Protein AF-0000000074030855 (afdb_homodimer)

Organism: NCBI:txid312168

Structure (mmCIF, N/CA/C/O backbone):
data_AF-0000000074030855-model_v1
#
loop_
_entity.id
_entity.type
_entity.pdbx_description
1 polymer 'Transcriptional regulator, GntR family'
#
loop_
_atom_site.group_PDB
_atom_site.id
_atom_site.type_symbol
_atom_site.label_atom_id
_atom_site.label_alt_id
_atom_site.label_comp_id
_atom_site.label_asym_id
_atom_site.label_entity_id
_atom_site.label_seq_id
_atom_site.pdbx_PDB_ins_code
_atom_site.Cartn_x
_atom_site.Cartn_y
_atom_site.Cartn_z
_atom_site.occupancy
_atom_site.B_iso_or_equiv
_atom_site.auth_seq_id
_atom_site.auth_comp_id
_atom_site.auth_asym_id
_atom_site.auth_atom_id
_atom_site.pdbx_PDB_model_num
ATOM 1 N N . MET A 1 1 ? -26.766 -30.656 11.422 1 67.5 1 MET A N 1
ATOM 2 C CA . MET A 1 1 ? -27.047 -29.297 11.008 1 67.5 1 MET A CA 1
ATOM 3 C C . MET A 1 1 ? -26.422 -28.297 11.977 1 67.5 1 MET A C 1
ATOM 5 O O . MET A 1 1 ? -26.359 -28.547 13.18 1 67.5 1 MET A O 1
ATOM 9 N N . TRP A 1 2 ? -25.938 -27.203 11.461 1 78.56 2 TRP A N 1
ATOM 10 C CA . TRP A 1 2 ? -25.219 -26.266 12.328 1 78.56 2 TRP A CA 1
ATOM 11 C C . TRP A 1 2 ? -26.156 -25.672 13.367 1 78.56 2 TRP A C 1
ATOM 13 O O . TRP A 1 2 ? -27.234 -25.172 13.031 1 78.56 2 TRP A O 1
ATOM 23 N N . ASN A 1 3 ? -25.797 -25.875 14.68 1 72.25 3 ASN A N 1
ATOM 24 C CA . ASN A 1 3 ? -26.469 -25.328 15.859 1 72.25 3 ASN A CA 1
ATOM 25 C C . ASN A 1 3 ? -25.469 -24.641 16.781 1 72.25 3 ASN A C 1
ATOM 27 O O . ASN A 1 3 ? -24.719 -25.297 17.516 1 72.25 3 ASN A O 1
ATOM 31 N N . PRO A 1 4 ? -25.5 -23.25 16.688 1 71.31 4 PRO A N 1
ATOM 32 C CA . PRO A 1 4 ? -24.547 -22.578 17.562 1 71.31 4 PRO A CA 1
ATOM 33 C C . PRO A 1 4 ? -24.844 -22.812 19.047 1 71.31 4 PRO A C 1
ATOM 35 O O . PRO A 1 4 ? -25.984 -22.641 19.484 1 71.31 4 PRO A O 1
ATOM 38 N N . LYS A 1 5 ? -23.906 -23.359 19.672 1 65.88 5 LYS A N 1
ATOM 39 C CA . LYS A 1 5 ? -24.094 -23.719 21.062 1 65.88 5 LYS A CA 1
ATOM 40 C C . LYS A 1 5 ? -24.125 -22.484 21.953 1 65.88 5 LYS A C 1
ATOM 42 O O . LYS A 1 5 ? -24.781 -22.469 22.984 1 65.88 5 LYS A O 1
ATOM 47 N N . THR A 1 6 ? -23.344 -21.484 21.578 1 63.22 6 THR A N 1
ATOM 48 C CA . THR A 1 6 ? -23.266 -20.266 22.375 1 63.22 6 THR A CA 1
ATOM 49 C C . THR A 1 6 ? -23.516 -19.047 21.516 1 63.22 6 THR A C 1
ATOM 51 O O . THR A 1 6 ? -22.891 -18.875 20.469 1 63.22 6 THR A O 1
ATOM 54 N N . ILE A 1 7 ? -24.578 -18.328 21.766 1 68.12 7 ILE A N 1
ATOM 55 C CA . ILE A 1 7 ? -24.891 -17.062 21.125 1 68.12 7 ILE A CA 1
ATOM 56 C C . ILE A 1 7 ? -24.875 -15.938 22.156 1 68.12 7 ILE A C 1
ATOM 58 O O . ILE A 1 7 ? -25.5 -16.047 23.219 1 68.12 7 ILE A O 1
ATOM 62 N N . ASP A 1 8 ? -24.047 -14.984 22.016 1 61.03 8 ASP A N 1
ATOM 63 C CA . ASP A 1 8 ? -24 -13.828 22.906 1 61.03 8 ASP A CA 1
ATOM 64 C C . ASP A 1 8 ? -25.25 -12.961 22.766 1 61.03 8 ASP A C 1
ATOM 66 O O . ASP A 1 8 ? -25.406 -12.258 21.766 1 61.03 8 ASP A O 1
ATOM 70 N N . THR A 1 9 ? -26.094 -12.984 23.734 1 59.41 9 THR A N 1
ATOM 71 C CA . THR A 1 9 ? -27.391 -12.328 23.672 1 59.41 9 THR A CA 1
ATOM 72 C C . THR A 1 9 ? -27.266 -10.844 24.016 1 59.41 9 THR A C 1
ATOM 74 O O . THR A 1 9 ? -28.25 -10.109 24 1 59.41 9 THR A O 1
ATOM 77 N N . ASP A 1 10 ? -26.125 -10.336 24.281 1 58.91 10 ASP A N 1
ATOM 78 C CA . ASP A 1 10 ? -25.938 -8.93 24.609 1 58.91 10 ASP A CA 1
ATOM 79 C C . ASP A 1 10 ? -25.812 -8.086 23.344 1 58.91 10 ASP A C 1
ATOM 81 O O . ASP A 1 10 ? -25.797 -6.852 23.422 1 58.91 10 ASP A O 1
ATOM 85 N N . LYS A 1 11 ? -25.875 -8.812 22.281 1 65.19 11 LYS A N 1
ATOM 86 C CA . LYS A 1 11 ? -25.812 -8.188 20.969 1 65.19 11 LYS A CA 1
ATOM 87 C C . LYS A 1 11 ? -27.094 -8.445 20.172 1 65.19 11 LYS A C 1
ATOM 89 O O . LYS A 1 11 ? -27.938 -9.25 20.594 1 65.19 11 LYS A O 1
ATOM 94 N N . SER A 1 12 ? -27.172 -7.645 19.156 1 76 12 SER A N 1
ATOM 95 C CA . SER A 1 12 ? -28.281 -7.98 18.266 1 76 12 SER A CA 1
ATOM 96 C C . SER A 1 12 ? -28.203 -9.43 17.797 1 76 12 SER A C 1
ATOM 98 O O . SER A 1 12 ? -27.125 -9.922 17.469 1 76 12 SER A O 1
ATOM 100 N N . LEU A 1 13 ? -29.266 -10.078 17.891 1 74.19 13 LEU A N 1
ATOM 101 C CA . LEU A 1 13 ? -29.312 -11.523 17.703 1 74.19 13 LEU A CA 1
ATOM 102 C C . LEU A 1 13 ? -28.703 -11.906 16.359 1 74.19 13 LEU A C 1
ATOM 104 O O . LEU A 1 13 ? -27.984 -12.906 16.25 1 74.19 13 LEU A O 1
ATOM 108 N N . TYR A 1 14 ? -28.984 -11.109 15.328 1 81.62 14 TYR A N 1
ATOM 109 C CA . TYR A 1 14 ? -28.453 -11.484 14.023 1 81.62 14 TYR A CA 1
ATOM 110 C C . TYR A 1 14 ? -26.938 -11.344 13.984 1 81.62 14 TYR A C 1
ATOM 112 O O . TYR A 1 14 ? -26.234 -12.148 13.367 1 81.62 14 TYR A O 1
ATOM 120 N N . ILE A 1 15 ? -26.406 -10.469 14.703 1 79 15 ILE A N 1
ATOM 121 C CA . ILE A 1 15 ? -24.969 -10.312 14.812 1 79 15 ILE A CA 1
ATOM 122 C C . ILE A 1 15 ? -24.391 -11.453 15.648 1 79 15 ILE A C 1
ATOM 124 O O . ILE A 1 15 ? -23.344 -12.023 15.297 1 79 15 ILE A O 1
ATOM 128 N N . ALA A 1 16 ? -25.094 -11.797 16.703 1 77.88 16 ALA A N 1
ATOM 129 C CA . ALA A 1 16 ? -24.656 -12.883 17.578 1 77.88 16 ALA A CA 1
ATOM 130 C C . ALA A 1 16 ? -24.594 -14.203 16.812 1 77.88 16 ALA A C 1
ATOM 132 O O . ALA A 1 16 ? -23.656 -14.992 17 1 77.88 16 ALA A O 1
ATOM 133 N N . ILE A 1 17 ? -25.516 -14.43 16.016 1 81.12 17 ILE A N 1
ATOM 134 C CA . ILE A 1 17 ? -25.562 -15.648 15.211 1 81.12 17 ILE A CA 1
ATOM 135 C C . ILE A 1 17 ? -24.406 -15.648 14.203 1 81.12 17 ILE A C 1
ATOM 137 O O . ILE A 1 17 ? -23.719 -16.656 14.047 1 81.12 17 ILE A O 1
ATOM 141 N N . ALA A 1 18 ? -24.219 -14.539 13.555 1 81 18 ALA A N 1
ATOM 142 C CA . ALA A 1 18 ? -23.125 -14.438 12.602 1 81 18 ALA A CA 1
ATOM 143 C C . ALA A 1 18 ? -21.766 -14.633 13.289 1 81 18 ALA A C 1
ATOM 145 O O . ALA A 1 18 ? -20.875 -15.297 12.758 1 81 18 ALA A O 1
ATOM 146 N N . GLU A 1 19 ? -21.656 -14.125 14.43 1 77 19 GLU A N 1
ATOM 147 C CA . GLU A 1 19 ? -20.438 -14.297 15.203 1 77 19 GLU A CA 1
ATOM 148 C C . GLU A 1 19 ? -20.25 -15.742 15.633 1 77 19 GLU A C 1
ATOM 150 O O . GLU A 1 19 ? -19.125 -16.266 15.641 1 77 19 GLU A O 1
ATOM 155 N N . ALA A 1 20 ? -21.297 -16.375 16.078 1 78.38 20 ALA A N 1
ATOM 156 C CA . ALA A 1 20 ? -21.25 -17.797 16.406 1 78.38 20 ALA A CA 1
ATOM 157 C C . ALA A 1 20 ? -20.797 -18.625 15.211 1 78.38 20 ALA A C 1
ATOM 159 O O . ALA A 1 20 ? -20 -19.547 15.344 1 78.38 20 ALA A O 1
ATOM 160 N N . LEU A 1 21 ? -21.266 -18.25 14.062 1 80.38 21 LEU A N 1
ATOM 161 C CA . LEU A 1 21 ? -20.859 -18.906 12.82 1 80.38 21 LEU A CA 1
ATOM 162 C C . LEU A 1 21 ? -19.375 -18.703 12.562 1 80.38 21 LEU A C 1
ATOM 164 O O . LEU A 1 21 ? -18.656 -19.656 12.25 1 80.38 21 LEU A O 1
ATOM 168 N N . GLU A 1 22 ? -19 -17.516 12.695 1 77 22 GLU A N 1
ATOM 169 C CA . GLU A 1 22 ? -17.578 -17.203 12.508 1 77 22 GLU A CA 1
ATOM 170 C C . GLU A 1 22 ? -16.703 -17.984 13.477 1 77 22 GLU A C 1
ATOM 172 O O . GLU A 1 22 ? -15.688 -18.547 13.078 1 77 22 GLU A O 1
ATOM 177 N N . ARG A 1 23 ? -17.109 -18 14.719 1 72.94 23 ARG A N 1
ATOM 178 C CA . ARG A 1 23 ? -16.406 -18.766 15.75 1 72.94 23 ARG A CA 1
ATOM 179 C C . ARG A 1 23 ? -16.344 -20.25 15.391 1 72.94 23 ARG A C 1
ATOM 181 O O . ARG A 1 23 ? -15.281 -20.859 15.484 1 72.94 23 ARG A O 1
ATOM 188 N N . ASP A 1 24 ? -17.453 -20.766 14.93 1 74.06 24 ASP A N 1
ATOM 189 C CA . ASP A 1 24 ? -17.5 -22.188 14.633 1 74.06 24 ASP A CA 1
ATOM 190 C C . ASP A 1 24 ? -16.703 -22.516 13.375 1 74.06 24 ASP A C 1
ATOM 192 O O . ASP A 1 24 ? -16.141 -23.609 13.266 1 74.06 24 ASP A O 1
ATOM 196 N N . ILE A 1 25 ? -16.609 -21.531 12.547 1 73.5 25 ILE A N 1
ATOM 197 C CA . ILE A 1 25 ? -15.773 -21.703 11.359 1 73.5 25 ILE A CA 1
ATOM 198 C C . ILE A 1 25 ? -14.297 -21.641 11.75 1 73.5 25 ILE A C 1
ATOM 200 O O . ILE A 1 25 ? -13.508 -22.5 11.367 1 73.5 25 ILE A O 1
ATOM 204 N N . ARG A 1 26 ? -14.016 -20.734 12.578 1 65.25 26 ARG A N 1
ATOM 205 C CA . ARG A 1 26 ? -12.648 -20.531 13.031 1 65.25 26 ARG A CA 1
ATOM 206 C C . ARG A 1 26 ? -12.172 -21.719 13.867 1 65.25 26 ARG A C 1
ATOM 208 O O . ARG A 1 26 ? -11.008 -22.125 13.789 1 65.25 26 ARG A O 1
ATOM 215 N N . ASN A 1 27 ? -13.078 -22.266 14.641 1 60.91 27 ASN A N 1
ATOM 216 C CA . ASN A 1 27 ? -12.758 -23.391 15.531 1 60.91 27 ASN A CA 1
ATOM 217 C C . ASN A 1 27 ? -12.859 -24.719 14.805 1 60.91 27 ASN A C 1
ATOM 219 O O . ASN A 1 27 ? -12.727 -25.781 15.422 1 60.91 27 ASN A O 1
ATOM 223 N N . GLY A 1 28 ? -13.109 -24.594 13.547 1 61.69 28 GLY A N 1
ATOM 224 C CA . GLY A 1 28 ? -13.133 -25.797 12.734 1 61.69 28 GLY A CA 1
ATOM 225 C C . GLY A 1 28 ? -14.398 -26.609 12.922 1 61.69 28 GLY A C 1
ATOM 226 O O . GLY A 1 28 ? -14.492 -27.734 12.422 1 61.69 28 GLY A O 1
ATOM 227 N N . ILE A 1 29 ? -15.359 -26.172 13.672 1 67.06 29 ILE A N 1
ATOM 228 C CA . ILE A 1 29 ? -16.625 -26.875 13.867 1 67.06 29 ILE A CA 1
ATOM 229 C C . ILE A 1 29 ? -17.406 -26.891 12.555 1 67.06 29 ILE A C 1
ATOM 231 O O . ILE A 1 29 ? -17.984 -27.906 12.188 1 67.06 29 ILE A O 1
ATOM 235 N N . LEU A 1 30 ? -17.359 -25.672 11.844 1 73.88 30 LEU A N 1
ATOM 236 C CA . LEU A 1 30 ? -17.922 -25.562 10.5 1 73.88 30 LEU A CA 1
ATOM 237 C C . LEU A 1 30 ? -16.828 -25.469 9.453 1 73.88 30 LEU A C 1
ATOM 239 O O . LEU A 1 30 ? -16 -24.547 9.484 1 73.88 30 LEU A O 1
ATOM 243 N N . LYS A 1 31 ? -16.766 -26.375 8.664 1 66.38 31 LYS A N 1
ATOM 244 C CA . LYS A 1 31 ? -15.734 -26.453 7.645 1 66.38 31 LYS A CA 1
ATOM 245 C C . LYS A 1 31 ? -16.172 -25.766 6.355 1 66.38 31 LYS A C 1
ATOM 247 O O . LYS A 1 31 ? -17.375 -25.703 6.059 1 66.38 31 LYS A O 1
ATOM 252 N N . PRO A 1 32 ? -15.125 -25.172 5.734 1 65.31 32 PRO A N 1
ATOM 253 C CA . PRO A 1 32 ? -15.5 -24.656 4.418 1 65.31 32 PRO A CA 1
ATOM 254 C C . PRO A 1 32 ? -16.266 -25.672 3.574 1 65.31 32 PRO A C 1
ATOM 256 O O . PRO A 1 32 ? -15.93 -26.859 3.594 1 65.31 32 PRO A O 1
ATOM 259 N N . GLY A 1 33 ? -17.344 -25.188 2.91 1 64.19 33 GLY A N 1
ATOM 260 C CA . GLY A 1 33 ? -18.156 -26.062 2.1 1 64.19 33 GLY A CA 1
ATOM 261 C C . GLY A 1 33 ? -19.344 -26.641 2.855 1 64.19 33 GLY A C 1
ATOM 262 O O . GLY A 1 33 ? -20.203 -27.297 2.266 1 64.19 33 GLY A O 1
ATOM 263 N N . TYR A 1 34 ? -19.406 -26.516 4.098 1 74.69 34 TYR A N 1
ATOM 264 C CA . TYR A 1 34 ? -20.547 -26.984 4.883 1 74.69 34 TYR A CA 1
ATOM 265 C C . TYR A 1 34 ? -21.828 -26.312 4.434 1 74.69 34 TYR A C 1
ATOM 267 O O . TYR A 1 34 ? -21.891 -25.078 4.32 1 74.69 34 TYR A O 1
ATOM 275 N N . ARG A 1 35 ? -22.75 -27.172 4.086 1 78.88 35 ARG A N 1
ATOM 276 C CA . ARG A 1 35 ? -24.062 -26.625 3.711 1 78.88 35 ARG A CA 1
ATOM 277 C C . ARG A 1 35 ? -24.812 -26.125 4.938 1 78.88 35 ARG A C 1
ATOM 279 O O . ARG A 1 35 ? -25.188 -26.906 5.812 1 78.88 35 ARG A O 1
ATOM 286 N N . MET A 1 36 ? -25.031 -24.828 4.895 1 84.31 36 MET A N 1
ATOM 287 C CA . MET A 1 36 ? -25.734 -24.188 6.004 1 84.31 36 MET A CA 1
ATOM 288 C C . MET A 1 36 ? -27.234 -24.5 5.953 1 84.31 36 MET A C 1
ATOM 290 O O . MET A 1 36 ? -27.781 -24.703 4.875 1 84.31 36 MET A O 1
ATOM 294 N N . PRO A 1 37 ? -27.906 -24.562 7.113 1 84.44 37 PRO A N 1
ATOM 295 C CA . PRO A 1 37 ? -29.359 -24.688 7.098 1 84.44 37 PRO A CA 1
ATOM 296 C C . PRO A 1 37 ? -30.047 -23.547 6.344 1 84.44 37 PRO A C 1
ATOM 298 O O . PRO A 1 37 ? -29.438 -22.484 6.145 1 84.44 37 PRO A O 1
ATOM 301 N N . THR A 1 38 ? -31.234 -23.844 5.789 1 83.38 38 THR A N 1
ATOM 302 C CA . THR A 1 38 ? -32.031 -22.766 5.215 1 83.38 38 THR A CA 1
ATOM 303 C C . THR A 1 38 ? -32.375 -21.719 6.277 1 83.38 38 THR A C 1
ATOM 305 O O . THR A 1 38 ? -32.219 -21.969 7.477 1 83.38 38 THR A O 1
ATOM 308 N N . HIS A 1 39 ? -32.781 -20.609 5.816 1 85.75 39 HIS A N 1
ATOM 309 C CA . HIS A 1 39 ? -33.156 -19.531 6.734 1 85.75 39 HIS A CA 1
ATOM 310 C C . HIS A 1 39 ? -34.188 -20.016 7.746 1 85.75 39 HIS A C 1
ATOM 312 O O . HIS A 1 39 ? -34.094 -19.734 8.938 1 85.75 39 HIS A O 1
ATOM 318 N N . ARG A 1 40 ? -35.188 -20.734 7.223 1 80.75 40 ARG A N 1
ATOM 319 C CA . ARG A 1 40 ? -36.25 -21.234 8.07 1 80.75 40 ARG A CA 1
ATOM 320 C C . ARG A 1 40 ? -35.719 -22.281 9.055 1 80.75 40 ARG A C 1
ATOM 322 O O . ARG A 1 40 ? -36.094 -22.266 10.234 1 80.75 40 ARG A O 1
ATOM 329 N N . GLU A 1 41 ? -34.844 -23.172 8.555 1 84.5 41 GLU A N 1
ATOM 330 C CA . GLU A 1 41 ? -34.281 -24.203 9.414 1 84.5 41 GLU A CA 1
ATOM 331 C C . GLU A 1 41 ? -33.438 -23.594 10.531 1 84.5 41 GLU A C 1
ATOM 333 O O . GLU A 1 41 ? -33.531 -24.031 11.68 1 84.5 41 GLU A O 1
ATOM 338 N N . LEU A 1 42 ? -32.625 -22.641 10.188 1 86.19 42 LEU A N 1
ATOM 339 C CA . LEU A 1 42 ? -31.781 -22 11.18 1 86.19 42 LEU A CA 1
ATOM 340 C C . LEU A 1 42 ? -32.625 -21.312 12.25 1 86.19 42 LEU A C 1
ATOM 342 O O . LEU A 1 42 ? -32.312 -21.391 13.438 1 86.19 42 LEU A O 1
ATOM 346 N N . ALA A 1 43 ? -33.656 -20.641 11.82 1 84.12 43 ALA A N 1
ATOM 347 C CA . ALA A 1 43 ? -34.594 -19.984 12.742 1 84.12 43 ALA A CA 1
ATOM 348 C C . ALA A 1 43 ? -35.156 -21 13.734 1 84.12 43 ALA A C 1
ATOM 350 O O . ALA A 1 43 ? -35.219 -20.719 14.938 1 84.12 43 ALA A O 1
ATOM 351 N N . ASP A 1 44 ? -35.5 -22.125 13.242 1 81.75 44 ASP A N 1
ATOM 352 C CA . ASP A 1 44 ? -36.062 -23.172 14.078 1 81.75 44 ASP A CA 1
ATOM 353 C C . ASP A 1 44 ? -35.031 -23.719 15.062 1 81.75 44 ASP A C 1
ATOM 355 O O . ASP A 1 44 ? -35.344 -23.953 16.234 1 81.75 44 ASP A O 1
ATOM 359 N N . ILE A 1 45 ? -33.844 -23.875 14.578 1 81.31 45 ILE A N 1
ATOM 360 C CA . ILE A 1 45 ? -32.75 -24.453 15.367 1 81.31 45 ILE A CA 1
ATOM 361 C C . ILE A 1 45 ? -32.406 -23.531 16.516 1 81.31 45 ILE A C 1
ATOM 363 O O . ILE A 1 45 ? -32.219 -23.969 17.656 1 81.31 45 ILE A O 1
ATOM 367 N N . ILE A 1 46 ? -32.312 -22.25 16.172 1 79.56 46 ILE A N 1
ATOM 368 C CA . ILE A 1 46 ? -31.797 -21.297 17.156 1 79.56 46 ILE A CA 1
ATOM 369 C C . ILE A 1 46 ? -32.969 -20.719 17.953 1 79.56 46 ILE A C 1
ATOM 371 O O . ILE A 1 46 ? -32.781 -20.266 19.094 1 79.56 46 ILE A O 1
ATOM 375 N N . GLY A 1 47 ? -34.219 -20.828 17.438 1 79.56 47 GLY A N 1
ATOM 376 C CA . GLY A 1 47 ? -35.406 -20.297 18.094 1 79.56 47 GLY A CA 1
ATOM 377 C C . GLY A 1 47 ? -35.594 -18.812 17.875 1 79.56 47 GLY A C 1
ATOM 378 O O . GLY A 1 47 ? -35.906 -18.062 18.812 1 79.56 47 GLY A O 1
ATOM 379 N N . VAL A 1 48 ? -35.281 -18.375 16.703 1 81.56 48 VAL A N 1
ATOM 380 C CA . VAL A 1 48 ? -35.469 -16.969 16.359 1 81.56 48 VAL A CA 1
ATOM 381 C C . VAL A 1 48 ? -36.406 -16.844 15.156 1 81.56 48 VAL A C 1
ATOM 383 O O . VAL A 1 48 ? -36.75 -17.859 14.539 1 81.56 48 VAL A O 1
ATOM 386 N N . ASN A 1 49 ? -36.875 -15.594 14.875 1 82.38 49 ASN A N 1
ATOM 387 C CA . ASN A 1 49 ? -37.688 -15.344 13.688 1 82.38 49 ASN A CA 1
ATOM 388 C C . ASN A 1 49 ? -36.875 -15.492 12.414 1 82.38 49 ASN A C 1
ATOM 390 O O . ASN A 1 49 ? -35.656 -15.297 12.422 1 82.38 49 ASN A O 1
ATOM 394 N N . VAL A 1 50 ? -37.625 -15.914 11.422 1 84.19 50 VAL A N 1
ATOM 395 C CA . VAL A 1 50 ? -36.969 -16.141 10.125 1 84.19 50 VAL A CA 1
ATOM 396 C C . VAL A 1 50 ? -36.312 -14.859 9.656 1 84.19 50 VAL A C 1
ATOM 398 O O . VAL A 1 50 ? -35.25 -14.906 9.016 1 84.19 50 VAL A O 1
ATOM 401 N N . THR A 1 51 ? -36.812 -13.797 10.008 1 83.75 51 THR A N 1
ATOM 402 C CA . THR A 1 51 ? -36.219 -12.508 9.633 1 83.75 51 THR A CA 1
ATOM 403 C C . THR A 1 51 ? -34.844 -12.328 10.281 1 83.75 51 THR A C 1
ATOM 405 O O . THR A 1 51 ? -33.906 -11.828 9.648 1 83.75 51 THR A O 1
ATOM 408 N N . THR A 1 52 ? -34.812 -12.719 11.477 1 81.31 52 THR A N 1
ATOM 409 C CA . THR A 1 52 ? -33.562 -12.633 12.195 1 81.31 52 THR A CA 1
ATOM 410 C C . THR A 1 52 ? -32.5 -13.578 11.594 1 81.31 52 THR A C 1
ATOM 412 O O . THR A 1 52 ? -31.344 -13.195 11.422 1 81.31 52 THR A O 1
ATOM 415 N N . ALA A 1 53 ? -32.906 -14.773 11.258 1 84 53 ALA A N 1
ATOM 416 C CA . ALA A 1 53 ? -32.031 -15.742 10.617 1 84 53 ALA A CA 1
ATOM 417 C C . ALA A 1 53 ? -31.531 -15.219 9.273 1 84 53 ALA A C 1
ATOM 419 O O . ALA A 1 53 ? -30.359 -15.359 8.938 1 84 53 ALA A O 1
ATOM 420 N N . SER A 1 54 ? -32.406 -14.594 8.609 1 84.69 54 SER A N 1
ATOM 421 C CA . SER A 1 54 ? -32.062 -14.031 7.305 1 84.69 54 SER A CA 1
ATOM 422 C C . SER A 1 54 ? -31.047 -12.906 7.445 1 84.69 54 SER A C 1
ATOM 424 O O . SER A 1 54 ? -30.094 -12.82 6.668 1 84.69 54 SER A O 1
ATOM 426 N N . ARG A 1 55 ? -31.25 -12.148 8.391 1 80.88 55 ARG A N 1
ATOM 427 C CA . ARG A 1 55 ? -30.312 -11.055 8.656 1 80.88 55 ARG A CA 1
ATOM 428 C C . ARG A 1 55 ? -28.953 -11.594 9.086 1 80.88 55 ARG A C 1
ATOM 430 O O . ARG A 1 55 ? -27.922 -11.039 8.711 1 80.88 55 ARG A O 1
ATOM 437 N N . ALA A 1 56 ? -29.031 -12.633 9.805 1 82.19 56 ALA A N 1
ATOM 438 C CA . ALA A 1 56 ? -27.781 -13.258 10.242 1 82.19 56 ALA A CA 1
ATOM 439 C C . ALA A 1 56 ? -27 -13.805 9.047 1 82.19 56 ALA A C 1
ATOM 441 O O . ALA A 1 56 ? -25.781 -13.625 8.961 1 82.19 56 ALA A O 1
ATOM 442 N N . TYR A 1 57 ? -27.703 -14.453 8.156 1 82.06 57 TYR A N 1
ATOM 443 C CA . TYR A 1 57 ? -27.047 -15 6.961 1 82.06 57 TYR A CA 1
ATOM 444 C C . TYR A 1 57 ? -26.531 -13.883 6.062 1 82.06 57 TYR A C 1
ATOM 446 O O . TYR A 1 57 ? -25.438 -13.992 5.5 1 82.06 57 TYR A O 1
ATOM 454 N N . LYS A 1 58 ? -27.281 -12.875 6.012 1 78.75 58 LYS A N 1
ATOM 455 C CA . LYS A 1 58 ? -26.828 -11.719 5.246 1 78.75 58 LYS A CA 1
ATOM 456 C C . LYS A 1 58 ? -25.547 -11.133 5.852 1 78.75 58 LYS A C 1
ATOM 458 O O . LYS A 1 58 ? -24.609 -10.781 5.129 1 78.75 58 LYS A O 1
ATOM 463 N N . GLU A 1 59 ? -25.641 -11.078 7.102 1 75.88 59 GLU A N 1
ATOM 464 C CA . GLU A 1 59 ? -24.469 -10.594 7.82 1 75.88 59 GLU A CA 1
ATOM 465 C C . GLU A 1 59 ? -23.281 -11.539 7.629 1 75.88 59 GLU A C 1
ATOM 467 O O . GLU A 1 59 ? -22.156 -11.094 7.395 1 75.88 59 GLU A O 1
ATOM 472 N N . ALA A 1 60 ? -23.5 -12.812 7.703 1 78 60 ALA A N 1
ATOM 473 C CA . ALA A 1 60 ? -22.469 -13.82 7.504 1 78 60 ALA A CA 1
ATOM 474 C C . ALA A 1 60 ? -21.906 -13.773 6.082 1 78 60 ALA A C 1
ATOM 476 O O . ALA A 1 60 ? -20.703 -13.938 5.871 1 78 60 ALA A O 1
ATOM 477 N N . GLU A 1 61 ? -22.797 -13.508 5.211 1 74.75 61 GLU A N 1
ATOM 478 C CA . GLU A 1 61 ? -22.375 -13.375 3.814 1 74.75 61 GLU A CA 1
ATOM 479 C C . GLU A 1 61 ? -21.531 -12.125 3.604 1 74.75 61 GLU A C 1
ATOM 481 O O . GLU A 1 61 ? -20.516 -12.172 2.9 1 74.75 61 GLU A O 1
ATOM 486 N N . ARG A 1 62 ? -22 -11.148 4.219 1 68.06 62 ARG A N 1
ATOM 487 C CA . ARG A 1 62 ? -21.281 -9.891 4.156 1 68.06 62 ARG A CA 1
ATOM 488 C C . ARG A 1 62 ? -19.844 -10.047 4.68 1 68.06 62 ARG A C 1
ATOM 490 O O . ARG A 1 62 ? -18.906 -9.477 4.121 1 68.06 62 ARG A O 1
ATOM 497 N N . ARG A 1 63 ? -19.75 -10.945 5.668 1 63.84 63 ARG A N 1
ATOM 498 C CA . ARG A 1 63 ? -18.469 -11.195 6.32 1 63.84 63 ARG A CA 1
ATOM 499 C C . ARG A 1 63 ? -17.656 -12.234 5.555 1 63.84 63 ARG A C 1
ATOM 501 O O . ARG A 1 63 ? -16.562 -12.617 5.977 1 63.84 63 ARG A O 1
ATOM 508 N N . GLY A 1 64 ? -18.234 -12.688 4.543 1 63.59 64 GLY A N 1
ATOM 509 C CA . GLY A 1 64 ? -17.562 -13.68 3.711 1 63.59 64 GLY A CA 1
ATOM 510 C C . GLY A 1 64 ? -17.562 -15.062 4.32 1 63.59 64 GLY A C 1
ATOM 511 O O . GLY A 1 64 ? -16.797 -15.93 3.906 1 63.59 64 GLY A O 1
ATOM 512 N N . LEU A 1 65 ? -18.312 -15.336 5.316 1 71.81 65 LEU A N 1
ATOM 513 C CA . LEU A 1 65 ? -18.344 -16.594 6.043 1 71.81 65 LEU A CA 1
ATOM 514 C C . LEU A 1 65 ? -19.109 -17.656 5.27 1 71.81 65 LEU A C 1
ATOM 516 O O . LEU A 1 65 ? -18.766 -18.844 5.324 1 71.81 65 LEU A O 1
ATOM 520 N N . ILE A 1 66 ? -20.188 -17.156 4.625 1 74.88 66 ILE A N 1
ATOM 521 C CA . ILE A 1 66 ? -21.031 -18.062 3.857 1 74.88 66 ILE A CA 1
ATOM 522 C C . ILE A 1 66 ? -21.312 -17.469 2.48 1 74.88 66 ILE A C 1
ATOM 524 O O . ILE A 1 66 ? -21.156 -16.266 2.279 1 74.88 66 ILE A O 1
ATOM 528 N N . SER A 1 67 ? -21.469 -18.203 1.53 1 70.88 67 SER A N 1
ATOM 529 C CA . SER A 1 67 ? -21.859 -17.797 0.189 1 70.88 67 SER A CA 1
ATOM 530 C C . SER A 1 67 ? -23.016 -18.625 -0.333 1 70.88 67 SER A C 1
ATOM 532 O O . SER A 1 67 ? -23.016 -19.859 -0.198 1 70.88 67 SER A O 1
ATOM 534 N N . GLY A 1 68 ? -24.109 -17.938 -0.799 1 66 68 GLY A N 1
ATOM 535 C CA . GLY A 1 68 ? -25.234 -18.625 -1.411 1 66 68 GLY A CA 1
ATOM 536 C C . GLY A 1 68 ? -24.984 -19 -2.859 1 66 68 GLY A C 1
ATOM 537 O O . GLY A 1 68 ? -24.422 -18.219 -3.621 1 66 68 GLY A O 1
ATOM 538 N N . ILE A 1 69 ? -25.219 -20.234 -3.23 1 53.94 69 ILE A N 1
ATOM 539 C CA . ILE A 1 69 ? -25.281 -20.688 -4.617 1 53.94 69 ILE A CA 1
ATOM 540 C C . ILE A 1 69 ? -26.734 -20.891 -5.031 1 53.94 69 ILE A C 1
ATOM 542 O O . ILE A 1 69 ? -27.469 -21.672 -4.41 1 53.94 69 ILE A O 1
ATOM 546 N N . VAL A 1 70 ? -27.094 -20.078 -6.035 1 59.22 70 VAL A N 1
ATOM 547 C CA . VAL A 1 70 ? -28.484 -20.156 -6.488 1 59.22 70 VAL A CA 1
ATOM 548 C C . VAL A 1 70 ? -28.844 -21.609 -6.816 1 59.22 70 VAL A C 1
ATOM 550 O O . VAL A 1 70 ? -28.156 -22.266 -7.594 1 59.22 70 VAL A O 1
ATOM 553 N N . GLY A 1 71 ? -29.906 -22.047 -6.301 1 56.31 71 GLY A N 1
ATOM 554 C CA . GLY A 1 71 ? -30.453 -23.375 -6.566 1 56.31 71 GLY A CA 1
ATOM 555 C C . GLY A 1 71 ? -29.766 -24.469 -5.762 1 56.31 71 GLY A C 1
ATOM 556 O O . GLY A 1 71 ? -30.188 -25.625 -5.805 1 56.31 71 GLY A O 1
ATOM 557 N N . ARG A 1 72 ? -28.641 -24.266 -5.004 1 64.25 72 ARG A N 1
ATOM 558 C CA . ARG A 1 72 ? -27.922 -25.344 -4.32 1 64.25 72 ARG A CA 1
ATOM 559 C C . ARG A 1 72 ? -27.875 -25.109 -2.816 1 64.25 72 ARG A C 1
ATOM 561 O O . ARG A 1 72 ? -27.688 -26.047 -2.039 1 64.25 72 ARG A O 1
ATOM 568 N N . GLY A 1 73 ? -28.047 -23.844 -2.424 1 73.44 73 GLY A N 1
ATOM 569 C CA . GLY A 1 73 ? -28.047 -23.562 -0.998 1 73.44 73 GLY A CA 1
ATOM 570 C C . GLY A 1 73 ? -26.938 -22.609 -0.575 1 73.44 73 GLY A C 1
ATOM 571 O O . GLY A 1 73 ? -26.281 -22 -1.419 1 73.44 73 GLY A O 1
ATOM 572 N N . THR A 1 74 ? -26.812 -22.312 0.735 1 78.38 74 THR A N 1
ATOM 573 C CA . THR A 1 74 ? -25.828 -21.438 1.349 1 78.38 74 THR A CA 1
ATOM 574 C C . THR A 1 74 ? -24.703 -22.25 2 1 78.38 74 THR A C 1
ATOM 576 O O . THR A 1 74 ? -24.969 -23.219 2.707 1 78.38 74 THR A O 1
ATOM 579 N N . TYR A 1 75 ? -23.422 -21.922 1.759 1 75.75 75 TYR A N 1
ATOM 580 C CA . TYR A 1 75 ? -22.281 -22.703 2.23 1 75.75 75 TYR A CA 1
ATOM 581 C C . TYR A 1 75 ? -21.297 -21.828 2.979 1 75.75 75 TYR A C 1
ATOM 583 O O . TYR A 1 75 ? -21.203 -20.625 2.719 1 75.75 75 TYR A O 1
ATOM 591 N N . VAL A 1 76 ? -20.625 -22.469 3.949 1 73.31 76 VAL A N 1
ATOM 592 C CA . VAL A 1 76 ? -19.484 -21.797 4.574 1 73.31 76 VAL A CA 1
ATOM 593 C C . VAL A 1 76 ? -18.391 -21.594 3.543 1 73.31 76 VAL A C 1
ATOM 595 O O . VAL A 1 76 ? -18 -22.531 2.842 1 73.31 76 VAL A O 1
ATOM 598 N N . THR A 1 77 ? -18.016 -20.344 3.398 1 61.22 77 THR A N 1
ATOM 599 C CA . THR A 1 77 ? -17.047 -19.969 2.373 1 61.22 77 THR A CA 1
ATOM 600 C C . THR A 1 77 ? -15.68 -20.547 2.693 1 61.22 77 THR A C 1
ATOM 602 O O . THR A 1 77 ? -15.297 -20.656 3.861 1 61.22 77 THR A O 1
ATOM 605 N N . ALA A 1 78 ? -15.117 -21.188 1.73 1 48.81 78 ALA A N 1
ATOM 606 C CA . ALA A 1 78 ? -13.758 -21.719 1.876 1 48.81 78 ALA A CA 1
ATOM 607 C C . ALA A 1 78 ? -12.766 -20.594 2.203 1 48.81 78 ALA A C 1
ATOM 609 O O . ALA A 1 78 ? -11.688 -20.859 2.744 1 48.81 78 ALA A O 1
ATOM 610 N N . ASP A 1 79 ? -13.016 -19.438 1.95 1 43.75 79 ASP A N 1
ATOM 611 C CA . ASP A 1 79 ? -12.047 -18.359 1.841 1 43.75 79 ASP A CA 1
ATOM 612 C C . ASP A 1 79 ? -11.586 -17.891 3.221 1 43.75 79 ASP A C 1
ATOM 614 O O . ASP A 1 79 ? -10.609 -17.156 3.338 1 43.75 79 ASP A O 1
ATOM 618 N N . LEU A 1 80 ? -12.328 -18.266 4.301 1 42.41 80 LEU A N 1
ATOM 619 C CA . LEU A 1 80 ? -11.953 -17.719 5.598 1 42.41 80 LEU A CA 1
ATOM 620 C C . LEU A 1 80 ? -10.641 -18.312 6.086 1 42.41 80 LEU A C 1
ATOM 622 O O . LEU A 1 80 ? -9.93 -17.703 6.883 1 42.41 80 LEU A O 1
ATOM 626 N N . GLY A 1 81 ? -10.344 -19.516 5.848 1 39.28 81 GLY A N 1
ATOM 627 C CA . GLY A 1 81 ? -9.133 -20.203 6.266 1 39.28 81 GLY A CA 1
ATOM 628 C C . GLY A 1 81 ? -7.887 -19.719 5.559 1 39.28 81 GLY A C 1
ATOM 629 O O . GLY A 1 81 ? -6.773 -20.125 5.887 1 39.28 81 GLY A O 1
ATOM 630 N N . MET A 1 82 ? -8 -19.25 4.461 1 38.47 82 MET A N 1
ATOM 631 C CA . MET A 1 82 ? -6.93 -18.891 3.535 1 38.47 82 MET A CA 1
ATOM 632 C C . MET A 1 82 ? -6.098 -17.734 4.09 1 38.47 82 MET A C 1
ATOM 634 O O . MET A 1 82 ? -4.93 -17.578 3.734 1 38.47 82 MET A O 1
ATOM 638 N N . ASP A 1 83 ? -6.809 -16.828 4.805 1 42.25 83 ASP A N 1
ATOM 639 C CA . ASP A 1 83 ? -6.195 -15.617 5.324 1 42.25 83 ASP A CA 1
ATOM 640 C C . ASP A 1 83 ? -4.965 -15.938 6.168 1 42.25 83 ASP A C 1
ATOM 642 O O . ASP A 1 83 ? -3.957 -15.227 6.102 1 42.25 83 ASP A O 1
ATOM 646 N N . SER A 1 84 ? -5.078 -17.078 6.863 1 40.19 84 SER A N 1
ATOM 647 C CA . SER A 1 84 ? -4.062 -17.422 7.855 1 40.19 84 SER A CA 1
ATOM 648 C C . SER A 1 84 ? -2.814 -18 7.191 1 40.19 84 SER A C 1
ATOM 650 O O . SER A 1 84 ? -1.715 -17.906 7.738 1 40.19 84 SER A O 1
ATOM 652 N N . SER A 1 85 ? -2.961 -18.594 6.125 1 41.53 85 SER A N 1
ATOM 653 C CA . SER A 1 85 ? -1.856 -19.391 5.586 1 41.53 85 SER A CA 1
ATOM 654 C C . SER A 1 85 ? -0.763 -18.484 5.02 1 41.53 85 SER A C 1
ATOM 656 O O . SER A 1 85 ? 0.422 -18.812 5.094 1 41.53 85 SER A O 1
ATOM 658 N N . MET A 1 86 ? -1.15 -17.391 4.332 1 44.28 86 MET A N 1
ATOM 659 C CA . MET A 1 86 ? -0.093 -16.5 3.852 1 44.28 86 MET A CA 1
ATOM 660 C C . MET A 1 86 ? 0.678 -15.898 5.02 1 44.28 86 MET A C 1
ATOM 662 O O . MET A 1 86 ? 1.824 -15.477 4.859 1 44.28 86 MET A O 1
ATOM 666 N N . MET A 1 87 ? -0.043 -15.578 6.184 1 43.09 87 MET A N 1
ATOM 667 C CA . MET A 1 87 ? 0.534 -14.961 7.375 1 43.09 87 MET A CA 1
ATOM 668 C C . MET A 1 87 ? 1.367 -15.961 8.164 1 43.09 87 MET A C 1
ATOM 670 O O . MET A 1 87 ? 2.135 -15.586 9.047 1 43.09 87 MET A O 1
ATOM 674 N N . LYS A 1 88 ? 1.038 -17.219 7.965 1 43.41 88 LYS A N 1
ATOM 675 C CA . LYS A 1 88 ? 1.814 -18.156 8.758 1 43.41 88 LYS A CA 1
ATOM 676 C C . LYS A 1 88 ? 3.285 -18.141 8.352 1 43.41 88 LYS A C 1
ATOM 678 O O . LYS A 1 88 ? 3.994 -19.141 8.531 1 43.41 88 LYS A O 1
ATOM 683 N N . ILE A 1 89 ? 3.611 -17.016 7.812 1 40.53 89 ILE A N 1
ATOM 684 C CA . ILE A 1 89 ? 5.035 -16.906 7.512 1 40.53 89 ILE A CA 1
ATOM 685 C C . ILE A 1 89 ? 5.844 -16.984 8.805 1 40.53 89 ILE A C 1
ATOM 687 O O . ILE A 1 89 ? 6.941 -17.547 8.82 1 40.53 89 ILE A O 1
ATOM 691 N N . GLU A 1 90 ? 5.383 -16.188 9.828 1 39.56 90 GLU A N 1
ATOM 692 C CA . GLU A 1 90 ? 6.23 -16.141 11.016 1 39.56 90 GLU A CA 1
ATOM 693 C C . GLU A 1 90 ? 6.188 -17.469 11.773 1 39.56 90 GLU A C 1
ATOM 695 O O . GLU A 1 90 ? 6.973 -17.688 12.703 1 39.56 90 GLU A O 1
ATOM 700 N N . GLU A 1 91 ? 4.922 -17.875 12.023 1 37.78 91 GLU A N 1
ATOM 701 C CA . GLU A 1 91 ? 5.121 -18.844 13.094 1 37.78 91 GLU A CA 1
ATOM 702 C C . GLU A 1 91 ? 6.312 -19.75 12.805 1 37.78 91 GLU A C 1
ATOM 704 O O . GLU A 1 91 ? 6.727 -19.891 11.656 1 37.78 91 GLU A O 1
ATOM 709 N N . LYS A 1 92 ? 6.715 -20.422 14 1 37.56 92 LYS A N 1
ATOM 710 C CA . LYS A 1 92 ? 7.75 -21.453 13.977 1 37.56 92 LYS A CA 1
ATOM 711 C C . LYS A 1 92 ? 7.801 -22.156 12.617 1 37.56 92 LYS A C 1
ATOM 713 O O . LYS A 1 92 ? 6.793 -22.688 12.156 1 37.56 92 LYS A O 1
ATOM 718 N N . VAL A 1 93 ? 8.523 -21.547 11.547 1 43.59 93 VAL A N 1
ATOM 719 C CA . VAL A 1 93 ? 9.172 -22.469 10.617 1 43.59 93 VAL A CA 1
ATOM 720 C C . VAL A 1 93 ? 9.039 -23.906 11.133 1 43.59 93 VAL A C 1
ATOM 722 O O . VAL A 1 93 ? 9.727 -24.297 12.078 1 43.59 93 VAL A O 1
ATOM 725 N N . SER A 1 94 ? 8.062 -24.188 11.328 1 47.81 94 SER A N 1
ATOM 726 C CA . SER A 1 94 ? 7.887 -25.641 11.352 1 47.81 94 SER A CA 1
ATOM 727 C C . SER A 1 94 ? 8.711 -26.312 10.266 1 47.81 94 SER A C 1
ATOM 729 O O . SER A 1 94 ? 8.961 -25.734 9.211 1 47.81 94 SER A O 1
ATOM 731 N N . LYS A 1 95 ? 9.617 -27 10.594 1 68.25 95 LYS A N 1
ATOM 732 C CA . LYS A 1 95 ? 10.492 -28 10.008 1 68.25 95 LYS A CA 1
ATOM 733 C C . LYS A 1 95 ? 9.852 -28.641 8.781 1 68.25 95 LYS A C 1
ATOM 735 O O . LYS A 1 95 ? 10.203 -29.766 8.406 1 68.25 95 LYS A O 1
ATOM 740 N N . MET A 1 96 ? 8.789 -27.656 8.156 1 91.75 96 MET A N 1
ATOM 741 C CA . MET A 1 96 ? 8.148 -28.328 7.023 1 91.75 96 MET A CA 1
ATOM 742 C C . MET A 1 96 ? 8.867 -28 5.719 1 91.75 96 MET A C 1
ATOM 744 O O . MET A 1 96 ? 9.398 -26.891 5.562 1 91.75 96 MET A O 1
ATOM 748 N N . ILE A 1 97 ? 8.82 -28.891 4.828 1 96.81 97 ILE A N 1
ATOM 749 C CA . ILE A 1 97 ? 9.281 -28.656 3.463 1 96.81 97 ILE A CA 1
ATOM 750 C C . ILE A 1 97 ? 8.234 -27.859 2.695 1 96.81 97 ILE A C 1
ATOM 752 O O . ILE A 1 97 ? 7.086 -28.281 2.561 1 96.81 97 ILE A O 1
ATOM 756 N N . GLU A 1 98 ? 8.602 -26.656 2.238 1 96.06 98 GLU A N 1
ATOM 757 C CA . GLU A 1 98 ? 7.664 -25.719 1.625 1 96.06 98 GLU A CA 1
ATOM 758 C C . GLU A 1 98 ? 7.418 -26.062 0.16 1 96.06 98 GLU A C 1
ATOM 760 O O . GLU A 1 98 ? 8.305 -25.906 -0.678 1 96.06 98 GLU A O 1
ATOM 765 N N . MET A 1 99 ? 6.246 -26.547 -0.152 1 98 99 MET A N 1
ATOM 766 C CA . MET A 1 99 ? 5.848 -26.844 -1.528 1 98 99 MET A CA 1
ATOM 767 C C . MET A 1 99 ? 4.477 -26.25 -1.834 1 98 99 MET A C 1
ATOM 769 O O . MET A 1 99 ? 3.811 -26.672 -2.781 1 98 99 MET A O 1
ATOM 773 N N . GLY A 1 100 ? 4.035 -25.328 -0.924 1 96.44 100 GLY A N 1
ATOM 774 C CA . GLY A 1 100 ? 2.807 -24.578 -1.133 1 96.44 100 GLY A CA 1
ATOM 775 C C . GLY A 1 100 ? 3.041 -23.203 -1.725 1 96.44 100 GLY A C 1
ATOM 776 O O . GLY A 1 100 ? 2.568 -22.906 -2.824 1 96.44 100 GLY A O 1
ATOM 777 N N . LEU A 1 101 ? 3.822 -22.391 -1.099 1 94.75 101 LEU A N 1
ATOM 778 C CA . LEU A 1 101 ? 4.145 -21.047 -1.551 1 94.75 101 LEU A CA 1
ATOM 779 C C . LEU A 1 101 ? 5.102 -21.094 -2.738 1 94.75 101 LEU A C 1
ATOM 781 O O . LEU A 1 101 ? 6.043 -21.891 -2.756 1 94.75 101 LEU A O 1
ATOM 785 N N . VAL A 1 102 ? 4.789 -20.312 -3.699 1 96.69 102 VAL A N 1
ATOM 786 C CA . VAL A 1 102 ? 5.711 -20.125 -4.816 1 96.69 102 VAL A CA 1
ATOM 787 C C . VAL A 1 102 ? 6.656 -18.969 -4.523 1 96.69 102 VAL A C 1
ATOM 789 O O . VAL A 1 102 ? 6.234 -17.812 -4.508 1 96.69 102 VAL A O 1
ATOM 792 N N . LEU A 1 103 ? 7.879 -19.297 -4.281 1 95.5 103 LEU A N 1
ATOM 793 C CA . LEU A 1 103 ? 8.875 -18.297 -3.889 1 95.5 103 LEU A CA 1
ATOM 794 C C . LEU A 1 103 ? 9.922 -18.125 -4.98 1 95.5 103 LEU A C 1
ATOM 796 O O . LEU A 1 103 ? 10.094 -18.984 -5.836 1 95.5 103 LEU A O 1
ATOM 800 N N . PRO A 1 104 ? 10.531 -16.938 -4.965 1 95.56 104 PRO A N 1
ATOM 801 C CA . PRO A 1 104 ? 11.672 -16.828 -5.879 1 95.56 104 PRO A CA 1
ATOM 802 C C . PRO A 1 104 ? 12.781 -17.828 -5.562 1 95.56 104 PRO A C 1
ATOM 804 O O . PRO A 1 104 ? 12.953 -18.219 -4.406 1 95.56 104 PRO A O 1
ATOM 807 N N . LEU A 1 105 ? 13.453 -18.297 -6.555 1 96.25 105 LEU A N 1
ATOM 808 C CA . LEU A 1 105 ? 14.641 -19.094 -6.324 1 96.25 105 LEU A CA 1
ATOM 809 C C . LEU A 1 105 ? 15.797 -18.234 -5.816 1 96.25 105 LEU A C 1
ATOM 811 O O . LEU A 1 105 ? 16.703 -17.891 -6.574 1 96.25 105 LEU A O 1
ATOM 815 N N . TYR A 1 106 ? 15.781 -18.047 -4.566 1 94.5 106 TYR A N 1
ATOM 816 C CA . TYR A 1 106 ? 16.656 -17.078 -3.918 1 94.5 106 TYR A CA 1
ATOM 817 C C . TYR A 1 106 ? 18.125 -17.438 -4.133 1 94.5 106 TYR A C 1
ATOM 819 O O . TYR A 1 106 ? 18.984 -16.562 -4.223 1 94.5 106 TYR A O 1
ATOM 827 N N . SER A 1 107 ? 18.406 -18.703 -4.164 1 93.75 107 SER A N 1
ATOM 828 C CA . SER A 1 107 ? 19.781 -19.188 -4.281 1 93.75 107 SER A CA 1
ATOM 829 C C . SER A 1 107 ? 20.406 -18.719 -5.594 1 93.75 107 SER A C 1
ATOM 831 O O . SER A 1 107 ? 21.641 -18.766 -5.75 1 93.75 107 SER A O 1
ATOM 833 N N . LYS A 1 108 ? 19.562 -18.281 -6.523 1 96 108 LYS A N 1
ATOM 834 C CA . LYS A 1 108 ? 20.062 -17.859 -7.828 1 96 108 LYS A CA 1
ATOM 835 C C . LYS A 1 108 ? 20.188 -16.344 -7.91 1 96 108 LYS A C 1
ATOM 837 O O . LYS A 1 108 ? 20.5 -15.797 -8.969 1 96 108 LYS A O 1
ATOM 842 N N . GLU A 1 109 ? 19.984 -15.68 -6.895 1 95.75 109 GLU A N 1
ATOM 843 C CA . GLU A 1 109 ? 20.125 -14.227 -6.824 1 95.75 109 GLU A CA 1
ATOM 844 C C . GLU A 1 109 ? 21.469 -13.836 -6.199 1 95.75 109 GLU A C 1
ATOM 846 O O . GLU A 1 109 ? 21.688 -14.055 -5.008 1 95.75 109 GLU A O 1
ATOM 851 N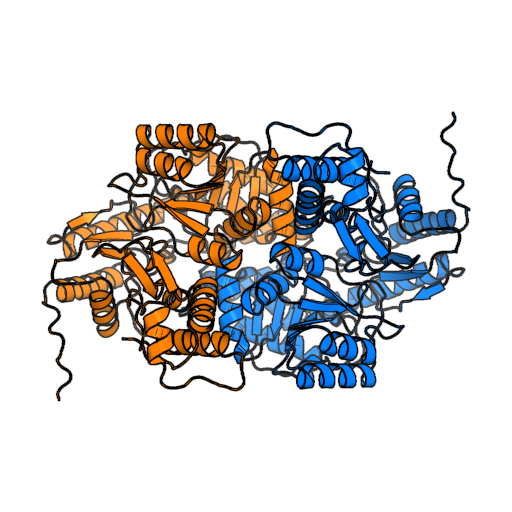 N . PRO A 1 110 ? 22.359 -13.305 -6.977 1 92.69 110 PRO A N 1
ATOM 852 C CA . PRO A 1 110 ? 23.672 -12.93 -6.445 1 92.69 110 PRO A CA 1
ATOM 853 C C . PRO A 1 110 ? 23.594 -11.734 -5.5 1 92.69 110 PRO A C 1
ATOM 855 O O . PRO A 1 110 ? 22.547 -11.109 -5.359 1 92.69 110 PRO A O 1
ATOM 858 N N . ASP A 1 111 ? 24.734 -11.508 -4.918 1 90 111 ASP A N 1
ATOM 859 C CA . ASP A 1 111 ? 24.875 -10.328 -4.066 1 90 111 ASP A CA 1
ATOM 860 C C . ASP A 1 111 ? 24.578 -9.047 -4.848 1 90 111 ASP A C 1
ATOM 862 O O . ASP A 1 111 ? 25.062 -8.867 -5.965 1 90 111 ASP A O 1
ATOM 866 N N . ILE A 1 112 ? 23.75 -8.219 -4.242 1 93.38 112 ILE A N 1
ATOM 867 C CA . ILE A 1 112 ? 23.219 -7.043 -4.93 1 93.38 112 ILE A CA 1
ATOM 868 C C . ILE A 1 112 ? 24.141 -5.848 -4.68 1 93.38 112 ILE A C 1
ATOM 870 O O . ILE A 1 112 ? 23.891 -4.75 -5.188 1 93.38 112 ILE A O 1
ATOM 874 N N . SER A 1 113 ? 25.156 -5.984 -3.926 1 91.12 113 SER A N 1
ATOM 875 C CA . SER A 1 113 ? 26 -4.898 -3.445 1 91.12 113 SER A CA 1
ATOM 876 C C . SER A 1 113 ? 26.531 -4.062 -4.602 1 91.12 113 SER A C 1
ATOM 878 O O . SER A 1 113 ? 26.562 -2.832 -4.523 1 91.12 113 SER A O 1
ATOM 880 N N . ARG A 1 114 ? 26.969 -4.711 -5.641 1 91.94 114 ARG A N 1
ATOM 881 C CA . ARG A 1 114 ? 27.531 -3.99 -6.785 1 91.94 114 ARG A CA 1
ATOM 882 C C . ARG A 1 114 ? 26.484 -3.066 -7.406 1 91.94 114 ARG A C 1
ATOM 884 O O . ARG A 1 114 ? 26.797 -1.934 -7.777 1 91.94 114 ARG A O 1
ATOM 891 N N . VAL A 1 115 ? 25.266 -3.527 -7.547 1 95.5 115 VAL A N 1
ATOM 892 C CA . VAL A 1 115 ? 24.188 -2.732 -8.109 1 95.5 115 VAL A CA 1
ATOM 893 C C . VAL A 1 115 ? 23.922 -1.521 -7.219 1 95.5 115 VAL A C 1
ATOM 895 O O . VAL A 1 115 ? 23.766 -0.4 -7.711 1 95.5 115 VAL A O 1
ATOM 898 N N . ILE A 1 116 ? 23.875 -1.716 -5.91 1 94.75 116 ILE A N 1
ATOM 899 C CA . ILE A 1 116 ? 23.609 -0.647 -4.953 1 94.75 116 ILE A CA 1
ATOM 900 C C . ILE A 1 116 ? 24.734 0.377 -4.996 1 94.75 116 ILE A C 1
ATOM 902 O O . ILE A 1 116 ? 24.5 1.585 -4.949 1 94.75 116 ILE A O 1
ATOM 906 N N . GLU A 1 117 ? 25.938 -0.114 -5.098 1 92.44 117 GLU A N 1
ATOM 907 C CA . GLU A 1 117 ? 27.078 0.781 -5.211 1 92.44 117 GLU A CA 1
ATOM 908 C C . GLU A 1 117 ? 26.984 1.651 -6.461 1 92.44 117 GLU A C 1
ATOM 910 O O . GLU A 1 117 ? 27.328 2.838 -6.426 1 92.44 117 GLU A O 1
ATOM 915 N N . ASN A 1 118 ? 26.562 1.089 -7.543 1 94.5 118 ASN A N 1
ATOM 916 C CA . ASN A 1 118 ? 26.375 1.854 -8.766 1 94.5 118 ASN A CA 1
ATOM 917 C C . ASN A 1 118 ? 25.312 2.938 -8.586 1 94.5 118 ASN A C 1
ATOM 919 O O . ASN A 1 118 ? 25.453 4.051 -9.094 1 94.5 118 ASN A O 1
ATOM 923 N N . VAL A 1 119 ? 24.25 2.617 -7.883 1 94.94 119 VAL A N 1
ATOM 924 C CA . VAL A 1 119 ? 23.188 3.57 -7.605 1 94.94 119 VAL A CA 1
ATOM 925 C C . VAL A 1 119 ? 23.703 4.699 -6.723 1 94.94 119 VAL A C 1
ATOM 927 O O . VAL A 1 119 ? 23.406 5.871 -6.953 1 94.94 119 VAL A O 1
ATOM 930 N N . LEU A 1 120 ? 24.562 4.359 -5.773 1 92.19 120 LEU A N 1
ATOM 931 C CA . LEU A 1 120 ? 25.156 5.348 -4.879 1 92.19 120 LEU A CA 1
ATOM 932 C C . LEU A 1 120 ? 26.047 6.305 -5.648 1 92.19 120 LEU A C 1
ATOM 934 O O . LEU A 1 120 ? 26.109 7.496 -5.336 1 92.19 120 LEU A O 1
ATOM 938 N N . LYS A 1 121 ? 26.672 5.875 -6.652 1 91.19 121 LYS A N 1
ATOM 939 C CA . LYS A 1 121 ? 27.641 6.652 -7.426 1 91.19 121 LYS A CA 1
ATOM 940 C C . LYS A 1 121 ? 26.922 7.582 -8.406 1 91.19 121 LYS A C 1
ATOM 942 O O . LYS A 1 121 ? 27.531 8.508 -8.945 1 91.19 121 LYS A O 1
ATOM 947 N N . SER A 1 122 ? 25.672 7.379 -8.648 1 88.25 122 SER A N 1
ATOM 948 C CA . SER A 1 122 ? 24.938 8.172 -9.625 1 88.25 122 SER A CA 1
ATOM 949 C C . SER A 1 122 ? 24.75 9.609 -9.141 1 88.25 122 SER A C 1
ATOM 951 O O . SER A 1 122 ? 24.375 10.492 -9.922 1 88.25 122 SER A O 1
ATOM 953 N N . ASN A 1 123 ? 24.984 9.961 -7.957 1 82.69 123 ASN A N 1
ATOM 954 C CA . ASN A 1 123 ? 24.828 11.266 -7.336 1 82.69 123 ASN A CA 1
ATOM 955 C C . ASN A 1 123 ? 23.375 11.734 -7.387 1 82.69 123 ASN A C 1
ATOM 957 O O . ASN A 1 123 ? 23.094 12.914 -7.598 1 82.69 123 ASN A O 1
ATOM 961 N N . GLN A 1 124 ? 22.438 10.766 -7.371 1 90 124 GLN A N 1
ATOM 962 C CA . GLN A 1 124 ? 21.016 11.102 -7.418 1 90 124 GLN A CA 1
ATOM 963 C C . GLN A 1 124 ? 20.312 10.672 -6.133 1 90 124 GLN A C 1
ATOM 965 O O . GLN A 1 124 ? 19.078 10.625 -6.082 1 90 124 GLN A O 1
ATOM 970 N N . MET A 1 125 ? 21.047 10.367 -5.137 1 90.06 125 MET A N 1
ATOM 971 C CA . MET A 1 125 ? 20.484 9.836 -3.904 1 90.06 125 MET A CA 1
ATOM 972 C C . MET A 1 125 ? 19.516 10.828 -3.277 1 90.06 125 MET A C 1
ATOM 974 O O . MET A 1 125 ? 18.484 10.438 -2.711 1 90.06 125 MET A O 1
ATOM 978 N N . ASP A 1 126 ? 19.828 12.07 -3.373 1 88.81 126 ASP A N 1
ATOM 979 C CA . ASP A 1 126 ? 18.953 13.102 -2.826 1 88.81 126 ASP A CA 1
ATOM 980 C C . ASP A 1 126 ? 17.547 13.016 -3.428 1 88.81 126 ASP A C 1
ATOM 982 O O . ASP A 1 126 ? 16.562 13.219 -2.732 1 88.81 126 ASP A O 1
ATOM 986 N N . ARG A 1 127 ? 17.531 12.672 -4.668 1 90.44 127 ARG A N 1
ATOM 987 C CA . ARG A 1 127 ? 16.25 12.547 -5.371 1 90.44 127 ARG A CA 1
ATOM 988 C C . ARG A 1 127 ? 15.484 11.32 -4.898 1 90.44 127 ARG A C 1
ATOM 990 O O . ARG A 1 127 ? 14.258 11.352 -4.785 1 90.44 127 ARG A O 1
ATOM 997 N N . PHE A 1 128 ? 16.203 10.297 -4.57 1 93.69 128 PHE A N 1
ATOM 998 C CA . PHE A 1 128 ? 15.586 9.023 -4.227 1 93.69 128 PHE A CA 1
ATOM 999 C C . PHE A 1 128 ? 15.031 9.055 -2.809 1 93.69 128 PHE A C 1
ATOM 1001 O O . PHE A 1 128 ? 14.18 8.242 -2.451 1 93.69 128 PHE A O 1
ATOM 1008 N N . LEU A 1 129 ? 15.484 9.977 -2.01 1 94.06 129 LEU A N 1
ATOM 1009 C CA . LEU A 1 129 ? 15.156 9.977 -0.588 1 94.06 129 LEU A CA 1
ATOM 1010 C C . LEU A 1 129 ? 14.078 11.008 -0.28 1 94.06 129 LEU A C 1
ATOM 1012 O O . LEU A 1 129 ? 13.656 11.148 0.871 1 94.06 129 LEU A O 1
ATOM 1016 N N . ARG A 1 130 ? 13.547 11.695 -1.286 1 92.94 130 ARG A N 1
ATOM 1017 C CA . ARG A 1 130 ? 12.523 12.734 -1.163 1 92.94 130 ARG A CA 1
ATOM 1018 C C . ARG A 1 130 ? 11.164 12.211 -1.619 1 92.94 130 ARG A C 1
ATOM 1020 O O . ARG A 1 130 ? 11.07 11.141 -2.225 1 92.94 130 ARG A O 1
ATOM 1027 N N . TYR A 1 131 ? 10.117 12.953 -1.216 1 90.75 131 TYR A N 1
ATOM 1028 C CA . TYR A 1 131 ? 8.844 12.734 -1.886 1 90.75 131 TYR A CA 1
ATOM 1029 C C . TYR A 1 131 ? 8.945 13.047 -3.373 1 90.75 131 TYR A C 1
ATOM 1031 O O . TYR A 1 131 ? 9.516 14.078 -3.76 1 90.75 131 TYR A O 1
ATOM 1039 N N . THR A 1 132 ? 8.539 12.141 -4.156 1 88.94 132 THR A N 1
ATOM 1040 C CA . THR A 1 132 ? 8.578 12.305 -5.602 1 88.94 132 THR A CA 1
ATOM 1041 C C . THR A 1 132 ? 7.219 12.023 -6.223 1 88.94 132 THR A C 1
ATOM 1043 O O . THR A 1 132 ? 6.227 11.852 -5.508 1 88.94 132 THR A O 1
ATOM 1046 N N . ASP A 1 133 ? 7.172 12.039 -7.496 1 89.62 133 ASP A N 1
ATOM 1047 C CA . ASP A 1 133 ? 5.957 11.766 -8.258 1 89.62 133 ASP A CA 1
ATOM 1048 C C . ASP A 1 133 ? 5.395 10.383 -7.922 1 89.62 133 ASP A C 1
ATOM 1050 O O . ASP A 1 133 ? 6.109 9.383 -7.992 1 89.62 133 ASP A O 1
ATOM 1054 N N . PRO A 1 134 ? 4.105 10.375 -7.539 1 92.25 134 PRO A N 1
ATOM 1055 C CA . PRO A 1 134 ? 3.484 9.086 -7.211 1 92.25 134 PRO A CA 1
ATOM 1056 C C . PRO A 1 134 ? 3.531 8.094 -8.375 1 92.25 134 PRO A C 1
ATOM 1058 O O . PRO A 1 134 ? 3.402 6.887 -8.164 1 92.25 134 PRO A O 1
ATOM 1061 N N . LEU A 1 135 ? 3.721 8.547 -9.57 1 94.12 135 LEU A N 1
ATOM 1062 C CA . LEU A 1 135 ? 3.84 7.668 -10.727 1 94.12 135 LEU A CA 1
ATOM 1063 C C . LEU A 1 135 ? 5.223 7.027 -10.781 1 94.12 135 LEU A C 1
ATOM 1065 O O . LEU A 1 135 ? 5.418 6.02 -11.469 1 94.12 135 LEU A O 1
ATOM 1069 N N . GLY A 1 136 ? 6.148 7.605 -10.156 1 95.44 136 GLY A N 1
ATOM 1070 C CA . GLY A 1 136 ? 7.551 7.238 -10.273 1 95.44 136 GLY A CA 1
ATOM 1071 C C . GLY A 1 136 ? 8.367 8.242 -11.07 1 95.44 136 GLY A C 1
ATOM 1072 O O . GLY A 1 136 ? 7.809 9.055 -11.812 1 95.44 136 GLY A O 1
ATOM 1073 N N . LEU A 1 137 ? 9.672 8.242 -10.914 1 95.81 137 LEU A N 1
ATOM 1074 C CA . LEU A 1 137 ? 10.562 9.133 -11.656 1 95.81 137 LEU A CA 1
ATOM 1075 C C . LEU A 1 137 ? 10.609 8.734 -13.133 1 95.81 137 LEU A C 1
ATOM 1077 O O . LEU A 1 137 ? 10.586 7.551 -13.461 1 95.81 137 LEU A O 1
ATOM 1081 N N . PRO A 1 138 ? 10.766 9.688 -13.969 1 94.88 138 PRO A N 1
ATOM 1082 C CA . PRO A 1 138 ? 10.734 9.414 -15.406 1 94.88 138 PRO A CA 1
ATOM 1083 C C . PRO A 1 138 ? 11.773 8.367 -15.828 1 94.88 138 PRO A C 1
ATOM 1085 O O . PRO A 1 138 ? 11.461 7.465 -16.609 1 94.88 138 PRO A O 1
ATOM 1088 N N . ASP A 1 139 ? 12.984 8.461 -15.289 1 95.81 139 ASP A N 1
ATOM 1089 C CA . ASP A 1 139 ? 14.039 7.523 -15.672 1 95.81 139 ASP A CA 1
ATOM 1090 C C . ASP A 1 139 ? 13.664 6.094 -15.289 1 95.81 139 ASP A C 1
ATOM 1092 O O . ASP A 1 139 ? 13.961 5.152 -16.031 1 95.81 139 ASP A O 1
ATOM 1096 N N . HIS A 1 140 ? 13.086 5.949 -14.148 1 97.94 140 HIS A N 1
ATOM 1097 C CA . HIS A 1 140 ? 12.664 4.629 -13.703 1 97.94 140 HIS A CA 1
ATOM 1098 C C . HIS A 1 140 ? 11.492 4.117 -14.531 1 97.94 140 HIS A C 1
ATOM 1100 O O . HIS A 1 140 ? 11.414 2.926 -14.836 1 97.94 140 HIS A O 1
ATOM 1106 N N . ARG A 1 141 ? 10.539 4.988 -14.875 1 98.12 141 ARG A N 1
ATOM 1107 C CA . ARG A 1 141 ? 9.406 4.633 -15.719 1 98.12 141 ARG A CA 1
ATOM 1108 C C . ARG A 1 141 ? 9.859 4.262 -17.125 1 98.12 141 ARG A C 1
ATOM 1110 O O . ARG A 1 141 ? 9.266 3.381 -17.766 1 98.12 141 ARG A O 1
ATOM 1117 N N . GLU A 1 142 ? 10.93 4.926 -17.625 1 98.25 142 GLU A N 1
ATOM 1118 C CA . GLU A 1 142 ? 11.523 4.547 -18.891 1 98.25 142 GLU A CA 1
ATOM 1119 C C . GLU A 1 142 ? 12.062 3.117 -18.859 1 98.25 142 GLU A C 1
ATOM 1121 O O . GLU A 1 142 ? 11.898 2.359 -19.812 1 98.25 142 GLU A O 1
ATOM 1126 N N . THR A 1 143 ? 12.688 2.771 -17.781 1 98.31 143 THR A N 1
ATOM 1127 C CA . THR A 1 143 ? 13.156 1.402 -17.609 1 98.31 143 THR A CA 1
ATOM 1128 C C . THR A 1 143 ? 11.984 0.423 -17.609 1 98.31 143 THR A C 1
ATOM 1130 O O . THR A 1 143 ? 12.094 -0.675 -18.156 1 98.31 143 THR A O 1
ATOM 1133 N N . GLY A 1 144 ? 10.883 0.837 -16.969 1 98.06 144 GLY A N 1
ATOM 1134 C CA . GLY A 1 144 ? 9.688 0.018 -17.016 1 98.06 144 GLY A CA 1
ATOM 1135 C C . GLY A 1 144 ? 9.172 -0.224 -18.422 1 98.06 144 GLY A C 1
ATOM 1136 O O . GLY A 1 144 ? 8.82 -1.353 -18.766 1 98.06 144 GLY A O 1
ATOM 1137 N N . ALA A 1 145 ? 9.156 0.829 -19.172 1 97.88 145 ALA A N 1
ATOM 1138 C CA . ALA A 1 145 ? 8.734 0.706 -20.562 1 97.88 145 ALA A CA 1
ATOM 1139 C C . ALA A 1 145 ? 9.648 -0.246 -21.328 1 97.88 145 ALA A C 1
ATOM 1141 O O . ALA A 1 145 ? 9.18 -1.04 -22.156 1 97.88 145 ALA A O 1
ATOM 1142 N N . TYR A 1 146 ? 10.883 -0.137 -21.062 1 97.12 146 TYR A N 1
ATOM 1143 C CA . TYR A 1 146 ? 11.852 -1.045 -21.672 1 97.12 146 TYR A CA 1
ATOM 1144 C C . TYR A 1 146 ? 11.602 -2.482 -21.234 1 97.12 146 TYR A C 1
ATOM 1146 O O . TYR A 1 146 ? 11.617 -3.402 -22.047 1 97.12 146 TYR A O 1
ATOM 1154 N N . TRP A 1 147 ? 11.383 -2.691 -19.984 1 95.25 147 TRP A N 1
ATOM 1155 C CA . TRP A 1 147 ? 11.188 -4.016 -19.406 1 95.25 147 TRP A CA 1
ATOM 1156 C C . TRP A 1 147 ? 10.008 -4.73 -20.047 1 95.25 147 TRP A C 1
ATOM 1158 O O . TRP A 1 147 ? 10.102 -5.906 -20.406 1 95.25 147 TRP A O 1
ATOM 1168 N N . VAL A 1 148 ? 8.867 -4.043 -20.297 1 94.44 148 VAL A N 1
ATOM 1169 C CA . VAL A 1 148 ? 7.637 -4.695 -20.75 1 94.44 148 VAL A CA 1
ATOM 1170 C C . VAL A 1 148 ? 7.703 -4.953 -22.25 1 94.44 148 VAL A C 1
ATOM 1172 O O . VAL A 1 148 ? 6.891 -5.707 -22.797 1 94.44 148 VAL A O 1
ATOM 1175 N N . LYS A 1 149 ? 8.672 -4.359 -22.906 1 92.25 149 LYS A N 1
ATOM 1176 C CA . LYS A 1 149 ? 8.875 -4.688 -24.312 1 92.25 149 LYS A CA 1
ATOM 1177 C C . LYS A 1 149 ? 9.156 -6.18 -24.5 1 92.25 149 LYS A C 1
ATOM 1179 O O . LYS A 1 149 ? 8.797 -6.762 -25.531 1 92.25 149 LYS A O 1
ATOM 1184 N N . ARG A 1 150 ? 9.734 -6.746 -23.531 1 86.75 150 ARG A N 1
ATOM 1185 C CA . ARG A 1 150 ? 10.062 -8.164 -23.547 1 86.75 150 ARG A CA 1
ATOM 1186 C C . ARG A 1 150 ? 8.797 -9.016 -23.688 1 86.75 150 ARG A C 1
ATOM 1188 O O . ARG A 1 150 ? 8.859 -10.172 -24.109 1 86.75 150 ARG A O 1
ATOM 1195 N N . PHE A 1 151 ? 7.715 -8.383 -23.391 1 84.81 151 PHE A N 1
ATOM 1196 C CA . PHE A 1 151 ? 6.441 -9.094 -23.438 1 84.81 151 PHE A CA 1
ATOM 1197 C C . PHE A 1 151 ? 5.562 -8.562 -24.562 1 84.81 151 PHE A C 1
ATOM 1199 O O . PHE A 1 151 ? 4.336 -8.648 -24.5 1 84.81 151 PHE A O 1
ATOM 1206 N N . ASP A 1 152 ? 6.172 -7.836 -25.469 1 87.88 152 ASP A N 1
ATOM 1207 C CA . ASP A 1 152 ? 5.57 -7.285 -26.672 1 87.88 152 ASP A CA 1
ATOM 1208 C C . ASP A 1 152 ? 4.582 -6.172 -26.344 1 87.88 152 ASP A C 1
ATOM 1210 O O . ASP A 1 152 ? 3.514 -6.082 -26.953 1 87.88 152 ASP A O 1
ATOM 1214 N N . ILE A 1 153 ? 4.82 -5.578 -25.312 1 92.56 153 ILE A N 1
ATOM 1215 C CA . ILE A 1 153 ? 4.074 -4.375 -24.969 1 92.56 153 ILE A CA 1
ATOM 1216 C C . ILE A 1 153 ? 4.91 -3.137 -25.281 1 92.56 153 ILE A C 1
ATOM 1218 O O . ILE A 1 153 ? 5.953 -2.908 -24.656 1 92.56 153 ILE A O 1
ATOM 1222 N N . LYS A 1 154 ? 4.488 -2.418 -26.281 1 94 154 LYS A N 1
ATOM 1223 C CA . LYS A 1 154 ? 5.188 -1.205 -26.688 1 94 154 LYS A CA 1
ATOM 1224 C C . LYS A 1 154 ? 4.438 0.043 -26.234 1 94 154 LYS A C 1
ATOM 1226 O O . LYS A 1 154 ? 3.4 0.391 -26.812 1 94 154 LYS A O 1
ATOM 1231 N N . VAL A 1 155 ? 4.992 0.664 -25.203 1 95.56 155 VAL A N 1
ATOM 1232 C CA . VAL A 1 155 ? 4.367 1.859 -24.641 1 95.56 155 VAL A CA 1
ATOM 1233 C C . VAL A 1 155 ? 5.438 2.887 -24.297 1 95.56 155 VAL A C 1
ATOM 1235 O O . VAL A 1 155 ? 6.625 2.559 -24.234 1 95.56 155 VAL A O 1
ATOM 1238 N N . SER A 1 156 ? 5.02 4.156 -24.203 1 95.75 156 SER A N 1
ATOM 1239 C CA . SER A 1 156 ? 5.902 5.191 -23.688 1 95.75 156 SER A CA 1
ATOM 1240 C C . SER A 1 156 ? 5.984 5.141 -22.172 1 95.75 156 SER A C 1
ATOM 1242 O O . SER A 1 156 ? 5.121 4.547 -21.516 1 95.75 156 SER A O 1
ATOM 1244 N N . TRP A 1 157 ? 7.031 5.777 -21.625 1 96.5 157 TRP A N 1
ATOM 1245 C CA . TRP A 1 157 ? 7.211 5.828 -20.172 1 96.5 157 TRP A CA 1
ATOM 1246 C C . TRP A 1 157 ? 6.035 6.531 -19.516 1 96.5 157 TRP A C 1
ATOM 1248 O O . TRP A 1 157 ? 5.754 6.297 -18.328 1 96.5 157 TRP A O 1
ATOM 1258 N N . GLU A 1 158 ? 5.301 7.34 -20.188 1 95.31 158 GLU A N 1
ATOM 1259 C CA . GLU A 1 158 ? 4.164 8.078 -19.641 1 95.31 158 GLU A CA 1
ATOM 1260 C C . GLU A 1 158 ? 3.035 7.129 -19.234 1 95.31 158 GLU A C 1
ATOM 1262 O O . GLU A 1 158 ? 2.191 7.477 -18.406 1 95.31 158 GLU A O 1
ATOM 1267 N N . ASN A 1 159 ? 3.076 5.918 -19.781 1 97 159 ASN A N 1
ATOM 1268 C CA . ASN A 1 159 ? 2.047 4.934 -19.484 1 97 159 ASN A CA 1
ATOM 1269 C C . ASN A 1 159 ? 2.449 4.043 -18.312 1 97 159 ASN A C 1
ATOM 1271 O O . ASN A 1 159 ? 1.688 3.164 -17.906 1 97 159 ASN A O 1
ATOM 1275 N N . ILE A 1 160 ? 3.609 4.293 -17.781 1 98.38 160 ILE A N 1
ATOM 1276 C CA . ILE A 1 160 ? 4.117 3.426 -16.719 1 98.38 160 ILE A CA 1
ATOM 1277 C C . ILE A 1 160 ? 3.838 4.055 -15.359 1 98.38 160 ILE A C 1
ATOM 1279 O O . ILE A 1 160 ? 4.152 5.227 -15.133 1 98.38 160 ILE A O 1
ATOM 1283 N N . VAL A 1 161 ? 3.217 3.314 -14.492 1 98.31 161 VAL A N 1
ATOM 1284 C CA . VAL A 1 161 ? 3.08 3.645 -13.078 1 98.31 161 VAL A CA 1
ATOM 1285 C C . VAL A 1 161 ? 3.869 2.646 -12.234 1 98.31 161 VAL A C 1
ATOM 1287 O O . VAL A 1 161 ? 3.779 1.436 -12.445 1 98.31 161 VAL A O 1
ATOM 1290 N N . ILE A 1 162 ? 4.691 3.121 -11.367 1 98.5 162 ILE A N 1
ATOM 1291 C CA . ILE A 1 162 ? 5.465 2.254 -10.484 1 98.5 162 ILE A CA 1
ATOM 1292 C C . ILE A 1 162 ? 4.699 2.018 -9.188 1 98.5 162 ILE A C 1
ATOM 1294 O O . ILE A 1 162 ? 4.258 2.969 -8.539 1 98.5 162 ILE A O 1
ATOM 1298 N N . CYS A 1 163 ? 4.512 0.766 -8.828 1 98.44 163 CYS A N 1
ATOM 1299 C CA . CYS A 1 163 ? 3.832 0.366 -7.602 1 98.44 163 CYS A CA 1
ATOM 1300 C C . CYS A 1 163 ? 4.762 -0.439 -6.703 1 98.44 163 CYS A C 1
ATOM 1302 O O . CYS A 1 163 ? 5.828 -0.88 -7.141 1 98.44 163 CYS A O 1
ATOM 1304 N N . ALA A 1 164 ? 4.355 -0.573 -5.441 1 98.06 164 ALA A N 1
ATOM 1305 C CA . ALA A 1 164 ? 5.117 -1.354 -4.469 1 98.06 164 ALA A CA 1
ATOM 1306 C C . ALA A 1 164 ? 4.801 -2.842 -4.594 1 98.06 164 ALA A C 1
ATOM 1308 O O . ALA A 1 164 ? 4.367 -3.475 -3.627 1 98.06 164 ALA A O 1
ATOM 1309 N N . GLY A 1 165 ? 5.066 -3.398 -5.75 1 97.62 165 GLY A N 1
ATOM 1310 C CA . GLY A 1 165 ? 4.777 -4.793 -6.051 1 97.62 165 GLY A CA 1
ATOM 1311 C C . GLY A 1 165 ? 3.445 -4.988 -6.75 1 97.62 165 GLY A C 1
ATOM 1312 O O . GLY A 1 165 ? 2.637 -4.059 -6.824 1 97.62 165 GLY A O 1
ATOM 1313 N N . ALA A 1 166 ? 3.24 -6.195 -7.238 1 97.62 166 ALA A N 1
ATOM 1314 C CA . ALA A 1 166 ? 2.045 -6.523 -8.008 1 97.62 166 ALA A CA 1
ATOM 1315 C C . ALA A 1 166 ? 0.794 -6.457 -7.141 1 97.62 166 ALA A C 1
ATOM 1317 O O . ALA A 1 166 ? -0.273 -6.051 -7.602 1 97.62 166 ALA A O 1
ATOM 1318 N N . GLN A 1 167 ? 0.903 -6.887 -5.918 1 97.12 167 GLN A N 1
ATOM 1319 C CA . GLN A 1 167 ? -0.24 -6.832 -5.016 1 97.12 167 GLN A CA 1
ATOM 1320 C C . GLN A 1 167 ? -0.702 -5.395 -4.793 1 97.12 167 GLN A C 1
ATOM 1322 O O . GLN A 1 167 ? -1.903 -5.125 -4.75 1 97.12 167 GLN A O 1
ATOM 1327 N N . HIS A 1 168 ? 0.247 -4.52 -4.645 1 98.31 168 HIS A N 1
ATOM 1328 C CA . HIS A 1 168 ? -0.095 -3.105 -4.527 1 98.31 168 HIS A CA 1
ATOM 1329 C C . HIS A 1 168 ? -0.759 -2.59 -5.801 1 98.31 168 HIS A C 1
ATOM 1331 O O . HIS A 1 168 ? -1.704 -1.8 -5.734 1 98.31 168 HIS A O 1
ATOM 1337 N N . ALA A 1 169 ? -0.229 -2.998 -6.914 1 98.56 169 ALA A N 1
ATOM 1338 C CA . ALA A 1 169 ? -0.842 -2.619 -8.188 1 98.56 169 ALA A CA 1
ATOM 1339 C C . ALA A 1 169 ? -2.309 -3.033 -8.234 1 98.56 169 ALA A C 1
ATOM 1341 O O . ALA A 1 169 ? -3.17 -2.252 -8.641 1 98.56 169 ALA A O 1
ATOM 1342 N N . LEU A 1 170 ? -2.578 -4.23 -7.805 1 98.12 170 LEU A N 1
ATOM 1343 C CA . LEU A 1 170 ? -3.953 -4.715 -7.758 1 98.12 170 LEU A CA 1
ATOM 1344 C C . LEU A 1 170 ? -4.805 -3.854 -6.832 1 98.12 170 LEU A C 1
ATOM 1346 O O . LEU A 1 170 ? -5.922 -3.475 -7.184 1 98.12 170 LEU A O 1
ATOM 1350 N N . THR A 1 171 ? -4.246 -3.561 -5.676 1 97.31 171 THR A N 1
ATOM 1351 C CA . THR A 1 171 ? -4.945 -2.711 -4.719 1 97.31 171 THR A CA 1
ATOM 1352 C C . THR A 1 171 ? -5.277 -1.357 -5.34 1 97.31 171 THR A C 1
ATOM 1354 O O . THR A 1 171 ? -6.41 -0.882 -5.234 1 97.31 171 THR A O 1
ATOM 1357 N N . CYS A 1 172 ? -4.312 -0.764 -5.977 1 97.75 172 CYS A N 1
ATOM 1358 C CA . CYS A 1 172 ? -4.5 0.546 -6.59 1 97.75 172 CYS A CA 1
ATOM 1359 C C . CYS A 1 172 ? -5.531 0.483 -7.707 1 97.75 172 CYS A C 1
ATOM 1361 O O . CYS A 1 172 ? -6.426 1.328 -7.781 1 97.75 172 CYS A O 1
ATOM 1363 N N . CYS A 1 173 ? -5.449 -0.507 -8.539 1 97.94 173 CYS A N 1
ATOM 1364 C CA . CYS A 1 173 ? -6.355 -0.624 -9.68 1 97.94 173 CYS A CA 1
ATOM 1365 C C . CYS A 1 173 ? -7.789 -0.85 -9.211 1 97.94 173 CYS A C 1
ATOM 1367 O O . CYS A 1 173 ? -8.711 -0.154 -9.648 1 97.94 173 CYS A O 1
ATOM 1369 N N . LEU A 1 174 ? -7.977 -1.749 -8.305 1 97.19 174 LEU A N 1
ATOM 1370 C CA . LEU A 1 174 ? -9.328 -2.07 -7.855 1 97.19 174 LEU A CA 1
ATOM 1371 C C . LEU A 1 174 ? -9.953 -0.889 -7.117 1 97.19 174 LEU A C 1
ATOM 1373 O O . LEU A 1 174 ? -11.133 -0.594 -7.297 1 97.19 174 LEU A O 1
ATOM 1377 N N . SER A 1 175 ? -9.156 -0.199 -6.348 1 94.69 175 SER A N 1
ATOM 1378 C CA . SER A 1 175 ? -9.695 0.866 -5.508 1 94.69 175 SER A CA 1
ATOM 1379 C C . SER A 1 175 ? -9.953 2.133 -6.316 1 94.69 175 SER A C 1
ATOM 1381 O O . SER A 1 175 ? -10.664 3.031 -5.863 1 94.69 175 SER A O 1
ATOM 1383 N N . SER A 1 176 ? -9.375 2.219 -7.465 1 93.75 176 SER A N 1
ATOM 1384 C CA . SER A 1 176 ? -9.469 3.48 -8.195 1 93.75 176 SER A CA 1
ATOM 1385 C C . SER A 1 176 ? -10.375 3.344 -9.414 1 93.75 176 SER A C 1
ATOM 1387 O O . SER A 1 176 ? -11.008 4.316 -9.836 1 93.75 176 SER A O 1
ATOM 1389 N N . ILE A 1 177 ? -10.414 2.182 -9.953 1 95.62 177 ILE A N 1
ATOM 1390 C CA . ILE A 1 177 ? -11.102 1.989 -11.227 1 95.62 177 ILE A CA 1
ATOM 1391 C C . ILE A 1 177 ? -12.516 1.466 -10.969 1 95.62 177 ILE A C 1
ATOM 1393 O O . ILE A 1 177 ? -13.438 1.763 -11.734 1 95.62 177 ILE A O 1
ATOM 1397 N N . PHE A 1 178 ? -12.672 0.729 -9.922 1 94.56 178 PHE A N 1
ATOM 1398 C CA . PHE A 1 178 ? -13.953 0.093 -9.641 1 94.56 178 PHE A CA 1
ATOM 1399 C C . PHE A 1 178 ? -14.57 0.667 -8.367 1 94.56 178 PHE A C 1
ATOM 1401 O O . PHE A 1 178 ? -13.945 1.466 -7.672 1 94.56 178 PHE A O 1
ATOM 1408 N N . GLU A 1 179 ? -15.766 0.262 -8.18 1 88.06 179 GLU A N 1
ATOM 1409 C CA . GLU A 1 179 ? -16.516 0.721 -7.02 1 88.06 179 GLU A CA 1
ATOM 1410 C C . GLU A 1 179 ? -17.047 -0.456 -6.207 1 88.06 179 GLU A C 1
ATOM 1412 O O . GLU A 1 179 ? -17.109 -1.585 -6.699 1 88.06 179 GLU A O 1
ATOM 1417 N N . VAL A 1 180 ? -17.359 -0.119 -4.961 1 85.5 180 VAL A N 1
ATOM 1418 C CA . VAL A 1 180 ? -17.969 -1.124 -4.094 1 85.5 180 VAL A CA 1
ATOM 1419 C C . VAL A 1 180 ? -19.188 -1.734 -4.789 1 85.5 180 VAL A C 1
ATOM 1421 O O . VAL A 1 180 ? -20.031 -1.013 -5.332 1 85.5 180 VAL A O 1
ATOM 1424 N N . GLY A 1 181 ? -19.203 -3.051 -4.848 1 87.5 181 GLY A N 1
ATOM 1425 C CA . GLY A 1 181 ? -20.328 -3.74 -5.445 1 87.5 181 GLY A CA 1
ATOM 1426 C C . GLY A 1 181 ? -20.078 -4.172 -6.875 1 87.5 181 GLY A C 1
ATOM 1427 O O . GLY A 1 181 ? -20.797 -5.02 -7.41 1 87.5 181 GLY A O 1
ATOM 1428 N N . ASP A 1 182 ? -19.078 -3.619 -7.5 1 93.62 182 ASP A N 1
ATOM 1429 C CA . ASP A 1 182 ? -18.766 -3.988 -8.875 1 93.62 182 ASP A CA 1
ATOM 1430 C C . ASP A 1 182 ? -18.391 -5.465 -8.977 1 93.62 182 ASP A C 1
ATOM 1432 O O . ASP A 1 182 ? -17.859 -6.039 -8.031 1 93.62 182 ASP A O 1
ATOM 1436 N N . ARG A 1 183 ? -18.703 -6.039 -10.109 1 97 183 ARG A N 1
ATOM 1437 C CA . ARG A 1 183 ? -18.375 -7.434 -10.391 1 97 183 ARG A CA 1
ATOM 1438 C C . ARG A 1 183 ? -17.156 -7.539 -11.289 1 97 183 ARG A C 1
ATOM 1440 O O . ARG A 1 183 ? -17.078 -6.883 -12.328 1 97 183 ARG A O 1
ATOM 1447 N N . ILE A 1 184 ? -16.266 -8.305 -10.859 1 98.56 184 ILE A N 1
ATOM 1448 C CA . ILE A 1 184 ? -15.031 -8.57 -11.602 1 98.56 184 ILE A CA 1
ATOM 1449 C C . ILE A 1 184 ? -14.953 -10.055 -11.953 1 98.56 184 ILE A C 1
ATOM 1451 O O . ILE A 1 184 ? -14.984 -10.906 -11.07 1 98.56 184 ILE A O 1
ATOM 1455 N N . ALA A 1 185 ? -14.836 -10.359 -13.258 1 98.75 185 ALA A N 1
ATOM 1456 C CA . ALA A 1 185 ? -14.703 -11.742 -13.695 1 98.75 185 ALA A CA 1
ATOM 1457 C C . ALA A 1 185 ? -13.289 -12.258 -13.469 1 98.75 185 ALA A C 1
ATOM 1459 O O . ALA A 1 185 ? -12.312 -11.523 -13.664 1 98.75 185 ALA A O 1
ATOM 1460 N N . THR A 1 186 ? -13.18 -13.469 -13.039 1 98.56 186 THR A N 1
ATOM 1461 C CA . THR A 1 186 ? -11.922 -14.195 -12.906 1 98.56 186 THR A CA 1
ATOM 1462 C C . THR A 1 186 ? -12.078 -15.641 -13.375 1 98.56 186 THR A C 1
ATOM 1464 O O . THR A 1 186 ? -13.195 -16.125 -13.547 1 98.56 186 THR A O 1
ATOM 1467 N N . ASP A 1 187 ? -10.93 -16.281 -13.625 1 98.19 187 ASP A N 1
ATOM 1468 C CA . ASP A 1 187 ? -10.984 -17.75 -13.695 1 98.19 187 ASP A CA 1
ATOM 1469 C C . ASP A 1 187 ? -11.641 -18.328 -12.453 1 98.19 187 ASP A C 1
ATOM 1471 O O . ASP A 1 187 ? -11.602 -17.719 -11.375 1 98.19 187 ASP A O 1
ATOM 1475 N N . SER A 1 188 ? -12.234 -19.516 -12.602 1 97.31 188 SER A N 1
ATOM 1476 C CA . SER A 1 188 ? -12.883 -20.172 -11.461 1 97.31 188 SER A CA 1
ATOM 1477 C C . SER A 1 188 ? -11.867 -20.547 -10.391 1 97.31 188 SER A C 1
ATOM 1479 O O . SER A 1 188 ? -12.203 -20.625 -9.211 1 97.31 188 SER A O 1
ATOM 1481 N N . LEU A 1 189 ? -10.656 -20.875 -10.766 1 97.62 189 LEU A N 1
ATOM 1482 C CA . LEU A 1 189 ? -9.492 -20.938 -9.891 1 97.62 189 LEU A CA 1
ATOM 1483 C C . LEU A 1 189 ? -8.523 -19.797 -10.188 1 97.62 189 LEU A C 1
ATOM 1485 O O . LEU A 1 189 ? -8.148 -19.578 -11.344 1 97.62 189 LEU A O 1
ATOM 1489 N N . THR A 1 190 ? -8.203 -19.062 -9.125 1 97.88 190 THR A N 1
ATOM 1490 C CA . THR A 1 190 ? -7.375 -17.891 -9.422 1 97.88 190 THR A CA 1
ATOM 1491 C C . THR A 1 190 ? -6.414 -17.609 -8.273 1 97.88 190 THR A C 1
ATOM 1493 O O . THR A 1 190 ? -6.445 -18.281 -7.242 1 97.88 190 THR A O 1
ATOM 1496 N N . TYR A 1 191 ? -5.535 -16.672 -8.508 1 97.38 191 TYR A N 1
ATOM 1497 C CA . TYR A 1 191 ? -4.586 -16.203 -7.504 1 97.38 191 TYR A CA 1
ATOM 1498 C C . TYR A 1 191 ? -5.309 -15.688 -6.266 1 97.38 191 TYR A C 1
ATOM 1500 O O . TYR A 1 191 ? -6.137 -14.773 -6.359 1 97.38 191 TYR A O 1
ATOM 1508 N N . PRO A 1 192 ? -4.969 -16.188 -5.078 1 95.5 192 PRO A N 1
ATOM 1509 C CA . PRO A 1 192 ? -5.703 -15.812 -3.867 1 95.5 192 PRO A CA 1
ATOM 1510 C C . PRO A 1 192 ? -5.602 -14.328 -3.551 1 95.5 192 PRO A C 1
ATOM 1512 O O . PRO A 1 192 ? -6.516 -13.758 -2.947 1 95.5 192 PRO A O 1
ATOM 1515 N N . GLY A 1 193 ? -4.555 -13.656 -3.961 1 95.19 193 GLY A N 1
ATOM 1516 C CA . GLY A 1 193 ? -4.375 -12.242 -3.68 1 95.19 193 GLY A CA 1
ATOM 1517 C C . GLY A 1 193 ? -5.492 -11.375 -4.238 1 95.19 193 GLY A C 1
ATOM 1518 O O . GLY A 1 193 ? -5.906 -10.406 -3.604 1 95.19 193 GLY A O 1
ATOM 1519 N N . ILE A 1 194 ? -6.008 -11.695 -5.445 1 97.19 194 ILE A N 1
ATOM 1520 C CA . ILE A 1 194 ? -7.094 -10.93 -6.035 1 97.19 194 ILE A CA 1
ATOM 1521 C C . ILE A 1 194 ? -8.375 -11.133 -5.227 1 97.19 194 ILE A C 1
ATOM 1523 O O . ILE A 1 194 ? -9.188 -10.219 -5.102 1 97.19 194 ILE A O 1
ATOM 1527 N N . LYS A 1 195 ? -8.555 -12.297 -4.637 1 94.31 195 LYS A N 1
ATOM 1528 C CA . LYS A 1 195 ? -9.734 -12.586 -3.826 1 94.31 195 LYS A CA 1
ATOM 1529 C C . LYS A 1 195 ? -9.766 -11.719 -2.57 1 94.31 195 LYS A C 1
ATOM 1531 O O . LYS A 1 195 ? -10.789 -11.125 -2.248 1 94.31 195 LYS A O 1
ATOM 1536 N N . THR A 1 196 ? -8.625 -11.648 -1.97 1 90.94 196 THR A N 1
ATOM 1537 C CA . THR A 1 196 ? -8.555 -10.93 -0.704 1 90.94 196 THR A CA 1
ATOM 1538 C C . THR A 1 196 ? -8.719 -9.43 -0.926 1 90.94 196 THR A C 1
ATOM 1540 O O . THR A 1 196 ? -9.422 -8.758 -0.166 1 90.94 196 THR A O 1
ATOM 1543 N N . VAL A 1 197 ? -8.109 -8.875 -1.923 1 93.69 197 VAL A N 1
ATOM 1544 C CA . VAL A 1 197 ? -8.203 -7.445 -2.199 1 93.69 197 VAL A CA 1
ATOM 1545 C C . VAL A 1 197 ? -9.633 -7.086 -2.594 1 93.69 197 VAL A C 1
ATOM 1547 O O . VAL A 1 197 ? -10.18 -6.074 -2.141 1 93.69 197 VAL A O 1
ATOM 1550 N N . ALA A 1 198 ? -10.234 -7.902 -3.434 1 93.75 198 ALA A N 1
ATOM 1551 C CA . ALA A 1 198 ? -11.609 -7.652 -3.857 1 93.75 198 ALA A CA 1
ATOM 1552 C C . ALA A 1 198 ? -12.562 -7.637 -2.664 1 93.75 198 ALA A C 1
ATOM 1554 O O . ALA A 1 198 ? -13.406 -6.746 -2.547 1 93.75 198 ALA A O 1
ATOM 1555 N N . LYS A 1 199 ? -12.352 -8.578 -1.807 1 88.94 199 LYS A N 1
ATOM 1556 C CA . LYS A 1 199 ? -13.18 -8.648 -0.605 1 88.94 199 LYS A CA 1
ATOM 1557 C C . LYS A 1 199 ? -13.008 -7.402 0.258 1 88.94 199 LYS A C 1
ATOM 1559 O O . LYS A 1 199 ? -13.992 -6.809 0.704 1 88.94 199 LYS A O 1
ATOM 1564 N N . THR A 1 200 ? -11.82 -7.043 0.448 1 86.5 200 THR A N 1
ATOM 1565 C CA . THR A 1 200 ? -11.492 -5.898 1.284 1 86.5 200 THR A CA 1
ATOM 1566 C C . THR A 1 200 ? -12.117 -4.621 0.729 1 86.5 200 THR A C 1
ATOM 1568 O O . THR A 1 200 ? -12.586 -3.773 1.49 1 86.5 200 THR A O 1
ATOM 1571 N N . LEU A 1 201 ? -12.188 -4.52 -0.558 1 89.38 201 LEU A N 1
ATOM 1572 C CA . LEU A 1 201 ? -12.648 -3.295 -1.202 1 89.38 201 LEU A CA 1
ATOM 1573 C C . LEU A 1 201 ? -14.133 -3.383 -1.537 1 89.38 201 LEU A C 1
ATOM 1575 O O . LEU A 1 201 ? -14.695 -2.451 -2.115 1 89.38 201 LEU A O 1
ATOM 1579 N N . GLY A 1 202 ? -14.758 -4.566 -1.242 1 86.5 202 GLY A N 1
ATOM 1580 C CA . GLY A 1 202 ? -16.203 -4.715 -1.365 1 86.5 202 GLY A CA 1
ATOM 1581 C C . GLY A 1 202 ? -16.641 -5.078 -2.77 1 86.5 202 GLY A C 1
ATOM 1582 O O . GLY A 1 202 ? -17.781 -4.812 -3.154 1 86.5 202 GLY A O 1
ATOM 1583 N N . MET A 1 203 ? -15.766 -5.629 -3.535 1 91.25 203 MET A N 1
ATOM 1584 C CA . MET A 1 203 ? -16.109 -6.066 -4.883 1 91.25 203 MET A CA 1
ATOM 1585 C C . MET A 1 203 ? -16.5 -7.539 -4.895 1 91.25 203 MET A C 1
ATOM 1587 O O . MET A 1 203 ? -16.172 -8.281 -3.963 1 91.25 203 MET A O 1
ATOM 1591 N N . LYS A 1 204 ? -17.203 -7.91 -5.941 1 92.56 204 LYS A N 1
ATOM 1592 C CA . LYS A 1 204 ? -17.625 -9.305 -6.109 1 92.56 204 LYS A CA 1
ATOM 1593 C C . LYS A 1 204 ? -16.875 -9.961 -7.27 1 92.56 204 LYS A C 1
ATOM 1595 O O . LYS A 1 204 ? -16.797 -9.398 -8.359 1 92.56 204 LYS A O 1
ATOM 1600 N N . LEU A 1 205 ? -16.359 -11.117 -7.012 1 96.06 205 LEU A N 1
ATOM 1601 C CA . LEU A 1 205 ? -15.703 -11.867 -8.078 1 96.06 205 LEU A CA 1
ATOM 1602 C C . LEU A 1 205 ? -16.688 -12.82 -8.75 1 96.06 205 LEU A C 1
ATOM 1604 O O . LEU A 1 205 ? -17.484 -13.477 -8.07 1 96.06 205 LEU A O 1
ATOM 1608 N N . GLU A 1 206 ? -16.719 -12.797 -10.055 1 96.88 206 GLU A N 1
ATOM 1609 C CA . GLU A 1 206 ? -17.531 -13.695 -10.859 1 96.88 206 GLU A CA 1
ATOM 1610 C C . GLU A 1 206 ? -16.688 -14.812 -11.469 1 96.88 206 GLU A C 1
ATOM 1612 O O . GLU A 1 206 ? -15.906 -14.57 -12.391 1 96.88 206 GLU A O 1
ATOM 1617 N N . PRO A 1 207 ? -16.906 -16.031 -10.992 1 97.12 207 PRO A N 1
ATOM 1618 C CA . PRO A 1 207 ? -16.109 -17.141 -11.547 1 97.12 207 PRO A CA 1
ATOM 1619 C C . PRO A 1 207 ? -16.547 -17.516 -12.961 1 97.12 207 PRO A C 1
ATOM 1621 O O . PRO A 1 207 ? -17.734 -17.641 -13.234 1 97.12 207 PRO A O 1
ATOM 1624 N N . ILE A 1 208 ? -15.586 -17.625 -13.789 1 98.25 208 ILE A N 1
ATOM 1625 C CA . ILE A 1 208 ? -15.812 -18.047 -15.172 1 98.25 208 ILE A CA 1
ATOM 1626 C C . ILE A 1 208 ? -15.211 -19.438 -15.391 1 98.25 208 ILE A C 1
ATOM 1628 O O . ILE A 1 208 ? -14.117 -19.719 -14.906 1 98.25 208 ILE A O 1
ATOM 1632 N N . GLN A 1 209 ? -15.867 -20.266 -16.125 1 97.06 209 GLN A N 1
ATOM 1633 C CA . GLN A 1 209 ? -15.398 -21.625 -16.406 1 97.06 209 GLN A CA 1
ATOM 1634 C C . GLN A 1 209 ? -14.086 -21.594 -17.172 1 97.06 209 GLN A C 1
ATOM 1636 O O . GLN A 1 209 ? -13.828 -20.688 -17.953 1 97.06 209 GLN A O 1
ATOM 1641 N N . MET A 1 210 ? -13.336 -22.656 -16.891 1 96.94 210 MET A N 1
ATOM 1642 C CA . MET A 1 210 ? -12.016 -22.766 -17.5 1 96.94 210 MET A CA 1
ATOM 1643 C C . MET A 1 210 ? -11.828 -24.125 -18.156 1 96.94 210 MET A C 1
ATOM 1645 O O . MET A 1 210 ? -12.555 -25.062 -17.859 1 96.94 210 MET A O 1
ATOM 1649 N N . ASP A 1 211 ? -10.875 -24.188 -19.094 1 96.69 211 ASP A N 1
ATOM 1650 C CA . ASP A 1 211 ? -10.383 -25.453 -19.641 1 96.69 211 ASP A CA 1
ATOM 1651 C C . ASP A 1 211 ? -8.852 -25.484 -19.672 1 96.69 211 ASP A C 1
ATOM 1653 O O . ASP A 1 211 ? -8.203 -24.812 -18.859 1 96.69 211 ASP A O 1
ATOM 1657 N N . GLU A 1 212 ? -8.234 -26.297 -20.453 1 95.12 212 GLU A N 1
ATOM 1658 C CA . GLU A 1 212 ? -6.789 -26.5 -20.453 1 95.12 212 GLU A CA 1
ATOM 1659 C C . GLU A 1 212 ? -6.059 -25.25 -20.922 1 95.12 212 GLU A C 1
ATOM 1661 O O . GLU A 1 212 ? -4.855 -25.094 -20.688 1 95.12 212 GLU A O 1
ATOM 1666 N N . GLU A 1 213 ? -6.812 -24.344 -21.531 1 95.81 213 GLU A N 1
ATOM 1667 C CA . GLU A 1 213 ? -6.207 -23.094 -22 1 95.81 213 GLU A CA 1
ATOM 1668 C C . GLU A 1 213 ? -6.625 -21.922 -21.125 1 95.81 213 GLU A C 1
ATOM 1670 O O . GLU A 1 213 ? -6.41 -20.766 -21.484 1 95.81 213 GLU A O 1
ATOM 1675 N N . GLY A 1 214 ? -7.23 -22.203 -20.031 1 96.81 214 GLY A N 1
ATOM 1676 C CA . GLY A 1 214 ? -7.684 -21.125 -19.156 1 96.81 214 GLY A CA 1
ATOM 1677 C C . GLY A 1 214 ? -9.148 -20.781 -19.359 1 96.81 214 GLY A C 1
ATOM 1678 O O . GLY A 1 214 ? -9.977 -21.656 -19.594 1 96.81 214 GLY A O 1
ATOM 1679 N N . MET A 1 215 ? -9.5 -19.562 -19.219 1 98.5 215 MET A N 1
ATOM 1680 C CA . MET A 1 215 ? -10.867 -19.062 -19.234 1 98.5 215 MET A CA 1
ATOM 1681 C C . MET A 1 215 ? -11.539 -19.359 -20.578 1 98.5 215 MET A C 1
ATOM 1683 O O . MET A 1 215 ? -10.969 -19.109 -21.625 1 98.5 215 MET A O 1
ATOM 1687 N N . ILE A 1 216 ? -12.758 -19.844 -20.5 1 98.56 216 ILE A N 1
ATOM 1688 C CA . ILE A 1 216 ? -13.539 -20.141 -21.703 1 98.56 216 ILE A CA 1
ATOM 1689 C C . ILE A 1 216 ? -14.25 -18.859 -22.172 1 98.56 216 ILE A C 1
ATOM 1691 O O . ILE A 1 216 ? -15.07 -18.297 -21.438 1 98.56 216 ILE A O 1
ATOM 1695 N N . PRO A 1 217 ? -13.992 -18.438 -23.422 1 98.69 217 PRO A N 1
ATOM 1696 C CA . PRO A 1 217 ? -14.578 -17.172 -23.891 1 98.69 217 PRO A CA 1
ATOM 1697 C C . PRO A 1 217 ? -16.109 -17.188 -23.875 1 98.69 217 PRO A C 1
ATOM 1699 O O . PRO A 1 217 ? -16.734 -16.219 -23.453 1 98.69 217 PRO A O 1
ATOM 1702 N N . GLU A 1 218 ? -16.719 -18.281 -24.25 1 98.5 218 GLU A N 1
ATOM 1703 C CA . GLU A 1 218 ? -18.172 -18.375 -24.281 1 98.5 218 GLU A CA 1
ATOM 1704 C C . GLU A 1 218 ? -18.766 -18.219 -22.891 1 98.5 218 GLU A C 1
ATOM 1706 O O . GLU A 1 218 ? -19.828 -17.609 -22.734 1 98.5 218 GLU A O 1
ATOM 1711 N N . SER A 1 219 ? -18.109 -18.766 -21.984 1 98.38 219 SER A N 1
ATOM 1712 C CA . SER A 1 219 ? -18.547 -18.641 -20.594 1 98.38 219 SER A CA 1
ATOM 1713 C C . SER A 1 219 ? -18.453 -17.203 -20.109 1 98.38 219 SER A C 1
ATOM 1715 O O . SER A 1 219 ? -19.328 -16.719 -19.375 1 98.38 219 SER A O 1
ATOM 1717 N N . LEU A 1 220 ? -17.391 -16.516 -20.453 1 98.75 220 LEU A N 1
ATOM 1718 C CA . LEU A 1 220 ? -17.25 -15.102 -20.109 1 98.75 220 LEU A CA 1
ATOM 1719 C C . LEU A 1 220 ? -18.359 -14.266 -20.734 1 98.75 220 LEU A C 1
ATOM 1721 O O . LEU A 1 220 ? -18.969 -13.43 -20.047 1 98.75 220 LEU A O 1
ATOM 1725 N N . GLU A 1 221 ? -18.594 -14.5 -21.953 1 98.44 221 GLU A N 1
ATOM 1726 C CA . GLU A 1 221 ? -19.625 -13.75 -22.656 1 98.44 221 GLU A CA 1
ATOM 1727 C C . GLU A 1 221 ? -21 -13.961 -22.016 1 98.44 221 GLU A C 1
ATOM 1729 O O . GLU A 1 221 ? -21.766 -13.016 -21.859 1 98.44 221 GLU A O 1
ATOM 1734 N N . ALA A 1 222 ? -21.281 -15.203 -21.703 1 98.12 222 ALA A N 1
ATOM 1735 C CA . ALA A 1 222 ? -22.531 -15.531 -21.031 1 98.12 222 ALA A CA 1
ATOM 1736 C C . ALA A 1 222 ? -22.672 -14.789 -19.703 1 98.12 222 ALA A C 1
ATOM 1738 O O . ALA A 1 222 ? -23.75 -14.305 -19.359 1 98.12 222 ALA A O 1
ATOM 1739 N N . ALA A 1 223 ? -21.609 -14.75 -18.984 1 97.38 223 ALA A N 1
ATOM 1740 C CA . ALA A 1 223 ? -21.625 -14.047 -17.703 1 97.38 223 ALA A CA 1
ATOM 1741 C C . ALA A 1 223 ? -21.891 -12.555 -17.891 1 97.38 223 ALA A C 1
ATOM 1743 O O . ALA A 1 223 ? -22.641 -11.953 -17.125 1 97.38 223 ALA A O 1
ATOM 1744 N N . CYS A 1 224 ? -21.266 -12 -18.906 1 97.56 224 CYS A N 1
ATOM 1745 C CA . CYS A 1 224 ? -21.453 -10.586 -19.203 1 97.56 224 CYS A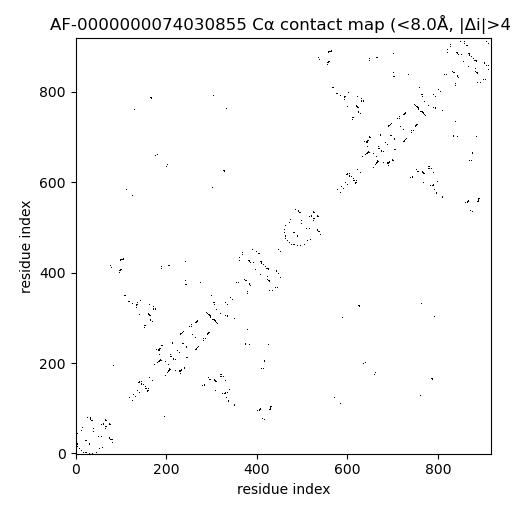 CA 1
ATOM 1746 C C . CYS A 1 224 ? -22.906 -10.289 -19.578 1 97.56 224 CYS A C 1
ATOM 1748 O O . CYS A 1 224 ? -23.422 -9.203 -19.297 1 97.56 224 CYS A O 1
ATOM 1750 N N . HIS A 1 225 ? -23.547 -11.266 -20.172 1 95.75 225 HIS A N 1
ATOM 1751 C CA . HIS A 1 225 ? -24.953 -11.125 -20.531 1 95.75 225 HIS A CA 1
ATOM 1752 C C . HIS A 1 225 ? -25.859 -11.164 -19.297 1 95.75 225 HIS A C 1
ATOM 1754 O O . HIS A 1 225 ? -26.875 -10.469 -19.25 1 95.75 225 HIS A O 1
ATOM 1760 N N . ARG A 1 226 ? -25.484 -11.883 -18.406 1 93.81 226 ARG A N 1
ATOM 1761 C CA . ARG A 1 226 ? -26.312 -12.148 -17.234 1 93.81 226 ARG A CA 1
ATOM 1762 C C . ARG A 1 226 ? -26.125 -11.055 -16.188 1 93.81 226 ARG A C 1
ATOM 1764 O O . ARG A 1 226 ? -27.078 -10.727 -15.461 1 93.81 226 ARG A O 1
ATOM 1771 N N . ASN A 1 227 ? -24.906 -10.641 -16.047 1 93.62 227 ASN A N 1
ATOM 1772 C CA . ASN A 1 227 ? -24.562 -9.703 -14.992 1 93.62 227 ASN A CA 1
ATOM 1773 C C . ASN A 1 227 ? -23.781 -8.516 -15.523 1 93.62 227 ASN A C 1
ATOM 1775 O O . ASN A 1 227 ? -23.109 -8.617 -16.547 1 93.62 227 ASN A O 1
ATOM 1779 N N . PRO A 1 228 ? -23.875 -7.422 -14.844 1 95.56 228 PRO A N 1
ATOM 1780 C CA . PRO A 1 228 ? -23.062 -6.27 -15.234 1 95.56 228 PRO A CA 1
ATOM 1781 C C . PRO A 1 228 ? -21.609 -6.398 -14.789 1 95.56 228 PRO A C 1
ATOM 1783 O O . PRO A 1 228 ? -21.188 -5.754 -13.82 1 95.56 228 PRO A O 1
ATOM 1786 N N . ILE A 1 229 ? -20.875 -7.105 -15.492 1 98.06 229 ILE A N 1
ATOM 1787 C CA . ILE A 1 229 ? -19.453 -7.277 -15.219 1 98.06 229 ILE A CA 1
ATOM 1788 C C . ILE A 1 229 ? -18.688 -6.035 -15.664 1 98.06 229 ILE A C 1
ATOM 1790 O O . ILE A 1 229 ? -18.906 -5.527 -16.766 1 98.06 229 ILE A O 1
ATOM 1794 N N . LYS A 1 230 ? -17.797 -5.527 -14.75 1 98.06 230 LYS A N 1
ATOM 1795 C CA . LYS A 1 230 ? -17.094 -4.289 -15.047 1 98.06 230 LYS A CA 1
ATOM 1796 C C . LYS A 1 230 ? -15.609 -4.555 -15.344 1 98.06 230 LYS A C 1
ATOM 1798 O O . LYS A 1 230 ? -14.961 -3.773 -16.047 1 98.06 230 LYS A O 1
ATOM 1803 N N . GLY A 1 231 ? -15.117 -5.594 -14.766 1 98.69 231 GLY A N 1
ATOM 1804 C CA . GLY A 1 231 ? -13.695 -5.875 -14.875 1 98.69 231 GLY A CA 1
ATOM 1805 C C . GLY A 1 231 ? -13.398 -7.348 -15.109 1 98.69 231 GLY A C 1
ATOM 1806 O O . GLY A 1 231 ? -14.281 -8.195 -14.969 1 98.69 231 GLY A O 1
ATOM 1807 N N . LEU A 1 232 ? -12.172 -7.648 -15.555 1 98.88 232 LEU A N 1
ATOM 1808 C CA . LEU A 1 232 ? -11.641 -8.984 -15.797 1 98.88 232 LEU A CA 1
ATOM 1809 C C . LEU A 1 232 ? -10.211 -9.102 -15.281 1 98.88 232 LEU A C 1
ATOM 1811 O O . LEU A 1 232 ? -9.359 -8.258 -15.578 1 98.88 232 LEU A O 1
ATOM 1815 N N . TYR A 1 233 ? -10 -10.055 -14.469 1 98.88 233 TYR A N 1
ATOM 1816 C CA . TYR A 1 233 ? -8.648 -10.375 -14.023 1 98.88 233 TYR A CA 1
ATOM 1817 C C . TYR A 1 233 ? -8.18 -11.695 -14.617 1 98.88 233 TYR A C 1
ATOM 1819 O O . TYR A 1 233 ? -8.867 -12.719 -14.508 1 98.88 233 TYR A O 1
ATOM 1827 N N . LEU A 1 234 ? -6.859 -11.68 -15.188 1 98.44 234 LEU A N 1
ATOM 1828 C CA . LEU A 1 234 ? -6.336 -12.883 -15.82 1 98.44 234 LEU A CA 1
ATOM 1829 C C . LEU A 1 234 ? -4.832 -13.008 -15.594 1 98.44 234 LEU A C 1
ATOM 1831 O O . LEU A 1 234 ? -4.125 -12 -15.523 1 98.44 234 LEU A O 1
ATOM 1835 N N . MET A 1 235 ? -4.395 -14.203 -15.516 1 97.06 235 MET A N 1
ATOM 1836 C CA . MET A 1 235 ? -3.004 -14.617 -15.68 1 97.06 235 MET A CA 1
ATOM 1837 C C . MET A 1 235 ? -2.848 -15.555 -16.875 1 97.06 235 MET A C 1
ATOM 1839 O O . MET A 1 235 ? -2.73 -16.766 -16.703 1 97.06 235 MET A O 1
ATOM 1843 N N . PRO A 1 236 ? -2.697 -14.984 -18.047 1 94.88 236 PRO A N 1
ATOM 1844 C CA . PRO A 1 236 ? -2.895 -15.773 -19.266 1 94.88 236 PRO A CA 1
ATOM 1845 C C . PRO A 1 236 ? -1.689 -16.656 -19.609 1 94.88 236 PRO A C 1
ATOM 1847 O O . PRO A 1 236 ? -1.82 -17.625 -20.344 1 94.88 236 PRO A O 1
ATOM 1850 N N . ASN A 1 237 ? -0.53 -16.328 -19.156 1 91.12 237 ASN A N 1
ATOM 1851 C CA . ASN A 1 237 ? 0.67 -17.016 -19.609 1 91.12 237 ASN A CA 1
ATOM 1852 C C . ASN A 1 237 ? 1.003 -18.203 -18.719 1 91.12 237 ASN A C 1
ATOM 1854 O O . ASN A 1 237 ? 1.492 -19.234 -19.203 1 91.12 237 ASN A O 1
ATOM 1858 N N . MET A 1 238 ? 0.842 -18.078 -17.531 1 93.5 238 MET A N 1
ATOM 1859 C CA . MET A 1 238 ? 0.97 -19.125 -16.531 1 93.5 238 MET A CA 1
ATOM 1860 C C . MET A 1 238 ? -0.094 -18.984 -15.445 1 93.5 238 MET A C 1
ATOM 1862 O O . MET A 1 238 ? 0.163 -18.391 -14.398 1 93.5 238 MET A O 1
ATOM 1866 N N . GLN A 1 239 ? -1.137 -19.609 -15.789 1 96.69 239 GLN A N 1
ATOM 1867 C CA . GLN A 1 239 ? -2.309 -19.469 -14.93 1 96.69 239 GLN A CA 1
ATOM 1868 C C . GLN A 1 239 ? -2.062 -20.062 -13.547 1 96.69 239 GLN A C 1
ATOM 1870 O O . GLN A 1 239 ? -1.481 -21.141 -13.43 1 96.69 239 GLN A O 1
ATOM 1875 N N . ASN A 1 240 ? -2.311 -19.344 -12.555 1 97.62 240 ASN A N 1
ATOM 1876 C CA . ASN A 1 240 ? -2.256 -19.781 -11.172 1 97.62 240 ASN A CA 1
ATOM 1877 C C . ASN A 1 240 ? -3.635 -20.188 -10.656 1 97.62 240 ASN A C 1
ATOM 1879 O O . ASN A 1 240 ? -4.523 -19.344 -10.523 1 97.62 240 ASN A O 1
ATOM 1883 N N . PRO A 1 241 ? -3.795 -21.5 -10.477 1 97.75 241 PRO A N 1
ATOM 1884 C CA . PRO A 1 241 ? -2.779 -22.484 -10.078 1 97.75 241 PRO A CA 1
ATOM 1885 C C . PRO A 1 241 ? -2.514 -23.531 -11.164 1 97.75 241 PRO A C 1
ATOM 1887 O O . PRO A 1 241 ? -1.654 -24.391 -10.992 1 97.75 241 PRO A O 1
ATOM 1890 N N . THR A 1 242 ? -3.074 -23.516 -12.312 1 97.75 242 THR A N 1
ATOM 1891 C CA . THR A 1 242 ? -3.215 -24.688 -13.172 1 97.75 242 THR A CA 1
ATOM 1892 C C . THR A 1 242 ? -2.059 -24.766 -14.164 1 97.75 242 THR A C 1
ATOM 1894 O O . THR A 1 242 ? -1.905 -25.766 -14.867 1 97.75 242 THR A O 1
ATOM 1897 N N . THR A 1 243 ? -1.291 -23.719 -14.305 1 96.56 243 THR A N 1
ATOM 1898 C CA . THR A 1 243 ? -0.158 -23.609 -15.219 1 96.56 243 THR A CA 1
ATOM 1899 C C . THR A 1 243 ? -0.637 -23.406 -16.656 1 96.56 243 THR A C 1
ATOM 1901 O O . THR A 1 243 ? 0.174 -23.312 -17.578 1 96.56 243 THR A O 1
ATOM 1904 N N . SER A 1 244 ? -1.914 -23.312 -16.875 1 95 244 SER A N 1
ATOM 1905 C CA . SER A 1 244 ? -2.463 -23.156 -18.219 1 95 244 SER A CA 1
ATOM 1906 C C . SER A 1 244 ? -1.933 -21.891 -18.891 1 95 244 SER A C 1
A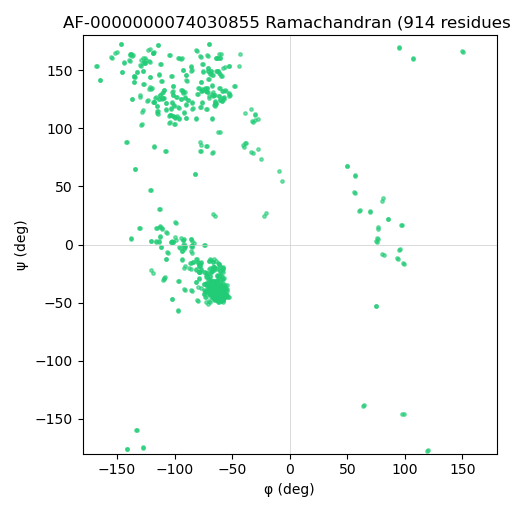TOM 1908 O O . SER A 1 244 ? -1.709 -20.875 -18.219 1 95 244 SER A O 1
ATOM 1910 N N . SER A 1 245 ? -1.73 -21.969 -20.188 1 93.75 245 SER A N 1
ATOM 1911 C CA . SER A 1 245 ? -1.378 -20.844 -21.031 1 93.75 245 SER A CA 1
ATOM 1912 C C . SER A 1 245 ? -2.398 -20.641 -22.156 1 93.75 245 SER A C 1
ATOM 1914 O O . SER A 1 245 ? -2.814 -21.594 -22.797 1 93.75 245 SER A O 1
ATOM 1916 N N . MET A 1 246 ? -2.756 -19.453 -22.312 1 94.5 246 MET A N 1
ATOM 1917 C CA . MET A 1 246 ? -3.736 -19.141 -23.359 1 94.5 246 MET A CA 1
ATOM 1918 C C . MET A 1 246 ? -3.076 -19.094 -24.734 1 94.5 246 MET A C 1
ATOM 1920 O O . MET A 1 246 ? -1.997 -18.516 -24.875 1 94.5 246 MET A O 1
ATOM 1924 N N . SER A 1 247 ? -3.74 -19.734 -25.703 1 94.12 247 SER A N 1
ATOM 1925 C CA . SER A 1 247 ? -3.301 -19.578 -27.094 1 94.12 247 SER A CA 1
ATOM 1926 C C . SER A 1 247 ? -3.615 -18.188 -27.625 1 94.12 247 SER A C 1
ATOM 1928 O O . SER A 1 247 ? -4.418 -17.469 -27.047 1 94.12 247 SER A O 1
ATOM 1930 N N . MET A 1 248 ? -2.963 -17.812 -28.719 1 94.06 248 MET A N 1
ATOM 1931 C CA . MET A 1 248 ? -3.232 -16.516 -29.344 1 94.06 248 MET A CA 1
ATOM 1932 C C . MET A 1 248 ? -4.688 -16.422 -29.781 1 94.06 248 MET A C 1
ATOM 1934 O O . MET A 1 248 ? -5.301 -15.352 -29.688 1 94.06 248 MET A O 1
ATOM 1938 N N . LYS A 1 249 ? -5.207 -17.5 -30.297 1 96.5 249 LYS A N 1
ATOM 1939 C CA . LYS A 1 249 ? -6.613 -17.531 -30.688 1 96.5 249 LYS A CA 1
ATOM 1940 C C . LYS A 1 249 ? -7.52 -17.203 -29.5 1 96.5 249 LYS A C 1
ATOM 1942 O O . LYS A 1 249 ? -8.422 -16.375 -29.609 1 96.5 249 LYS A O 1
ATOM 1947 N N . ARG A 1 250 ? -7.281 -17.859 -28.406 1 97.06 250 ARG A N 1
ATOM 1948 C CA . ARG A 1 250 ? -8.047 -17.625 -27.188 1 97.06 250 ARG A CA 1
ATOM 1949 C C . ARG A 1 250 ? -7.895 -16.203 -26.703 1 97.06 250 ARG A C 1
ATOM 1951 O O . ARG A 1 250 ? -8.875 -15.57 -26.281 1 97.06 250 ARG A O 1
ATOM 1958 N N . LYS A 1 251 ? -6.723 -15.664 -26.719 1 96.81 251 LYS A N 1
ATOM 1959 C CA . LYS A 1 251 ? -6.457 -14.289 -26.297 1 96.81 251 LYS A CA 1
ATOM 1960 C C . LYS A 1 251 ? -7.266 -13.297 -27.141 1 96.81 251 LYS A C 1
ATOM 1962 O O . LYS A 1 251 ? -7.824 -12.336 -26.594 1 96.81 251 LYS A O 1
ATOM 1967 N N . LYS A 1 252 ? -7.305 -13.523 -28.406 1 97.81 252 LYS A N 1
ATOM 1968 C CA . LYS A 1 252 ? -8.047 -12.648 -29.297 1 97.81 252 LYS A CA 1
ATOM 1969 C C . LYS A 1 252 ? -9.547 -12.711 -29.016 1 97.81 252 LYS A C 1
ATOM 1971 O O . LYS A 1 252 ? -10.234 -11.688 -29.047 1 97.81 252 LYS A O 1
ATOM 1976 N N . GLU A 1 253 ? -10.031 -13.891 -28.75 1 98.56 253 GLU A N 1
ATOM 1977 C CA . GLU A 1 253 ? -11.445 -14.047 -28.406 1 98.56 253 GLU A CA 1
ATOM 1978 C C . GLU A 1 253 ? -11.789 -13.289 -27.125 1 98.56 253 GLU A C 1
ATOM 1980 O O . GLU A 1 253 ? -12.797 -12.586 -27.062 1 98.56 253 GLU A O 1
ATOM 1985 N N . ILE A 1 254 ? -10.938 -13.406 -26.172 1 98.62 254 ILE A N 1
ATOM 1986 C CA . ILE A 1 254 ? -11.133 -12.711 -24.906 1 98.62 254 ILE A CA 1
ATOM 1987 C C . ILE A 1 254 ? -11.055 -11.203 -25.125 1 98.62 254 ILE A C 1
ATOM 1989 O O . ILE A 1 254 ? -11.883 -10.453 -24.594 1 98.62 254 ILE A O 1
ATOM 1993 N N . ALA A 1 255 ? -10.078 -10.758 -25.906 1 98.56 255 ALA A N 1
ATOM 1994 C CA . ALA A 1 255 ? -9.914 -9.344 -26.219 1 98.56 255 ALA A CA 1
ATOM 1995 C C . ALA A 1 255 ? -11.188 -8.773 -26.828 1 98.56 255 ALA A C 1
ATOM 1997 O O . ALA A 1 255 ? -11.633 -7.684 -26.469 1 98.56 255 ALA A O 1
ATOM 1998 N N . ASN A 1 256 ? -11.742 -9.531 -27.719 1 98.62 256 ASN A N 1
ATOM 1999 C CA . ASN A 1 256 ? -12.961 -9.102 -28.391 1 98.62 256 ASN A CA 1
ATOM 2000 C C . ASN A 1 256 ? -14.117 -8.93 -27.406 1 98.62 256 ASN A C 1
ATOM 2002 O O . ASN A 1 256 ? -14.891 -7.98 -27.5 1 98.62 256 ASN A O 1
ATOM 2006 N N . ILE A 1 257 ? -14.211 -9.836 -26.5 1 98.75 257 ILE A N 1
ATOM 2007 C CA . ILE A 1 257 ? -15.273 -9.766 -25.516 1 98.75 257 ILE A CA 1
ATOM 2008 C C . ILE A 1 257 ? -15.055 -8.555 -24.609 1 98.75 257 ILE A C 1
ATOM 2010 O O . ILE A 1 257 ? -16 -7.824 -24.297 1 98.75 257 ILE A O 1
ATOM 2014 N N . VAL A 1 258 ? -13.82 -8.289 -24.172 1 98.75 258 VAL A N 1
ATOM 2015 C CA . VAL A 1 258 ? -13.5 -7.156 -23.312 1 98.75 258 VAL A CA 1
ATOM 2016 C C . VAL A 1 258 ? -13.898 -5.852 -24 1 98.75 258 VAL A C 1
ATOM 2018 O O . VAL A 1 258 ? -14.539 -4.992 -23.391 1 98.75 258 VAL A O 1
ATOM 2021 N N . GLU A 1 259 ? -13.578 -5.719 -25.234 1 97.94 259 GLU A N 1
ATOM 2022 C CA . GLU A 1 259 ? -13.914 -4.512 -25.984 1 97.94 259 GLU A CA 1
ATOM 2023 C C . GLU A 1 259 ? -15.422 -4.391 -26.188 1 97.94 259 GLU A C 1
ATOM 2025 O O . GLU A 1 259 ? -15.992 -3.309 -26.031 1 97.94 259 GLU A O 1
ATOM 2030 N N . GLY A 1 260 ? -16.016 -5.492 -26.562 1 97.44 260 GLY A N 1
ATOM 2031 C CA . GLY A 1 260 ? -17.453 -5.488 -26.844 1 97.44 260 GLY A CA 1
ATOM 2032 C C . GLY A 1 260 ? -18.297 -5.074 -25.656 1 97.44 260 GLY A C 1
ATOM 2033 O O . GLY A 1 260 ? -19.297 -4.383 -25.812 1 97.44 260 GLY A O 1
ATOM 2034 N N . TYR A 1 261 ? -17.891 -5.492 -24.5 1 97.69 261 TYR A N 1
ATOM 2035 C CA . TYR A 1 261 ? -18.656 -5.195 -23.297 1 97.69 261 TYR A CA 1
ATOM 2036 C C . TYR A 1 261 ? -18.016 -4.062 -22.5 1 97.69 261 TYR A C 1
ATOM 2038 O O . TYR A 1 261 ? -18.453 -3.73 -21.406 1 97.69 261 TYR A O 1
ATOM 2046 N N . ASN A 1 262 ? -16.922 -3.504 -23.031 1 97.44 262 ASN A N 1
ATOM 2047 C CA . ASN A 1 262 ? -16.172 -2.398 -22.453 1 97.44 262 ASN A CA 1
ATOM 2048 C C . ASN A 1 262 ? -15.711 -2.723 -21.031 1 97.44 262 ASN A C 1
ATOM 2050 O O . ASN A 1 262 ? -15.883 -1.914 -20.109 1 97.44 262 ASN A O 1
ATOM 2054 N N . LEU A 1 263 ? -15.195 -3.934 -20.844 1 98.5 263 LEU A N 1
ATOM 2055 C CA . LEU A 1 263 ? -14.594 -4.328 -19.578 1 98.5 263 LEU A CA 1
ATOM 2056 C C . LEU A 1 263 ? -13.219 -3.697 -19.406 1 98.5 263 LEU A C 1
ATOM 2058 O O . LEU A 1 263 ? -12.609 -3.254 -20.375 1 98.5 263 LEU A O 1
ATOM 2062 N N . THR A 1 264 ? -12.773 -3.543 -18.188 1 98.75 264 THR A N 1
ATOM 2063 C CA . THR A 1 264 ? -11.375 -3.244 -17.906 1 98.75 264 THR A CA 1
ATOM 2064 C C . THR A 1 264 ? -10.609 -4.52 -17.562 1 98.75 264 THR A C 1
ATOM 2066 O O . THR A 1 264 ? -10.938 -5.207 -16.594 1 98.75 264 THR A O 1
ATOM 2069 N N . LEU A 1 265 ? -9.625 -4.852 -18.344 1 98.81 265 LEU A N 1
ATOM 2070 C CA . LEU A 1 265 ? -8.805 -6.035 -18.141 1 98.81 265 LEU A CA 1
ATOM 2071 C C . LEU A 1 265 ? -7.617 -5.719 -17.219 1 98.81 265 LEU A C 1
ATOM 2073 O O . LEU A 1 265 ? -6.871 -4.773 -17.484 1 98.81 265 LEU A O 1
ATOM 2077 N N . LEU A 1 266 ? -7.504 -6.441 -16.188 1 98.81 266 LEU A N 1
ATOM 2078 C CA . LEU A 1 266 ? -6.281 -6.516 -15.383 1 98.81 266 LEU A CA 1
ATOM 2079 C C . LEU A 1 266 ? -5.492 -7.777 -15.727 1 98.81 266 LEU A C 1
ATOM 2081 O O . LEU A 1 266 ? -5.871 -8.875 -15.32 1 98.81 266 LEU A O 1
ATOM 2085 N N . GLU A 1 267 ? -4.441 -7.633 -16.469 1 98.38 267 GLU A N 1
ATOM 2086 C CA . GLU A 1 267 ? -3.586 -8.75 -16.859 1 98.38 267 GLU A CA 1
ATOM 2087 C C . GLU A 1 267 ? -2.344 -8.828 -15.977 1 98.38 267 GLU A C 1
ATOM 2089 O O . GLU A 1 267 ? -1.472 -7.957 -16.047 1 98.38 267 GLU A O 1
ATOM 2094 N N . ASP A 1 268 ? -2.293 -9.828 -15.133 1 97.56 268 ASP A N 1
ATOM 2095 C CA . ASP A 1 268 ? -1.194 -10.086 -14.203 1 97.56 268 ASP A CA 1
ATOM 2096 C C . ASP A 1 268 ? -0.156 -11.016 -14.828 1 97.56 268 ASP A C 1
ATOM 2098 O O . ASP A 1 268 ? -0.407 -12.211 -15 1 97.56 268 ASP A O 1
ATOM 2102 N N . ASP A 1 269 ? 1.023 -10.477 -15.055 1 92.31 269 ASP A N 1
ATOM 2103 C CA . ASP A 1 269 ? 2.01 -11.219 -15.828 1 92.31 269 ASP A CA 1
ATOM 2104 C C . ASP A 1 269 ? 3.285 -11.453 -15.023 1 92.31 269 ASP A C 1
ATOM 2106 O O . ASP A 1 269 ? 4.391 -11.242 -15.523 1 92.31 269 ASP A O 1
ATOM 2110 N N . ILE A 1 270 ? 3.174 -11.883 -13.828 1 93.69 270 ILE A N 1
ATOM 2111 C CA . ILE A 1 270 ? 4.262 -12.039 -12.867 1 93.69 270 ILE A CA 1
ATOM 2112 C C . ILE A 1 270 ? 5.227 -13.117 -13.359 1 93.69 270 ILE A C 1
ATOM 2114 O O . ILE A 1 270 ? 6.414 -13.094 -13.031 1 93.69 270 ILE A O 1
ATOM 2118 N N . TYR A 1 271 ? 4.84 -14.047 -14.242 1 93.25 271 TYR A N 1
ATOM 2119 C CA . TYR A 1 271 ? 5.676 -15.18 -14.641 1 93.25 271 TYR A CA 1
ATOM 2120 C C . TYR A 1 271 ? 6.086 -15.062 -16.109 1 93.25 271 TYR A C 1
ATOM 2122 O O . TYR A 1 271 ? 6.719 -15.969 -16.656 1 93.25 271 TYR A O 1
ATOM 2130 N N . SER A 1 272 ? 5.781 -13.977 -16.719 1 89.56 272 SER A N 1
ATOM 2131 C CA . SER A 1 272 ? 6.035 -13.891 -18.156 1 89.56 272 SER A CA 1
ATOM 2132 C C . SER A 1 272 ? 7.531 -13.922 -18.453 1 89.56 272 SER A C 1
ATOM 2134 O O . SER A 1 272 ? 7.938 -14.258 -19.578 1 89.56 272 SER A O 1
ATOM 2136 N N . PHE A 1 273 ? 8.312 -13.609 -17.469 1 90 273 PHE A N 1
ATOM 2137 C CA . PHE A 1 273 ? 9.758 -13.633 -17.656 1 90 273 PHE A CA 1
ATOM 2138 C C . PHE A 1 273 ? 10.242 -15.047 -17.938 1 90 273 PHE A C 1
ATOM 2140 O O . PHE A 1 273 ? 11.367 -15.242 -18.406 1 90 273 PHE A O 1
ATOM 2147 N N . THR A 1 274 ? 9.422 -16.047 -17.703 1 90.81 274 THR A N 1
ATOM 2148 C CA . THR A 1 274 ? 9.805 -17.453 -17.906 1 90.81 274 THR A CA 1
ATOM 2149 C C . THR A 1 274 ? 9.578 -17.875 -19.359 1 90.81 274 THR A C 1
ATOM 2151 O O . THR A 1 274 ? 10.039 -18.938 -19.781 1 90.81 274 THR A O 1
ATOM 2154 N N . ASN A 1 275 ? 8.789 -17.047 -20.047 1 79.94 275 ASN A N 1
ATOM 2155 C CA . ASN A 1 275 ? 8.422 -17.422 -21.406 1 79.94 275 ASN A CA 1
ATOM 2156 C C . ASN A 1 275 ? 9.609 -17.328 -22.359 1 79.94 275 ASN A C 1
ATOM 2158 O O . ASN A 1 275 ? 10.375 -16.375 -22.312 1 79.94 275 ASN A O 1
ATOM 2162 N N . GLN A 1 276 ? 9.867 -18.391 -23.031 1 65.38 276 GLN A N 1
ATOM 2163 C CA . GLN A 1 276 ? 10.961 -18.406 -24 1 65.38 276 GLN A CA 1
ATOM 2164 C C . GLN A 1 276 ? 10.5 -17.891 -25.359 1 65.38 276 GLN A C 1
ATOM 2166 O O . GLN A 1 276 ? 11.32 -17.531 -26.203 1 65.38 276 GLN A O 1
ATOM 2171 N N . SER A 1 277 ? 9.234 -17.938 -25.547 1 61.62 277 SER A N 1
ATOM 2172 C CA . SER A 1 277 ? 8.734 -17.422 -26.828 1 61.62 277 SER A CA 1
ATOM 2173 C C . SER A 1 277 ? 7.895 -16.172 -26.609 1 61.62 277 SER A C 1
ATOM 2175 O O . SER A 1 277 ? 7.379 -15.938 -25.516 1 61.62 277 SER A O 1
ATOM 2177 N N . SER A 1 278 ? 8.062 -15.414 -27.578 1 62.97 278 SER A N 1
ATOM 2178 C CA . SER A 1 278 ? 7.32 -14.156 -27.531 1 62.97 278 SER A CA 1
ATOM 2179 C C . SER A 1 278 ? 5.816 -14.406 -27.516 1 62.97 278 SER A C 1
ATOM 2181 O O . SER A 1 278 ? 5.27 -14.984 -28.469 1 62.97 278 SER A O 1
ATOM 2183 N N . MET A 1 279 ? 5.289 -14.391 -26.328 1 76.19 279 MET A N 1
ATOM 2184 C CA . MET A 1 279 ? 3.83 -14.469 -26.281 1 76.19 279 MET A CA 1
ATOM 2185 C C . MET A 1 279 ? 3.223 -13.086 -26.062 1 76.19 279 MET A C 1
ATOM 2187 O O . MET A 1 279 ? 3.6 -12.375 -25.125 1 76.19 279 MET A O 1
ATOM 2191 N N . GLN A 1 280 ? 2.461 -12.758 -27 1 87.38 280 GLN A N 1
ATOM 2192 C CA . GLN A 1 280 ? 1.792 -11.461 -27 1 87.38 280 GLN A CA 1
ATOM 2193 C C . GLN A 1 280 ? 0.767 -11.383 -25.859 1 87.38 280 GLN A C 1
ATOM 2195 O O . GLN A 1 280 ? -0.014 -12.312 -25.656 1 87.38 280 GLN A O 1
ATOM 2200 N N . ALA A 1 281 ? 0.874 -10.336 -25.078 1 93.44 281 ALA A N 1
ATOM 2201 C CA . ALA A 1 281 ? -0.099 -10.102 -24.016 1 93.44 281 ALA A CA 1
ATOM 2202 C C . ALA A 1 281 ? -1.453 -9.695 -24.594 1 93.44 281 ALA A C 1
ATOM 2204 O O . ALA A 1 281 ? -1.526 -9.125 -25.688 1 93.44 281 ALA A O 1
ATOM 2205 N N . ILE A 1 282 ? -2.525 -9.992 -23.906 1 96.25 282 ILE A N 1
ATOM 2206 C CA . ILE A 1 282 ? -3.854 -9.531 -24.297 1 96.25 282 ILE A CA 1
ATOM 2207 C C . ILE A 1 282 ? -3.889 -8.008 -24.297 1 96.25 282 ILE A C 1
ATOM 2209 O O . ILE A 1 282 ? -4.496 -7.391 -25.188 1 96.25 282 ILE A O 1
ATOM 2213 N N . ALA A 1 283 ? -3.186 -7.414 -23.391 1 96.81 283 ALA A N 1
ATOM 2214 C CA . ALA A 1 283 ? -3.141 -5.965 -23.219 1 96.81 283 ALA A CA 1
ATOM 2215 C C . ALA A 1 283 ? -2.596 -5.281 -24.469 1 96.81 283 ALA A C 1
ATOM 2217 O O . ALA A 1 283 ? -2.945 -4.133 -24.766 1 96.81 283 ALA A O 1
ATOM 2218 N N . SER A 1 284 ? -1.752 -5.941 -25.219 1 94.44 284 SER A N 1
ATOM 2219 C CA . SER A 1 284 ? -1.224 -5.367 -26.453 1 94.44 284 SER A CA 1
ATOM 2220 C C . SER A 1 284 ? -2.293 -5.312 -27.547 1 94.44 284 SER A C 1
ATOM 2222 O O . SER A 1 284 ? -2.211 -4.492 -28.453 1 94.44 284 SER A O 1
ATOM 2224 N N . LEU A 1 285 ? -3.291 -6.176 -27.453 1 95.69 285 LEU A N 1
ATOM 2225 C CA . LEU A 1 285 ? -4.379 -6.227 -28.422 1 95.69 285 LEU A CA 1
ATOM 2226 C C . LEU A 1 285 ? -5.426 -5.16 -28.125 1 95.69 285 LEU A C 1
ATOM 2228 O O . LEU A 1 285 ? -6.086 -4.656 -29.047 1 95.69 285 LEU A O 1
ATOM 2232 N N . ILE A 1 286 ? -5.602 -4.863 -26.859 1 97.5 286 ILE A N 1
ATOM 2233 C CA . ILE A 1 286 ? -6.625 -3.914 -26.438 1 97.5 286 ILE A CA 1
ATOM 2234 C C . ILE A 1 286 ? -6.039 -2.941 -25.422 1 97.5 286 ILE A C 1
ATOM 2236 O O . ILE A 1 286 ? -6.52 -2.857 -24.281 1 97.5 286 ILE A O 1
ATOM 2240 N N . PRO A 1 287 ? -5.078 -2.098 -25.781 1 96.25 287 PRO A N 1
ATOM 2241 C CA . PRO A 1 287 ? -4.312 -1.265 -24.859 1 96.25 287 PRO A CA 1
ATOM 2242 C C . PRO A 1 287 ? -5.188 -0.267 -24.109 1 96.25 287 PRO A C 1
ATOM 2244 O O . PRO A 1 287 ? -4.902 0.061 -22.953 1 96.25 287 PRO A O 1
ATOM 2247 N N . GLU A 1 288 ? -6.297 0.165 -24.641 1 96.19 288 GLU A N 1
ATOM 2248 C CA . GLU A 1 288 ? -7.109 1.204 -24.016 1 96.19 288 GLU A CA 1
ATOM 2249 C C . GLU A 1 288 ? -8.047 0.615 -22.953 1 96.19 288 GLU A C 1
ATOM 2251 O O . GLU A 1 288 ? -8.586 1.343 -22.125 1 96.19 288 GLU A O 1
ATOM 2256 N N . ASN A 1 289 ? -8.203 -0.76 -23 1 97.81 289 ASN A N 1
ATOM 2257 C CA . ASN A 1 289 ? -9.094 -1.43 -22.062 1 97.81 289 ASN A CA 1
ATOM 2258 C C . ASN A 1 289 ? -8.312 -2.281 -21.062 1 97.81 289 ASN A C 1
ATOM 2260 O O . ASN A 1 289 ? -8.891 -3.111 -20.359 1 97.81 289 ASN A O 1
ATOM 2264 N N . SER A 1 290 ? -6.988 -2.039 -21.047 1 98 290 SER A N 1
ATOM 2265 C CA . SER A 1 290 ? -6.223 -3.006 -20.266 1 98 290 SER A CA 1
ATOM 2266 C C . SER A 1 290 ? -5.211 -2.309 -19.359 1 98 290 SER A C 1
ATOM 2268 O O . SER A 1 290 ? -4.664 -1.264 -19.719 1 98 290 SER A O 1
ATOM 2270 N N . ILE A 1 291 ? -5.035 -2.865 -18.25 1 98.56 291 ILE A N 1
ATOM 2271 C CA . ILE A 1 291 ? -3.908 -2.604 -17.359 1 98.56 291 ILE A CA 1
ATOM 2272 C C . ILE A 1 291 ? -3.029 -3.85 -17.266 1 98.56 291 ILE A C 1
ATOM 2274 O O . ILE A 1 291 ? -3.531 -4.953 -17.031 1 98.56 291 ILE A O 1
ATOM 2278 N N . TYR A 1 292 ? -1.775 -3.67 -17.547 1 98.19 292 TYR A N 1
ATOM 2279 C CA . TYR A 1 292 ? -0.808 -4.762 -17.516 1 98.19 292 TYR A CA 1
ATOM 2280 C C . TYR A 1 292 ? 0.123 -4.633 -16.312 1 98.19 292 TYR A C 1
ATOM 2282 O O . TYR A 1 292 ? 0.822 -3.631 -16.172 1 98.19 292 TYR A O 1
ATOM 2290 N N . ILE A 1 293 ? 0.144 -5.648 -15.477 1 98.25 293 ILE A N 1
ATOM 2291 C CA . ILE A 1 293 ? 0.94 -5.629 -14.258 1 98.25 293 ILE A CA 1
ATOM 2292 C C . ILE A 1 293 ? 2.182 -6.5 -14.438 1 98.25 293 ILE A C 1
ATOM 2294 O O . ILE A 1 293 ? 2.086 -7.727 -14.492 1 98.25 293 ILE A O 1
ATOM 2298 N N . ALA A 1 294 ? 3.291 -5.82 -14.477 1 96.5 294 ALA A N 1
ATOM 2299 C CA . ALA A 1 294 ? 4.578 -6.496 -14.641 1 96.5 294 ALA A CA 1
ATOM 2300 C C . ALA A 1 294 ? 5.379 -6.461 -13.344 1 96.5 294 ALA A C 1
ATOM 2302 O O . ALA A 1 294 ? 6.305 -5.66 -13.203 1 96.5 294 ALA A O 1
ATOM 2303 N N . GLY A 1 295 ? 5.051 -7.348 -12.469 1 95.06 295 GLY A N 1
ATOM 2304 C CA . GLY A 1 295 ? 5.84 -7.5 -11.258 1 95.06 295 GLY A CA 1
ATOM 2305 C C . GLY A 1 295 ? 7.203 -8.117 -11.5 1 95.06 295 GLY A C 1
ATOM 2306 O O . GLY A 1 295 ? 7.352 -8.977 -12.375 1 95.06 295 GLY A O 1
ATOM 2307 N N . VAL A 1 296 ? 8.188 -7.766 -10.695 1 96.12 296 VAL A N 1
ATOM 2308 C CA . VAL A 1 296 ? 9.531 -8.289 -10.914 1 96.12 296 VAL A CA 1
ATOM 2309 C C . VAL A 1 296 ? 9.906 -9.242 -9.781 1 96.12 296 VAL A C 1
ATOM 2311 O O . VAL A 1 296 ? 10.961 -9.891 -9.828 1 96.12 296 VAL A O 1
ATOM 2314 N N . SER A 1 297 ? 9.094 -9.422 -8.828 1 95.5 297 SER A N 1
ATOM 2315 C CA . SER A 1 297 ? 9.422 -10.07 -7.562 1 95.5 297 SER A CA 1
ATOM 2316 C C . SER A 1 297 ? 9.805 -11.531 -7.777 1 95.5 297 SER A C 1
ATOM 2318 O O . SER A 1 297 ? 10.609 -12.094 -7.023 1 95.5 297 SER A O 1
ATOM 2320 N N . LYS A 1 298 ? 9.172 -12.203 -8.727 1 96 298 LYS A N 1
ATOM 2321 C CA . LYS A 1 298 ? 9.508 -13.602 -8.992 1 96 298 LYS A CA 1
ATOM 2322 C C . LYS A 1 298 ? 10.75 -13.703 -9.867 1 96 298 LYS A C 1
ATOM 2324 O O . LYS A 1 298 ? 11.453 -14.719 -9.844 1 96 298 LYS A O 1
ATOM 2329 N N . ALA A 1 299 ? 11.031 -12.664 -10.57 1 96.31 299 ALA A N 1
ATOM 2330 C CA . ALA A 1 299 ? 12.211 -12.633 -11.438 1 96.31 299 ALA A CA 1
ATOM 2331 C C . ALA A 1 299 ? 13.477 -12.352 -10.633 1 96.31 299 ALA A C 1
ATOM 2333 O O . ALA A 1 299 ? 14.5 -13.008 -10.82 1 96.31 299 ALA A O 1
ATOM 2334 N N . PHE A 1 300 ? 13.375 -11.305 -9.781 1 96.75 300 PHE A N 1
ATOM 2335 C CA . PHE A 1 300 ? 14.562 -11.016 -8.992 1 96.75 300 PHE A CA 1
ATOM 2336 C C . PHE A 1 300 ? 14.227 -10.094 -7.82 1 96.75 300 PHE A C 1
ATOM 2338 O O . PHE A 1 300 ? 13.359 -9.227 -7.938 1 96.75 300 PHE A O 1
ATOM 2345 N N . TYR A 1 301 ? 14.852 -10.336 -6.684 1 97.06 301 TYR A N 1
ATOM 2346 C CA . TYR A 1 301 ? 14.93 -9.508 -5.48 1 97.06 301 TYR A CA 1
ATOM 2347 C C . TYR A 1 301 ? 13.539 -9.047 -5.047 1 97.06 301 TYR A C 1
ATOM 2349 O O . TYR A 1 301 ? 13.273 -7.848 -4.988 1 97.06 301 TYR A O 1
ATOM 2357 N N . ALA A 1 302 ? 12.727 -9.992 -4.613 1 96.12 302 ALA A N 1
ATOM 2358 C CA . ALA A 1 302 ? 11.328 -9.797 -4.242 1 96.12 302 ALA A CA 1
ATOM 2359 C C . ALA A 1 302 ? 11.188 -8.766 -3.121 1 96.12 302 ALA A C 1
ATOM 2361 O O . ALA A 1 302 ? 10.195 -8.039 -3.059 1 96.12 302 ALA A O 1
ATOM 2362 N N . GLY A 1 303 ? 12.195 -8.617 -2.303 1 95.44 303 GLY A N 1
ATOM 2363 C CA . GLY A 1 303 ? 12.148 -7.742 -1.145 1 95.44 303 GLY A CA 1
ATOM 2364 C C . GLY A 1 303 ? 12.141 -6.27 -1.51 1 95.44 303 GLY A C 1
ATOM 2365 O O . GLY A 1 303 ? 11.82 -5.418 -0.677 1 95.44 303 GLY A O 1
ATOM 2366 N N . LEU A 1 304 ? 12.461 -5.93 -2.729 1 97.12 304 LEU A N 1
ATOM 2367 C CA . LEU A 1 304 ? 12.516 -4.531 -3.148 1 97.12 304 LEU A CA 1
ATOM 2368 C C . LEU A 1 304 ? 11.117 -3.986 -3.414 1 97.12 304 LEU A C 1
ATOM 2370 O O . LEU A 1 304 ? 10.922 -2.77 -3.451 1 97.12 304 LEU A O 1
ATOM 2374 N N . ARG A 1 305 ? 10.164 -4.824 -3.611 1 97.25 305 ARG A N 1
ATOM 2375 C CA . ARG A 1 305 ? 8.742 -4.484 -3.703 1 97.25 305 ARG A CA 1
ATOM 2376 C C . ARG A 1 305 ? 8.5 -3.455 -4.801 1 97.25 305 ARG A C 1
ATOM 2378 O O . ARG A 1 305 ? 7.91 -2.4 -4.551 1 97.25 305 ARG A O 1
ATOM 2385 N N . ILE A 1 306 ? 8.852 -3.789 -6.023 1 98.19 306 ILE A N 1
ATOM 2386 C CA . ILE A 1 306 ? 8.625 -2.898 -7.156 1 98.19 306 ILE A CA 1
ATOM 2387 C C . ILE A 1 306 ? 7.867 -3.645 -8.258 1 98.19 306 ILE A C 1
ATOM 2389 O O . ILE A 1 306 ? 8.164 -4.809 -8.539 1 98.19 306 ILE A O 1
ATOM 2393 N N . ALA A 1 307 ? 6.91 -3.023 -8.867 1 98.44 307 ALA A N 1
ATOM 2394 C CA . ALA A 1 307 ? 6.234 -3.477 -10.078 1 98.44 307 ALA A CA 1
ATOM 2395 C C . ALA A 1 307 ? 6.066 -2.33 -11.07 1 98.44 307 ALA A C 1
ATOM 2397 O O . ALA A 1 307 ? 5.801 -1.191 -10.672 1 98.44 307 ALA A O 1
ATOM 2398 N N . TYR A 1 308 ? 6.25 -2.598 -12.312 1 98.38 308 TYR A N 1
ATOM 2399 C CA . TYR A 1 308 ? 5.906 -1.681 -13.398 1 98.38 308 TYR A CA 1
ATOM 2400 C C . TYR A 1 308 ? 4.52 -1.981 -13.945 1 98.38 308 TYR A C 1
ATOM 2402 O O . TYR A 1 308 ? 4.242 -3.107 -14.367 1 98.38 308 TYR A O 1
ATOM 2410 N N . VAL A 1 309 ? 3.652 -0.992 -13.969 1 98.62 309 VAL A N 1
ATOM 2411 C CA . VAL A 1 309 ? 2.268 -1.178 -14.391 1 98.62 309 VAL A CA 1
ATOM 2412 C C . VAL A 1 309 ? 1.983 -0.317 -15.625 1 98.62 309 VAL A C 1
ATOM 2414 O O . VAL A 1 309 ? 2.199 0.897 -15.602 1 98.62 309 VAL A O 1
ATOM 2417 N N . VAL A 1 310 ? 1.554 -0.963 -16.688 1 98.56 310 VAL A N 1
ATOM 2418 C CA . VAL A 1 310 ? 1.137 -0.232 -17.875 1 98.56 310 VAL A CA 1
ATOM 2419 C C . VAL A 1 310 ? -0.32 0.202 -17.734 1 98.56 310 VAL A C 1
ATOM 2421 O O . VAL A 1 310 ? -1.218 -0.638 -17.625 1 98.56 310 VAL A O 1
ATOM 2424 N N . VAL A 1 311 ? -0.521 1.463 -17.719 1 98.31 311 VAL A N 1
ATOM 2425 C CA . VAL A 1 311 ? -1.848 2.037 -17.516 1 98.31 311 VAL A CA 1
ATOM 2426 C C . VAL A 1 311 ? -2.197 2.951 -18.688 1 98.31 311 VAL A C 1
ATOM 2428 O O . VAL A 1 311 ? -1.433 3.857 -19.031 1 98.31 311 VAL A O 1
ATOM 2431 N N . PRO A 1 312 ? -3.35 2.695 -19.375 1 96.69 312 PRO A N 1
ATOM 2432 C CA . PRO A 1 312 ? -3.738 3.635 -20.438 1 96.69 312 PRO A CA 1
ATOM 2433 C C . PRO A 1 312 ? -4.02 5.039 -19.891 1 96.69 312 PRO A C 1
ATOM 2435 O O . PRO A 1 312 ? -4.309 5.203 -18.703 1 96.69 312 PRO A O 1
ATOM 2438 N N . LYS A 1 313 ? -3.984 5.996 -20.734 1 93.25 313 LYS A N 1
ATOM 2439 C CA . LYS A 1 313 ? -4.082 7.406 -20.375 1 93.25 313 LYS A CA 1
ATOM 2440 C C . LYS A 1 313 ? -5.348 7.676 -19.562 1 93.25 313 LYS A C 1
ATOM 2442 O O . LYS A 1 313 ? -5.316 8.414 -18.578 1 93.25 313 LYS A O 1
ATOM 2447 N N . ARG A 1 314 ? -6.402 7.066 -19.875 1 92 314 ARG A N 1
ATOM 2448 C CA . ARG A 1 314 ? -7.695 7.371 -19.266 1 92 314 ARG A CA 1
ATOM 2449 C C . ARG A 1 314 ? -7.73 6.949 -17.812 1 92 314 ARG A C 1
ATOM 2451 O O . ARG A 1 314 ? -8.531 7.465 -17.016 1 92 314 ARG A O 1
ATOM 2458 N N . PHE A 1 315 ? -6.801 6.008 -17.453 1 94.81 315 PHE A N 1
ATOM 2459 C CA . PHE A 1 315 ? -6.82 5.512 -16.078 1 94.81 315 PHE A CA 1
ATOM 2460 C C . PHE A 1 315 ? -5.645 6.074 -15.289 1 94.81 315 PHE A C 1
ATOM 2462 O O . PHE A 1 315 ? -5.562 5.879 -14.078 1 94.81 315 PHE A O 1
ATOM 2469 N N . ARG A 1 316 ? -4.754 6.754 -15.875 1 93.56 316 ARG A N 1
ATOM 2470 C CA . ARG A 1 316 ? -3.475 7.133 -15.289 1 93.56 316 ARG A CA 1
ATOM 2471 C C . ARG A 1 316 ? -3.678 7.98 -14.031 1 93.56 316 ARG A C 1
ATOM 2473 O O . ARG A 1 316 ? -3.086 7.703 -12.984 1 93.56 316 ARG A O 1
ATOM 2480 N N . TYR A 1 317 ? -4.504 8.969 -14.109 1 89.56 317 TYR A N 1
ATOM 2481 C CA . TYR A 1 317 ? -4.734 9.867 -12.977 1 89.56 317 TYR A CA 1
ATOM 2482 C C . TYR A 1 317 ? -5.367 9.117 -11.812 1 89.56 317 TYR A C 1
ATOM 2484 O O . TYR A 1 317 ? -4.98 9.312 -10.656 1 89.56 317 TYR A O 1
ATOM 2492 N N . LYS A 1 318 ? -6.309 8.266 -12.102 1 92.12 318 LYS A N 1
ATOM 2493 C CA . LYS A 1 318 ? -6.988 7.484 -11.078 1 92.12 318 LYS A CA 1
ATOM 2494 C C . LYS A 1 318 ? -6.012 6.562 -10.344 1 92.12 318 LYS A C 1
ATOM 2496 O O . LYS A 1 318 ? -6.023 6.488 -9.117 1 92.12 318 LYS A O 1
ATOM 2501 N N . VAL A 1 319 ? -5.195 5.938 -11.133 1 95.5 319 VAL A N 1
ATOM 2502 C CA . VAL A 1 319 ? -4.246 5 -10.539 1 95.5 319 VAL A CA 1
ATOM 2503 C C . VAL A 1 319 ? -3.197 5.762 -9.734 1 95.5 319 VAL A C 1
ATOM 2505 O O . VAL A 1 319 ? -2.801 5.332 -8.648 1 95.5 319 VAL A O 1
ATOM 2508 N N . ALA A 1 320 ? -2.783 6.887 -10.234 1 93.12 320 ALA A N 1
ATOM 2509 C CA . ALA A 1 320 ? -1.838 7.73 -9.508 1 93.12 320 ALA A CA 1
ATOM 2510 C C . ALA A 1 320 ? -2.412 8.164 -8.164 1 93.12 320 ALA A C 1
ATOM 2512 O O . ALA A 1 320 ? -1.725 8.117 -7.141 1 93.12 320 ALA A O 1
ATOM 2513 N N . GLN A 1 321 ? -3.613 8.555 -8.195 1 92.19 321 GLN A N 1
ATOM 2514 C CA . GLN A 1 321 ? -4.277 8.977 -6.965 1 92.19 321 GLN A CA 1
ATOM 2515 C C . GLN A 1 321 ? -4.379 7.82 -5.973 1 92.19 321 GLN A C 1
ATOM 2517 O O . GLN A 1 321 ? -4.223 8.016 -4.766 1 92.19 321 GLN A O 1
ATOM 2522 N N . ALA A 1 322 ? -4.625 6.68 -6.48 1 96.12 322 ALA A N 1
ATOM 2523 C CA . ALA A 1 322 ? -4.703 5.504 -5.617 1 96.12 322 ALA A CA 1
ATOM 2524 C C . ALA A 1 322 ? -3.357 5.223 -4.957 1 96.12 322 ALA A C 1
ATOM 2526 O O . ALA A 1 322 ? -3.303 4.82 -3.791 1 96.12 322 ALA A O 1
ATOM 2527 N N . VAL A 1 323 ? -2.295 5.395 -5.715 1 96.88 323 VAL A N 1
ATOM 2528 C CA . VAL A 1 323 ? -0.965 5.23 -5.137 1 96.88 323 VAL A CA 1
ATOM 2529 C C . VAL A 1 323 ? -0.784 6.207 -3.975 1 96.88 323 VAL A C 1
ATOM 2531 O O . VAL A 1 323 ? -0.406 5.805 -2.871 1 96.88 323 VAL A O 1
ATOM 2534 N N . VAL A 1 324 ? -1.155 7.406 -4.168 1 94.69 324 VAL A N 1
ATOM 2535 C CA . VAL A 1 324 ? -1.037 8.43 -3.131 1 94.69 324 VAL A CA 1
ATOM 2536 C C . VAL A 1 324 ? -1.893 8.047 -1.926 1 94.69 324 VAL A C 1
ATOM 2538 O O . VAL A 1 324 ? -1.424 8.086 -0.787 1 94.69 324 VAL A O 1
ATOM 2541 N N . ASN A 1 325 ? -3.047 7.621 -2.246 1 93.44 325 ASN A N 1
ATOM 2542 C CA . ASN A 1 325 ? -4.02 7.352 -1.189 1 93.44 325 ASN A CA 1
ATOM 2543 C C . ASN A 1 325 ? -3.609 6.156 -0.339 1 93.44 325 ASN A C 1
ATOM 2545 O O . ASN A 1 325 ? -3.99 6.059 0.828 1 93.44 325 ASN A O 1
ATOM 2549 N N . THR A 1 326 ? -2.812 5.312 -0.896 1 95.94 326 THR A N 1
ATOM 2550 C CA . THR A 1 326 ? -2.539 4.062 -0.199 1 95.94 326 THR A CA 1
ATOM 2551 C C . THR A 1 326 ? -1.172 4.105 0.475 1 95.94 326 THR A C 1
ATOM 2553 O O . THR A 1 326 ? -1.04 3.746 1.647 1 95.94 326 THR A O 1
ATOM 2556 N N . ILE A 1 327 ? -0.169 4.586 -0.341 1 95.25 327 ILE A N 1
ATOM 2557 C CA . ILE A 1 327 ? 1.166 4.516 0.243 1 95.25 327 ILE A CA 1
ATOM 2558 C C . ILE A 1 327 ? 1.933 5.801 -0.066 1 95.25 327 ILE A C 1
ATOM 2560 O O . ILE A 1 327 ? 3.123 5.91 0.239 1 95.25 327 ILE A O 1
ATOM 2564 N N . TRP A 1 328 ? 1.286 6.758 -0.672 1 92.81 328 TRP A N 1
ATOM 2565 C CA . TRP A 1 328 ? 1.86 8.016 -1.134 1 92.81 328 TRP A CA 1
ATOM 2566 C C . TRP A 1 328 ? 2.701 7.805 -2.389 1 92.81 328 TRP A C 1
ATOM 2568 O O . TRP A 1 328 ? 2.494 8.477 -3.402 1 92.81 328 TRP A O 1
ATOM 2578 N N . MET A 1 329 ? 3.617 6.906 -2.367 1 95 329 MET A N 1
ATOM 2579 C CA . MET A 1 329 ? 4.461 6.555 -3.508 1 95 329 MET A CA 1
ATOM 2580 C C . MET A 1 329 ? 5.23 5.266 -3.238 1 95 329 MET A C 1
ATOM 2582 O O . MET A 1 329 ? 5.473 4.91 -2.082 1 95 329 MET A O 1
ATOM 2586 N N . ALA A 1 330 ? 5.562 4.59 -4.301 1 96.38 330 ALA A N 1
ATOM 2587 C CA . ALA A 1 330 ? 6.527 3.506 -4.16 1 96.38 330 ALA A CA 1
ATOM 2588 C C . ALA A 1 330 ? 7.91 4.043 -3.799 1 96.38 330 ALA A C 1
ATOM 2590 O O . ALA A 1 330 ? 8.289 5.133 -4.23 1 96.38 330 ALA A O 1
ATOM 2591 N N . PRO A 1 331 ? 8.656 3.285 -2.996 1 96.88 331 PRO A N 1
ATOM 2592 C CA . PRO A 1 331 ? 9.984 3.793 -2.631 1 96.88 331 PRO A CA 1
ATOM 2593 C C . PRO A 1 331 ? 10.891 3.998 -3.84 1 96.88 331 PRO A C 1
ATOM 2595 O O . PRO A 1 331 ? 11.203 3.041 -4.555 1 96.88 331 PRO A O 1
ATOM 2598 N N . THR A 1 332 ? 11.383 5.168 -3.98 1 96.5 332 THR A N 1
ATOM 2599 C CA . THR A 1 332 ? 12.102 5.562 -5.188 1 96.5 332 THR A CA 1
ATOM 2600 C C . THR A 1 332 ? 13.492 4.926 -5.223 1 96.5 332 THR A C 1
ATOM 2602 O O . THR A 1 332 ? 14 4.586 -6.293 1 96.5 332 THR A O 1
ATOM 2605 N N . LEU A 1 333 ? 14.117 4.762 -4.027 1 96.75 333 LEU A N 1
ATOM 2606 C CA . LEU A 1 333 ? 15.406 4.086 -3.971 1 96.75 333 LEU A CA 1
ATOM 2607 C C . LEU A 1 333 ? 15.305 2.67 -4.523 1 96.75 333 LEU A C 1
ATOM 2609 O O . LEU A 1 333 ? 16.172 2.23 -5.281 1 96.75 333 LEU A O 1
ATOM 2613 N N . ASN A 1 334 ? 14.289 1.986 -4.148 1 98.06 334 ASN A N 1
ATOM 2614 C CA . ASN A 1 334 ? 14.07 0.623 -4.621 1 98.06 334 ASN A CA 1
ATOM 2615 C C . ASN A 1 334 ? 13.836 0.584 -6.129 1 98.06 334 ASN A C 1
ATOM 2617 O O . ASN A 1 334 ? 14.336 -0.31 -6.816 1 98.06 334 ASN A O 1
ATOM 2621 N N . ALA A 1 335 ? 13.039 1.561 -6.59 1 98.25 335 ALA A N 1
ATOM 2622 C CA . ALA A 1 335 ? 12.82 1.658 -8.031 1 98.25 335 ALA A CA 1
ATOM 2623 C C . ALA A 1 335 ? 14.141 1.886 -8.766 1 98.25 335 ALA A C 1
ATOM 2625 O O . ALA A 1 335 ? 14.359 1.334 -9.852 1 98.25 335 ALA A O 1
ATOM 2626 N N . ALA A 1 336 ? 15.016 2.697 -8.188 1 97.81 336 ALA A N 1
ATOM 2627 C CA . ALA A 1 336 ? 16.328 2.951 -8.773 1 97.81 336 ALA A CA 1
ATOM 2628 C C . ALA A 1 336 ? 17.156 1.669 -8.844 1 97.81 336 ALA A C 1
ATOM 2630 O O . ALA A 1 336 ? 17.797 1.39 -9.859 1 97.81 336 ALA A O 1
ATOM 2631 N N . ILE A 1 337 ? 17.141 0.897 -7.789 1 97.75 337 ILE A N 1
ATOM 2632 C CA . ILE A 1 337 ? 17.906 -0.338 -7.715 1 97.75 337 ILE A CA 1
ATOM 2633 C C . ILE A 1 337 ? 17.391 -1.339 -8.742 1 97.75 337 ILE A C 1
ATOM 2635 O O . ILE A 1 337 ? 18.156 -1.928 -9.5 1 97.75 337 ILE A O 1
ATOM 2639 N N . VAL A 1 338 ? 16.078 -1.495 -8.805 1 98.5 338 VAL A N 1
ATOM 2640 C CA . VAL A 1 338 ? 15.461 -2.408 -9.758 1 98.5 338 VAL A CA 1
ATOM 2641 C C . VAL A 1 338 ? 15.781 -1.969 -11.188 1 98.5 338 VAL A C 1
ATOM 2643 O O . VAL A 1 338 ? 16.125 -2.795 -12.031 1 98.5 338 VAL A O 1
ATOM 2646 N N . SER A 1 339 ? 15.664 -0.669 -11.406 1 98.25 339 SER A N 1
ATOM 2647 C CA . SER A 1 339 ? 15.984 -0.137 -12.727 1 98.25 339 SER A CA 1
ATOM 2648 C C . SER A 1 339 ? 17.438 -0.434 -13.102 1 98.25 339 SER A C 1
ATOM 2650 O O . SER A 1 339 ? 17.719 -0.802 -14.242 1 98.25 339 SER A O 1
ATOM 2652 N N . GLU A 1 340 ? 18.312 -0.274 -12.156 1 97.94 340 GLU A N 1
ATOM 2653 C CA . GLU A 1 340 ? 19.734 -0.549 -12.406 1 97.94 340 GLU A CA 1
ATOM 2654 C C . GLU A 1 340 ? 19.953 -2.025 -12.719 1 97.94 340 GLU A C 1
ATOM 2656 O O . GLU A 1 340 ? 20.734 -2.361 -13.609 1 97.94 340 GLU A O 1
ATOM 2661 N N . CYS A 1 341 ? 19.297 -2.941 -12.016 1 98.31 341 CYS A N 1
ATOM 2662 C CA . CYS A 1 341 ? 19.406 -4.371 -12.281 1 98.31 341 CYS A CA 1
ATOM 2663 C C . CYS A 1 341 ? 19.016 -4.691 -13.719 1 98.31 341 CYS A C 1
ATOM 2665 O O . CYS A 1 341 ? 19.625 -5.555 -14.352 1 98.31 341 CYS A O 1
ATOM 2667 N N . ILE A 1 342 ? 18.016 -4.023 -14.211 1 97.62 342 ILE A N 1
ATOM 2668 C CA . ILE A 1 342 ? 17.516 -4.258 -15.562 1 97.62 342 ILE A CA 1
ATOM 2669 C C . ILE A 1 342 ? 18.516 -3.691 -16.578 1 97.62 342 ILE A C 1
ATOM 2671 O O . ILE A 1 342 ? 18.875 -4.367 -17.531 1 97.62 342 ILE A O 1
ATOM 2675 N N . ARG A 1 343 ? 18.984 -2.529 -16.328 1 96.31 343 ARG A N 1
ATOM 2676 C CA . ARG A 1 343 ? 19.844 -1.815 -17.281 1 96.31 343 ARG A CA 1
ATOM 2677 C C . ARG A 1 343 ? 21.219 -2.471 -17.375 1 96.31 343 ARG A C 1
ATOM 2679 O O . ARG A 1 343 ? 21.781 -2.566 -18.469 1 96.31 343 ARG A O 1
ATOM 2686 N N . ASP A 1 344 ? 21.734 -2.963 -16.281 1 96.25 344 ASP A N 1
ATOM 2687 C CA . ASP A 1 344 ? 23.109 -3.455 -16.281 1 96.25 344 ASP A CA 1
ATOM 2688 C C . ASP A 1 344 ? 23.156 -4.949 -16.609 1 96.25 344 ASP A C 1
ATOM 2690 O O . ASP A 1 344 ? 24.234 -5.559 -16.594 1 96.25 344 ASP A O 1
ATOM 2694 N N . GLY A 1 345 ? 22.016 -5.594 -16.766 1 96.44 345 GLY A N 1
ATOM 2695 C CA . GLY A 1 345 ? 21.969 -6.98 -17.219 1 96.44 345 GLY A CA 1
ATOM 2696 C C . GLY A 1 345 ? 21.875 -7.973 -16.078 1 96.44 345 GLY A C 1
ATOM 2697 O O . GLY A 1 345 ? 21.703 -9.172 -16.297 1 96.44 345 GLY A O 1
ATOM 2698 N N . THR A 1 346 ? 21.922 -7.488 -14.828 1 97.56 346 THR A N 1
ATOM 2699 C CA . THR A 1 346 ? 21.812 -8.352 -13.664 1 97.56 346 THR A CA 1
ATOM 2700 C C . THR A 1 346 ? 20.5 -9.125 -13.688 1 97.56 346 THR A C 1
ATOM 2702 O O . THR A 1 346 ? 20.469 -10.328 -13.414 1 97.56 346 THR A O 1
ATOM 2705 N N . ALA A 1 347 ? 19.438 -8.477 -14.039 1 97.19 347 ALA A N 1
ATOM 2706 C CA . ALA A 1 347 ? 18.125 -9.117 -14.102 1 97.19 347 ALA A CA 1
ATOM 2707 C C . ALA A 1 347 ? 18.125 -10.289 -15.078 1 97.19 347 ALA A C 1
ATOM 2709 O O . ALA A 1 347 ? 17.672 -11.383 -14.734 1 97.19 347 ALA A O 1
ATOM 2710 N N . ASP A 1 348 ? 18.672 -10.117 -16.234 1 96.25 348 ASP A N 1
ATOM 2711 C CA . ASP A 1 348 ? 18.703 -11.156 -17.266 1 96.25 348 ASP A CA 1
ATOM 2712 C C . ASP A 1 348 ? 19.547 -12.352 -16.812 1 96.25 348 ASP A C 1
ATOM 2714 O O . ASP A 1 348 ? 19.188 -13.5 -17.078 1 96.25 348 ASP A O 1
ATOM 2718 N N . LYS A 1 349 ? 20.625 -12.039 -16.188 1 97.31 349 LYS A N 1
ATOM 2719 C CA . LYS A 1 349 ? 21.484 -13.109 -15.672 1 97.31 349 LYS A CA 1
ATOM 2720 C C . LYS A 1 349 ? 20.75 -13.953 -14.641 1 97.31 349 LYS A C 1
ATOM 2722 O O . LYS A 1 349 ? 20.797 -15.188 -14.688 1 97.31 349 LYS A O 1
ATOM 2727 N N . ILE A 1 350 ? 20.062 -13.305 -13.742 1 97.75 350 ILE A N 1
ATOM 2728 C CA . ILE A 1 350 ? 19.328 -14 -12.695 1 97.75 350 ILE A CA 1
ATOM 2729 C C . ILE A 1 350 ? 18.234 -14.859 -13.328 1 97.75 350 ILE A C 1
ATOM 2731 O O . ILE A 1 350 ? 18.062 -16.031 -12.953 1 97.75 350 ILE A O 1
ATOM 2735 N N . ILE A 1 351 ? 17.516 -14.328 -14.297 1 96.75 351 ILE A N 1
ATOM 2736 C CA . ILE A 1 351 ? 16.438 -15.039 -14.969 1 96.75 351 ILE A CA 1
ATOM 2737 C C . ILE A 1 351 ? 16.984 -16.312 -15.625 1 96.75 351 ILE A C 1
ATOM 2739 O O . ILE A 1 351 ? 16.391 -17.375 -15.5 1 96.75 351 ILE A O 1
ATOM 2743 N N . SER A 1 352 ? 18.125 -16.172 -16.266 1 96.88 352 SER A N 1
ATOM 2744 C CA . SER A 1 352 ? 18.734 -17.328 -16.922 1 96.88 352 SER A CA 1
ATOM 2745 C C . SER A 1 352 ? 19.078 -18.422 -15.906 1 96.88 352 SER A C 1
ATOM 2747 O O . SER A 1 352 ? 18.828 -19.594 -16.156 1 96.88 352 SER A O 1
ATOM 2749 N N . TRP A 1 353 ? 19.625 -18 -14.789 1 97.75 353 TRP A N 1
ATOM 2750 C CA . TRP A 1 353 ? 19.969 -18.953 -13.742 1 97.75 353 TRP A CA 1
ATOM 2751 C C . TRP A 1 353 ? 18.719 -19.625 -13.172 1 97.75 353 TRP A C 1
ATOM 2753 O O . TRP A 1 353 ? 18.719 -20.828 -12.898 1 97.75 353 TRP A O 1
ATOM 2763 N N . LYS A 1 354 ? 17.672 -18.891 -13.031 1 97.62 354 LYS A N 1
ATOM 2764 C CA . LYS A 1 354 ? 16.438 -19.422 -12.469 1 97.62 354 LYS A CA 1
ATOM 2765 C C . LYS A 1 354 ? 15.766 -20.406 -13.438 1 97.62 354 LYS A C 1
ATOM 2767 O O . LYS A 1 354 ? 15.219 -21.422 -13.016 1 97.62 354 LYS A O 1
ATOM 2772 N N . LEU A 1 355 ? 15.805 -20.062 -14.703 1 96.75 355 LEU A N 1
ATOM 2773 C CA . LEU A 1 355 ? 15.203 -20.938 -15.703 1 96.75 355 LEU A CA 1
ATOM 2774 C C . LEU A 1 355 ? 15.938 -22.281 -15.773 1 96.75 355 LEU A C 1
ATOM 2776 O O . LEU A 1 355 ? 15.312 -23.328 -15.922 1 96.75 355 LEU A O 1
ATOM 2780 N N . GLU A 1 356 ? 17.25 -22.203 -15.641 1 97.5 356 GLU A N 1
ATOM 2781 C CA . GLU A 1 356 ? 18.031 -23.438 -15.594 1 97.5 356 GLU A CA 1
ATOM 2782 C C . GLU A 1 356 ? 17.672 -24.281 -14.375 1 97.5 356 GLU A C 1
ATOM 2784 O O . GLU A 1 356 ? 17.469 -25.484 -14.477 1 97.5 356 GLU A O 1
ATOM 2789 N N . GLU A 1 357 ? 17.609 -23.609 -13.289 1 98 357 GLU A N 1
ATOM 2790 C CA . GLU A 1 357 ? 17.312 -24.297 -12.039 1 98 357 GLU A CA 1
ATOM 2791 C C . GLU A 1 357 ? 15.898 -24.891 -12.055 1 98 357 GLU A C 1
ATOM 2793 O O . GLU A 1 357 ? 15.68 -26.016 -11.617 1 98 357 GLU A O 1
ATOM 2798 N N . ILE A 1 358 ? 14.992 -24.141 -12.555 1 97.56 358 ILE A N 1
ATOM 2799 C CA . ILE A 1 358 ? 13.602 -24.594 -12.539 1 97.56 358 ILE A CA 1
ATOM 2800 C C . ILE A 1 358 ? 13.438 -25.781 -13.469 1 97.56 358 ILE A C 1
ATOM 2802 O O . ILE A 1 358 ? 12.648 -26.688 -13.195 1 97.56 358 ILE A O 1
ATOM 2806 N N . SER A 1 359 ? 14.125 -25.781 -14.531 1 97.88 359 SER A N 1
ATOM 2807 C CA . SER A 1 359 ? 14.102 -26.922 -15.453 1 97.88 359 SER A CA 1
ATOM 2808 C C . SER A 1 359 ? 14.555 -28.203 -14.758 1 97.88 359 SER A C 1
ATOM 2810 O O . SER A 1 359 ? 13.938 -29.25 -14.922 1 97.88 359 SER A O 1
ATOM 2812 N N . LYS A 1 360 ? 15.594 -28.094 -13.984 1 98.44 360 LYS A N 1
ATOM 2813 C CA . LYS A 1 360 ? 16.078 -29.234 -13.227 1 98.44 360 LYS A CA 1
ATOM 2814 C C . LYS A 1 360 ? 15.047 -29.703 -12.211 1 98.44 360 LYS A C 1
ATOM 2816 O O . LYS A 1 360 ? 14.82 -30.906 -12.062 1 98.44 360 LYS A O 1
ATOM 2821 N N . ARG A 1 361 ? 14.5 -28.797 -11.562 1 98.5 361 ARG A N 1
ATOM 2822 C CA . ARG A 1 361 ? 13.516 -29.109 -10.531 1 98.5 361 ARG A CA 1
ATOM 2823 C C . ARG A 1 361 ? 12.281 -29.766 -11.148 1 98.5 361 ARG A C 1
ATOM 2825 O O . ARG A 1 361 ? 11.695 -30.672 -10.555 1 98.5 361 ARG A O 1
ATOM 2832 N N . PHE A 1 362 ? 11.906 -29.297 -12.305 1 98.25 362 PHE A N 1
ATOM 2833 C CA . PHE A 1 362 ? 10.789 -29.906 -13.023 1 98.25 362 PHE A CA 1
ATOM 2834 C C . PHE A 1 362 ? 11.094 -31.359 -13.367 1 98.25 362 PHE A C 1
ATOM 2836 O O . PHE A 1 362 ? 10.219 -32.219 -13.25 1 98.25 362 PHE A O 1
ATOM 2843 N N . GLU A 1 363 ? 12.281 -31.625 -13.781 1 98.44 363 GLU A N 1
ATOM 2844 C CA . GLU A 1 363 ? 12.664 -33 -14.125 1 98.44 363 GLU A CA 1
ATOM 2845 C C . GLU A 1 363 ? 12.57 -33.906 -12.906 1 98.44 363 GLU A C 1
ATOM 2847 O O . GLU A 1 363 ? 12.156 -35.062 -13.031 1 98.44 363 GLU A O 1
ATOM 2852 N N . VAL A 1 364 ? 12.938 -33.375 -11.805 1 98.44 364 VAL A N 1
ATOM 2853 C CA . VAL A 1 364 ? 12.82 -34.156 -10.578 1 98.44 364 VAL A CA 1
ATOM 2854 C C . VAL A 1 364 ? 11.352 -34.469 -10.305 1 98.44 364 VAL A C 1
ATOM 2856 O O . VAL A 1 364 ? 11 -35.594 -9.953 1 98.44 364 VAL A O 1
ATOM 2859 N N . ALA A 1 365 ? 10.539 -33.5 -10.453 1 98.62 365 ALA A N 1
ATOM 2860 C CA . ALA A 1 365 ? 9.109 -33.719 -10.234 1 98.62 365 ALA A CA 1
ATOM 2861 C C . ALA A 1 365 ? 8.539 -34.719 -11.227 1 98.62 365 ALA A C 1
ATOM 2863 O O . ALA A 1 365 ? 7.734 -35.562 -10.852 1 98.62 365 ALA A O 1
ATOM 2864 N N . LYS A 1 366 ? 8.914 -34.625 -12.438 1 98.06 366 LYS A N 1
ATOM 2865 C CA . LYS A 1 366 ? 8.461 -35.531 -13.492 1 98.06 366 LYS A CA 1
ATOM 2866 C C . LYS A 1 366 ? 8.828 -36.969 -13.172 1 98.06 366 LYS A C 1
ATOM 2868 O O . LYS A 1 366 ? 8.023 -37.875 -13.375 1 98.06 366 LYS A O 1
ATOM 2873 N N . GLU A 1 367 ? 10 -37.094 -12.664 1 97.75 367 GLU A N 1
ATOM 2874 C CA . GLU A 1 367 ? 10.477 -38.438 -12.305 1 97.75 367 GLU A CA 1
ATOM 2875 C C . GLU A 1 367 ? 9.727 -38.969 -11.102 1 97.75 367 GLU A C 1
ATOM 2877 O O . GLU A 1 367 ? 9.227 -40.094 -11.133 1 97.75 367 GLU A O 1
ATOM 2882 N N . LYS A 1 368 ? 9.617 -38.188 -10.094 1 97 368 LYS A N 1
ATOM 2883 C CA . LYS A 1 368 ? 9.055 -38.656 -8.82 1 97 368 LYS A CA 1
ATOM 2884 C C . LYS A 1 368 ? 7.551 -38.844 -8.93 1 97 368 LYS A C 1
ATOM 2886 O O . LYS A 1 368 ? 6.98 -39.688 -8.234 1 97 368 LYS A O 1
ATOM 2891 N N . LEU A 1 369 ? 6.934 -38.094 -9.805 1 97.38 369 LEU A N 1
ATOM 2892 C CA . LEU A 1 369 ? 5.48 -38.156 -9.922 1 97.38 369 LEU A CA 1
ATOM 2893 C C . LEU A 1 369 ? 5.066 -38.75 -11.266 1 97.38 369 LEU A C 1
ATOM 2895 O O . LEU A 1 369 ? 4.004 -38.438 -11.797 1 97.38 369 LEU A O 1
ATOM 2899 N N . SER A 1 370 ? 5.824 -39.594 -11.789 1 95.88 370 SER A N 1
ATOM 2900 C CA . SER A 1 370 ? 5.648 -40.188 -13.117 1 95.88 370 SER A CA 1
ATOM 2901 C C . SER A 1 370 ? 4.355 -41 -13.203 1 95.88 370 SER A C 1
ATOM 2903 O O . SER A 1 370 ? 3.795 -41.156 -14.289 1 95.88 370 SER A O 1
ATOM 2905 N N . ASN A 1 371 ? 3.82 -41.406 -12.086 1 94.88 371 ASN A N 1
ATOM 2906 C CA . ASN A 1 371 ? 2.633 -42.25 -12.078 1 94.88 371 ASN A CA 1
ATOM 2907 C C . ASN A 1 371 ? 1.354 -41.438 -11.977 1 94.88 371 ASN A C 1
ATOM 2909 O O . ASN A 1 371 ? 0.253 -41.969 -11.945 1 94.88 371 ASN A O 1
ATOM 2913 N N . TYR A 1 372 ? 1.538 -40.156 -12 1 95.88 372 TYR A N 1
ATOM 2914 C CA . TYR A 1 372 ? 0.379 -39.312 -11.789 1 95.88 372 TYR A CA 1
ATOM 2915 C C . TYR A 1 372 ? 0.238 -38.312 -12.93 1 95.88 372 TYR A C 1
ATOM 2917 O O . TYR A 1 372 ? 1.212 -38 -13.625 1 95.88 372 TYR A O 1
ATOM 2925 N N . CYS A 1 373 ? -0.95 -37.906 -13.062 1 95.94 373 CYS A N 1
ATOM 2926 C CA . CYS A 1 373 ? -1.238 -36.906 -14.102 1 95.94 373 CYS A CA 1
ATOM 2927 C C . CYS A 1 373 ? -1.1 -35.5 -13.562 1 95.94 373 CYS A C 1
ATOM 2929 O O . CYS A 1 373 ? -1.797 -35.125 -12.617 1 95.94 373 CYS A O 1
ATOM 2931 N N . PHE A 1 374 ? -0.219 -34.719 -14.148 1 97.12 374 PHE A N 1
ATOM 2932 C CA . PHE A 1 374 ? -0.102 -33.344 -13.758 1 97.12 374 PHE A CA 1
ATOM 2933 C C . PHE A 1 374 ? 0.22 -32.469 -14.969 1 97.12 374 PHE A C 1
ATOM 2935 O O . PHE A 1 374 ? 0.671 -32.969 -16 1 97.12 374 PHE A O 1
ATOM 2942 N N . SER A 1 375 ? -0.1 -31.203 -14.867 1 97.06 375 SER A N 1
ATOM 2943 C CA . SER A 1 375 ? 0.209 -30.203 -15.883 1 97.06 375 SER A CA 1
ATOM 2944 C C . SER A 1 375 ? 1.398 -29.344 -15.461 1 97.06 375 SER A C 1
ATOM 2946 O O . SER A 1 375 ? 1.592 -29.078 -14.273 1 97.06 375 SER A O 1
ATOM 2948 N N . GLY A 1 376 ? 2.229 -28.938 -16.406 1 95.38 376 GLY A N 1
ATOM 2949 C CA . GLY A 1 376 ? 3.402 -28.094 -16.234 1 95.38 376 GLY A CA 1
ATOM 2950 C C . GLY A 1 376 ? 4.496 -28.375 -17.25 1 95.38 376 GLY A C 1
ATOM 2951 O O . GLY A 1 376 ? 4.418 -29.359 -18 1 95.38 376 GLY A O 1
ATOM 2952 N N . ASN A 1 377 ? 5.406 -27.484 -17.312 1 94.19 377 ASN A N 1
ATOM 2953 C CA . ASN A 1 377 ? 6.566 -27.672 -18.172 1 94.19 377 ASN A CA 1
ATOM 2954 C C . ASN A 1 377 ? 7.844 -27.156 -17.5 1 94.19 377 ASN A C 1
ATOM 2956 O O . ASN A 1 377 ? 7.836 -26.797 -16.328 1 94.19 377 ASN A O 1
ATOM 2960 N N . ASN A 1 378 ? 8.906 -27.203 -18.203 1 95.12 378 ASN A N 1
ATOM 2961 C CA . ASN A 1 378 ? 10.227 -27 -17.625 1 95.12 378 ASN A CA 1
ATOM 2962 C C . ASN A 1 378 ? 10.461 -25.531 -17.297 1 95.12 378 ASN A C 1
ATOM 2964 O O . ASN A 1 378 ? 11.484 -25.172 -16.719 1 95.12 378 ASN A O 1
ATOM 2968 N N . ASN A 1 379 ? 9.516 -24.641 -17.562 1 94 379 ASN A N 1
ATOM 2969 C CA . ASN A 1 379 ? 9.656 -23.219 -17.234 1 94 379 ASN A CA 1
ATOM 2970 C C . ASN A 1 379 ? 8.672 -22.797 -16.156 1 94 379 ASN A C 1
ATOM 2972 O O . ASN A 1 379 ? 8.586 -21.609 -15.828 1 94 379 ASN A O 1
ATOM 2976 N N . ASN A 1 380 ? 7.914 -23.703 -15.664 1 96.19 380 ASN A N 1
ATOM 2977 C CA . ASN A 1 380 ? 6.906 -23.375 -14.664 1 96.19 380 ASN A CA 1
ATOM 2978 C C . ASN A 1 380 ? 7.465 -23.469 -13.25 1 96.19 380 ASN A C 1
ATOM 2980 O O . ASN A 1 380 ? 8.234 -24.391 -12.945 1 96.19 380 ASN A O 1
ATOM 2984 N N . PHE A 1 381 ? 7.086 -22.562 -12.398 1 97.62 381 PHE A N 1
ATOM 2985 C CA . PHE A 1 381 ? 7.539 -22.531 -11.008 1 97.62 381 PHE A CA 1
ATOM 2986 C C . PHE A 1 381 ? 6.68 -23.438 -10.133 1 97.62 381 PHE A C 1
ATOM 2988 O O . PHE A 1 381 ? 6.984 -23.641 -8.961 1 97.62 381 PHE A O 1
ATOM 2995 N N . TYR A 1 382 ? 5.648 -23.969 -10.641 1 98.19 382 TYR A N 1
ATOM 2996 C CA . TYR A 1 382 ? 4.781 -24.938 -9.969 1 98.19 382 TYR A CA 1
ATOM 2997 C C . TYR A 1 382 ? 4.145 -25.891 -10.969 1 98.19 382 TYR A C 1
ATOM 2999 O O . TYR A 1 382 ? 4.219 -25.672 -12.18 1 98.19 382 TYR A O 1
ATOM 3007 N N . ILE A 1 383 ? 3.596 -26.953 -10.484 1 98.5 383 ILE A N 1
ATOM 3008 C CA . ILE A 1 383 ? 2.844 -27.906 -11.289 1 98.5 383 ILE A CA 1
ATOM 3009 C C . ILE A 1 383 ? 1.463 -28.125 -10.672 1 98.5 383 ILE A C 1
ATOM 3011 O O . ILE A 1 383 ? 1.229 -27.781 -9.516 1 98.5 383 ILE A O 1
ATOM 3015 N N . TRP A 1 384 ? 0.613 -28.547 -11.484 1 98.56 384 TRP A N 1
ATOM 3016 C CA . TRP A 1 384 ? -0.776 -28.797 -11.117 1 98.56 384 TRP A CA 1
ATOM 3017 C C . TRP A 1 384 ? -1.112 -30.281 -11.227 1 98.56 384 TRP A C 1
ATOM 3019 O O . TRP A 1 384 ? -1.167 -30.828 -12.336 1 98.56 384 TRP A O 1
ATOM 3029 N N . LEU A 1 385 ? -1.376 -30.938 -10.086 1 98.38 385 LEU A N 1
ATOM 3030 C CA . LEU A 1 385 ? -1.534 -32.375 -10.047 1 98.38 385 LEU A CA 1
ATOM 3031 C C . LEU A 1 385 ? -2.982 -32.781 -9.758 1 98.38 385 LEU A C 1
ATOM 3033 O O . LEU A 1 385 ? -3.57 -32.312 -8.781 1 98.38 385 LEU A O 1
ATOM 3037 N N . LYS A 1 386 ? -3.555 -33.594 -10.609 1 97.12 386 LYS A N 1
ATOM 3038 C CA . LYS A 1 386 ? -4.863 -34.188 -10.352 1 97.12 386 LYS A CA 1
ATOM 3039 C C . LYS A 1 386 ? -4.762 -35.312 -9.344 1 97.12 386 LYS A C 1
ATOM 3041 O O . LYS A 1 386 ? -3.91 -36.188 -9.469 1 97.12 386 LYS A O 1
ATOM 3046 N N . LEU A 1 387 ? -5.621 -35.25 -8.445 1 96.12 387 LEU A N 1
ATOM 3047 C CA . LEU A 1 387 ? -5.562 -36.25 -7.375 1 96.12 387 LEU A CA 1
ATOM 3048 C C . LEU A 1 387 ? -6.289 -37.531 -7.785 1 96.12 387 LEU A C 1
ATOM 3050 O O . LEU A 1 387 ? -7.273 -37.5 -8.523 1 96.12 387 LEU A O 1
ATOM 3054 N N . PRO A 1 388 ? -5.777 -38.625 -7.227 1 92.19 388 PRO A N 1
ATOM 3055 C CA . PRO A 1 388 ? -6.578 -39.844 -7.355 1 92.19 388 PRO A CA 1
ATOM 3056 C C . PRO A 1 388 ? -7.961 -39.719 -6.715 1 92.19 388 PRO A C 1
ATOM 3058 O O . PRO A 1 388 ? -8.141 -38.906 -5.789 1 92.19 388 PRO A O 1
ATOM 3061 N N . ASN A 1 389 ? -8.875 -40.531 -7.074 1 88.5 389 ASN A N 1
ATOM 3062 C CA . ASN A 1 389 ? -10.281 -40.406 -6.711 1 88.5 389 ASN A CA 1
ATOM 3063 C C . ASN A 1 389 ? -10.492 -40.594 -5.211 1 88.5 389 ASN A C 1
ATOM 3065 O O . ASN A 1 389 ? -11.5 -40.156 -4.66 1 88.5 389 ASN A O 1
ATOM 3069 N N . TYR A 1 390 ? -9.555 -41.188 -4.613 1 86.06 390 TYR A N 1
ATOM 3070 C CA . TYR A 1 390 ? -9.75 -41.469 -3.197 1 86.06 390 TYR A CA 1
ATOM 3071 C C . TYR A 1 390 ? -9.211 -40.344 -2.32 1 86.06 390 TYR A C 1
ATOM 3073 O O . TYR A 1 390 ? -9.258 -40.438 -1.092 1 86.06 390 TYR A O 1
ATOM 3081 N N . TRP A 1 391 ? -8.75 -39.281 -2.928 1 89.94 391 TRP A N 1
ATOM 3082 C CA . TRP A 1 391 ? -8.266 -38.125 -2.176 1 89.94 391 TRP A CA 1
ATOM 3083 C C . TRP A 1 391 ? -9.078 -36.875 -2.51 1 89.94 391 TRP A C 1
ATOM 3085 O O . TRP A 1 391 ? -9.352 -36.594 -3.68 1 89.94 391 TRP A O 1
ATOM 3095 N N . SER A 1 392 ? -9.422 -36.188 -1.449 1 88.69 392 SER A N 1
ATOM 3096 C CA . SER A 1 392 ? -9.867 -34.812 -1.632 1 88.69 392 SER A CA 1
ATOM 3097 C C . SER A 1 392 ? -8.727 -33.844 -1.394 1 88.69 392 SER A C 1
ATOM 3099 O O . SER A 1 392 ? -7.707 -34.188 -0.797 1 88.69 392 SER A O 1
ATOM 3101 N N . GLY A 1 393 ? -8.906 -32.656 -1.906 1 90.81 393 GLY A N 1
ATOM 3102 C CA . GLY A 1 393 ? -7.906 -31.641 -1.695 1 90.81 393 GLY A CA 1
ATOM 3103 C C . GLY A 1 393 ? -7.613 -31.375 -0.229 1 90.81 393 GLY A C 1
ATOM 3104 O O . GLY A 1 393 ? -6.453 -31.344 0.18 1 90.81 393 GLY A O 1
ATOM 3105 N N . LYS A 1 394 ? -8.562 -31.281 0.531 1 86.5 394 LYS A N 1
ATOM 3106 C CA . LYS A 1 394 ? -8.43 -30.984 1.956 1 86.5 394 LYS A CA 1
ATOM 3107 C C . LYS A 1 394 ? -7.73 -32.125 2.684 1 86.5 394 LYS A C 1
ATOM 3109 O O . LYS A 1 394 ? -6.871 -31.906 3.537 1 86.5 394 LYS A O 1
ATOM 3114 N N . GLU A 1 395 ? -8.133 -33.344 2.385 1 87 395 GLU A N 1
ATOM 3115 C CA . GLU A 1 395 ? -7.57 -34.5 3.035 1 87 395 GLU A CA 1
ATOM 3116 C C . GLU A 1 395 ? -6.078 -34.625 2.752 1 87 395 GLU A C 1
ATOM 3118 O O . GLU A 1 395 ? -5.289 -34.906 3.658 1 87 395 GLU A O 1
ATOM 3123 N N . ILE A 1 396 ? -5.766 -34.438 1.562 1 92.69 396 ILE A N 1
ATOM 3124 C CA . ILE A 1 396 ? -4.367 -34.625 1.2 1 92.69 396 ILE A CA 1
ATOM 3125 C C . ILE A 1 396 ? -3.508 -33.531 1.813 1 92.69 396 ILE A C 1
ATOM 3127 O O . ILE A 1 396 ? -2.361 -33.75 2.197 1 92.69 396 ILE A O 1
ATOM 3131 N N . GLU A 1 397 ? -3.973 -32.344 1.873 1 92.44 397 GLU A N 1
ATOM 3132 C CA . GLU A 1 397 ? -3.252 -31.234 2.523 1 92.44 397 GLU A CA 1
ATOM 3133 C C . GLU A 1 397 ? -2.98 -31.562 3.992 1 92.44 397 GLU A C 1
ATOM 3135 O O . GLU A 1 397 ? -1.891 -31.281 4.5 1 92.44 397 GLU A O 1
ATOM 3140 N N . LEU A 1 398 ? -3.975 -32.031 4.633 1 88.56 398 LEU A N 1
ATOM 3141 C CA . LEU A 1 398 ? -3.826 -32.406 6.031 1 88.56 398 LEU A CA 1
ATOM 3142 C C . LEU A 1 398 ? -2.795 -33.531 6.191 1 88.56 398 LEU A C 1
ATOM 3144 O O . LEU A 1 398 ? -1.937 -33.438 7.078 1 88.56 398 LEU A O 1
ATOM 3148 N N . ALA A 1 399 ? -2.934 -34.562 5.387 1 91.12 399 ALA A N 1
ATOM 3149 C CA . ALA A 1 399 ? -1.978 -35.656 5.418 1 91.12 399 ALA A CA 1
ATOM 3150 C C . ALA A 1 399 ? -0.556 -35.156 5.172 1 91.12 399 ALA A C 1
ATOM 3152 O O . ALA A 1 399 ? 0.391 -35.625 5.812 1 91.12 399 ALA A O 1
ATOM 3153 N N . ALA A 1 400 ? -0.421 -34.281 4.219 1 94.69 400 ALA A N 1
ATOM 3154 C CA . ALA A 1 400 ? 0.88 -33.719 3.887 1 94.69 400 ALA A CA 1
ATOM 3155 C C . ALA A 1 400 ? 1.458 -32.938 5.074 1 94.69 400 ALA A C 1
ATOM 3157 O O . ALA A 1 400 ? 2.633 -33.125 5.414 1 94.69 400 ALA A O 1
ATOM 3158 N N . ARG A 1 401 ? 0.667 -32.156 5.688 1 92 401 ARG A N 1
ATOM 3159 C CA . ARG A 1 401 ? 1.096 -31.391 6.844 1 92 401 ARG A CA 1
ATOM 3160 C C . ARG A 1 401 ? 1.572 -32.312 7.969 1 92 401 ARG A C 1
ATOM 3162 O O . ARG A 1 401 ? 2.568 -32 8.633 1 92 401 ARG A O 1
ATOM 3169 N N . GLU A 1 402 ? 0.88 -33.281 8.195 1 89.62 402 GLU A N 1
ATOM 3170 C CA . GLU A 1 402 ? 1.229 -34.25 9.234 1 89.62 402 GLU A CA 1
ATOM 3171 C C . GLU A 1 402 ? 2.58 -34.906 8.961 1 89.62 402 GLU A C 1
ATOM 3173 O O . GLU A 1 402 ? 3.254 -35.375 9.883 1 89.62 402 GLU A O 1
ATOM 3178 N N . ARG A 1 403 ? 2.908 -34.938 7.711 1 92.56 403 ARG A N 1
ATOM 3179 C CA . ARG A 1 403 ? 4.164 -35.594 7.332 1 92.56 403 ARG A CA 1
ATOM 3180 C C . ARG A 1 403 ? 5.25 -34.562 7.066 1 92.56 403 ARG A C 1
ATOM 3182 O O . ARG A 1 403 ? 6.312 -34.875 6.531 1 92.56 403 ARG A O 1
ATOM 3189 N N . GLY A 1 404 ? 4.887 -33.312 7.266 1 93.25 404 GLY A N 1
ATOM 3190 C CA . GLY A 1 404 ? 5.922 -32.281 7.293 1 93.25 404 GLY A CA 1
ATOM 3191 C C . GLY A 1 404 ? 6.09 -31.562 5.961 1 93.25 404 GLY A C 1
ATOM 3192 O O . GLY A 1 404 ? 7.145 -30.984 5.688 1 93.25 404 GLY A O 1
ATOM 3193 N N . ILE A 1 405 ? 5.148 -31.656 5.059 1 95.75 405 ILE A N 1
ATOM 3194 C CA . ILE A 1 405 ? 5.25 -30.891 3.818 1 95.75 405 ILE A CA 1
ATOM 3195 C C . ILE A 1 405 ? 4.035 -29.984 3.674 1 95.75 405 ILE A C 1
ATOM 3197 O O . ILE A 1 405 ? 2.936 -30.328 4.109 1 95.75 405 ILE A O 1
ATOM 3201 N N . ASN A 1 406 ? 4.246 -28.812 3.123 1 96.25 406 ASN A N 1
ATOM 3202 C CA . ASN A 1 406 ? 3.193 -27.844 2.838 1 96.25 406 ASN A CA 1
ATOM 3203 C C . ASN A 1 406 ? 2.811 -27.844 1.361 1 96.25 406 ASN A C 1
ATOM 3205 O O . ASN A 1 406 ? 3.674 -27.719 0.492 1 96.25 406 ASN A O 1
ATOM 3209 N N . ILE A 1 407 ? 1.554 -28.094 1.081 1 96.44 407 ILE A N 1
ATOM 3210 C CA . ILE A 1 407 ? 1.034 -28 -0.28 1 96.44 407 ILE A CA 1
ATOM 3211 C C . ILE A 1 407 ? -0.316 -27.297 -0.276 1 96.44 407 ILE A C 1
ATOM 3213 O O . ILE A 1 407 ? -0.943 -27.141 0.776 1 96.44 407 ILE A O 1
ATOM 3217 N N . PHE A 1 408 ? -0.721 -26.828 -1.451 1 96.94 408 PHE A N 1
ATOM 3218 C CA . PHE A 1 408 ? -2.002 -26.141 -1.532 1 96.94 408 PHE A CA 1
ATOM 3219 C C . PHE A 1 408 ? -2.973 -26.906 -2.428 1 96.94 408 PHE A C 1
ATOM 3221 O O . PHE A 1 408 ? -2.65 -27.219 -3.576 1 96.94 408 PHE A O 1
ATOM 3228 N N . SER A 1 409 ? -4.121 -27.172 -1.866 1 96.38 409 SER A N 1
ATOM 3229 C CA . SER A 1 409 ? -5.18 -27.781 -2.664 1 96.38 409 SER A CA 1
ATOM 3230 C C . SER A 1 409 ? -5.922 -26.734 -3.486 1 96.38 409 SER A C 1
ATOM 3232 O O . SER A 1 409 ? -5.77 -25.531 -3.258 1 96.38 409 SER A O 1
ATOM 3234 N N . ALA A 1 410 ? -6.695 -27.203 -4.414 1 96.38 410 ALA A N 1
ATOM 3235 C CA . ALA A 1 410 ? -7.473 -26.344 -5.305 1 96.38 410 ALA A CA 1
ATOM 3236 C C . ALA A 1 410 ? -8.414 -25.438 -4.52 1 96.38 410 ALA A C 1
ATOM 3238 O O . ALA A 1 410 ? -8.789 -24.359 -4.984 1 96.38 410 ALA A O 1
ATOM 3239 N N . ASP A 1 411 ? -8.766 -25.797 -3.359 1 92.06 411 ASP A N 1
ATOM 3240 C CA . ASP A 1 411 ? -9.719 -25.062 -2.531 1 92.06 411 ASP A CA 1
ATOM 3241 C C . ASP A 1 411 ? -9.211 -23.641 -2.242 1 92.06 411 ASP A C 1
ATOM 3243 O O . ASP A 1 411 ? -10.008 -22.703 -2.148 1 92.06 411 ASP A O 1
ATOM 3247 N N . LYS A 1 412 ? -7.992 -23.547 -2.162 1 93.38 412 LYS A N 1
ATOM 3248 C CA . LYS A 1 412 ? -7.371 -22.25 -1.844 1 93.38 412 LYS A CA 1
ATOM 3249 C C . LYS A 1 412 ? -7.566 -21.25 -2.979 1 93.38 412 LYS A C 1
ATOM 3251 O O . LYS A 1 412 ? -7.547 -20.047 -2.754 1 93.38 412 LYS A O 1
ATOM 3256 N N . PHE A 1 413 ? -7.789 -21.719 -4.156 1 97.06 413 PHE A N 1
ATOM 3257 C CA . PHE A 1 413 ? -7.793 -20.891 -5.355 1 97.06 413 PHE A CA 1
ATOM 3258 C C . PHE A 1 413 ? -9.211 -20.703 -5.879 1 97.06 413 PHE A C 1
ATOM 3260 O O . PHE A 1 413 ? -9.453 -19.875 -6.762 1 97.06 413 PHE A O 1
ATOM 3267 N N . ALA A 1 414 ? -10.125 -21.453 -5.379 1 95.5 414 ALA A N 1
ATOM 3268 C CA . ALA A 1 414 ? -11.492 -21.453 -5.891 1 95.5 414 ALA A CA 1
ATOM 3269 C C . ALA A 1 414 ? -12.195 -20.125 -5.613 1 95.5 414 ALA A C 1
ATOM 3271 O O . ALA A 1 414 ? -12.023 -19.547 -4.543 1 95.5 414 ALA A O 1
ATOM 3272 N N . VAL A 1 415 ? -12.875 -19.672 -6.578 1 95.12 415 VAL A N 1
ATOM 3273 C CA . VAL A 1 415 ? -13.586 -18.406 -6.469 1 95.12 415 VAL A CA 1
ATOM 3274 C C . VAL A 1 415 ? -15.07 -18.656 -6.219 1 95.12 415 VAL A C 1
ATOM 3276 O O . VAL A 1 415 ? -15.672 -19.531 -6.863 1 95.12 415 VAL A O 1
ATOM 3279 N N . GLY A 1 416 ? -15.547 -17.859 -5.285 1 82.44 416 GLY A N 1
ATOM 3280 C CA . GLY A 1 416 ? -16.969 -17.938 -5.008 1 82.44 416 GLY A CA 1
ATOM 3281 C C . GLY A 1 416 ? -17.391 -19.297 -4.453 1 82.44 416 GLY A C 1
ATOM 3282 O O . GLY A 1 416 ? -16.719 -19.844 -3.568 1 82.44 416 GLY A O 1
ATOM 3283 N N . GLY A 1 417 ? -18.484 -19.844 -4.879 1 75.56 417 GLY A N 1
ATOM 3284 C CA . GLY A 1 417 ? -19.047 -21.109 -4.43 1 75.56 417 GLY A CA 1
ATOM 3285 C C . GLY A 1 417 ? -18.734 -22.266 -5.367 1 75.56 417 GLY A C 1
ATOM 3286 O O . GLY A 1 417 ? -19.375 -23.328 -5.289 1 75.56 417 GLY A O 1
ATOM 3287 N N . GLU A 1 418 ? -17.703 -22 -6.191 1 78.31 418 GLU A N 1
ATOM 3288 C CA . GLU A 1 418 ? -17.359 -23.062 -7.129 1 78.31 418 GLU A CA 1
ATOM 3289 C C . GLU A 1 418 ? -16.719 -24.25 -6.41 1 78.31 418 GLU A C 1
ATOM 3291 O O . GLU A 1 418 ? -15.969 -24.062 -5.445 1 78.31 418 GLU A O 1
ATOM 3296 N N . VAL A 1 419 ? -17.047 -25.391 -6.859 1 82.88 419 VAL A N 1
ATOM 3297 C CA . VAL A 1 419 ? -16.438 -26.594 -6.312 1 82.88 419 VAL A CA 1
ATOM 3298 C C . VAL A 1 419 ? -15.023 -26.75 -6.855 1 82.88 419 VAL A C 1
ATOM 3300 O O . VAL A 1 419 ? -14.82 -26.797 -8.07 1 82.88 419 VAL A O 1
ATOM 3303 N N . ALA A 1 420 ? -14.188 -26.812 -6.004 1 90.5 420 ALA A N 1
ATOM 3304 C CA . ALA A 1 420 ? -12.797 -27.016 -6.398 1 90.5 420 ALA A CA 1
ATOM 3305 C C . ALA A 1 420 ? -12.562 -28.438 -6.891 1 90.5 420 ALA A C 1
ATOM 3307 O O . ALA A 1 420 ? -13.102 -29.391 -6.324 1 90.5 420 ALA A O 1
ATOM 3308 N N . PRO A 1 421 ? -11.883 -28.562 -7.965 1 93.25 421 PRO A N 1
ATOM 3309 C CA . PRO A 1 421 ? -11.508 -29.922 -8.383 1 93.25 421 PRO A CA 1
ATOM 3310 C C . PRO A 1 421 ? -10.57 -30.609 -7.391 1 93.25 421 PRO A C 1
ATOM 3312 O O . PRO A 1 421 ? -9.953 -29.938 -6.555 1 93.25 421 PRO A O 1
ATOM 3315 N N . SER A 1 422 ? -10.516 -31.891 -7.484 1 94.31 422 SER A N 1
ATOM 3316 C CA . SER A 1 422 ? -9.562 -32.656 -6.676 1 94.31 422 SER A CA 1
ATOM 3317 C C . SER A 1 422 ? -8.148 -32.562 -7.254 1 94.31 422 SER A C 1
ATOM 3319 O O . SER A 1 422 ? -7.723 -33.438 -8.008 1 94.31 422 SER A O 1
ATOM 3321 N N . ALA A 1 423 ? -7.477 -31.547 -6.875 1 97.44 423 ALA A N 1
ATOM 3322 C CA . ALA A 1 423 ? -6.145 -31.266 -7.402 1 97.44 423 ALA A CA 1
ATOM 3323 C C . ALA A 1 423 ? -5.328 -30.438 -6.41 1 97.44 423 ALA A C 1
ATOM 3325 O O . ALA A 1 423 ? -5.875 -29.875 -5.461 1 97.44 423 ALA A O 1
ATOM 3326 N N . ILE A 1 424 ? -4.043 -30.469 -6.598 1 97.94 424 ILE A N 1
ATOM 3327 C CA . ILE A 1 424 ? -3.15 -29.672 -5.75 1 97.94 424 ILE A CA 1
ATOM 3328 C C . ILE A 1 424 ? -2.117 -28.969 -6.621 1 97.94 424 ILE A C 1
ATOM 3330 O O . ILE A 1 424 ? -1.72 -29.469 -7.668 1 97.94 424 ILE A O 1
ATOM 3334 N N . ARG A 1 425 ? -1.756 -27.766 -6.211 1 98.44 425 ARG A N 1
ATOM 3335 C CA . ARG A 1 425 ? -0.594 -27.078 -6.77 1 98.44 425 ARG A CA 1
ATOM 3336 C C . ARG A 1 425 ? 0.661 -27.391 -5.957 1 98.44 425 ARG A C 1
ATOM 3338 O O . ARG A 1 425 ? 0.658 -27.266 -4.73 1 98.44 425 ARG A O 1
ATOM 3345 N N . ILE A 1 426 ? 1.677 -27.75 -6.617 1 98.44 426 ILE A N 1
ATOM 3346 C CA . ILE A 1 426 ? 2.957 -28.047 -5.98 1 98.44 426 ILE A CA 1
ATOM 3347 C C . ILE A 1 426 ? 4.004 -27.031 -6.441 1 98.44 426 ILE A C 1
ATOM 3349 O O . ILE A 1 426 ? 4.383 -27.016 -7.613 1 98.44 426 ILE A O 1
ATOM 3353 N N . SER A 1 427 ? 4.469 -26.25 -5.516 1 98.5 427 SER A N 1
ATOM 3354 C CA . SER A 1 427 ? 5.535 -25.297 -5.824 1 98.5 427 SER A CA 1
ATOM 3355 C C . SER A 1 427 ? 6.863 -26.016 -6.047 1 98.5 427 SER A C 1
ATOM 3357 O O . SER A 1 427 ? 7.258 -26.875 -5.246 1 98.5 427 SER A O 1
ATOM 3359 N N . LEU A 1 428 ? 7.543 -25.719 -7.086 1 98.31 428 LEU A N 1
ATOM 3360 C CA . LEU A 1 428 ? 8.867 -26.266 -7.379 1 98.31 428 LEU A CA 1
ATOM 3361 C C . LEU A 1 428 ? 9.961 -25.344 -6.867 1 98.31 428 LEU A C 1
ATOM 3363 O O . LEU A 1 428 ? 11.141 -25.703 -6.848 1 98.31 428 LEU A O 1
ATOM 3367 N N . SER A 1 429 ? 9.5 -24.188 -6.379 1 97.56 429 SER A N 1
ATOM 3368 C CA . SER A 1 429 ? 10.492 -23.172 -6.02 1 97.56 429 SER A CA 1
ATOM 3369 C C . SER A 1 429 ? 10.398 -22.797 -4.543 1 97.56 429 SER A C 1
ATOM 3371 O O . SER A 1 429 ? 11.109 -21.922 -4.07 1 97.56 429 SER A O 1
ATOM 3373 N N . GLY A 1 430 ? 9.539 -23.422 -3.791 1 95.56 430 GLY A N 1
ATOM 3374 C CA . GLY A 1 430 ? 9.367 -23.109 -2.385 1 95.56 430 GLY A CA 1
ATOM 3375 C C . GLY A 1 430 ? 10.547 -23.516 -1.525 1 95.56 430 GLY A C 1
ATOM 3376 O O . GLY A 1 430 ? 10.828 -22.891 -0.502 1 95.56 430 GLY A O 1
ATOM 3377 N N . THR A 1 431 ? 11.227 -24.578 -1.929 1 95.81 431 THR A N 1
ATOM 3378 C CA . THR A 1 431 ? 12.359 -25.094 -1.161 1 95.81 431 THR A CA 1
ATOM 3379 C C . THR A 1 431 ? 13.641 -24.359 -1.535 1 95.81 431 THR A C 1
ATOM 3381 O O . THR A 1 431 ? 13.789 -23.906 -2.672 1 95.81 431 THR A O 1
ATOM 3384 N N . GLU A 1 432 ? 14.469 -24.328 -0.659 1 93.19 432 GLU A N 1
ATOM 3385 C CA . GLU A 1 432 ? 15.75 -23.672 -0.907 1 93.19 432 GLU A CA 1
ATOM 3386 C C . GLU A 1 432 ? 16.625 -24.5 -1.85 1 93.19 432 GLU A C 1
ATOM 3388 O O . GLU A 1 432 ? 17.281 -23.953 -2.734 1 93.19 432 GLU A O 1
ATOM 3393 N N . THR A 1 433 ? 16.609 -25.828 -1.664 1 96 433 THR A N 1
ATOM 3394 C CA . THR A 1 433 ? 17.484 -26.688 -2.463 1 96 433 THR A CA 1
ATOM 3395 C C . THR A 1 433 ? 16.656 -27.719 -3.238 1 96 433 THR A C 1
ATOM 3397 O O . THR A 1 433 ? 15.516 -28 -2.879 1 96 433 THR A O 1
ATOM 3400 N N . ILE A 1 434 ? 17.234 -28.219 -4.285 1 97.38 434 ILE A N 1
ATOM 3401 C CA . ILE A 1 434 ? 16.609 -29.25 -5.105 1 97.38 434 ILE A CA 1
ATOM 3402 C C . ILE A 1 434 ? 16.484 -30.547 -4.301 1 97.38 434 ILE A C 1
ATOM 3404 O O . ILE A 1 434 ? 15.539 -31.312 -4.48 1 97.38 434 ILE A O 1
ATOM 3408 N N . GLU A 1 435 ? 17.469 -30.766 -3.369 1 97.5 435 GLU A N 1
ATOM 3409 C CA . GLU A 1 435 ? 17.438 -31.938 -2.504 1 97.5 435 GLU A CA 1
ATOM 3410 C C . GLU A 1 435 ? 16.203 -31.922 -1.593 1 97.5 435 GLU A C 1
ATOM 3412 O O . GLU A 1 435 ? 15.555 -32.938 -1.4 1 97.5 435 GLU A O 1
ATOM 3417 N N . GLU A 1 436 ? 15.969 -30.766 -1.093 1 97.44 436 GLU A N 1
ATOM 3418 C CA . GLU A 1 436 ? 14.789 -30.609 -0.247 1 97.44 436 GLU A CA 1
ATOM 3419 C C . GLU A 1 436 ? 13.508 -30.844 -1.042 1 97.44 436 GLU A C 1
ATOM 3421 O O . GLU A 1 436 ? 12.562 -31.453 -0.542 1 97.44 436 GLU A O 1
ATOM 3426 N N . LEU A 1 437 ? 13.469 -30.359 -2.262 1 98.31 437 LEU A N 1
ATOM 3427 C CA . LEU A 1 437 ? 12.328 -30.609 -3.139 1 98.31 437 LEU A CA 1
ATOM 3428 C C . LEU A 1 437 ? 12.148 -32.094 -3.398 1 98.31 437 LEU A C 1
ATOM 3430 O O . LEU A 1 437 ? 11.031 -32.625 -3.311 1 98.31 437 LEU A O 1
ATOM 3434 N N . SER A 1 438 ? 13.219 -32.719 -3.713 1 98.44 438 SER A N 1
ATOM 3435 C CA . SER A 1 438 ? 13.195 -34.156 -3.975 1 98.44 438 SER A CA 1
ATOM 3436 C C . SER A 1 438 ? 12.633 -34.938 -2.785 1 98.44 438 SER A C 1
ATOM 3438 O O . SER A 1 438 ? 11.789 -35.812 -2.953 1 98.44 438 SER A O 1
ATOM 3440 N N . LYS A 1 439 ? 13.117 -34.562 -1.631 1 97.69 439 LYS A N 1
ATOM 3441 C CA . LYS A 1 439 ? 12.625 -35.188 -0.406 1 97.69 439 LYS A CA 1
ATOM 3442 C C . LYS A 1 439 ? 11.125 -34.969 -0.232 1 97.69 439 LYS A C 1
ATOM 3444 O O . LYS A 1 439 ? 10.391 -35.875 0.123 1 97.69 439 LYS A O 1
ATOM 3449 N N . GLY A 1 440 ? 10.703 -33.719 -0.419 1 98.19 440 GLY A N 1
ATOM 3450 C CA . GLY A 1 440 ? 9.289 -33.406 -0.316 1 98.19 440 GLY A CA 1
ATOM 3451 C C . GLY A 1 440 ? 8.438 -34.156 -1.301 1 98.19 440 GLY A C 1
ATOM 3452 O O . GLY A 1 440 ? 7.352 -34.656 -0.951 1 98.19 440 GLY A O 1
ATOM 3453 N N . LEU A 1 441 ? 8.891 -34.344 -2.504 1 98.38 441 LEU A N 1
ATOM 3454 C CA . LEU A 1 441 ? 8.172 -35.062 -3.543 1 98.38 441 LEU A CA 1
ATOM 3455 C C . LEU A 1 441 ? 8.094 -36.531 -3.219 1 98.38 441 LEU A C 1
ATOM 3457 O O . LEU A 1 441 ? 7.102 -37.188 -3.523 1 98.38 441 LEU A O 1
ATOM 3461 N N . ASP A 1 442 ? 9.156 -37.094 -2.594 1 97.31 442 ASP A N 1
ATOM 3462 C CA . ASP A 1 442 ? 9.133 -38.469 -2.143 1 97.31 442 ASP A CA 1
ATOM 3463 C C . ASP A 1 442 ? 8.023 -38.688 -1.113 1 97.31 442 ASP A C 1
ATOM 3465 O O . ASP A 1 442 ? 7.285 -39.688 -1.19 1 97.31 442 ASP A O 1
ATOM 3469 N N . ILE A 1 443 ? 8.016 -37.781 -0.233 1 96.62 443 ILE A N 1
ATOM 3470 C CA . ILE A 1 443 ? 7 -37.875 0.807 1 96.62 443 ILE A CA 1
ATOM 3471 C C . ILE A 1 443 ? 5.609 -37.781 0.177 1 96.62 443 ILE A C 1
ATOM 3473 O O . ILE A 1 443 ? 4.723 -38.594 0.505 1 96.62 443 ILE A O 1
ATOM 3477 N N . LEU A 1 444 ? 5.406 -36.875 -0.739 1 97.25 444 LEU A N 1
ATOM 3478 C CA . LEU A 1 444 ? 4.121 -36.688 -1.4 1 97.25 444 LEU A CA 1
ATOM 3479 C C . LEU A 1 444 ? 3.717 -37.938 -2.17 1 97.25 444 LEU A C 1
ATOM 3481 O O . LEU A 1 444 ? 2.555 -38.375 -2.131 1 97.25 444 LEU A O 1
ATOM 3485 N N . GLU A 1 445 ? 4.664 -38.5 -2.879 1 96.12 445 GLU A N 1
ATOM 3486 C CA . GLU A 1 445 ? 4.391 -39.719 -3.641 1 96.12 445 GLU A CA 1
ATOM 3487 C C . GLU A 1 445 ? 3.914 -40.844 -2.73 1 96.12 445 GLU A C 1
ATOM 3489 O O . GLU A 1 445 ? 2.992 -41.594 -3.082 1 96.12 445 GLU A O 1
ATOM 3494 N N . ARG A 1 446 ? 4.516 -40.969 -1.581 1 94.12 446 ARG A N 1
ATOM 3495 C CA . ARG A 1 446 ? 4.109 -41.969 -0.614 1 94.12 446 ARG A CA 1
ATOM 3496 C C . ARG A 1 446 ? 2.693 -41.719 -0.115 1 94.12 446 ARG A C 1
ATOM 3498 O O . ARG A 1 446 ? 1.921 -42.656 0.083 1 94.12 446 ARG A O 1
ATOM 3505 N N . ILE A 1 447 ? 2.404 -40.5 0.078 1 94.5 447 ILE A N 1
ATOM 3506 C CA . ILE A 1 447 ? 1.062 -40.156 0.522 1 94.5 447 ILE A CA 1
ATOM 3507 C C . ILE A 1 447 ? 0.048 -40.5 -0.562 1 94.5 447 ILE A C 1
ATOM 3509 O O . ILE A 1 447 ? -0.978 -41.125 -0.282 1 94.5 447 ILE A O 1
ATOM 3513 N N . LEU A 1 448 ? 0.361 -40.156 -1.761 1 94.88 448 LEU A N 1
ATOM 3514 C CA . LEU A 1 44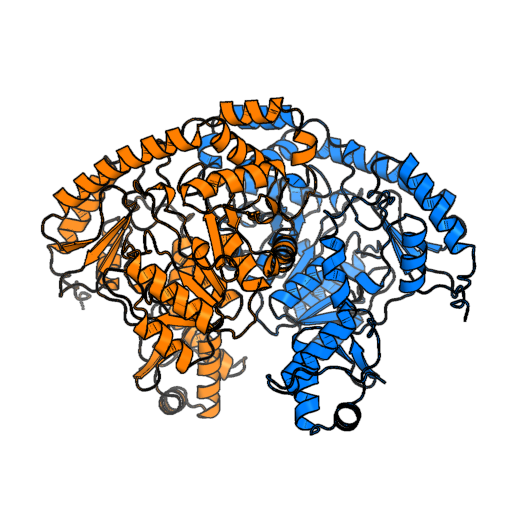8 ? -0.543 -40.344 -2.891 1 94.88 448 LEU A CA 1
ATOM 3515 C C . LEU A 1 448 ? -0.796 -41.812 -3.143 1 94.88 448 LEU A C 1
ATOM 3517 O O . LEU A 1 448 ? -1.878 -42.219 -3.594 1 94.88 448 LEU A O 1
ATOM 3521 N N . SER A 1 449 ? 0.219 -42.656 -2.857 1 88.62 449 SER A N 1
ATOM 3522 C CA . SER A 1 449 ? 0.132 -44.094 -3.143 1 88.62 449 SER A CA 1
ATOM 3523 C C . SER A 1 449 ? -0.709 -44.812 -2.098 1 88.62 449 SER A C 1
ATOM 3525 O O . SER A 1 449 ? -1.149 -45.938 -2.32 1 88.62 449 SER A O 1
ATOM 3527 N N . ASN A 1 450 ? -0.776 -44.188 -0.918 1 77.06 450 ASN A N 1
ATOM 3528 C CA . ASN A 1 450 ? -1.54 -44.812 0.148 1 77.06 450 ASN A CA 1
ATOM 3529 C C . ASN A 1 450 ? -2.973 -44.312 0.203 1 77.06 450 ASN A C 1
ATOM 3531 O O . ASN A 1 450 ? -3.234 -43.156 -0.173 1 77.06 450 ASN A O 1
ATOM 3535 N N . GLU A 1 451 ? -4.004 -45.25 0.319 1 61.91 451 GLU A N 1
ATOM 3536 C CA . GLU A 1 451 ? -5.367 -44.781 0.563 1 61.91 451 GLU A CA 1
ATOM 3537 C C . GLU A 1 451 ? -5.484 -44.125 1.929 1 61.91 451 GLU A C 1
ATOM 3539 O O . GLU A 1 451 ? -4.762 -44.469 2.863 1 61.91 451 GLU A O 1
ATOM 3544 N N . TYR A 1 452 ? -5.859 -42.875 1.955 1 55.16 452 TYR A N 1
ATOM 3545 C CA . TYR A 1 452 ? -6.09 -42.219 3.225 1 55.16 452 TYR A CA 1
ATOM 3546 C C . TYR A 1 452 ? -6.785 -43.125 4.219 1 55.16 452 TYR A C 1
ATOM 3548 O O . TYR A 1 452 ? -7.879 -43.625 3.951 1 55.16 452 TYR A O 1
ATOM 3556 N N . ILE A 1 453 ? -6.172 -43.969 4.953 1 48.5 453 ILE A N 1
ATOM 3557 C CA . ILE A 1 453 ? -6.863 -44.719 6.008 1 48.5 453 ILE A CA 1
ATOM 3558 C C . ILE A 1 453 ? -7.301 -43.719 7.105 1 48.5 453 ILE A C 1
ATOM 3560 O O . ILE A 1 453 ? -6.465 -43.062 7.723 1 48.5 453 ILE A O 1
ATOM 3564 N N . THR A 1 454 ? -8.328 -43.062 6.891 1 44.03 454 THR A N 1
ATOM 3565 C CA . THR A 1 454 ? -8.914 -42.281 7.988 1 44.03 454 THR A CA 1
ATOM 3566 C C . THR A 1 454 ? -8.688 -43 9.32 1 44.03 454 THR A C 1
ATOM 3568 O O . THR A 1 454 ? -9.086 -44.156 9.484 1 44.03 454 THR A O 1
ATOM 3571 N N . LEU A 1 455 ? -7.543 -42.906 9.906 1 37.97 455 LEU A N 1
ATOM 3572 C CA . LEU A 1 455 ? -7.508 -43.469 11.258 1 37.97 455 LEU A CA 1
ATOM 3573 C C . LEU A 1 455 ? -8.805 -43.156 12.008 1 37.97 455 LEU A C 1
ATOM 3575 O O . LEU A 1 455 ? -9.188 -42 12.125 1 37.97 455 LEU A O 1
ATOM 3579 N N . ASP A 1 456 ? -9.828 -43.938 11.914 1 33.88 456 ASP A N 1
ATOM 3580 C CA . ASP A 1 456 ? -10.945 -43.906 12.852 1 33.88 456 ASP A CA 1
ATOM 3581 C C . ASP A 1 456 ? -10.492 -43.469 14.234 1 33.88 456 ASP A C 1
ATOM 3583 O O . ASP A 1 456 ? -9.438 -43.875 14.719 1 33.88 456 ASP A O 1
ATOM 3587 N N . PRO A 1 457 ? -10.844 -42.188 14.672 1 35.53 457 PRO A N 1
ATOM 3588 C CA . PRO A 1 457 ? -10.562 -42.062 16.094 1 35.53 457 PRO A CA 1
ATOM 3589 C C . PRO A 1 457 ? -10.742 -43.375 16.844 1 35.53 457 PRO A C 1
ATOM 3591 O O . PRO A 1 457 ? -11.641 -44.156 16.531 1 35.53 457 PRO A O 1
ATOM 3594 N N . ILE A 1 458 ? -9.695 -44 17.203 1 31.48 458 ILE A N 1
ATOM 3595 C CA . ILE A 1 458 ? -10 -44.969 18.25 1 31.48 458 ILE A CA 1
ATOM 3596 C C . ILE A 1 458 ? -11.172 -44.469 19.094 1 31.48 458 ILE A C 1
ATOM 3598 O O . ILE A 1 458 ? -11.133 -43.344 19.625 1 31.48 458 ILE A O 1
ATOM 3602 N N . LEU A 1 459 ? -12.375 -45.125 19.031 1 23.52 459 LEU A N 1
ATOM 3603 C CA . LEU A 1 459 ? -13.406 -44.938 20.047 1 23.52 459 LEU A CA 1
ATOM 3604 C C . LEU A 1 459 ? -12.797 -44.906 21.438 1 23.52 459 LEU A C 1
ATOM 3606 O O . LEU A 1 459 ? -11.922 -45.719 21.766 1 23.52 459 LEU A O 1
ATOM 3610 N N . MET B 1 1 ? -29.797 28.25 -9.617 1 67.12 1 MET B N 1
ATOM 3611 C CA . MET B 1 1 ? -29.938 26.859 -9.195 1 67.12 1 MET B CA 1
ATOM 3612 C C . MET B 1 1 ? -29.312 25.922 -10.211 1 67.12 1 MET B C 1
ATOM 3614 O O . MET B 1 1 ? -29.312 26.188 -11.406 1 67.12 1 MET B O 1
ATOM 3618 N N . TRP B 1 2 ? -28.703 24.875 -9.734 1 77.94 2 TRP B N 1
ATOM 3619 C CA . TRP B 1 2 ? -27.969 24 -10.648 1 77.94 2 TRP B CA 1
ATOM 3620 C C . TRP B 1 2 ? -28.906 23.344 -11.641 1 77.94 2 TRP B C 1
ATOM 3622 O O . TRP B 1 2 ? -29.922 22.766 -11.25 1 77.94 2 TRP B O 1
ATOM 3632 N N . ASN B 1 3 ? -28.641 23.578 -12.969 1 72.31 3 ASN B N 1
ATOM 3633 C CA . ASN B 1 3 ? -29.328 22.969 -14.117 1 72.31 3 ASN B CA 1
ATOM 3634 C C . ASN B 1 3 ? -28.328 22.359 -15.102 1 72.31 3 ASN B C 1
ATOM 3636 O O . ASN B 1 3 ? -27.688 23.078 -15.867 1 72.31 3 ASN B O 1
ATOM 3640 N N . PRO B 1 4 ? -28.266 20.984 -15.016 1 70.31 4 PRO B N 1
ATOM 3641 C CA . PRO B 1 4 ? -27.312 20.406 -15.961 1 70.31 4 PRO B CA 1
ATOM 3642 C C . PRO B 1 4 ? -27.719 20.625 -17.422 1 70.31 4 PRO B C 1
ATOM 3644 O O . PRO B 1 4 ? -28.859 20.359 -17.781 1 70.31 4 PRO B O 1
ATOM 3647 N N . LYS B 1 5 ? -26.875 21.25 -18.094 1 64.81 5 LYS B N 1
ATOM 3648 C CA . LYS B 1 5 ? -27.203 21.594 -19.469 1 64.81 5 LYS B CA 1
ATOM 3649 C C . LYS B 1 5 ? -27.156 20.359 -20.359 1 64.81 5 LYS B C 1
ATOM 3651 O O . LYS B 1 5 ? -27.875 20.281 -21.359 1 64.81 5 LYS B O 1
ATOM 3656 N N . THR B 1 6 ? -26.281 19.438 -20.062 1 60.88 6 THR B N 1
ATOM 3657 C CA . THR B 1 6 ? -26.141 18.234 -20.891 1 60.88 6 THR B CA 1
ATOM 3658 C C . THR B 1 6 ? -26.219 16.984 -20.031 1 60.88 6 THR B C 1
ATOM 3660 O O . THR B 1 6 ? -25.5 16.844 -19.031 1 60.88 6 THR B O 1
ATOM 3663 N N . ILE B 1 7 ? -27.25 16.203 -20.219 1 67.06 7 ILE B N 1
ATOM 3664 C CA . ILE B 1 7 ? -27.406 14.906 -19.562 1 67.06 7 ILE B CA 1
ATOM 3665 C C . ILE B 1 7 ? -27.375 13.797 -20.609 1 67.06 7 ILE B C 1
ATOM 3667 O O . ILE B 1 7 ? -28.062 13.859 -21.625 1 67.06 7 ILE B O 1
ATOM 3671 N N . ASP B 1 8 ? -26.453 12.914 -20.531 1 59.97 8 ASP B N 1
ATOM 3672 C CA . ASP B 1 8 ? -26.359 11.773 -21.438 1 59.97 8 ASP B CA 1
ATOM 3673 C C . ASP B 1 8 ? -27.516 10.805 -21.219 1 59.97 8 ASP B C 1
ATOM 3675 O O . ASP B 1 8 ? -27.547 10.078 -20.219 1 59.97 8 ASP B O 1
ATOM 3679 N N . THR B 1 9 ? -28.422 10.758 -22.141 1 58.84 9 THR B N 1
ATOM 3680 C CA . THR B 1 9 ? -29.656 9.984 -21.984 1 58.84 9 THR B CA 1
ATOM 3681 C C . THR B 1 9 ? -29.438 8.523 -22.375 1 58.84 9 THR B C 1
ATOM 3683 O O . THR B 1 9 ? -30.359 7.711 -22.297 1 58.84 9 THR B O 1
ATOM 3686 N N . ASP B 1 10 ? -28.266 8.109 -22.719 1 58.12 10 ASP B N 1
ATOM 3687 C CA . ASP B 1 10 ? -28 6.723 -23.062 1 58.12 10 ASP B CA 1
ATOM 3688 C C . ASP B 1 10 ? -27.719 5.879 -21.828 1 58.12 10 ASP B C 1
ATOM 3690 O O . ASP B 1 10 ? -27.609 4.656 -21.906 1 58.12 10 ASP B O 1
ATOM 3694 N N . LYS B 1 11 ? -27.781 6.598 -20.734 1 64.5 11 LYS B N 1
ATOM 3695 C CA . LYS B 1 11 ? -27.594 5.973 -19.438 1 64.5 11 LYS B CA 1
ATOM 3696 C C . LYS B 1 11 ? -28.859 6.125 -18.578 1 64.5 11 LYS B C 1
ATOM 3698 O O . LYS B 1 11 ? -29.766 6.863 -18.938 1 64.5 11 LYS B O 1
ATOM 3703 N N . SER B 1 12 ? -28.812 5.32 -17.547 1 75.81 12 SER B N 1
ATOM 3704 C CA . SER B 1 12 ? -29.891 5.562 -16.594 1 75.81 12 SER B CA 1
ATOM 3705 C C . SER B 1 12 ? -29.891 7.016 -16.125 1 75.81 12 SER B C 1
ATOM 3707 O O . SER B 1 12 ? -28.844 7.586 -15.844 1 75.81 12 SER B O 1
ATOM 3709 N N . LEU B 1 13 ? -31 7.586 -16.141 1 73.94 13 LEU B N 1
ATOM 3710 C CA . LEU B 1 13 ? -31.141 9.023 -15.93 1 73.94 13 LEU B CA 1
ATOM 3711 C C . LEU B 1 13 ? -30.484 9.438 -14.617 1 73.94 13 LEU B C 1
ATOM 3713 O O . LEU B 1 13 ? -29.844 10.492 -14.539 1 73.94 13 LEU B O 1
ATOM 3717 N N . TYR B 1 14 ? -30.625 8.602 -13.602 1 81.25 14 TYR B N 1
ATOM 3718 C CA . TYR B 1 14 ? -30.062 9.016 -12.32 1 81.25 14 TYR B CA 1
ATOM 3719 C C . TYR B 1 14 ? -28.531 9 -12.375 1 81.25 14 TYR B C 1
ATOM 3721 O O . TYR B 1 14 ? -27.875 9.859 -11.781 1 81.25 14 TYR B O 1
ATOM 3729 N N . ILE B 1 15 ? -27.984 8.18 -13.133 1 78.75 15 ILE B N 1
ATOM 3730 C CA . ILE B 1 15 ? -26.547 8.148 -13.328 1 78.75 15 ILE B CA 1
ATOM 3731 C C . ILE B 1 15 ? -26.109 9.336 -14.18 1 78.75 15 ILE B C 1
ATOM 3733 O O . ILE B 1 15 ? -25.109 9.992 -13.883 1 78.75 15 ILE B O 1
ATOM 3737 N N . ALA B 1 16 ? -26.922 9.625 -15.18 1 77.44 16 ALA B N 1
ATOM 3738 C CA . ALA B 1 16 ? -26.625 10.75 -16.062 1 77.44 16 ALA B CA 1
ATOM 3739 C C . ALA B 1 16 ? -26.625 12.07 -15.305 1 77.44 16 ALA B C 1
ATOM 3741 O O . ALA B 1 16 ? -25.766 12.93 -15.539 1 77.44 16 ALA B O 1
ATOM 3742 N N . ILE B 1 17 ? -27.5 12.211 -14.453 1 80.81 17 ILE B N 1
ATOM 3743 C CA . ILE B 1 17 ? -27.594 13.414 -13.633 1 80.81 17 ILE B CA 1
ATOM 3744 C C . ILE B 1 17 ? -26.391 13.508 -12.703 1 80.81 17 ILE B C 1
ATOM 3746 O O . ILE B 1 17 ? -25.781 14.57 -12.578 1 80.81 17 ILE B O 1
ATOM 3750 N N . ALA B 1 18 ? -26.062 12.406 -12.086 1 80.94 18 ALA B N 1
ATOM 3751 C CA . ALA B 1 18 ? -24.906 12.398 -11.203 1 80.94 18 ALA B CA 1
ATOM 3752 C C . ALA B 1 18 ? -23.625 12.703 -11.977 1 80.94 18 ALA B C 1
ATOM 3754 O O . ALA B 1 18 ? -22.766 13.445 -11.492 1 80.94 18 ALA B O 1
ATOM 3755 N N . GLU B 1 19 ? -23.547 12.211 -13.117 1 76.94 19 GLU B N 1
ATOM 3756 C CA . GLU B 1 19 ? -22.391 12.492 -13.961 1 76.94 19 GLU B CA 1
ATOM 3757 C C . GLU B 1 19 ? -22.344 13.953 -14.391 1 76.94 19 GLU B C 1
ATOM 3759 O O . GLU B 1 19 ? -21.281 14.562 -14.453 1 76.94 19 GLU B O 1
ATOM 3764 N N . ALA B 1 20 ? -23.469 14.492 -14.742 1 78.12 20 ALA B N 1
ATOM 3765 C CA . ALA B 1 20 ? -23.547 15.914 -15.07 1 78.12 20 ALA B CA 1
ATOM 3766 C C . ALA B 1 20 ? -23.109 16.781 -13.883 1 78.12 20 ALA B C 1
ATOM 3768 O O . ALA B 1 20 ? -22.406 17.766 -14.062 1 78.12 20 ALA B O 1
ATOM 3769 N N . LEU B 1 21 ? -23.453 16.344 -12.727 1 80.25 21 LEU B N 1
ATOM 3770 C CA . LEU B 1 21 ? -23.047 17.031 -11.508 1 80.25 21 LEU B CA 1
ATOM 3771 C C . LEU B 1 21 ? -21.531 16.953 -11.328 1 80.25 21 LEU B C 1
ATOM 3773 O O . LEU B 1 21 ? -20.875 17.969 -11.047 1 80.25 21 LEU B O 1
ATOM 3777 N N . GLU B 1 22 ? -21.062 15.805 -11.508 1 77.12 22 GLU B N 1
ATOM 3778 C CA . GLU B 1 22 ? -19.625 15.602 -11.406 1 77.12 22 GLU B CA 1
ATOM 3779 C C . GLU B 1 22 ? -18.875 16.469 -12.414 1 77.12 22 GLU B C 1
ATOM 3781 O O . GLU B 1 22 ? -17.875 17.109 -12.078 1 77.12 22 GLU B O 1
ATOM 3786 N N . ARG B 1 23 ? -19.344 16.453 -13.625 1 72.75 23 ARG B N 1
ATOM 3787 C CA . ARG B 1 23 ? -18.781 17.281 -14.688 1 72.75 23 ARG B CA 1
ATOM 3788 C C . ARG B 1 23 ? -18.812 18.766 -14.312 1 72.75 23 ARG B C 1
ATOM 3790 O O . ARG B 1 23 ? -17.812 19.469 -14.461 1 72.75 23 ARG B O 1
ATOM 3797 N N . ASP B 1 24 ? -19.922 19.188 -13.789 1 73.62 24 ASP B N 1
ATOM 3798 C CA . ASP B 1 24 ? -20.078 20.594 -13.469 1 73.62 24 ASP B CA 1
ATOM 3799 C C . ASP B 1 24 ? -19.234 20.984 -12.258 1 73.62 24 ASP B C 1
ATOM 3801 O O . ASP B 1 24 ? -18.734 22.109 -12.172 1 73.62 24 ASP B O 1
ATOM 3805 N N . ILE B 1 25 ? -19 20 -11.445 1 73.31 25 ILE B N 1
ATOM 3806 C CA . ILE B 1 25 ? -18.109 20.234 -10.305 1 73.31 25 ILE B CA 1
ATOM 3807 C C . ILE B 1 25 ? -16.672 20.297 -10.789 1 73.31 25 ILE B C 1
ATOM 3809 O O . ILE B 1 25 ? -15.93 21.219 -10.438 1 73.31 25 ILE B O 1
ATOM 3813 N N . ARG B 1 26 ? -16.359 19.422 -11.641 1 65.38 26 ARG B N 1
ATOM 3814 C CA . ARG B 1 26 ? -15 19.344 -12.18 1 65.38 26 ARG B CA 1
ATOM 3815 C C . ARG B 1 26 ? -14.672 20.562 -13.023 1 65.38 26 ARG B C 1
ATOM 3817 O O . ARG B 1 26 ? -13.539 21.047 -13.008 1 65.38 26 ARG B O 1
ATOM 3824 N N . ASN B 1 27 ? -15.664 21.047 -13.734 1 60.78 27 ASN B N 1
ATOM 3825 C CA . ASN B 1 27 ? -15.484 22.188 -14.625 1 60.78 27 ASN B CA 1
ATOM 3826 C C . ASN B 1 27 ? -15.648 23.516 -13.883 1 60.78 27 ASN B C 1
ATOM 3828 O O . ASN B 1 27 ? -15.641 24.578 -14.492 1 60.78 27 ASN B O 1
ATOM 3832 N N . GLY B 1 28 ? -15.82 23.344 -12.609 1 61.78 28 GLY B N 1
ATOM 3833 C CA . GLY B 1 28 ? -15.891 24.531 -11.781 1 61.78 28 GLY B CA 1
ATOM 3834 C C . GLY B 1 28 ? -17.219 25.25 -11.891 1 61.78 28 GLY B C 1
ATOM 3835 O O . GLY B 1 28 ? -17.375 26.359 -11.367 1 61.78 28 GLY B O 1
ATOM 3836 N N . ILE B 1 29 ? -18.188 24.734 -12.586 1 66.62 29 ILE B N 1
ATOM 3837 C CA . ILE B 1 29 ? -19.516 25.328 -12.695 1 66.62 29 ILE B CA 1
ATOM 3838 C C . ILE B 1 29 ? -20.219 25.281 -11.344 1 66.62 29 ILE B C 1
ATOM 3840 O O . ILE B 1 29 ? -20.859 26.25 -10.922 1 66.62 29 ILE B O 1
ATOM 3844 N N . LEU B 1 30 ? -20.031 24.062 -10.633 1 74 30 LEU B N 1
ATOM 3845 C CA . LEU B 1 30 ? -20.5 23.906 -9.258 1 74 30 LEU B CA 1
ATOM 3846 C C . LEU B 1 30 ? -19.328 23.906 -8.273 1 74 30 LEU B C 1
ATOM 3848 O O . LEU B 1 30 ? -18.453 23.047 -8.359 1 74 30 LEU B O 1
ATOM 3852 N N . LYS B 1 31 ? -19.312 24.797 -7.5 1 66.06 31 LYS B N 1
ATOM 3853 C CA . LYS B 1 31 ? -18.219 24.953 -6.539 1 66.06 31 LYS B CA 1
ATOM 3854 C C . LYS B 1 31 ? -18.531 24.219 -5.238 1 66.06 31 LYS B C 1
ATOM 3856 O O . LYS B 1 31 ? -19.703 24.047 -4.875 1 66.06 31 LYS B O 1
ATOM 3861 N N . PRO B 1 32 ? -17.406 23.719 -4.691 1 65.19 32 PRO B N 1
ATOM 3862 C CA . PRO B 1 32 ? -17.656 23.172 -3.359 1 65.19 32 PRO B CA 1
ATOM 3863 C C . PRO B 1 32 ? -18.453 24.109 -2.465 1 65.19 32 PRO B C 1
ATOM 3865 O O . PRO B 1 32 ? -18.234 25.328 -2.494 1 65.19 32 PRO B O 1
ATOM 3868 N N . GLY B 1 33 ? -19.438 23.531 -1.754 1 64.12 33 GLY B N 1
ATOM 3869 C CA . GLY B 1 33 ? -20.281 24.328 -0.884 1 64.12 33 GLY B CA 1
ATOM 3870 C C . GLY B 1 33 ? -21.562 24.797 -1.562 1 64.12 33 GLY B C 1
ATOM 3871 O O . GLY B 1 33 ? -22.438 25.375 -0.916 1 64.12 33 GLY B O 1
ATOM 3872 N N . TYR B 1 34 ? -21.688 24.688 -2.795 1 74.81 34 TYR B N 1
ATOM 3873 C CA . TYR B 1 34 ? -22.906 25.062 -3.508 1 74.81 34 TYR B CA 1
ATOM 3874 C C . TYR B 1 34 ? -24.109 24.281 -2.992 1 74.81 34 TYR B C 1
ATOM 3876 O O . TYR B 1 34 ? -24.062 23.047 -2.887 1 74.81 34 TYR B O 1
ATOM 3884 N N . ARG B 1 35 ? -25.078 25.062 -2.576 1 78.94 35 ARG B N 1
ATOM 3885 C CA . ARG B 1 35 ? -26.312 24.422 -2.131 1 78.94 35 ARG B CA 1
ATOM 3886 C C . ARG B 1 35 ? -27.094 23.859 -3.314 1 78.94 35 ARG B C 1
ATOM 3888 O O . ARG B 1 35 ? -27.578 24.625 -4.16 1 78.94 35 ARG B O 1
ATOM 3895 N N . MET B 1 36 ? -27.219 22.547 -3.277 1 84.31 36 MET B N 1
ATOM 3896 C CA . MET B 1 36 ? -27.938 21.859 -4.348 1 84.31 36 MET B CA 1
ATOM 3897 C C . MET B 1 36 ? -29.438 22.047 -4.203 1 84.31 36 MET B C 1
ATOM 3899 O O . MET B 1 36 ? -29.938 22.203 -3.092 1 84.31 36 MET B O 1
ATOM 3903 N N . PRO B 1 37 ? -30.188 22.078 -5.312 1 84.31 37 PRO B N 1
ATOM 3904 C CA . PRO B 1 37 ? -31.656 22.062 -5.207 1 84.31 37 PRO B CA 1
ATOM 3905 C C . PRO B 1 37 ? -32.188 20.875 -4.434 1 84.31 37 PRO B C 1
ATOM 3907 O O . PRO B 1 37 ? -31.484 19.859 -4.281 1 84.31 37 PRO B O 1
ATOM 3910 N N . THR B 1 38 ? -33.375 21.062 -3.807 1 83.19 38 THR B N 1
ATOM 3911 C CA . THR B 1 38 ? -34.031 19.922 -3.199 1 83.19 38 THR B CA 1
ATOM 3912 C C . THR B 1 38 ? -34.375 18.859 -4.25 1 83.19 38 THR B C 1
ATOM 3914 O O . THR B 1 38 ? -34.281 19.125 -5.453 1 83.19 38 THR B O 1
ATOM 3917 N N . HIS B 1 39 ? -34.656 17.703 -3.768 1 85.69 39 HIS B N 1
ATOM 3918 C CA . HIS B 1 39 ? -35 16.609 -4.672 1 85.69 39 HIS B CA 1
ATOM 3919 C C . HIS B 1 39 ? -36.125 17.016 -5.617 1 85.69 39 HIS B C 1
ATOM 3921 O O . HIS B 1 39 ? -36.062 16.75 -6.82 1 85.69 39 HIS B O 1
ATOM 3927 N N . ARG B 1 40 ? -37.125 17.641 -5.035 1 80.81 40 ARG B N 1
ATOM 3928 C CA . ARG B 1 40 ? -38.281 18.062 -5.82 1 80.81 40 ARG B CA 1
ATOM 3929 C C . ARG B 1 40 ? -37.906 19.141 -6.82 1 80.81 40 ARG B C 1
ATOM 3931 O O . ARG B 1 40 ? -38.312 19.109 -7.977 1 80.81 40 ARG B O 1
ATOM 3938 N N . GLU B 1 41 ? -37.062 20.109 -6.355 1 84.44 41 GLU B N 1
ATOM 3939 C CA . GLU B 1 41 ? -36.656 21.188 -7.23 1 84.44 41 GLU B CA 1
ATOM 3940 C C . GLU B 1 41 ? -35.812 20.656 -8.406 1 84.44 41 GLU B C 1
ATOM 3942 O O . GLU B 1 41 ? -36 21.094 -9.539 1 84.44 41 GLU B O 1
ATOM 3947 N N . LEU B 1 42 ? -34.906 19.781 -8.117 1 85.94 42 LEU B N 1
ATOM 3948 C CA . LEU B 1 42 ? -34.062 19.203 -9.164 1 85.94 42 LEU B CA 1
ATOM 3949 C C . LEU B 1 42 ? -34.938 18.453 -10.188 1 85.94 42 LEU B C 1
ATOM 3951 O O . LEU B 1 42 ? -34.688 18.562 -11.398 1 85.94 42 LEU B O 1
ATOM 3955 N N . ALA B 1 43 ? -35.875 17.703 -9.703 1 83.81 43 ALA B N 1
ATOM 3956 C CA . ALA B 1 43 ? -36.781 16.984 -10.578 1 83.81 43 ALA B CA 1
ATOM 3957 C C . ALA B 1 43 ? -37.5 17.953 -11.531 1 83.81 43 ALA B C 1
ATOM 3959 O O . ALA B 1 43 ? -37.625 17.672 -12.727 1 83.81 43 ALA B O 1
ATOM 3960 N N . ASP B 1 44 ? -37.906 19.031 -11.008 1 81 44 ASP B N 1
ATOM 3961 C CA . ASP B 1 44 ? -38.625 20.047 -11.797 1 81 44 ASP B CA 1
ATOM 3962 C C . ASP B 1 44 ? -37.688 20.672 -12.836 1 81 44 ASP B C 1
ATOM 3964 O O . ASP B 1 44 ? -38.094 20.891 -13.984 1 81 44 ASP B O 1
ATOM 3968 N N . ILE B 1 45 ? -36.469 20.922 -12.422 1 81.19 45 ILE B N 1
ATOM 3969 C CA . ILE B 1 45 ? -35.5 21.609 -13.273 1 81.19 45 ILE B CA 1
ATOM 3970 C C . ILE B 1 45 ? -35.125 20.703 -14.453 1 81.19 45 ILE B C 1
ATOM 3972 O O . ILE B 1 45 ? -35.062 21.172 -15.594 1 81.19 45 ILE B O 1
ATOM 3976 N N . ILE B 1 46 ? -34.938 19.438 -14.125 1 79.25 46 ILE B N 1
ATOM 3977 C CA . ILE B 1 46 ? -34.406 18.516 -15.141 1 79.25 46 ILE B CA 1
ATOM 3978 C C . ILE B 1 46 ? -35.562 17.859 -15.883 1 79.25 46 ILE B C 1
ATOM 3980 O O . ILE B 1 46 ? -35.406 17.422 -17.031 1 79.25 46 ILE B O 1
ATOM 3984 N N . GLY B 1 47 ? -36.781 17.859 -15.273 1 79.25 47 GLY B N 1
ATOM 3985 C CA . GLY B 1 47 ? -37.969 17.234 -15.867 1 79.25 47 GLY B CA 1
ATOM 3986 C C . GLY B 1 47 ? -38 15.742 -15.641 1 79.25 47 GLY B C 1
ATOM 3987 O O . GLY B 1 47 ? -38.312 14.977 -16.562 1 79.25 47 GLY B O 1
ATOM 3988 N N . VAL B 1 48 ? -37.625 15.312 -14.508 1 81.31 48 VAL B N 1
ATOM 3989 C CA . VAL B 1 48 ? -37.656 13.898 -14.164 1 81.31 48 VAL B CA 1
ATOM 3990 C C . VAL B 1 48 ? -38.5 13.703 -12.906 1 81.31 48 VAL B C 1
ATOM 3992 O O . VAL B 1 48 ? -38.906 14.672 -12.258 1 81.31 48 VAL B O 1
ATOM 3995 N N . ASN B 1 49 ? -38.844 12.422 -12.609 1 81.81 49 ASN B N 1
ATOM 3996 C CA . ASN B 1 49 ? -39.562 12.102 -11.375 1 81.81 49 ASN B CA 1
ATOM 3997 C C . ASN B 1 49 ? -38.688 12.312 -10.148 1 81.81 49 ASN B C 1
ATOM 3999 O O . ASN B 1 49 ? -37.469 12.211 -10.234 1 81.81 49 ASN B O 1
ATOM 4003 N N . VAL B 1 50 ? -39.406 12.656 -9.117 1 83.94 50 VAL B N 1
ATOM 4004 C CA . VAL B 1 50 ? -38.719 12.93 -7.863 1 83.94 50 VAL B CA 1
ATOM 4005 C C . VAL B 1 50 ? -37.906 11.711 -7.441 1 83.94 50 VAL B C 1
ATOM 4007 O O . VAL B 1 50 ? -36.812 11.836 -6.871 1 83.94 50 VAL B O 1
ATOM 4010 N N . THR B 1 51 ? -38.312 10.617 -7.789 1 83.75 51 THR B N 1
ATOM 4011 C CA . THR B 1 51 ? -37.625 9.391 -7.453 1 83.75 51 THR B CA 1
ATOM 4012 C C . THR B 1 51 ? -36.281 9.32 -8.188 1 83.75 51 THR B C 1
ATOM 4014 O O . THR B 1 51 ? -35.281 8.898 -7.609 1 83.75 51 THR B O 1
ATOM 4017 N N . THR B 1 52 ? -36.344 9.719 -9.375 1 81.06 52 THR B N 1
ATOM 4018 C CA . THR B 1 52 ? -35.125 9.734 -10.18 1 81.06 52 THR B CA 1
ATOM 4019 C C . THR B 1 52 ? -34.125 10.758 -9.625 1 81.06 52 THR B C 1
ATOM 4021 O O . THR B 1 52 ? -32.938 10.477 -9.523 1 81.06 52 THR B O 1
ATOM 4024 N N . ALA B 1 53 ? -34.625 11.914 -9.25 1 83.75 53 ALA B N 1
ATOM 4025 C CA . ALA B 1 53 ? -33.781 12.945 -8.656 1 83.75 53 ALA B CA 1
ATOM 4026 C C . ALA B 1 53 ? -33.156 12.453 -7.344 1 83.75 53 ALA B C 1
ATOM 4028 O O . ALA B 1 53 ? -31.969 12.688 -7.082 1 83.75 53 ALA B O 1
ATOM 4029 N N . SER B 1 54 ? -33.938 11.766 -6.645 1 84.75 54 SER B N 1
ATOM 4030 C CA . SER B 1 54 ? -33.469 11.227 -5.375 1 84.75 54 SER B CA 1
ATOM 4031 C C . SER B 1 54 ? -32.375 10.188 -5.586 1 84.75 54 SER B C 1
ATOM 4033 O O . SER B 1 54 ? -31.375 10.172 -4.867 1 84.75 54 SER B O 1
ATOM 4035 N N . ARG B 1 55 ? -32.562 9.43 -6.523 1 81 55 ARG B N 1
ATOM 4036 C CA . ARG B 1 55 ? -31.562 8.422 -6.859 1 81 55 ARG B CA 1
ATOM 4037 C C . ARG B 1 55 ? -30.281 9.07 -7.355 1 81 55 ARG B C 1
ATOM 4039 O O . ARG B 1 55 ? -29.188 8.594 -7.051 1 81 55 ARG B O 1
ATOM 4046 N N . ALA B 1 56 ? -30.469 10.094 -8.062 1 82.12 56 ALA B N 1
ATOM 4047 C CA . ALA B 1 56 ? -29.312 10.828 -8.555 1 82.12 56 ALA B CA 1
ATOM 4048 C C . ALA B 1 56 ? -28.5 11.43 -7.406 1 82.12 56 ALA B C 1
ATOM 4050 O O . ALA B 1 56 ? -27.281 11.352 -7.395 1 82.12 56 ALA B O 1
ATOM 4051 N N . TYR B 1 57 ? -29.203 12.008 -6.469 1 82.38 57 TYR B N 1
ATOM 4052 C CA . TYR B 1 57 ? -28.531 12.594 -5.312 1 82.38 57 TYR B CA 1
ATOM 4053 C C . TYR B 1 57 ? -27.859 11.523 -4.461 1 82.38 57 TYR B C 1
ATOM 4055 O O . TYR B 1 57 ? -26.75 11.711 -3.965 1 82.38 57 TYR B O 1
ATOM 4063 N N . LYS B 1 58 ? -28.531 10.453 -4.379 1 78.81 58 LYS B N 1
ATOM 4064 C CA . LYS B 1 58 ? -27.922 9.336 -3.654 1 78.81 58 LYS B CA 1
ATOM 4065 C C . LYS B 1 58 ? -26.656 8.852 -4.344 1 78.81 58 LYS B C 1
ATOM 4067 O O . LYS B 1 58 ? -25.656 8.578 -3.684 1 78.81 58 LYS B O 1
ATOM 4072 N N . GLU B 1 59 ? -26.812 8.805 -5.582 1 76 59 GLU B N 1
ATOM 4073 C CA . GLU B 1 59 ? -25.641 8.43 -6.371 1 76 59 GLU B CA 1
ATOM 4074 C C . GLU B 1 59 ? -24.531 9.469 -6.242 1 76 59 GLU B C 1
ATOM 4076 O O . GLU B 1 59 ? -23.359 9.117 -6.082 1 76 59 GLU B O 1
ATOM 4081 N N . ALA B 1 60 ? -24.844 10.719 -6.293 1 78 60 ALA B N 1
ATOM 4082 C CA . ALA B 1 60 ? -23.891 11.812 -6.145 1 78 60 ALA B CA 1
ATOM 4083 C C . ALA B 1 60 ? -23.25 11.797 -4.758 1 78 60 ALA B C 1
ATOM 4085 O O . ALA B 1 60 ? -22.062 12.055 -4.617 1 78 60 ALA B O 1
ATOM 4086 N N . GLU B 1 61 ? -24.062 11.445 -3.838 1 74.81 61 GLU B N 1
ATOM 4087 C CA . GLU B 1 61 ? -23.562 11.344 -2.471 1 74.81 61 GLU B CA 1
ATOM 4088 C C . GLU B 1 61 ? -22.594 10.164 -2.326 1 74.81 61 GLU B C 1
ATOM 4090 O O . GLU B 1 61 ? -21.562 10.289 -1.683 1 74.81 61 GLU B O 1
ATOM 4095 N N . ARG B 1 62 ? -23.016 9.164 -2.922 1 68.06 62 ARG B N 1
ATOM 4096 C CA . ARG B 1 62 ? -22.188 7.957 -2.916 1 68.06 62 ARG B CA 1
ATOM 4097 C C . ARG B 1 62 ? -20.812 8.234 -3.525 1 68.06 62 ARG B C 1
ATOM 4099 O O . ARG B 1 62 ? -19.797 7.742 -3.029 1 68.06 62 ARG B O 1
ATOM 4106 N N . ARG B 1 63 ? -20.859 9.133 -4.504 1 63.94 63 ARG B N 1
ATOM 4107 C CA . ARG B 1 63 ? -19.641 9.5 -5.223 1 63.94 63 ARG B CA 1
ATOM 4108 C C . ARG B 1 63 ? -18.875 10.594 -4.492 1 63.94 63 ARG B C 1
ATOM 4110 O O . ARG B 1 63 ? -17.844 11.062 -4.973 1 63.94 63 ARG B O 1
ATOM 4117 N N . GLY B 1 64 ? -19.406 11 -3.469 1 63.69 64 GLY B N 1
ATOM 4118 C CA . GLY B 1 64 ? -18.781 12.039 -2.662 1 63.69 64 GLY B CA 1
ATOM 4119 C C . GLY B 1 64 ? -18.922 13.422 -3.254 1 63.69 64 GLY B C 1
ATOM 4120 O O . GLY B 1 64 ? -18.203 14.352 -2.875 1 63.69 64 GLY B O 1
ATOM 4121 N N . LEU B 1 65 ? -19.766 13.641 -4.188 1 71.94 65 LEU B N 1
ATOM 4122 C CA . LEU B 1 65 ? -19.922 14.906 -4.898 1 71.94 65 LEU B CA 1
ATOM 4123 C C . LEU B 1 65 ? -20.734 15.898 -4.066 1 71.94 65 LEU B C 1
ATOM 4125 O O . LEU B 1 65 ? -20.484 17.109 -4.121 1 71.94 65 LEU B O 1
ATOM 4129 N N . ILE B 1 66 ? -21.719 15.297 -3.369 1 74.94 66 ILE B N 1
ATOM 4130 C CA . ILE B 1 66 ? -22.578 16.125 -2.541 1 74.94 66 ILE B CA 1
ATOM 4131 C C . ILE B 1 66 ? -22.734 15.508 -1.158 1 74.94 66 ILE B C 1
ATOM 4133 O O . ILE B 1 66 ? -22.469 14.312 -0.978 1 74.94 66 ILE B O 1
ATOM 4137 N N . SER B 1 67 ? -22.891 16.219 -0.197 1 71.38 67 SER B N 1
ATOM 4138 C CA . SER B 1 67 ? -23.172 15.766 1.16 1 71.38 67 SER B CA 1
ATOM 4139 C C . SER B 1 67 ? -24.375 16.5 1.758 1 71.38 67 SER B C 1
ATOM 4141 O O . SER B 1 67 ? -24.469 17.719 1.634 1 71.38 67 SER B O 1
ATOM 4143 N N . GLY B 1 68 ? -25.375 15.727 2.297 1 66.69 68 GLY B N 1
ATOM 4144 C CA . GLY B 1 68 ? -26.516 16.312 2.979 1 66.69 68 GLY B CA 1
ATOM 4145 C C . GLY B 1 68 ? -26.219 16.703 4.41 1 66.69 68 GLY B C 1
ATOM 4146 O O . GLY B 1 68 ? -25.547 15.969 5.137 1 66.69 68 GLY B O 1
ATOM 4147 N N . ILE B 1 69 ? -26.531 17.922 4.801 1 54.38 69 ILE B N 1
ATOM 4148 C CA . ILE B 1 69 ? -26.547 18.359 6.191 1 54.38 69 ILE B CA 1
ATOM 4149 C C . ILE B 1 69 ? -27.984 18.438 6.688 1 54.38 69 ILE B C 1
ATOM 4151 O O . ILE B 1 69 ? -28.812 19.156 6.117 1 54.38 69 ILE B O 1
ATOM 4155 N N . VAL B 1 70 ? -28.234 17.578 7.688 1 59.53 70 VAL B N 1
ATOM 4156 C CA . VAL B 1 70 ? -29.594 17.531 8.211 1 59.53 70 VAL B CA 1
ATOM 4157 C C . VAL B 1 70 ? -30.047 18.938 8.586 1 59.53 70 VAL B C 1
ATOM 4159 O O . VAL B 1 70 ? -29.375 19.641 9.336 1 59.53 70 VAL B O 1
ATOM 4162 N N . GLY B 1 71 ? -31.156 19.312 8.141 1 56.03 71 GLY B N 1
ATOM 4163 C CA . GLY B 1 71 ? -31.797 20.578 8.461 1 56.03 71 GLY B CA 1
ATOM 4164 C C . GLY B 1 71 ? -31.266 21.734 7.633 1 56.03 71 GLY B C 1
ATOM 4165 O O . GLY B 1 71 ? -31.766 22.859 7.719 1 56.03 71 GLY B O 1
ATOM 4166 N N . ARG B 1 72 ? -30.156 21.641 6.801 1 64.69 72 ARG B N 1
ATOM 4167 C CA . ARG B 1 72 ? -29.562 22.766 6.09 1 64.69 72 ARG B CA 1
ATOM 4168 C C . ARG B 1 72 ? -29.609 22.547 4.582 1 64.69 72 ARG B C 1
ATOM 4170 O O . ARG B 1 72 ? -29.547 23.5 3.807 1 64.69 72 ARG B O 1
ATOM 4177 N N . GLY B 1 73 ? -29.672 21.297 4.195 1 74 73 GLY B N 1
ATOM 4178 C CA . GLY B 1 73 ? -29.734 21.016 2.771 1 74 73 GLY B CA 1
ATOM 4179 C C . GLY B 1 73 ? -28.578 20.156 2.273 1 74 73 GLY B C 1
ATOM 4180 O O . GLY B 1 73 ? -27.844 19.578 3.072 1 74 73 GLY B O 1
ATOM 4181 N N . THR B 1 74 ? -28.516 19.891 0.949 1 78.5 74 THR B N 1
ATOM 4182 C CA . THR B 1 74 ? -27.5 19.094 0.266 1 78.5 74 THR B CA 1
ATOM 4183 C C . THR B 1 74 ? -26.484 20 -0.441 1 78.5 74 THR B C 1
ATOM 4185 O O . THR B 1 74 ? -26.875 20.953 -1.123 1 78.5 74 THR B O 1
ATOM 4188 N N . TYR B 1 75 ? -25.156 19.781 -0.271 1 76.12 75 TYR B N 1
ATOM 4189 C CA . TYR B 1 75 ? -24.125 20.656 -0.801 1 76.12 75 TYR B CA 1
ATOM 4190 C C . TYR B 1 75 ? -23.109 19.859 -1.612 1 76.12 75 TYR B C 1
ATOM 4192 O O . TYR B 1 75 ? -22.891 18.672 -1.37 1 76.12 75 TYR B O 1
ATOM 4200 N N . VAL B 1 76 ? -22.547 20.547 -2.617 1 73.44 76 VAL B N 1
ATOM 4201 C CA . VAL B 1 76 ? -21.391 19.984 -3.318 1 73.44 76 VAL B CA 1
ATOM 4202 C C . VAL B 1 76 ? -20.219 19.875 -2.359 1 73.44 76 VAL B C 1
ATOM 4204 O O . VAL B 1 76 ? -19.859 20.828 -1.673 1 73.44 76 VAL B O 1
ATOM 4207 N N . THR B 1 77 ? -19.75 18.641 -2.262 1 61.12 77 THR B N 1
ATOM 4208 C CA . THR B 1 77 ? -18.688 18.344 -1.305 1 61.12 77 THR B CA 1
ATOM 4209 C C . THR B 1 77 ? -17.391 19.047 -1.705 1 61.12 77 THR B C 1
ATOM 4211 O O . THR B 1 77 ? -17.094 19.172 -2.895 1 61.12 77 THR B O 1
ATOM 4214 N N . ALA B 1 78 ? -16.812 19.688 -0.793 1 49.38 78 ALA B N 1
ATOM 4215 C CA . ALA B 1 78 ? -15.523 20.328 -1.021 1 49.38 78 ALA B CA 1
ATOM 4216 C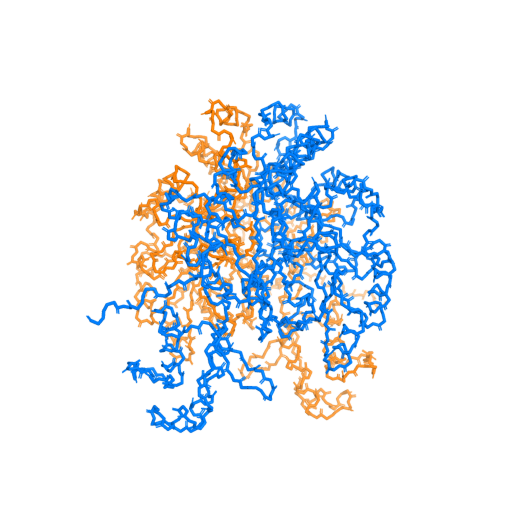 C . ALA B 1 78 ? -14.469 19.297 -1.419 1 49.38 78 ALA B C 1
ATOM 4218 O O . ALA B 1 78 ? -13.453 19.641 -2.035 1 49.38 78 ALA B O 1
ATOM 4219 N N . ASP B 1 79 ? -14.609 18.141 -1.176 1 43.78 79 ASP B N 1
ATOM 4220 C CA . ASP B 1 79 ? -13.555 17.125 -1.131 1 43.78 79 ASP B CA 1
ATOM 4221 C C . ASP B 1 79 ? -13.141 16.703 -2.537 1 43.78 79 ASP B C 1
ATOM 4223 O O . ASP B 1 79 ? -12.109 16.062 -2.717 1 43.78 79 ASP B O 1
ATOM 4227 N N . LEU B 1 80 ? -13.953 17.031 -3.592 1 42.34 80 LEU B N 1
ATOM 4228 C CA . LEU B 1 80 ? -13.617 16.516 -4.914 1 42.34 80 LEU B CA 1
ATOM 4229 C C . LEU B 1 80 ? -12.391 17.234 -5.48 1 42.34 80 LEU B C 1
ATOM 4231 O O . LEU B 1 80 ? -11.68 16.672 -6.328 1 42.34 80 LEU B O 1
ATOM 4235 N N . GLY B 1 81 ? -12.18 18.453 -5.234 1 39.12 81 GLY B N 1
ATOM 4236 C CA . GLY B 1 81 ? -11.07 19.25 -5.73 1 39.12 81 GLY B CA 1
ATOM 4237 C C . GLY B 1 81 ? -9.734 18.859 -5.129 1 39.12 81 GLY B C 1
ATOM 4238 O O . GLY B 1 81 ? -8.688 19.375 -5.531 1 39.12 81 GLY B O 1
ATOM 4239 N N . MET B 1 82 ? -9.727 18.359 -4.039 1 38.44 82 MET B N 1
ATOM 4240 C CA . MET B 1 82 ? -8.562 18.094 -3.199 1 38.44 82 MET B CA 1
ATOM 4241 C C . MET B 1 82 ? -7.676 17.016 -3.826 1 38.44 82 MET B C 1
ATOM 4243 O O . MET B 1 82 ? -6.477 16.953 -3.557 1 38.44 82 MET B O 1
ATOM 4247 N N . ASP B 1 83 ? -8.336 16.062 -4.52 1 42.09 83 ASP B N 1
ATOM 4248 C CA . ASP B 1 83 ? -7.66 14.898 -5.09 1 42.09 83 ASP B CA 1
ATOM 4249 C C . ASP B 1 83 ? -6.527 15.328 -6.023 1 42.09 83 ASP B C 1
ATOM 4251 O O . ASP B 1 83 ? -5.461 14.711 -6.039 1 42.09 83 ASP B O 1
ATOM 4255 N N . SER B 1 84 ? -6.797 16.469 -6.703 1 40.03 84 SER B N 1
ATOM 4256 C CA . SER B 1 84 ? -5.887 16.891 -7.762 1 40.03 84 SER B CA 1
ATOM 4257 C C . SER B 1 84 ? -4.645 17.562 -7.191 1 40.03 84 SER B C 1
ATOM 4259 O O . SER B 1 84 ? -3.578 17.531 -7.812 1 40.03 84 SER B O 1
ATOM 4261 N N . SER B 1 85 ? -4.762 18.156 -6.117 1 41.47 85 SER B N 1
ATOM 4262 C CA . SER B 1 85 ? -3.682 19.031 -5.668 1 41.47 85 SER B CA 1
ATOM 4263 C C . SER B 1 85 ? -2.49 18.219 -5.164 1 41.47 85 SER B C 1
ATOM 4265 O O . SER B 1 85 ? -1.341 18.641 -5.316 1 41.47 85 SER B O 1
ATOM 4267 N N . MET B 1 86 ? -2.746 17.109 -4.461 1 43.84 86 MET B N 1
ATOM 4268 C CA . MET B 1 86 ? -1.599 16.297 -4.047 1 43.84 86 MET B CA 1
ATOM 4269 C C . MET B 1 86 ? -0.869 15.734 -5.262 1 43.84 86 MET B C 1
ATOM 4271 O O . MET B 1 86 ? 0.305 15.367 -5.172 1 43.84 86 MET B O 1
ATOM 4275 N N . MET B 1 87 ? -1.643 15.344 -6.363 1 43 87 MET B N 1
ATOM 4276 C CA . MET B 1 87 ? -1.106 14.75 -7.586 1 43 87 MET B CA 1
ATOM 4277 C C . MET B 1 87 ? -0.398 15.797 -8.438 1 43 87 MET B C 1
ATOM 4279 O O . MET B 1 87 ? 0.339 15.453 -9.359 1 43 87 MET B O 1
ATOM 4283 N N . LYS B 1 88 ? -0.795 17.047 -8.227 1 43.34 88 LYS B N 1
ATOM 4284 C CA . LYS B 1 88 ? -0.15 18.031 -9.078 1 43.34 88 LYS B CA 1
ATOM 4285 C C . LYS B 1 88 ? 1.337 18.156 -8.758 1 43.34 88 LYS B C 1
ATOM 4287 O O . LYS B 1 88 ? 1.94 19.203 -8.969 1 43.34 88 LYS B O 1
ATOM 4292 N N . ILE B 1 89 ? 1.798 17.062 -8.25 1 40.06 89 ILE B N 1
ATOM 4293 C CA . ILE B 1 89 ? 3.24 17.062 -8.031 1 40.06 89 ILE B CA 1
ATOM 4294 C C . ILE B 1 89 ? 3.963 17.219 -9.367 1 40.06 89 ILE B C 1
ATOM 4296 O O . ILE B 1 89 ? 4.988 17.906 -9.453 1 40.06 89 ILE B O 1
ATOM 4300 N N . GLU B 1 90 ? 3.535 16.375 -10.359 1 39.34 90 GLU B N 1
ATOM 4301 C CA . GLU B 1 90 ? 4.332 16.406 -11.586 1 39.34 90 GLU B CA 1
ATOM 4302 C C . GLU B 1 90 ? 4.086 17.703 -12.359 1 39.34 90 GLU B C 1
ATOM 4304 O O . GLU B 1 90 ? 4.789 17.984 -13.336 1 39.34 90 GLU B O 1
ATOM 4309 N N . GLU B 1 91 ? 2.762 17.969 -12.523 1 37.44 91 GLU B N 1
ATOM 4310 C CA . GLU B 1 91 ? 2.805 18.969 -13.586 1 37.44 91 GLU B CA 1
ATOM 4311 C C . GLU B 1 91 ? 3.896 20 -13.328 1 37.44 91 GLU B C 1
ATOM 4313 O O . GLU B 1 91 ? 4.316 20.188 -12.188 1 37.44 91 GLU B O 1
ATOM 4318 N N . LYS B 1 92 ? 4.324 20.547 -14.539 1 37.69 92 LYS B N 1
ATOM 4319 C CA . LYS B 1 92 ? 5.234 21.688 -14.531 1 37.69 92 LYS B CA 1
ATOM 4320 C C . LYS B 1 92 ? 5.109 22.484 -13.234 1 37.69 92 LYS B C 1
ATOM 4322 O O . LYS B 1 92 ? 4.066 23.078 -12.961 1 37.69 92 LYS B O 1
ATOM 4327 N N . VAL B 1 93 ? 5.652 21.922 -12.055 1 43.72 93 VAL B N 1
ATOM 4328 C CA . VAL B 1 93 ? 6.121 22.906 -11.078 1 43.72 93 VAL B CA 1
ATOM 4329 C C . VAL B 1 93 ? 6.113 24.297 -11.711 1 43.72 93 VAL B C 1
ATOM 4331 O O . VAL B 1 93 ? 6.949 24.609 -12.562 1 43.72 93 VAL B O 1
ATOM 4334 N N . SER B 1 94 ? 5.211 24.641 -11.984 1 47.88 94 SER B N 1
ATOM 4335 C CA . SER B 1 94 ? 5.066 26.094 -12.047 1 47.88 94 SER B CA 1
ATOM 4336 C C . SER B 1 94 ? 5.918 26.781 -10.984 1 47.88 94 SER B C 1
ATOM 4338 O O . SER B 1 94 ? 6.215 26.188 -9.945 1 47.88 94 SER B O 1
ATOM 4340 N N . LYS B 1 95 ? 6.797 27.5 -11.32 1 69 95 LYS B N 1
ATOM 4341 C CA . LYS B 1 95 ? 7.652 28.531 -10.75 1 69 95 LYS B CA 1
ATOM 4342 C C . LYS B 1 95 ? 7.035 29.125 -9.492 1 69 95 LYS B C 1
ATOM 4344 O O . LYS B 1 95 ? 7.305 30.281 -9.141 1 69 95 LYS B O 1
ATOM 4349 N N . MET B 1 96 ? 6.094 28.062 -8.797 1 91.94 96 MET B N 1
ATOM 4350 C CA . MET B 1 96 ? 5.48 28.672 -7.625 1 91.94 96 MET B CA 1
ATOM 4351 C C . MET B 1 96 ? 6.301 28.406 -6.367 1 91.94 96 MET B C 1
ATOM 4353 O O . MET B 1 96 ? 6.934 27.344 -6.254 1 91.94 96 MET B O 1
ATOM 4357 N N . ILE B 1 97 ? 6.242 29.297 -5.473 1 96.94 97 ILE B N 1
ATOM 4358 C CA . ILE B 1 97 ? 6.801 29.094 -4.141 1 96.94 97 ILE B CA 1
ATOM 4359 C C . ILE B 1 97 ? 5.871 28.219 -3.312 1 96.94 97 ILE B C 1
ATOM 4361 O O . ILE B 1 97 ? 4.703 28.562 -3.1 1 96.94 97 ILE B O 1
ATOM 4365 N N . GLU B 1 98 ? 6.352 27.047 -2.885 1 96.25 98 GLU B N 1
ATOM 4366 C CA . GLU B 1 98 ? 5.527 26.031 -2.217 1 96.25 98 GLU B CA 1
ATOM 4367 C C . GLU B 1 98 ? 5.344 26.359 -0.738 1 96.25 98 GLU B C 1
ATOM 4369 O O . GLU B 1 98 ? 6.297 26.281 0.043 1 96.25 98 GLU B O 1
ATOM 4374 N N . MET B 1 99 ? 4.16 26.766 -0.352 1 98.06 99 MET B N 1
ATOM 4375 C CA . MET B 1 99 ? 3.83 27.031 1.046 1 98.06 99 MET B CA 1
ATOM 4376 C C . MET B 1 99 ? 2.529 26.328 1.436 1 98.06 99 MET B C 1
ATOM 4378 O O . MET B 1 99 ? 1.894 26.703 2.424 1 98.06 99 MET B O 1
ATOM 4382 N N . GLY B 1 100 ? 2.111 25.375 0.554 1 96.62 100 GLY B N 1
ATOM 4383 C CA . GLY B 1 100 ? 0.958 24.531 0.836 1 96.62 100 GLY B CA 1
ATOM 4384 C C . GLY B 1 100 ? 1.331 23.188 1.404 1 96.62 100 GLY B C 1
ATOM 4385 O O . GLY B 1 100 ? 0.942 22.844 2.523 1 96.62 100 GLY B O 1
ATOM 4386 N N . LEU B 1 101 ? 2.127 22.438 0.72 1 94.88 101 LEU B N 1
ATOM 4387 C CA . LEU B 1 101 ? 2.58 21.125 1.146 1 94.88 101 LEU B CA 1
ATOM 4388 C C . LEU B 1 101 ? 3.605 21.234 2.27 1 94.88 101 LEU B C 1
ATOM 4390 O O . LEU B 1 101 ? 4.488 22.094 2.227 1 94.88 101 LEU B O 1
ATOM 4394 N N . VAL B 1 102 ? 3.412 20.438 3.252 1 96.75 102 VAL B N 1
ATOM 4395 C CA . VAL B 1 102 ? 4.414 20.328 4.309 1 96.75 102 VAL B CA 1
ATOM 4396 C C . VAL B 1 102 ? 5.426 19.234 3.957 1 96.75 102 VAL B C 1
ATOM 4398 O O . VAL B 1 102 ? 5.102 18.047 3.984 1 96.75 102 VAL B O 1
ATOM 4401 N N . LEU B 1 103 ? 6.594 19.672 3.637 1 95.5 103 LEU B N 1
ATOM 4402 C CA . LEU B 1 103 ? 7.641 18.766 3.182 1 95.5 103 LEU B CA 1
ATOM 4403 C C . LEU B 1 103 ? 8.766 18.672 4.207 1 95.5 103 LEU B C 1
ATOM 4405 O O . LEU B 1 103 ? 8.922 19.562 5.047 1 95.5 103 LEU B O 1
ATOM 4409 N N . PRO B 1 104 ? 9.469 17.547 4.156 1 95.62 104 PRO B N 1
ATOM 4410 C CA . PRO B 1 104 ? 10.664 17.531 4.996 1 95.62 104 PRO B CA 1
ATOM 4411 C C . PRO B 1 104 ? 11.672 18.609 4.609 1 95.62 104 PRO B C 1
ATOM 4413 O O . PRO B 1 104 ? 11.727 19.016 3.449 1 95.62 104 PRO B O 1
ATOM 4416 N N . LEU B 1 105 ? 12.367 19.109 5.574 1 96.31 105 LEU B N 1
ATOM 4417 C CA . LEU B 1 105 ? 13.484 20 5.27 1 96.31 105 LEU B CA 1
ATOM 4418 C C . LEU B 1 105 ? 14.656 19.234 4.691 1 96.31 105 LEU B C 1
ATOM 4420 O O . LEU B 1 105 ? 15.641 18.969 5.391 1 96.31 105 LEU B O 1
ATOM 4424 N N . TYR B 1 106 ? 14.609 19.031 3.439 1 94.44 106 TYR B N 1
ATOM 4425 C CA . TYR B 1 106 ? 15.516 18.141 2.738 1 94.44 106 TYR B CA 1
ATOM 4426 C C . TYR B 1 106 ? 16.953 18.609 2.861 1 94.44 106 TYR B C 1
ATOM 4428 O O . TYR B 1 106 ? 17.891 17.797 2.896 1 94.44 106 TYR B O 1
ATOM 4436 N N . SER B 1 107 ? 17.125 19.906 2.877 1 93.75 107 SER B N 1
ATOM 4437 C CA . SER B 1 107 ? 18.469 20.484 2.912 1 93.75 107 SER B CA 1
ATOM 4438 C C . SER B 1 107 ? 19.219 20.078 4.18 1 93.75 107 SER B C 1
ATOM 4440 O O . SER B 1 107 ? 20.438 20.219 4.258 1 93.75 107 SER B O 1
ATOM 4442 N N . LYS B 1 108 ? 18.469 19.578 5.164 1 95.94 108 LYS B N 1
ATOM 4443 C CA . LYS B 1 108 ? 19.062 19.203 6.438 1 95.94 108 LYS B CA 1
ATOM 4444 C C . LYS B 1 108 ? 19.328 17.703 6.508 1 95.94 108 LYS B C 1
ATOM 4446 O O . LYS B 1 108 ? 19.766 17.188 7.535 1 95.94 108 LYS B O 1
ATOM 4451 N N . GLU B 1 109 ? 19.094 17.016 5.504 1 95.75 109 GLU B N 1
ATOM 4452 C CA . GLU B 1 109 ? 19.359 15.578 5.422 1 95.75 109 GLU B CA 1
ATOM 4453 C C . GLU B 1 109 ? 20.672 15.289 4.719 1 95.75 109 GLU B C 1
ATOM 4455 O O . GLU B 1 109 ? 20.812 15.539 3.52 1 95.75 109 GLU B O 1
ATOM 4460 N N . PRO B 1 110 ? 21.641 14.812 5.434 1 92.94 110 PRO B N 1
ATOM 4461 C CA . PRO B 1 110 ? 22.953 14.539 4.828 1 92.94 110 PRO B CA 1
ATOM 4462 C C . PRO B 1 110 ? 22.922 13.344 3.879 1 92.94 110 PRO B C 1
ATOM 4464 O O . PRO B 1 110 ? 21.906 12.641 3.801 1 92.94 110 PRO B O 1
ATOM 4467 N N . ASP B 1 111 ? 24.031 13.211 3.23 1 90.19 111 ASP B N 1
ATOM 4468 C CA . ASP B 1 111 ? 24.203 12.039 2.369 1 90.19 111 ASP B CA 1
ATOM 4469 C C . ASP B 1 111 ? 24.062 10.75 3.164 1 90.19 111 ASP B C 1
ATOM 4471 O O . ASP B 1 111 ? 24.625 10.609 4.246 1 90.19 111 ASP B O 1
ATOM 4475 N N . ILE B 1 112 ? 23.266 9.852 2.602 1 93.44 112 ILE B N 1
ATOM 4476 C CA . ILE B 1 112 ? 22.891 8.641 3.316 1 93.44 112 ILE B CA 1
ATOM 4477 C C . ILE B 1 112 ? 23.875 7.516 3.008 1 93.44 112 ILE B C 1
ATOM 4479 O O . ILE B 1 112 ? 23.75 6.406 3.527 1 93.44 112 ILE B O 1
ATOM 4483 N N . SER B 1 113 ? 24.828 7.738 2.197 1 91.19 113 SER B N 1
ATOM 4484 C CA . SER B 1 113 ? 25.719 6.723 1.663 1 91.19 113 SER B CA 1
ATOM 4485 C C . SER B 1 113 ? 26.391 5.926 2.783 1 91.19 113 SER B C 1
ATOM 4487 O O . SER B 1 113 ? 26.5 4.703 2.701 1 91.19 113 SER B O 1
ATOM 4489 N N . ARG B 1 114 ? 26.828 6.605 3.797 1 92.06 114 ARG B N 1
ATOM 4490 C CA . ARG B 1 114 ? 27.5 5.93 4.902 1 92.06 114 ARG B CA 1
ATOM 4491 C C . ARG B 1 114 ? 26.578 4.93 5.578 1 92.06 114 ARG B C 1
ATOM 4493 O O . ARG B 1 114 ? 27 3.824 5.926 1 92.06 114 ARG B O 1
ATOM 4500 N N . VAL B 1 115 ? 25.344 5.293 5.801 1 95.56 115 VAL B N 1
ATOM 4501 C CA . VAL B 1 115 ? 24.359 4.418 6.426 1 95.56 115 VAL B CA 1
ATOM 4502 C C . VAL B 1 115 ? 24.125 3.189 5.551 1 95.56 115 VAL B C 1
ATOM 4504 O O . VAL B 1 115 ? 24.094 2.061 6.047 1 95.56 115 VAL B O 1
ATOM 4507 N N . ILE B 1 116 ? 24 3.381 4.242 1 94.75 116 ILE B N 1
ATOM 4508 C CA . ILE B 1 116 ? 23.75 2.293 3.301 1 94.75 116 ILE B CA 1
ATOM 4509 C C . ILE B 1 116 ? 24.953 1.358 3.271 1 94.75 116 ILE B C 1
ATOM 4511 O O . ILE B 1 116 ? 24.797 0.135 3.236 1 94.75 116 ILE B O 1
ATOM 4515 N N . GLU B 1 117 ? 26.125 1.945 3.303 1 92.5 117 GLU B N 1
ATOM 4516 C CA . GLU B 1 117 ? 27.328 1.14 3.34 1 92.5 117 GLU B CA 1
ATOM 4517 C C . GLU B 1 117 ? 27.375 0.268 4.59 1 92.5 117 GLU B C 1
ATOM 4519 O O . GLU B 1 117 ? 27.797 -0.89 4.531 1 92.5 117 GLU B O 1
ATOM 4524 N N . ASN B 1 118 ? 26.984 0.799 5.707 1 94.56 118 ASN B N 1
ATOM 4525 C CA . ASN B 1 118 ? 26.922 0.022 6.941 1 94.56 118 ASN B CA 1
ATOM 4526 C C . ASN B 1 118 ? 25.938 -1.139 6.82 1 94.56 118 ASN B C 1
ATOM 4528 O O . ASN B 1 118 ? 26.203 -2.236 7.312 1 94.56 118 ASN B O 1
ATOM 4532 N N . VAL B 1 119 ? 24.828 -0.906 6.184 1 94.94 119 VAL B N 1
ATOM 4533 C CA . VAL B 1 119 ? 23.812 -1.938 5.973 1 94.94 119 VAL B CA 1
ATOM 4534 C C . VAL B 1 119 ? 24.375 -3.023 5.051 1 94.94 119 VAL B C 1
ATOM 4536 O O . VAL B 1 119 ? 24.172 -4.215 5.293 1 94.94 119 VAL B O 1
ATOM 4539 N N . LEU B 1 120 ? 25.125 -2.619 4.059 1 92.25 120 LEU B N 1
ATOM 4540 C CA . LEU B 1 120 ? 25.734 -3.559 3.125 1 92.25 120 LEU B CA 1
ATOM 4541 C C . LEU B 1 120 ? 26.75 -4.441 3.834 1 92.25 120 LEU B C 1
ATOM 4543 O O . LEU B 1 120 ? 26.891 -5.625 3.512 1 92.25 120 LEU B O 1
ATOM 4547 N N . LYS B 1 121 ? 27.406 -3.971 4.785 1 91.19 121 LYS B N 1
ATOM 4548 C CA . LYS B 1 121 ? 28.469 -4.672 5.496 1 91.19 121 LYS B CA 1
ATOM 4549 C C . LYS B 1 121 ? 27.906 -5.652 6.516 1 91.19 121 LYS B C 1
ATOM 4551 O O . LYS B 1 121 ? 28.609 -6.531 7.008 1 91.19 121 LYS B O 1
ATOM 4556 N N . SER B 1 122 ? 26.656 -5.551 6.844 1 88.19 122 SER B N 1
ATOM 4557 C CA . SER B 1 122 ? 26.031 -6.398 7.867 1 88.19 122 SER B CA 1
ATOM 4558 C C . SER B 1 122 ? 25.938 -7.844 7.395 1 88.19 122 SER B C 1
ATOM 4560 O O . SER B 1 122 ? 25.672 -8.75 8.195 1 88.19 122 SER B O 1
ATOM 4562 N N . ASN B 1 123 ? 26.125 -8.188 6.195 1 82.75 123 ASN B N 1
ATOM 4563 C CA . ASN B 1 123 ? 26.016 -9.508 5.59 1 82.75 123 ASN B CA 1
ATOM 4564 C C . ASN B 1 123 ? 24.609 -10.078 5.727 1 82.75 123 ASN B C 1
ATOM 4566 O O . ASN B 1 123 ? 24.438 -11.273 5.953 1 82.75 123 ASN B O 1
ATOM 4570 N N . GLN B 1 124 ? 23.609 -9.18 5.777 1 90.25 124 GLN B N 1
ATOM 4571 C CA . GLN B 1 124 ? 22.234 -9.617 5.91 1 90.25 124 GLN B CA 1
ATOM 4572 C C . GLN B 1 124 ? 21.422 -9.25 4.672 1 90.25 124 GLN B C 1
ATOM 4574 O O . GLN B 1 124 ? 20.188 -9.297 4.695 1 90.25 124 GLN B O 1
ATOM 4579 N N . MET B 1 125 ? 22.062 -8.891 3.637 1 90.25 125 MET B N 1
ATOM 4580 C CA . MET B 1 125 ? 21.375 -8.398 2.443 1 90.25 125 MET B CA 1
ATOM 4581 C C . MET B 1 125 ? 20.453 -9.469 1.872 1 90.25 125 MET B C 1
ATOM 4583 O O . MET B 1 125 ? 19.359 -9.148 1.371 1 90.25 125 MET B O 1
ATOM 4587 N N . ASP B 1 126 ? 20.875 -10.68 1.947 1 88.94 126 ASP B N 1
ATOM 4588 C CA . ASP B 1 126 ? 20.047 -11.781 1.449 1 88.94 126 ASP B CA 1
ATOM 4589 C C . ASP B 1 126 ? 18.672 -11.789 2.137 1 88.94 126 ASP B C 1
ATOM 4591 O O . ASP B 1 126 ? 17.656 -12.07 1.5 1 88.94 126 ASP B O 1
ATOM 4595 N N . ARG B 1 127 ? 18.703 -11.461 3.369 1 90.5 127 ARG B N 1
ATOM 4596 C CA . ARG B 1 127 ? 17.469 -11.438 4.148 1 90.5 127 ARG B CA 1
ATOM 4597 C C . ARG B 1 127 ? 16.578 -10.266 3.73 1 90.5 127 ARG B C 1
ATOM 4599 O O . ARG B 1 127 ? 15.352 -10.398 3.691 1 90.5 127 ARG B O 1
ATOM 4606 N N . PHE B 1 128 ? 17.203 -9.188 3.359 1 93.81 128 PHE B N 1
ATOM 4607 C CA . PHE B 1 128 ? 16.469 -7.965 3.059 1 93.81 128 PHE B CA 1
ATOM 4608 C C . PHE B 1 128 ? 15.836 -8.039 1.678 1 93.81 128 PHE B C 1
ATOM 4610 O O . PHE B 1 128 ? 14.906 -7.289 1.374 1 93.81 128 PHE B O 1
ATOM 4617 N N . LEU B 1 129 ? 16.297 -8.93 0.858 1 94.25 129 LEU B N 1
ATOM 4618 C CA . LEU B 1 129 ? 15.891 -8.953 -0.542 1 94.25 129 LEU B CA 1
ATOM 4619 C C . LEU B 1 129 ? 14.875 -10.062 -0.79 1 94.25 129 LEU B C 1
ATOM 4621 O O . LEU B 1 129 ? 14.391 -10.227 -1.911 1 94.25 129 LEU B O 1
ATOM 4625 N N . ARG B 1 130 ? 14.469 -10.797 0.237 1 93.12 130 ARG B N 1
ATOM 4626 C CA . ARG B 1 130 ? 13.523 -11.906 0.17 1 93.12 130 ARG B CA 1
ATOM 4627 C C . ARG B 1 130 ? 12.156 -11.492 0.708 1 93.12 130 ARG B C 1
ATOM 4629 O O . ARG B 1 130 ? 12.016 -10.43 1.317 1 93.12 130 ARG B O 1
ATOM 4636 N N . TYR B 1 131 ? 11.148 -12.312 0.366 1 91.12 131 TYR B N 1
ATOM 4637 C CA . TYR B 1 131 ? 9.898 -12.195 1.114 1 91.12 131 TYR B CA 1
ATOM 4638 C C . TYR B 1 131 ? 10.117 -12.5 2.592 1 91.12 131 TYR B C 1
ATOM 4640 O O . TYR B 1 131 ? 10.781 -13.477 2.939 1 91.12 131 TYR B O 1
ATOM 4648 N N . THR B 1 132 ? 9.688 -11.617 3.404 1 89.31 132 THR B N 1
ATOM 4649 C CA . THR B 1 132 ? 9.844 -11.781 4.848 1 89.31 132 THR B CA 1
ATOM 4650 C C . THR B 1 132 ? 8.5 -11.602 5.555 1 89.31 132 THR B C 1
ATOM 4652 O O . THR B 1 132 ? 7.457 -11.516 4.906 1 89.31 132 THR B O 1
ATOM 4655 N N . ASP B 1 133 ? 8.531 -11.617 6.832 1 89.75 133 ASP B N 1
ATOM 4656 C CA . ASP B 1 133 ? 7.355 -11.438 7.672 1 89.75 133 ASP B CA 1
ATOM 4657 C C . ASP B 1 133 ? 6.66 -10.109 7.375 1 89.75 133 ASP B C 1
ATOM 4659 O O . ASP B 1 133 ? 7.297 -9.047 7.406 1 89.75 133 ASP B O 1
ATOM 4663 N N . PRO B 1 134 ? 5.355 -10.195 7.062 1 92.31 134 PRO B N 1
ATOM 4664 C CA . PRO B 1 134 ? 4.613 -8.969 6.773 1 92.31 134 PRO B CA 1
ATOM 4665 C C . PRO B 1 134 ? 4.652 -7.973 7.934 1 92.31 134 PRO B C 1
ATOM 4667 O O . PRO B 1 134 ? 4.418 -6.777 7.73 1 92.31 134 PRO B O 1
ATOM 4670 N N . LEU B 1 135 ? 4.941 -8.398 9.125 1 94.06 135 LEU B N 1
ATOM 4671 C CA . LEU B 1 135 ? 5.062 -7.504 10.273 1 94.06 135 LEU B CA 1
ATOM 4672 C C . LEU B 1 135 ? 6.391 -6.758 10.242 1 94.06 135 LEU B C 1
ATOM 4674 O O . LEU B 1 135 ? 6.551 -5.734 10.914 1 94.06 135 LEU B O 1
ATOM 4678 N N . GLY B 1 136 ? 7.32 -7.273 9.562 1 95.56 136 GLY B N 1
ATOM 4679 C CA . GLY B 1 136 ? 8.695 -6.793 9.594 1 95.56 136 GLY B CA 1
ATOM 4680 C C . GLY B 1 136 ? 9.633 -7.723 10.336 1 95.56 136 GLY B C 1
ATOM 4681 O O . GLY B 1 136 ? 9.188 -8.57 11.117 1 95.56 136 GLY B O 1
ATOM 4682 N N . LEU B 1 137 ? 10.922 -7.633 10.094 1 95.88 137 LEU B N 1
ATOM 4683 C CA . LEU B 1 137 ? 11.922 -8.445 10.781 1 95.88 137 LEU B CA 1
ATOM 4684 C C . LEU B 1 137 ? 12.031 -8.039 12.25 1 95.88 137 LEU B C 1
ATOM 4686 O O . LEU B 1 137 ? 11.938 -6.859 12.586 1 95.88 137 LEU B O 1
ATOM 4690 N N . PRO B 1 138 ? 12.312 -8.977 13.078 1 94.81 138 PRO B N 1
ATOM 4691 C CA . PRO B 1 138 ? 12.352 -8.703 14.516 1 94.81 138 PRO B CA 1
ATOM 4692 C C . PRO B 1 138 ? 13.328 -7.578 14.875 1 94.81 138 PRO B C 1
ATOM 4694 O O . PRO B 1 138 ? 13 -6.699 15.672 1 94.81 138 PRO B O 1
ATOM 4697 N N . ASP B 1 139 ? 14.508 -7.578 14.266 1 95.81 139 ASP B N 1
ATOM 4698 C CA . ASP B 1 139 ? 15.508 -6.562 14.578 1 95.81 139 ASP B CA 1
ATOM 4699 C C . ASP B 1 139 ? 15.008 -5.168 14.219 1 95.81 139 ASP B C 1
ATOM 4701 O O . ASP B 1 139 ? 15.273 -4.203 14.938 1 95.81 139 ASP B O 1
ATOM 4705 N N . HIS B 1 140 ? 14.352 -5.074 13.117 1 97.94 140 HIS B N 1
ATOM 4706 C CA . HIS B 1 140 ? 13.797 -3.787 12.703 1 97.94 140 HIS B CA 1
ATOM 4707 C C . HIS B 1 140 ? 12.641 -3.365 13.602 1 97.94 140 HIS B C 1
ATOM 4709 O O . HIS B 1 140 ? 12.492 -2.184 13.914 1 97.94 140 HIS B O 1
ATOM 4715 N N . ARG B 1 141 ? 11.797 -4.297 14 1 98.12 141 ARG B N 1
ATOM 4716 C CA . ARG B 1 141 ? 10.68 -4.027 14.906 1 98.12 141 ARG B CA 1
ATOM 4717 C C . ARG B 1 141 ? 11.188 -3.617 16.281 1 98.12 141 ARG B C 1
ATOM 4719 O O . ARG B 1 141 ? 10.578 -2.785 16.953 1 98.12 141 ARG B O 1
ATOM 4726 N N . GLU B 1 142 ? 12.336 -4.199 16.719 1 98.25 142 GLU B N 1
ATOM 4727 C CA . GLU B 1 142 ? 12.977 -3.771 17.953 1 98.25 142 GLU B CA 1
ATOM 4728 C C . GLU B 1 142 ? 13.391 -2.307 17.891 1 98.25 142 GLU B C 1
ATOM 4730 O O . GLU B 1 142 ? 13.234 -1.562 18.859 1 98.25 142 GLU B O 1
ATOM 4735 N N . THR B 1 143 ? 13.93 -1.917 16.766 1 98.31 143 THR B N 1
ATOM 4736 C CA . THR B 1 143 ? 14.281 -0.516 16.578 1 98.31 143 THR B CA 1
ATOM 4737 C C . THR B 1 143 ? 13.039 0.37 16.641 1 98.31 143 THR B C 1
ATOM 4739 O O . THR B 1 143 ? 13.086 1.473 17.188 1 98.31 143 THR B O 1
ATOM 4742 N N . GLY B 1 144 ? 11.93 -0.135 16.078 1 98.06 144 GLY B N 1
ATOM 4743 C CA . GLY B 1 144 ? 10.672 0.587 16.188 1 98.06 144 GLY B CA 1
ATOM 4744 C C . GLY B 1 144 ? 10.227 0.792 17.625 1 98.06 144 GLY B C 1
ATOM 4745 O O . GLY B 1 144 ? 9.812 1.89 18 1 98.06 144 GLY B O 1
ATOM 4746 N N . ALA B 1 145 ? 10.336 -0.254 18.391 1 97.88 145 ALA B N 1
ATOM 4747 C CA . ALA B 1 145 ? 9.992 -0.162 19.812 1 97.88 145 ALA B CA 1
ATOM 4748 C C . ALA B 1 145 ? 10.875 0.859 20.516 1 97.88 145 ALA B C 1
ATOM 4750 O O . ALA B 1 145 ? 10.398 1.613 21.375 1 97.88 145 ALA B O 1
ATOM 4751 N N . TYR B 1 146 ? 12.102 0.842 20.156 1 97.12 146 TYR B N 1
ATOM 4752 C CA . TYR B 1 146 ? 13.023 1.823 20.719 1 97.12 146 TYR B CA 1
ATOM 4753 C C . TYR B 1 146 ? 12.641 3.236 20.297 1 97.12 146 TYR B C 1
ATOM 4755 O O . TYR B 1 146 ? 12.633 4.156 21.125 1 97.12 146 TYR B O 1
ATOM 4763 N N . TRP B 1 147 ? 12.328 3.432 19.062 1 95.25 147 TRP B N 1
ATOM 4764 C CA . TRP B 1 147 ? 12 4.734 18.5 1 95.25 147 TRP B CA 1
ATOM 4765 C C . TRP B 1 147 ? 10.805 5.355 19.219 1 95.25 147 TRP B C 1
ATOM 4767 O O . TRP B 1 147 ? 10.836 6.539 19.578 1 95.25 147 TRP B O 1
ATOM 4777 N N . VAL B 1 148 ? 9.75 4.582 19.547 1 94.5 148 VAL B N 1
ATOM 4778 C CA . VAL B 1 148 ? 8.5 5.133 20.062 1 94.5 148 VAL B CA 1
ATOM 4779 C C . VAL B 1 148 ? 8.641 5.402 21.562 1 94.5 148 VAL B C 1
ATOM 4781 O O . VAL B 1 148 ? 7.805 6.086 22.156 1 94.5 148 VAL B O 1
ATOM 4784 N N . LYS B 1 149 ? 9.688 4.891 22.172 1 92.19 149 LYS B N 1
ATOM 4785 C CA . LYS B 1 149 ? 9.961 5.238 23.562 1 92.19 149 LYS B CA 1
ATOM 4786 C C . LYS B 1 149 ? 10.133 6.746 23.719 1 92.19 149 LYS B C 1
ATOM 4788 O O . LYS B 1 149 ? 9.797 7.301 24.766 1 92.19 149 LYS B O 1
ATOM 4793 N N . ARG B 1 150 ? 10.602 7.352 22.703 1 86.69 150 ARG B N 1
ATOM 4794 C CA . ARG B 1 150 ? 10.812 8.797 22.719 1 86.69 150 ARG B CA 1
ATOM 4795 C C . ARG B 1 150 ? 9.5 9.539 22.922 1 86.69 150 ARG B C 1
ATOM 4797 O O . ARG B 1 150 ? 9.5 10.703 23.344 1 86.69 150 ARG B O 1
ATOM 4804 N N . PHE B 1 151 ? 8.453 8.828 22.703 1 84.81 151 PHE B N 1
ATOM 4805 C CA . PHE B 1 151 ? 7.133 9.43 22.812 1 84.81 151 PHE B CA 1
ATOM 4806 C C . PHE B 1 151 ? 6.371 8.836 24 1 84.81 151 PHE B C 1
ATOM 4808 O O . PHE B 1 151 ? 5.141 8.836 24.016 1 84.81 151 PHE B O 1
ATOM 4815 N N . ASP B 1 152 ? 7.09 8.172 24.859 1 87.81 152 ASP B N 1
ATOM 4816 C CA . ASP B 1 152 ? 6.609 7.578 26.109 1 87.81 152 ASP B CA 1
ATOM 4817 C C . ASP B 1 152 ? 5.688 6.391 25.828 1 87.81 152 ASP B C 1
ATOM 4819 O O . ASP B 1 152 ? 4.672 6.223 26.516 1 87.81 152 ASP B O 1
ATOM 4823 N N . ILE B 1 153 ? 5.918 5.805 24.781 1 92.56 153 ILE B N 1
ATOM 4824 C CA . ILE B 1 153 ? 5.25 4.547 24.484 1 92.56 153 ILE B CA 1
ATOM 4825 C C . ILE B 1 153 ? 6.199 3.381 24.75 1 92.56 153 ILE B C 1
ATOM 4827 O O . ILE B 1 153 ? 7.223 3.238 24.062 1 92.56 153 ILE B O 1
ATOM 4831 N N . LYS B 1 154 ? 5.887 2.631 25.766 1 94 154 LYS B N 1
ATOM 4832 C CA . LYS B 1 154 ? 6.703 1.477 26.125 1 94 154 LYS B CA 1
ATOM 4833 C C . LYS B 1 154 ? 6.027 0.172 25.719 1 94 154 LYS B C 1
ATOM 4835 O O . LYS B 1 154 ? 5.055 -0.254 26.359 1 94 154 LYS B O 1
ATOM 4840 N N . VAL B 1 155 ? 6.562 -0.406 24.641 1 95.5 155 VAL B N 1
ATOM 4841 C CA . VAL B 1 155 ? 6 -1.648 24.125 1 95.5 155 VAL B CA 1
ATOM 4842 C C . VAL B 1 155 ? 7.129 -2.59 23.703 1 95.5 155 VAL B C 1
ATOM 4844 O O . VAL B 1 155 ? 8.281 -2.17 23.578 1 95.5 155 VAL B O 1
ATOM 4847 N N . SER B 1 156 ? 6.797 -3.883 23.656 1 95.69 156 SER B N 1
ATOM 4848 C CA . SER B 1 156 ? 7.727 -4.848 23.078 1 95.69 156 SER B CA 1
ATOM 4849 C C . SER B 1 156 ? 7.711 -4.797 21.547 1 95.69 156 SER B C 1
ATOM 4851 O O . SER B 1 156 ? 6.77 -4.273 20.953 1 95.69 156 SER B O 1
ATOM 4853 N N . TRP B 1 157 ? 8.773 -5.344 20.953 1 96.44 157 TRP B N 1
ATOM 4854 C CA . TRP B 1 157 ? 8.867 -5.387 19.484 1 96.44 157 TRP B CA 1
ATOM 4855 C C . TRP B 1 157 ? 7.715 -6.176 18.891 1 96.44 157 TRP B C 1
ATOM 4857 O O . TRP B 1 157 ? 7.348 -5.973 17.734 1 96.44 157 TRP B O 1
ATOM 4867 N N . GLU B 1 158 ? 7.082 -7.051 19.609 1 95.25 158 GLU B N 1
ATOM 4868 C CA . GLU B 1 158 ? 5.973 -7.871 19.125 1 95.25 158 GLU B CA 1
ATOM 4869 C C . GLU B 1 158 ? 4.754 -7.016 18.797 1 95.25 158 GLU B C 1
ATOM 4871 O O . GLU B 1 158 ? 3.891 -7.43 18.031 1 95.25 158 GLU B O 1
ATOM 4876 N N . ASN B 1 159 ? 4.73 -5.801 19.359 1 96.94 159 ASN B N 1
ATOM 4877 C CA . ASN B 1 159 ? 3.611 -4.898 19.125 1 96.94 159 ASN B CA 1
ATOM 4878 C C . ASN B 1 159 ? 3.869 -3.984 17.922 1 96.94 159 ASN B C 1
ATOM 4880 O O . ASN B 1 159 ? 3.02 -3.168 17.562 1 96.94 159 ASN B O 1
ATOM 4884 N N . ILE B 1 160 ? 5.008 -4.152 17.312 1 98.38 160 ILE B N 1
ATOM 4885 C CA . ILE B 1 160 ? 5.379 -3.25 16.234 1 98.38 160 ILE B CA 1
ATOM 4886 C C . ILE B 1 160 ? 5.07 -3.902 14.891 1 98.38 160 ILE B C 1
ATOM 4888 O O . ILE B 1 160 ? 5.453 -5.047 14.641 1 98.38 160 ILE B O 1
ATOM 4892 N N . VAL B 1 161 ? 4.34 -3.209 14.062 1 98.31 161 VAL B N 1
ATOM 4893 C CA . VAL B 1 161 ? 4.145 -3.553 12.656 1 98.31 161 VAL B CA 1
ATOM 4894 C C . VAL B 1 161 ? 4.805 -2.5 11.773 1 98.31 161 VAL B C 1
ATOM 4896 O O . VAL B 1 161 ? 4.641 -1.298 12 1 98.31 161 VAL B O 1
ATOM 4899 N N . ILE B 1 162 ? 5.613 -2.904 10.852 1 98.5 162 ILE B N 1
ATOM 4900 C CA . ILE B 1 162 ? 6.262 -1.983 9.922 1 98.5 162 ILE B CA 1
ATOM 4901 C C . ILE B 1 162 ? 5.395 -1.811 8.68 1 98.5 162 ILE B C 1
ATOM 4903 O O . ILE B 1 162 ? 4.996 -2.795 8.047 1 98.5 162 ILE B O 1
ATOM 4907 N N . CYS B 1 163 ? 5.086 -0.581 8.344 1 98.44 163 CYS B N 1
ATOM 4908 C CA . CYS B 1 163 ? 4.305 -0.236 7.16 1 98.44 163 CYS B CA 1
ATOM 4909 C C . CYS B 1 163 ? 5.113 0.636 6.207 1 98.44 163 CYS B C 1
ATOM 4911 O O . CYS B 1 163 ? 6.164 1.161 6.578 1 98.44 163 CYS B O 1
ATOM 4913 N N . ALA B 1 164 ? 4.625 0.737 4.969 1 98.06 164 ALA B N 1
ATOM 4914 C CA . ALA B 1 164 ? 5.258 1.574 3.955 1 98.06 164 ALA B CA 1
ATOM 4915 C C . ALA B 1 164 ? 4.836 3.033 4.105 1 98.06 164 ALA B C 1
ATOM 4917 O O . ALA B 1 164 ? 4.281 3.623 3.176 1 98.06 164 ALA B O 1
ATOM 4918 N N . GLY B 1 165 ? 5.137 3.605 5.242 1 97.62 165 GLY B N 1
ATOM 4919 C CA . GLY B 1 165 ? 4.762 4.973 5.566 1 97.62 165 GLY B CA 1
ATOM 4920 C C . GLY B 1 165 ? 3.463 5.062 6.348 1 97.62 165 GLY B C 1
ATOM 4921 O O . GLY B 1 165 ? 2.734 4.078 6.469 1 97.62 165 GLY B O 1
ATOM 4922 N N . ALA B 1 166 ? 3.191 6.258 6.844 1 97.62 166 ALA B N 1
ATOM 4923 C CA . ALA B 1 166 ? 2.023 6.488 7.691 1 97.62 166 ALA B CA 1
ATOM 4924 C C . ALA B 1 166 ? 0.73 6.332 6.898 1 97.62 166 ALA B C 1
ATOM 4926 O O . ALA B 1 166 ? -0.273 5.844 7.426 1 97.62 166 ALA B O 1
ATOM 4927 N N . GLN B 1 167 ? 0.728 6.762 5.672 1 97.12 167 GLN B N 1
ATOM 4928 C CA . GLN B 1 167 ? -0.462 6.621 4.84 1 97.12 167 GLN B CA 1
ATOM 4929 C C . GLN B 1 167 ? -0.825 5.152 4.645 1 97.12 167 GLN B C 1
ATOM 4931 O O . GLN B 1 167 ? -2.002 4.789 4.672 1 97.12 167 GLN B O 1
ATOM 4936 N N . HIS B 1 168 ? 0.174 4.348 4.438 1 98.31 168 HIS B N 1
ATOM 4937 C CA . HIS B 1 168 ? -0.066 2.91 4.34 1 98.31 168 HIS B CA 1
ATOM 4938 C C . HIS B 1 168 ? -0.607 2.35 5.648 1 98.31 168 HIS B C 1
ATOM 4940 O O . HIS B 1 168 ? -1.489 1.487 5.641 1 98.31 168 HIS B O 1
ATOM 4946 N N . ALA B 1 169 ? -0.041 2.805 6.734 1 98.56 169 ALA B N 1
ATOM 4947 C CA . ALA B 1 169 ? -0.544 2.381 8.039 1 98.56 169 ALA B CA 1
ATOM 4948 C C . ALA B 1 169 ? -2.035 2.68 8.18 1 98.56 169 ALA B C 1
ATOM 4950 O O . ALA B 1 169 ? -2.805 1.834 8.641 1 98.56 169 ALA B O 1
ATOM 4951 N N . LEU B 1 170 ? -2.416 3.854 7.77 1 98.12 170 LEU B N 1
ATOM 4952 C CA . LEU B 1 170 ? -3.826 4.23 7.809 1 98.12 170 LEU B CA 1
ATOM 4953 C C . LEU B 1 170 ? -4.66 3.303 6.934 1 98.12 170 LEU B C 1
ATOM 4955 O O . LEU B 1 170 ? -5.723 2.836 7.352 1 98.12 170 LEU B O 1
ATOM 4959 N N . THR B 1 171 ? -4.156 3.045 5.742 1 97.38 171 THR B N 1
ATOM 4960 C CA . THR B 1 171 ? -4.844 2.143 4.828 1 97.38 171 THR B CA 1
ATOM 4961 C C . THR B 1 171 ? -5.031 0.768 5.465 1 97.38 171 THR B C 1
ATOM 4963 O O . THR B 1 171 ? -6.129 0.206 5.426 1 97.38 171 THR B O 1
ATOM 4966 N N . CYS B 1 172 ? -3.988 0.252 6.035 1 97.75 172 CYS B N 1
ATOM 4967 C CA . CYS B 1 172 ? -4.031 -1.067 6.656 1 97.75 172 CYS B CA 1
ATOM 4968 C C . CYS B 1 172 ? -4.996 -1.084 7.836 1 97.75 172 CYS B C 1
ATOM 4970 O O . CYS B 1 172 ? -5.812 -1.996 7.961 1 97.75 172 CYS B O 1
ATOM 4972 N N . CYS B 1 173 ? -4.934 -0.088 8.672 1 97.94 173 CYS B N 1
ATOM 4973 C CA . CYS B 1 173 ? -5.773 -0.042 9.859 1 97.94 173 CYS B CA 1
ATOM 4974 C C . CYS B 1 173 ? -7.246 0.072 9.484 1 97.94 173 CYS B C 1
ATOM 4976 O O . CYS B 1 173 ? -8.078 -0.692 9.977 1 97.94 173 CYS B O 1
ATOM 4978 N N . LEU B 1 174 ? -7.559 0.953 8.594 1 97.19 174 LEU B N 1
ATOM 4979 C CA . LEU B 1 174 ? -8.953 1.168 8.227 1 97.19 174 LEU B CA 1
ATOM 4980 C C . LEU B 1 174 ? -9.531 -0.058 7.527 1 97.19 174 LEU B C 1
ATOM 4982 O O . LEU B 1 174 ? -10.672 -0.443 7.777 1 97.19 174 LEU B O 1
ATOM 4986 N N . SER B 1 175 ? -8.734 -0.688 6.703 1 94.75 175 SER B N 1
ATOM 4987 C CA . SER B 1 175 ? -9.242 -1.793 5.895 1 94.75 175 SER B CA 1
ATOM 4988 C C . SER B 1 175 ? -9.352 -3.074 6.715 1 94.75 175 SER B C 1
ATOM 4990 O O . SER B 1 175 ? -10.008 -4.031 6.301 1 94.75 175 SER B O 1
ATOM 4992 N N . SER B 1 176 ? -8.711 -3.109 7.828 1 93.75 176 SER B N 1
ATOM 4993 C CA . SER B 1 176 ? -8.656 -4.375 8.562 1 93.75 176 SER B CA 1
ATOM 4994 C C . SER B 1 176 ? -9.492 -4.309 9.836 1 93.75 176 SER B C 1
ATOM 4996 O O . SER B 1 176 ? -10.023 -5.324 10.289 1 93.75 176 SER B O 1
ATOM 4998 N N . ILE B 1 177 ? -9.578 -3.152 10.383 1 95.56 177 ILE B N 1
ATOM 4999 C CA . ILE B 1 177 ? -10.195 -3.014 11.695 1 95.56 177 ILE B CA 1
ATOM 5000 C C . ILE B 1 177 ? -11.664 -2.604 11.531 1 95.56 177 ILE B C 1
ATOM 5002 O O . ILE B 1 177 ? -12.508 -2.973 12.344 1 95.56 177 ILE B O 1
ATOM 5006 N N . PHE B 1 178 ? -11.945 -1.88 10.5 1 94.38 178 PHE B N 1
ATOM 5007 C CA . PHE B 1 178 ? -13.281 -1.348 10.297 1 94.38 178 PHE B CA 1
ATOM 5008 C C . PHE B 1 178 ? -13.93 -1.972 9.062 1 94.38 178 PHE B C 1
ATOM 5010 O O . PHE B 1 178 ? -13.289 -2.719 8.328 1 94.38 178 PHE B O 1
ATOM 5017 N N . GLU B 1 179 ? -15.164 -1.662 8.945 1 87.88 179 GLU B N 1
ATOM 5018 C CA . GLU B 1 179 ? -15.961 -2.18 7.836 1 87.88 179 GLU B CA 1
ATOM 5019 C C . GLU B 1 179 ? -16.625 -1.049 7.055 1 87.88 179 GLU B C 1
ATOM 5021 O O . GLU B 1 179 ? -16.734 0.074 7.551 1 87.88 179 GLU B O 1
ATOM 5026 N N . VAL B 1 180 ? -16.969 -1.417 5.828 1 85.38 180 VAL B N 1
ATOM 5027 C CA . VAL B 1 180 ? -17.703 -0.464 5 1 85.38 180 VAL B CA 1
ATOM 5028 C C . VAL B 1 180 ? -18.922 0.053 5.77 1 85.38 180 VAL B C 1
ATOM 5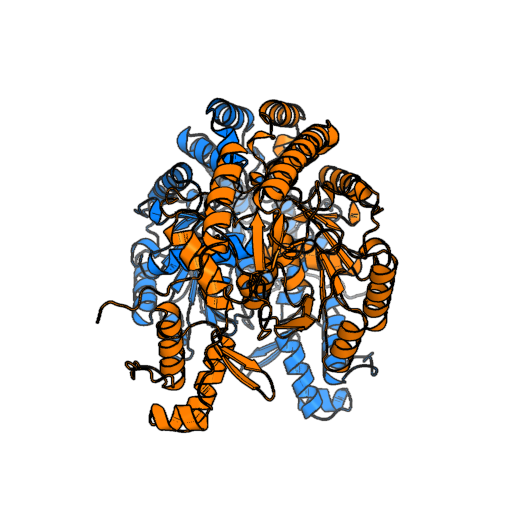030 O O . VAL B 1 180 ? -19.672 -0.729 6.359 1 85.38 180 VAL B O 1
ATOM 5033 N N . GLY B 1 181 ? -19.047 1.359 5.824 1 87.31 181 GLY B N 1
ATOM 5034 C CA . GLY B 1 181 ? -20.188 1.961 6.488 1 87.31 181 GLY B CA 1
ATOM 5035 C C . GLY B 1 181 ? -19.891 2.416 7.906 1 87.31 181 GLY B C 1
ATOM 5036 O O . GLY B 1 181 ? -20.641 3.207 8.484 1 87.31 181 GLY B O 1
ATOM 5037 N N . ASP B 1 182 ? -18.812 1.954 8.469 1 93.56 182 ASP B N 1
ATOM 5038 C CA . ASP B 1 182 ? -18.438 2.348 9.828 1 93.56 182 ASP B CA 1
ATOM 5039 C C . ASP B 1 182 ? -18.172 3.848 9.906 1 93.56 182 ASP B C 1
ATOM 5041 O O . ASP B 1 182 ? -17.75 4.465 8.93 1 93.56 182 ASP B O 1
ATOM 5045 N N . ARG B 1 183 ? -18.453 4.402 11.062 1 97 183 ARG B N 1
ATOM 5046 C CA . ARG B 1 183 ? -18.219 5.82 11.328 1 97 183 ARG B CA 1
ATOM 5047 C C . ARG B 1 183 ? -16.953 6.02 12.148 1 97 183 ARG B C 1
ATOM 5049 O O . ARG B 1 183 ? -16.766 5.371 13.18 1 97 183 ARG B O 1
ATOM 5056 N N . ILE B 1 184 ? -16.156 6.848 11.664 1 98.56 184 ILE B N 1
ATOM 5057 C CA . ILE B 1 184 ? -14.906 7.207 12.328 1 98.56 184 ILE B CA 1
ATOM 5058 C C . ILE B 1 184 ? -14.914 8.695 12.68 1 98.56 184 ILE B C 1
ATOM 5060 O O . ILE B 1 184 ? -15.07 9.547 11.797 1 98.56 184 ILE B O 1
ATOM 5064 N N . ALA B 1 185 ? -14.75 9.008 13.977 1 98.75 185 ALA B N 1
ATOM 5065 C CA . ALA B 1 185 ? -14.703 10.406 14.414 1 98.75 185 ALA B CA 1
ATOM 5066 C C . ALA B 1 185 ? -13.344 11.023 14.102 1 98.75 185 ALA B C 1
ATOM 5068 O O . ALA B 1 185 ? -12.305 10.367 14.227 1 98.75 185 ALA B O 1
ATOM 5069 N N . THR B 1 186 ? -13.352 12.234 13.672 1 98.62 186 THR B N 1
ATOM 5070 C CA . THR B 1 186 ? -12.164 13.055 13.461 1 98.62 186 THR B CA 1
ATOM 5071 C C . THR B 1 186 ? -12.406 14.484 13.945 1 98.62 186 THR B C 1
ATOM 5073 O O . THR B 1 186 ? -13.547 14.875 14.188 1 98.62 186 THR B O 1
ATOM 5076 N N . ASP B 1 187 ? -11.312 15.234 14.117 1 98.19 187 ASP B N 1
ATOM 5077 C CA . ASP B 1 187 ? -11.469 16.688 14.195 1 98.19 187 ASP B CA 1
ATOM 5078 C C . ASP B 1 187 ? -12.25 17.219 13 1 98.19 187 ASP B C 1
ATOM 5080 O O . ASP B 1 187 ? -12.242 16.609 11.93 1 98.19 187 ASP B O 1
ATOM 5084 N N . SER B 1 188 ? -12.914 18.359 13.188 1 97.31 188 SER B N 1
ATOM 5085 C CA . SER B 1 188 ? -13.68 18.953 12.102 1 97.31 188 SER B CA 1
ATOM 5086 C C . SER B 1 188 ? -12.766 19.406 10.961 1 97.31 188 SER B C 1
ATOM 5088 O O . SER B 1 188 ? -13.188 19.453 9.805 1 97.31 188 SER B O 1
ATOM 5090 N N . LEU B 1 189 ? -11.562 19.812 11.266 1 97.62 189 LEU B N 1
ATOM 5091 C CA . LEU B 1 189 ? -10.453 19.969 10.32 1 97.62 189 LEU B CA 1
ATOM 5092 C C . LEU B 1 189 ? -9.391 18.906 10.555 1 97.62 189 LEU B C 1
ATOM 5094 O O . LEU B 1 189 ? -8.922 18.719 11.68 1 97.62 189 LEU B O 1
ATOM 5098 N N . THR B 1 190 ? -9.086 18.203 9.469 1 97.88 190 THR B N 1
ATOM 5099 C CA . THR B 1 190 ? -8.156 17.094 9.711 1 97.88 190 THR B CA 1
ATOM 5100 C C . THR B 1 190 ? -7.246 16.875 8.508 1 97.88 190 THR B C 1
ATOM 5102 O O . THR B 1 190 ? -7.395 17.547 7.48 1 97.88 190 THR B O 1
ATOM 5105 N N . TYR B 1 191 ? -6.289 16.016 8.688 1 97.44 191 TYR B N 1
ATOM 5106 C CA . TYR B 1 191 ? -5.367 15.617 7.629 1 97.44 191 TYR B CA 1
ATOM 5107 C C . TYR B 1 191 ? -6.121 15.047 6.434 1 97.44 191 TYR B C 1
ATOM 5109 O O . TYR B 1 191 ? -6.871 14.07 6.57 1 97.44 191 TYR B O 1
ATOM 5117 N N . PRO B 1 192 ? -5.887 15.57 5.219 1 95.62 192 PRO B N 1
ATOM 5118 C CA . PRO B 1 192 ? -6.66 15.141 4.051 1 95.62 192 PRO B CA 1
ATOM 5119 C C . PRO B 1 192 ? -6.465 13.664 3.727 1 95.62 192 PRO B C 1
ATOM 5121 O O . PRO B 1 192 ? -7.367 13.023 3.178 1 95.62 192 PRO B O 1
ATOM 5124 N N . GLY B 1 193 ? -5.336 13.078 4.078 1 95.38 193 GLY B N 1
ATOM 5125 C CA . GLY B 1 193 ? -5.07 11.68 3.779 1 95.38 193 GLY B CA 1
ATOM 5126 C C . GLY B 1 193 ? -6.078 10.734 4.406 1 95.38 193 GLY B C 1
ATOM 5127 O O . GLY B 1 193 ? -6.457 9.734 3.797 1 95.38 193 GLY B O 1
ATOM 5128 N N . ILE B 1 194 ? -6.543 11.016 5.641 1 97.19 194 ILE B N 1
ATOM 5129 C CA . ILE B 1 194 ? -7.531 10.164 6.297 1 97.19 194 ILE B CA 1
ATOM 5130 C C . ILE B 1 194 ? -8.867 10.273 5.57 1 97.19 194 ILE B C 1
ATOM 5132 O O . ILE B 1 194 ? -9.617 9.297 5.492 1 97.19 194 ILE B O 1
ATOM 5136 N N . LYS B 1 195 ? -9.18 11.422 4.996 1 94.44 195 LYS B N 1
ATOM 5137 C CA . LYS B 1 195 ? -10.422 11.617 4.262 1 94.44 195 LYS B CA 1
ATOM 5138 C C . LYS B 1 195 ? -10.461 10.742 3.008 1 94.44 195 LYS B C 1
ATOM 5140 O O . LYS B 1 195 ? -11.461 10.07 2.748 1 94.44 195 LYS B O 1
ATOM 5145 N N . THR B 1 196 ? -9.367 10.75 2.338 1 91.19 196 THR B N 1
ATOM 5146 C CA . THR B 1 196 ? -9.312 10.031 1.068 1 91.19 196 THR B CA 1
ATOM 5147 C C . THR B 1 196 ? -9.344 8.523 1.298 1 91.19 196 THR B C 1
ATOM 5149 O O . THR B 1 196 ? -10.031 7.797 0.579 1 91.19 196 THR B O 1
ATOM 5152 N N . VAL B 1 197 ? -8.641 8.023 2.256 1 93.88 197 VAL B N 1
ATOM 5153 C CA . VAL B 1 197 ? -8.609 6.59 2.535 1 93.88 197 VAL B CA 1
ATOM 5154 C C . VAL B 1 197 ? -9.984 6.125 3.014 1 93.88 197 VAL B C 1
ATOM 5156 O O . VAL B 1 197 ? -10.469 5.078 2.59 1 93.88 197 VAL B O 1
ATOM 5159 N N . ALA B 1 198 ? -10.586 6.906 3.895 1 94 198 ALA B N 1
ATOM 5160 C CA . ALA B 1 198 ? -11.914 6.555 4.398 1 94 198 ALA B CA 1
ATOM 5161 C C . ALA B 1 198 ? -12.922 6.461 3.262 1 94 198 ALA B C 1
ATOM 5163 O O . ALA B 1 198 ? -13.703 5.508 3.193 1 94 198 ALA B O 1
ATOM 5164 N N . LYS B 1 199 ? -12.844 7.402 2.391 1 89.19 199 LYS B N 1
ATOM 5165 C CA . LYS B 1 199 ? -13.742 7.41 1.241 1 89.19 199 LYS B CA 1
ATOM 5166 C C . LYS B 1 199 ? -13.531 6.18 0.367 1 89.19 199 LYS B C 1
ATOM 5168 O O . LYS B 1 199 ? -14.492 5.512 -0.022 1 89.19 199 LYS B O 1
ATOM 5173 N N . THR B 1 200 ? -12.328 5.914 0.106 1 86.81 200 THR B N 1
ATOM 5174 C CA . THR B 1 200 ? -11.961 4.793 -0.75 1 86.81 200 THR B CA 1
ATOM 5175 C C . THR B 1 200 ? -12.461 3.477 -0.161 1 86.81 200 THR B C 1
ATOM 5177 O O . THR B 1 200 ? -12.906 2.594 -0.893 1 86.81 200 THR B O 1
ATOM 5180 N N . LEU B 1 201 ? -12.445 3.369 1.129 1 89.69 201 LEU B N 1
ATOM 5181 C CA . LEU B 1 201 ? -12.773 2.115 1.798 1 89.69 201 LEU B CA 1
ATOM 5182 C C . LEU B 1 201 ? -14.234 2.09 2.219 1 89.69 201 LEU B C 1
ATOM 5184 O O . LEU B 1 201 ? -14.695 1.121 2.83 1 89.69 201 LEU B O 1
ATOM 5188 N N . GLY B 1 202 ? -14.977 3.227 1.967 1 86.75 202 GLY B N 1
ATOM 5189 C CA . GLY B 1 202 ? -16.422 3.27 2.178 1 86.75 202 GLY B CA 1
ATOM 5190 C C . GLY B 1 202 ? -16.797 3.6 3.607 1 86.75 202 GLY B C 1
ATOM 5191 O O . GLY B 1 202 ? -17.891 3.252 4.059 1 86.75 202 GLY B O 1
ATOM 5192 N N . MET B 1 203 ? -15.914 4.211 4.316 1 91.44 203 MET B N 1
ATOM 5193 C CA . MET B 1 203 ? -16.203 4.621 5.688 1 91.44 203 MET B CA 1
ATOM 5194 C C . MET B 1 203 ? -16.719 6.062 5.727 1 91.44 203 MET B C 1
ATOM 5196 O O . MET B 1 203 ? -16.5 6.82 4.781 1 91.44 203 MET B O 1
ATOM 5200 N N . LYS B 1 204 ? -17.375 6.383 6.824 1 92.75 204 LYS B N 1
ATOM 5201 C CA . LYS B 1 204 ? -17.891 7.734 7.023 1 92.75 204 LYS B CA 1
ATOM 5202 C C . LYS B 1 204 ? -17.125 8.453 8.133 1 92.75 204 LYS B C 1
ATOM 5204 O O . LYS B 1 204 ? -16.938 7.898 9.219 1 92.75 204 LYS B O 1
ATOM 5209 N N . LEU B 1 205 ? -16.703 9.641 7.844 1 96.12 205 LEU B N 1
ATOM 5210 C CA . LEU B 1 205 ? -16.047 10.438 8.875 1 96.12 205 LEU B CA 1
ATOM 5211 C C . LEU B 1 205 ? -17.062 11.32 9.602 1 96.12 205 LEU B C 1
ATOM 5213 O O . LEU B 1 205 ? -17.938 11.914 8.977 1 96.12 205 LEU B O 1
ATOM 5217 N N . GLU B 1 206 ? -17 11.297 10.906 1 96.88 206 GLU B N 1
ATOM 5218 C CA . GLU B 1 206 ? -17.844 12.133 11.758 1 96.88 206 GLU B CA 1
ATOM 5219 C C . GLU B 1 206 ? -17.047 13.312 12.32 1 96.88 206 GLU B C 1
ATOM 5221 O O . GLU B 1 206 ? -16.188 13.141 13.188 1 96.88 206 GLU B O 1
ATOM 5226 N N . PRO B 1 207 ? -17.391 14.516 11.867 1 97.19 207 PRO B N 1
ATOM 5227 C CA . PRO B 1 207 ? -16.656 15.672 12.375 1 97.19 207 PRO B CA 1
ATOM 5228 C C . PRO B 1 207 ? -17.016 16.016 13.82 1 97.19 207 PRO B C 1
ATOM 5230 O O . PRO B 1 207 ? -18.203 16.047 14.164 1 97.19 207 PRO B O 1
ATOM 5233 N N . ILE B 1 208 ? -16.031 16.203 14.578 1 98.25 208 ILE B N 1
ATOM 5234 C CA . ILE B 1 208 ? -16.203 16.609 15.969 1 98.25 208 ILE B CA 1
ATOM 5235 C C . ILE B 1 208 ? -15.695 18.047 16.156 1 98.25 208 ILE B C 1
ATOM 5237 O O . ILE B 1 208 ? -14.656 18.406 15.609 1 98.25 208 ILE B O 1
ATOM 5241 N N . GLN B 1 209 ? -16.375 18.812 16.938 1 97.06 209 GLN B N 1
ATOM 5242 C CA . GLN B 1 209 ? -15.992 20.203 17.172 1 97.06 209 GLN B CA 1
ATOM 5243 C C . GLN B 1 209 ? -14.633 20.297 17.875 1 97.06 209 GLN B C 1
ATOM 5245 O O . GLN B 1 209 ? -14.258 19.391 18.625 1 97.06 209 GLN B O 1
ATOM 5250 N N . MET B 1 210 ? -13.992 21.391 17.531 1 96.94 210 MET B N 1
ATOM 5251 C CA . MET B 1 210 ? -12.641 21.609 18.062 1 96.94 210 MET B CA 1
ATOM 5252 C C . MET B 1 210 ? -12.531 22.969 18.719 1 96.94 210 MET B C 1
ATOM 5254 O O . MET B 1 210 ? -13.359 23.859 18.469 1 96.94 210 MET B O 1
ATOM 5258 N N . ASP B 1 211 ? -11.523 23.125 19.578 1 96.75 211 ASP B N 1
ATOM 5259 C CA . ASP B 1 211 ? -11.102 24.422 20.109 1 96.75 211 ASP B CA 1
ATOM 5260 C C . ASP B 1 211 ? -9.586 24.578 20.047 1 96.75 211 ASP B C 1
ATOM 5262 O O . ASP B 1 211 ? -8.93 23.953 19.203 1 96.75 211 ASP B O 1
ATOM 5266 N N . GLU B 1 212 ? -8.984 25.438 20.797 1 95.19 212 GLU B N 1
ATOM 5267 C CA . GLU B 1 212 ? -7.562 25.75 20.703 1 95.19 212 GLU B CA 1
ATOM 5268 C C . GLU B 1 212 ? -6.707 24.562 21.109 1 95.19 212 GLU B C 1
ATOM 5270 O O . GLU B 1 212 ? -5.516 24.516 20.812 1 95.19 212 GLU B O 1
ATOM 5275 N N . GLU B 1 213 ? -7.344 23.594 21.766 1 95.88 213 GLU B N 1
ATOM 5276 C CA . GLU B 1 213 ? -6.613 22.406 22.188 1 95.88 213 GLU B CA 1
ATOM 5277 C C . GLU B 1 213 ? -6.984 21.203 21.328 1 95.88 213 GLU B C 1
ATOM 5279 O O . GLU B 1 213 ? -6.652 20.062 21.672 1 95.88 213 GLU B O 1
ATOM 5284 N N . GLY B 1 214 ? -7.691 21.438 20.297 1 96.88 214 GLY B N 1
ATOM 5285 C CA . GLY B 1 214 ? -8.109 20.312 19.453 1 96.88 214 GLY B CA 1
ATOM 5286 C C . GLY B 1 214 ? -9.531 19.859 19.734 1 96.88 214 GLY B C 1
ATOM 5287 O O . GLY B 1 214 ? -10.406 20.672 20.031 1 96.88 214 GLY B O 1
ATOM 5288 N N . MET B 1 215 ? -9.789 18.625 19.625 1 98.5 215 MET B N 1
ATOM 5289 C CA . MET B 1 215 ? -11.117 18.016 19.719 1 98.5 215 MET B CA 1
ATOM 5290 C C . MET B 1 215 ? -11.727 18.266 21.094 1 98.5 215 MET B C 1
ATOM 5292 O O . MET B 1 215 ? -11.062 18.062 22.125 1 98.5 215 MET B O 1
ATOM 5296 N N . ILE B 1 216 ? -12.977 18.656 21.109 1 98.56 216 ILE B N 1
ATOM 5297 C CA . ILE B 1 216 ? -13.703 18.875 22.359 1 98.56 216 ILE B CA 1
ATOM 5298 C C . ILE B 1 216 ? -14.281 17.562 22.859 1 98.56 216 ILE B C 1
ATOM 5300 O O . ILE B 1 216 ? -15.102 16.938 22.172 1 98.56 216 ILE B O 1
ATOM 5304 N N . PRO B 1 217 ? -13.914 17.141 24.094 1 98.69 217 PRO B N 1
ATOM 5305 C CA . PRO B 1 217 ? -14.375 15.844 24.594 1 98.69 217 PRO B CA 1
ATOM 5306 C C . PRO B 1 217 ? -15.898 15.742 24.672 1 98.69 217 PRO B C 1
ATOM 5308 O O . PRO B 1 217 ? -16.469 14.719 24.297 1 98.69 217 PRO B O 1
ATOM 5311 N N . GLU B 1 218 ? -16.562 16.781 25.094 1 98.5 218 GLU B N 1
ATOM 5312 C CA . GLU B 1 218 ? -18.016 16.781 25.219 1 98.5 218 GLU B CA 1
ATOM 5313 C C . GLU B 1 218 ? -18.688 16.562 23.859 1 98.5 218 GLU B C 1
ATOM 5315 O O . GLU B 1 218 ? -19.703 15.875 23.766 1 98.5 218 GLU B O 1
ATOM 5320 N N . SER B 1 219 ? -18.109 17.141 22.906 1 98.38 219 SER B N 1
ATOM 5321 C CA . SER B 1 219 ? -18.641 16.984 21.547 1 98.38 219 SER B CA 1
ATOM 5322 C C . SER B 1 219 ? -18.453 15.562 21.047 1 98.38 219 SER B C 1
ATOM 5324 O O . SER B 1 219 ? -19.328 15.016 20.375 1 98.38 219 SER B O 1
ATOM 5326 N N . LEU B 1 220 ? -17.328 14.953 21.344 1 98.75 220 LEU B N 1
ATOM 5327 C CA . LEU B 1 220 ? -17.094 13.555 20.984 1 98.75 220 LEU B CA 1
ATOM 5328 C C . LEU B 1 220 ? -18.094 12.641 21.672 1 98.75 220 LEU B C 1
ATOM 5330 O O . LEU B 1 220 ? -18.688 11.758 21.031 1 98.75 220 LEU B O 1
ATOM 5334 N N . GLU B 1 221 ? -18.281 12.859 22.906 1 98.44 221 GLU B N 1
ATOM 5335 C CA . GLU B 1 221 ? -19.203 12.031 23.672 1 98.44 221 GLU B CA 1
ATOM 5336 C C . GLU B 1 221 ? -20.625 12.141 23.109 1 98.44 221 GLU B C 1
ATOM 5338 O O . GLU B 1 221 ? -21.328 11.133 23 1 98.44 221 GLU B O 1
ATOM 5343 N N . ALA B 1 222 ? -21.016 13.352 22.828 1 98.06 222 ALA B N 1
ATOM 5344 C CA . ALA B 1 222 ? -22.344 13.578 22.234 1 98.06 222 ALA B CA 1
ATOM 5345 C C . ALA B 1 222 ? -22.5 12.828 20.922 1 98.06 222 ALA B C 1
ATOM 5347 O O . ALA B 1 222 ? -23.547 12.258 20.641 1 98.06 222 ALA B O 1
ATOM 5348 N N . ALA B 1 223 ? -21.484 12.875 20.125 1 97.31 223 ALA B N 1
ATOM 5349 C CA . ALA B 1 223 ? -21.516 12.172 18.844 1 97.31 223 ALA B CA 1
ATOM 5350 C C . ALA B 1 223 ? -21.656 10.664 19.047 1 97.31 223 ALA B C 1
ATOM 5352 O O . ALA B 1 223 ? -22.391 10 18.312 1 97.31 223 ALA B O 1
ATOM 5353 N N . CYS B 1 224 ? -20.938 10.156 20.016 1 97.56 224 CYS B N 1
ATOM 5354 C CA . CYS B 1 224 ? -20.984 8.734 20.328 1 97.56 224 CYS B CA 1
ATOM 5355 C C . CYS B 1 224 ? -22.391 8.328 20.797 1 97.56 224 CYS B C 1
ATOM 5357 O O . CYS B 1 224 ? -22.828 7.203 20.547 1 97.56 224 CYS B O 1
ATOM 5359 N N . HIS B 1 225 ? -23.062 9.242 21.422 1 95.62 225 HIS B N 1
ATOM 5360 C CA . HIS B 1 225 ? -24.422 8.992 21.875 1 95.62 225 HIS B CA 1
ATOM 5361 C C . HIS B 1 225 ? -25.391 8.961 20.703 1 95.62 225 HIS B C 1
ATOM 5363 O O . HIS B 1 225 ? -26.359 8.188 20.703 1 95.62 225 HIS B O 1
ATOM 5369 N N . ARG B 1 226 ? -25.141 9.703 19.781 1 93.75 226 ARG B N 1
ATOM 5370 C CA . ARG B 1 226 ? -26.062 9.898 18.656 1 93.75 226 ARG B CA 1
ATOM 5371 C C . ARG B 1 226 ? -25.859 8.828 17.594 1 93.75 226 ARG B C 1
ATOM 5373 O O . ARG B 1 226 ? -26.828 8.414 16.938 1 93.75 226 ARG B O 1
ATOM 5380 N N . ASN B 1 227 ? -24.625 8.508 17.391 1 93.62 227 ASN B N 1
ATOM 5381 C CA . ASN B 1 227 ? -24.281 7.602 16.297 1 93.62 227 ASN B CA 1
ATOM 5382 C C . ASN B 1 227 ? -23.375 6.473 16.781 1 93.62 227 ASN B C 1
ATOM 5384 O O . ASN B 1 227 ? -22.641 6.629 17.766 1 93.62 227 ASN B O 1
ATOM 5388 N N . PRO B 1 228 ? -23.422 5.383 16.094 1 95.44 228 PRO B N 1
ATOM 5389 C CA . PRO B 1 228 ? -22.5 4.301 16.438 1 95.44 228 PRO B CA 1
ATOM 5390 C C . PRO B 1 228 ? -21.078 4.539 15.906 1 95.44 228 PRO B C 1
ATOM 5392 O O . PRO B 1 228 ? -20.688 3.928 14.914 1 95.44 228 PRO B O 1
ATOM 5395 N N . ILE B 1 229 ? -20.375 5.297 16.578 1 98.06 229 ILE B N 1
ATOM 5396 C CA . ILE B 1 229 ? -18.984 5.578 16.219 1 98.06 229 ILE B CA 1
ATOM 5397 C C . ILE B 1 229 ? -18.094 4.398 16.609 1 98.06 229 ILE B C 1
ATOM 5399 O O . ILE B 1 229 ? -18.203 3.877 17.719 1 98.06 229 ILE B O 1
ATOM 5403 N N . LYS B 1 230 ? -17.219 3.969 15.641 1 98.06 230 LYS B N 1
ATOM 5404 C CA . LYS B 1 230 ? -16.406 2.789 15.891 1 98.06 230 LYS B CA 1
ATOM 5405 C C . LYS B 1 230 ? -14.938 3.172 16.094 1 98.06 230 LYS B C 1
ATOM 5407 O O . LYS B 1 230 ? -14.188 2.449 16.766 1 98.06 230 LYS B O 1
ATOM 5412 N N . GLY B 1 231 ? -14.562 4.23 15.492 1 98.69 231 GLY B N 1
ATOM 5413 C CA . GLY B 1 231 ? -13.164 4.621 15.523 1 98.69 231 GLY B CA 1
ATOM 5414 C C . GLY B 1 231 ? -12.969 6.113 15.734 1 98.69 231 GLY B C 1
ATOM 5415 O O . GLY B 1 231 ? -13.922 6.887 15.648 1 98.69 231 GLY B O 1
ATOM 5416 N N . LEU B 1 232 ? -11.75 6.52 16.109 1 98.88 232 LEU B N 1
ATOM 5417 C CA . LEU B 1 232 ? -11.312 7.895 16.328 1 98.88 232 LEU B CA 1
ATOM 5418 C C . LEU B 1 232 ? -9.93 8.117 15.719 1 98.88 232 LEU B C 1
ATOM 5420 O O . LEU B 1 232 ? -9.008 7.34 15.961 1 98.88 232 LEU B O 1
ATOM 5424 N N . TYR B 1 233 ? -9.836 9.078 14.898 1 98.88 233 TYR B N 1
ATOM 5425 C CA . TYR B 1 233 ? -8.547 9.508 14.367 1 98.88 233 TYR B CA 1
ATOM 5426 C C . TYR B 1 233 ? -8.141 10.859 14.938 1 98.88 233 TYR B C 1
ATOM 5428 O O . TYR B 1 233 ? -8.914 11.82 14.875 1 98.88 233 TYR B O 1
ATOM 5436 N N . LEU B 1 234 ? -6.801 10.953 15.414 1 98.5 234 LEU B N 1
ATOM 5437 C CA . LEU B 1 234 ? -6.336 12.195 16.031 1 98.5 234 LEU B CA 1
ATOM 5438 C C . LEU B 1 234 ? -4.863 12.438 15.703 1 98.5 234 LEU B C 1
ATOM 5440 O O . LEU B 1 234 ? -4.086 11.484 15.578 1 98.5 234 LEU B O 1
ATOM 5444 N N . MET B 1 235 ? -4.52 13.656 15.609 1 97.12 235 MET B N 1
ATOM 5445 C CA . MET B 1 235 ? -3.16 14.188 15.68 1 97.12 235 MET B CA 1
ATOM 5446 C C . MET B 1 235 ? -3.008 15.125 16.875 1 97.12 235 MET B C 1
ATOM 5448 O O . MET B 1 235 ? -2.996 16.344 16.703 1 97.12 235 MET B O 1
ATOM 5452 N N . PRO B 1 236 ? -2.748 14.586 18.031 1 94.88 236 PRO B N 1
ATOM 5453 C CA . PRO B 1 236 ? -2.93 15.367 19.266 1 94.88 236 PRO B CA 1
ATOM 5454 C C . PRO B 1 236 ? -1.778 16.328 19.516 1 94.88 236 PRO B C 1
ATOM 5456 O O . PRO B 1 236 ? -1.938 17.297 20.266 1 94.88 236 PRO B O 1
ATOM 5459 N N . ASN B 1 237 ? -0.622 16.094 19 1 91.19 237 ASN B N 1
ATOM 5460 C CA . ASN B 1 237 ? 0.546 16.891 19.391 1 91.19 237 ASN B CA 1
ATOM 5461 C C . ASN B 1 237 ? 0.733 18.094 18.469 1 91.19 237 ASN B C 1
ATOM 5463 O O . ASN B 1 237 ? 1.18 19.156 18.906 1 91.19 237 ASN B O 1
ATOM 5467 N N . MET B 1 238 ? 0.507 17.953 17.297 1 93.56 238 MET B N 1
ATOM 5468 C CA . MET B 1 238 ? 0.495 19 16.281 1 93.56 238 MET B CA 1
ATOM 5469 C C . MET B 1 238 ? -0.617 18.766 15.273 1 93.56 238 MET B C 1
ATOM 5471 O O . MET B 1 238 ? -0.374 18.219 14.195 1 93.56 238 MET B O 1
ATOM 5475 N N . GLN B 1 239 ? -1.688 19.312 15.672 1 96.69 239 GLN B N 1
ATOM 5476 C CA . GLN B 1 239 ? -2.895 19.062 14.891 1 96.69 239 GLN B CA 1
ATOM 5477 C C . GLN B 1 239 ? -2.781 19.688 13.5 1 96.69 239 GLN B C 1
ATOM 5479 O O . GLN B 1 239 ? -2.301 20.812 13.352 1 96.69 239 GLN B O 1
ATOM 5484 N N . ASN B 1 240 ? -3.029 18.938 12.523 1 97.69 240 ASN B N 1
ATOM 5485 C CA . ASN B 1 240 ? -3.098 19.391 11.133 1 97.69 240 ASN B CA 1
ATOM 5486 C C . ASN B 1 240 ? -4.535 19.688 10.711 1 97.69 240 ASN B C 1
ATOM 5488 O O . ASN B 1 240 ? -5.359 18.766 10.633 1 97.69 240 ASN B O 1
ATOM 5492 N N . PRO B 1 241 ? -4.805 20.969 10.547 1 97.81 241 PRO B N 1
ATOM 5493 C CA . PRO B 1 241 ? -3.898 22.031 10.094 1 97.81 241 PRO B CA 1
ATOM 5494 C C . PRO B 1 241 ? -3.648 23.094 11.164 1 97.81 241 PRO B C 1
ATOM 5496 O O . PRO B 1 241 ? -2.869 24.016 10.945 1 97.81 241 PRO B O 1
ATOM 5499 N N . THR B 1 242 ? -4.133 23.047 12.344 1 97.75 242 THR B N 1
ATOM 5500 C CA . THR B 1 242 ? -4.316 24.203 13.219 1 97.75 242 THR B CA 1
ATOM 5501 C C . THR B 1 242 ? -3.111 24.375 14.141 1 97.75 242 THR B C 1
ATOM 5503 O O . THR B 1 242 ? -2.998 25.391 14.836 1 97.75 242 THR B O 1
ATOM 5506 N N . THR B 1 243 ? -2.252 23.406 14.227 1 96.62 243 THR B N 1
ATOM 5507 C CA . THR B 1 243 ? -1.061 23.375 15.07 1 96.62 243 THR B CA 1
ATOM 5508 C C . THR B 1 243 ? -1.434 23.141 16.531 1 96.62 243 THR B C 1
ATOM 5510 O O . THR B 1 243 ? -0.563 23.125 17.406 1 96.62 243 THR B O 1
ATOM 5513 N N . SER B 1 244 ? -2.684 22.953 16.828 1 95.12 244 SER B N 1
ATOM 5514 C CA . SER B 1 244 ? -3.133 22.75 18.203 1 95.12 244 SER B CA 1
ATOM 5515 C C . SER B 1 244 ? -2.467 21.531 18.828 1 95.12 244 SER B C 1
ATOM 5517 O O . SER B 1 244 ? -2.211 20.531 18.141 1 95.12 244 SER B O 1
ATOM 5519 N N . SER B 1 245 ? -2.191 21.641 20.125 1 93.81 245 SER B N 1
ATOM 5520 C CA . SER B 1 245 ? -1.699 20.531 20.938 1 93.81 245 SER B CA 1
ATOM 5521 C C . SER B 1 245 ? -2.631 20.25 22.109 1 93.81 245 SER B C 1
ATOM 5523 O O . SER B 1 245 ? -3.082 21.188 22.781 1 93.81 245 SER B O 1
ATOM 5525 N N . MET B 1 246 ? -2.879 19.047 22.297 1 94.56 246 MET B N 1
ATOM 5526 C CA . MET B 1 246 ? -3.766 18.656 23.391 1 94.56 246 MET B CA 1
ATOM 5527 C C . MET B 1 246 ? -3.02 18.656 24.719 1 94.56 246 MET B C 1
ATOM 5529 O O . MET B 1 246 ? -1.894 18.172 24.812 1 94.56 246 MET B O 1
ATOM 5533 N N . SER B 1 247 ? -3.674 19.25 25.75 1 94.19 247 SER B N 1
ATOM 5534 C CA . SER B 1 247 ? -3.141 19.141 27.094 1 94.19 247 SER B CA 1
ATOM 5535 C C . SER B 1 247 ? -3.311 17.734 27.641 1 94.19 247 SER B C 1
ATOM 5537 O O . SER B 1 247 ? -4.09 16.938 27.109 1 94.19 247 SER B O 1
ATOM 5539 N N . MET B 1 248 ? -2.57 17.406 28.703 1 94.06 248 MET B N 1
ATOM 5540 C CA . MET B 1 248 ? -2.699 16.094 29.344 1 94.06 248 MET B CA 1
ATOM 5541 C C . MET B 1 248 ? -4.113 15.891 29.875 1 94.06 248 MET B C 1
ATOM 5543 O O . MET B 1 248 ? -4.645 14.781 29.812 1 94.06 248 MET B O 1
ATOM 5547 N N . LYS B 1 249 ? -4.68 16.938 30.422 1 96.5 249 LYS B N 1
ATOM 5548 C CA . LYS B 1 249 ? -6.059 16.844 30.891 1 96.5 249 LYS B CA 1
ATOM 5549 C C . LYS B 1 249 ? -7.008 16.453 29.766 1 96.5 249 LYS B C 1
ATOM 5551 O O . LYS B 1 249 ? -7.832 15.555 29.922 1 96.5 249 LYS B O 1
ATOM 5556 N N . ARG B 1 250 ? -6.891 17.109 28.656 1 97.06 250 ARG B N 1
ATOM 5557 C CA . ARG B 1 250 ? -7.711 16.828 27.469 1 97.06 250 ARG B CA 1
ATOM 5558 C C . ARG B 1 250 ? -7.48 15.414 26.969 1 97.06 250 ARG B C 1
ATOM 5560 O O . ARG B 1 250 ? -8.43 14.711 26.609 1 97.06 250 ARG B O 1
ATOM 5567 N N . LYS B 1 251 ? -6.27 14.969 26.922 1 96.81 251 LYS B N 1
ATOM 5568 C CA . LYS B 1 251 ? -5.926 13.617 26.484 1 96.81 251 LYS B CA 1
ATOM 5569 C C . LYS B 1 251 ? -6.602 12.57 27.375 1 96.81 251 LYS B C 1
ATOM 5571 O O . LYS B 1 251 ? -7.113 11.562 26.875 1 96.81 251 LYS B O 1
ATOM 5576 N N . LYS B 1 252 ? -6.578 12.789 28.625 1 97.81 252 LYS B N 1
ATOM 5577 C CA . LYS B 1 252 ? -7.195 11.867 29.578 1 97.81 252 LYS B CA 1
ATOM 5578 C C . LYS B 1 252 ? -8.703 11.805 29.375 1 97.81 252 LYS B C 1
ATOM 5580 O O . LYS B 1 252 ? -9.305 10.734 29.469 1 97.81 252 LYS B O 1
ATOM 5585 N N . GLU B 1 253 ? -9.297 12.945 29.156 1 98.56 253 GLU B N 1
ATOM 5586 C CA . GLU B 1 253 ? -10.734 12.992 28.906 1 98.56 253 GLU B CA 1
ATOM 5587 C C . GLU B 1 253 ? -11.094 12.203 27.641 1 98.56 253 GLU B C 1
ATOM 5589 O O . GLU B 1 253 ? -12.055 11.438 27.641 1 98.56 253 GLU B O 1
ATOM 5594 N N . ILE B 1 254 ? -10.312 12.383 26.625 1 98.69 254 ILE B N 1
ATOM 5595 C CA . ILE B 1 254 ? -10.539 11.672 25.375 1 98.69 254 ILE B CA 1
ATOM 5596 C C . ILE B 1 254 ? -10.336 10.18 25.578 1 98.69 254 ILE B C 1
ATOM 5598 O O . ILE B 1 254 ? -11.125 9.359 25.109 1 98.69 254 ILE B O 1
ATOM 5602 N N . ALA B 1 255 ? -9.273 9.812 26.297 1 98.56 255 ALA B N 1
ATOM 5603 C CA . ALA B 1 255 ? -8.984 8.414 26.594 1 98.56 255 ALA B CA 1
ATOM 5604 C C . ALA B 1 255 ? -10.172 7.75 27.297 1 98.56 255 ALA B C 1
ATOM 5606 O O . ALA B 1 255 ? -10.547 6.625 26.953 1 98.56 255 ALA B O 1
ATOM 5607 N N . ASN B 1 256 ? -10.719 8.469 28.219 1 98.62 256 ASN B N 1
ATOM 5608 C CA . ASN B 1 256 ? -11.859 7.949 28.953 1 98.62 256 ASN B CA 1
ATOM 5609 C C . ASN B 1 256 ? -13.055 7.684 28.047 1 98.62 256 ASN B C 1
ATOM 5611 O O . ASN B 1 256 ? -13.75 6.676 28.203 1 98.62 256 ASN B O 1
ATOM 5615 N N . ILE B 1 257 ? -13.281 8.57 27.156 1 98.75 257 ILE B N 1
ATOM 5616 C CA . ILE B 1 257 ? -14.391 8.414 26.234 1 98.75 257 ILE B CA 1
ATOM 5617 C C . ILE B 1 257 ? -14.133 7.223 25.312 1 98.75 257 ILE B C 1
ATOM 5619 O O . ILE B 1 257 ? -15.039 6.422 25.062 1 98.75 257 ILE B O 1
ATOM 5623 N N . VAL B 1 258 ? -12.914 7.039 24.812 1 98.75 258 VAL B N 1
ATOM 5624 C CA . VAL B 1 258 ? -12.555 5.934 23.922 1 98.75 258 VAL B CA 1
ATOM 5625 C C . VAL B 1 258 ? -12.812 4.605 24.625 1 98.75 258 VAL B C 1
ATOM 5627 O O . VAL B 1 258 ? -13.422 3.695 24.062 1 98.75 258 VAL B O 1
ATOM 5630 N N . GLU B 1 259 ? -12.406 4.504 25.844 1 97.88 259 GLU B N 1
ATOM 5631 C CA . GLU B 1 259 ? -12.609 3.275 26.609 1 97.88 259 GLU B CA 1
ATOM 5632 C C . GLU B 1 259 ? -14.086 3.045 26.906 1 97.88 259 GLU B C 1
ATOM 5634 O O . GLU B 1 259 ? -14.578 1.922 26.797 1 97.88 259 GLU B O 1
ATOM 5639 N N . GLY B 1 260 ? -14.742 4.094 27.328 1 97.38 260 GLY B N 1
ATOM 5640 C CA . GLY B 1 260 ? -16.141 3.986 27.703 1 97.38 260 GLY B CA 1
ATOM 5641 C C . GLY B 1 260 ? -17.031 3.506 26.562 1 97.38 260 GLY B C 1
ATOM 5642 O O . GLY B 1 260 ? -17.969 2.732 26.781 1 97.38 260 GLY B O 1
ATOM 5643 N N . TYR B 1 261 ? -16.719 3.947 25.375 1 97.62 261 TYR B N 1
ATOM 5644 C CA . TYR B 1 261 ? -17.531 3.588 24.219 1 97.62 261 TYR B CA 1
ATOM 5645 C C . TYR B 1 261 ? -16.844 2.504 23.391 1 97.62 261 TYR B C 1
ATOM 5647 O O . TYR B 1 261 ? -17.344 2.133 22.328 1 97.62 261 TYR B O 1
ATOM 5655 N N . ASN B 1 262 ? -15.695 2.041 23.844 1 97.38 262 ASN B N 1
ATOM 5656 C CA . ASN B 1 262 ? -14.898 0.995 23.219 1 97.38 262 ASN B CA 1
ATOM 5657 C C . ASN B 1 262 ? -14.555 1.351 21.766 1 97.38 262 ASN B C 1
ATOM 5659 O O . ASN B 1 262 ? -14.719 0.529 20.875 1 97.38 262 ASN B O 1
ATOM 5663 N N . LEU B 1 263 ? -14.141 2.592 21.562 1 98.5 263 LEU B N 1
ATOM 5664 C CA . LEU B 1 263 ? -13.656 3.031 20.25 1 98.5 263 LEU B CA 1
ATOM 5665 C C . LEU B 1 263 ? -12.242 2.51 20 1 98.5 263 LEU B C 1
ATOM 5667 O O . LEU B 1 263 ? -11.547 2.113 20.938 1 98.5 263 LEU B O 1
ATOM 5671 N N . THR B 1 264 ? -11.867 2.387 18.75 1 98.69 264 THR B N 1
ATOM 5672 C CA . THR B 1 264 ? -10.477 2.195 18.375 1 98.69 264 THR B CA 1
ATOM 5673 C C . THR B 1 264 ? -9.828 3.525 18 1 98.69 264 THR B C 1
ATOM 5675 O O . THR B 1 264 ? -10.273 4.184 17.062 1 98.69 264 THR B O 1
ATOM 5678 N N . LEU B 1 265 ? -8.82 3.93 18.734 1 98.81 265 LEU B N 1
ATOM 5679 C CA . LEU B 1 265 ? -8.109 5.176 18.469 1 98.81 265 LEU B CA 1
ATOM 5680 C C . LEU B 1 265 ? -6.965 4.957 17.484 1 98.81 265 LEU B C 1
ATOM 5682 O O . LEU B 1 265 ? -6.133 4.07 17.688 1 98.81 265 LEU B O 1
ATOM 5686 N N . LEU B 1 266 ? -6.969 5.676 16.438 1 98.81 266 LEU B N 1
ATOM 5687 C CA . LEU B 1 266 ? -5.809 5.848 15.57 1 98.81 266 LEU B CA 1
ATOM 5688 C C . LEU B 1 266 ? -5.102 7.168 15.859 1 98.81 266 LEU B C 1
ATOM 5690 O O . LEU B 1 266 ? -5.59 8.234 15.477 1 98.81 266 LEU B O 1
ATOM 5694 N N . GLU B 1 267 ? -4 7.113 16.531 1 98.38 267 GLU B N 1
ATOM 5695 C CA . GLU B 1 267 ? -3.213 8.297 16.875 1 98.38 267 GLU B CA 1
ATOM 5696 C C . GLU B 1 267 ? -2.035 8.461 15.922 1 98.38 267 GLU B C 1
ATOM 5698 O O . GLU B 1 267 ? -1.097 7.668 15.938 1 98.38 267 GLU B O 1
ATOM 5703 N N . ASP B 1 268 ? -2.107 9.461 15.086 1 97.62 268 ASP B N 1
ATOM 5704 C CA . ASP B 1 268 ? -1.088 9.797 14.094 1 97.62 268 ASP B CA 1
ATOM 5705 C C . ASP B 1 268 ? -0.086 10.805 14.656 1 97.62 268 ASP B C 1
ATOM 5707 O O . ASP B 1 268 ? -0.415 11.977 14.844 1 97.62 268 ASP B O 1
ATOM 5711 N N . ASP B 1 269 ? 1.137 10.367 14.797 1 92.44 269 ASP B N 1
ATOM 5712 C CA . ASP B 1 269 ? 2.115 11.18 15.516 1 92.44 269 ASP B CA 1
ATOM 5713 C C . ASP B 1 269 ? 3.311 11.508 14.633 1 92.44 269 ASP B C 1
ATOM 5715 O O . ASP B 1 269 ? 4.461 11.391 15.055 1 92.44 269 ASP B O 1
ATOM 5719 N N . ILE B 1 270 ? 3.086 11.93 13.445 1 93.75 270 ILE B N 1
ATOM 5720 C CA . ILE B 1 270 ? 4.098 12.164 12.422 1 93.75 270 ILE B CA 1
ATOM 5721 C C . ILE B 1 270 ? 5 13.32 12.852 1 93.75 270 ILE B C 1
ATOM 5723 O O . ILE B 1 270 ? 6.164 13.391 12.453 1 93.75 270 ILE B O 1
ATOM 5727 N N . TYR B 1 271 ? 4.602 14.227 13.758 1 93.31 271 TYR B N 1
ATOM 5728 C CA . TYR B 1 271 ? 5.363 15.422 14.109 1 93.31 271 TYR B CA 1
ATOM 5729 C C . TYR B 1 271 ? 5.871 15.336 15.547 1 93.31 271 TYR B C 1
ATOM 5731 O O . TYR B 1 271 ? 6.465 16.297 16.047 1 93.31 271 TYR B O 1
ATOM 5739 N N . SER B 1 272 ? 5.699 14.242 16.172 1 89.69 272 SER B N 1
ATOM 5740 C CA . SER B 1 272 ? 6.043 14.18 17.594 1 89.69 272 SER B CA 1
ATOM 5741 C C . SER B 1 272 ? 7.547 14.32 17.812 1 89.69 272 SER B C 1
ATOM 5743 O O . SER B 1 272 ? 7.992 14.688 18.891 1 89.69 272 SER B O 1
ATOM 5745 N N . PHE B 1 273 ? 8.281 14.078 16.766 1 90.06 273 PHE B N 1
ATOM 5746 C CA . PHE B 1 273 ? 9.727 14.203 16.859 1 90.06 273 PHE B CA 1
ATOM 5747 C C . PHE B 1 273 ? 10.125 15.656 17.109 1 90.06 273 PHE B C 1
ATOM 5749 O O . PHE B 1 273 ? 11.25 15.938 17.516 1 90.06 273 PHE B O 1
ATOM 5756 N N . THR B 1 274 ? 9.219 16.594 16.953 1 90.94 274 THR B N 1
ATOM 5757 C CA . THR B 1 274 ? 9.5 18.016 17.125 1 90.94 274 THR B CA 1
ATOM 5758 C C . THR B 1 274 ? 9.336 18.422 18.578 1 90.94 274 THR B C 1
ATOM 5760 O O . THR B 1 274 ? 9.75 19.516 18.969 1 90.94 274 THR B O 1
ATOM 5763 N N . ASN B 1 275 ? 8.664 17.547 19.312 1 80.31 275 ASN B N 1
ATOM 5764 C CA . ASN B 1 275 ? 8.352 17.906 20.703 1 80.31 275 ASN B CA 1
ATOM 5765 C C . ASN B 1 275 ? 9.609 17.922 21.562 1 80.31 275 ASN B C 1
ATOM 5767 O O . ASN B 1 275 ? 10.453 17.031 21.469 1 80.31 275 ASN B O 1
ATOM 5771 N N . GLN B 1 276 ? 9.797 19 22.234 1 65.56 276 GLN B N 1
ATOM 5772 C CA . GLN B 1 276 ? 10.945 19.109 23.125 1 65.56 276 GLN B CA 1
ATOM 5773 C C . GLN B 1 276 ? 10.625 18.562 24.516 1 65.56 276 GLN B C 1
ATOM 5775 O O . GLN B 1 276 ? 11.531 18.25 25.281 1 65.56 276 GLN B O 1
ATOM 5780 N N . SER B 1 277 ? 9.375 18.5 24.797 1 61.84 277 SER B N 1
ATOM 5781 C CA . SER B 1 277 ? 9.016 17.938 26.078 1 61.84 277 SER B CA 1
ATOM 5782 C C . SER B 1 277 ? 8.258 16.625 25.922 1 61.84 277 SER B C 1
ATOM 5784 O O . SER B 1 277 ? 7.688 16.359 24.859 1 61.84 277 SER B O 1
ATOM 5786 N N . SER B 1 278 ? 8.547 15.883 26.859 1 63.28 278 SER B N 1
ATOM 5787 C CA . SER B 1 278 ? 7.895 14.578 26.859 1 63.28 278 SER B CA 1
ATOM 5788 C C . SER B 1 278 ? 6.379 14.719 26.938 1 63.28 278 SER B C 1
ATOM 5790 O O . SER B 1 278 ? 5.844 15.266 27.906 1 63.28 278 SER B O 1
ATOM 5792 N N . MET B 1 279 ? 5.781 14.648 25.781 1 76.06 279 MET B N 1
ATOM 5793 C CA . MET B 1 279 ? 4.324 14.609 25.812 1 76.06 279 MET B CA 1
ATOM 5794 C C . MET B 1 279 ? 3.811 13.188 25.625 1 76.06 279 MET B C 1
ATOM 5796 O O . MET B 1 279 ? 4.176 12.508 24.656 1 76.06 279 MET B O 1
ATOM 5800 N N . GLN B 1 280 ? 3.137 12.797 26.625 1 87.25 280 GLN B N 1
ATOM 5801 C CA . GLN B 1 280 ? 2.57 11.453 26.656 1 87.25 280 GLN B CA 1
ATOM 5802 C C . GLN B 1 280 ? 1.487 11.297 25.594 1 87.25 280 GLN B C 1
ATOM 5804 O O . GLN B 1 280 ? 0.632 12.164 25.422 1 87.25 280 GLN B O 1
ATOM 5809 N N . ALA B 1 281 ? 1.615 10.25 24.812 1 93.38 281 ALA B N 1
ATOM 5810 C CA . ALA B 1 281 ? 0.6 9.938 23.812 1 93.38 281 ALA B CA 1
ATOM 5811 C C . ALA B 1 281 ? -0.681 9.43 24.469 1 93.38 281 ALA B C 1
ATOM 5813 O O . ALA B 1 281 ? -0.64 8.859 25.562 1 93.38 281 ALA B O 1
ATOM 5814 N N . ILE B 1 282 ? -1.812 9.641 23.844 1 96.25 282 ILE B N 1
ATOM 5815 C CA . ILE B 1 282 ? -3.07 9.078 24.328 1 96.25 282 ILE B CA 1
ATOM 5816 C C . ILE B 1 282 ? -2.988 7.555 24.312 1 96.25 282 ILE B C 1
ATOM 5818 O O . ILE B 1 282 ? -3.488 6.895 25.234 1 96.25 282 ILE B O 1
ATOM 5822 N N . ALA B 1 283 ? -2.305 7.016 23.375 1 96.75 283 ALA B N 1
ATOM 5823 C CA . ALA B 1 283 ? -2.158 5.574 23.203 1 96.75 283 ALA B CA 1
ATOM 5824 C C . ALA B 1 283 ? -1.486 4.938 24.406 1 96.75 283 ALA B C 1
ATOM 5826 O O . ALA B 1 283 ? -1.726 3.768 24.719 1 96.75 283 ALA B O 1
ATOM 5827 N N . SER B 1 284 ? -0.648 5.672 25.109 1 94.44 284 SER B N 1
ATOM 5828 C CA . SER B 1 284 ? -0.002 5.141 26.297 1 94.44 284 SER B CA 1
ATOM 5829 C C . SER B 1 284 ? -0.995 5.004 27.453 1 94.44 284 SER B C 1
ATOM 5831 O O . SER B 1 284 ? -0.796 4.188 28.359 1 94.44 284 SER B O 1
ATOM 5833 N N . LEU B 1 285 ? -2.066 5.781 27.438 1 95.69 285 LEU B N 1
ATOM 5834 C CA . LEU B 1 285 ? -3.094 5.75 28.469 1 95.69 285 LEU B CA 1
ATOM 5835 C C . LEU B 1 285 ? -4.07 4.602 28.234 1 95.69 285 LEU B C 1
ATOM 5837 O O . LEU B 1 285 ? -4.625 4.051 29.188 1 95.69 285 LEU B O 1
ATOM 5841 N N . ILE B 1 286 ? -4.301 4.281 26.984 1 97.44 286 ILE B N 1
ATOM 5842 C CA . ILE B 1 286 ? -5.27 3.254 26.625 1 97.44 286 ILE B CA 1
ATOM 5843 C C . ILE B 1 286 ? -4.672 2.33 25.562 1 97.44 286 ILE B C 1
ATOM 5845 O O . ILE B 1 286 ? -5.211 2.207 24.453 1 97.44 286 ILE B O 1
ATOM 5849 N N . PRO B 1 287 ? -3.625 1.567 25.875 1 96.19 287 PRO B N 1
ATOM 5850 C CA . PRO B 1 287 ? -2.857 0.794 24.891 1 96.19 287 PRO B CA 1
ATOM 5851 C C . PRO B 1 287 ? -3.695 -0.271 24.203 1 96.19 287 PRO B C 1
ATOM 5853 O O . PRO B 1 287 ? -3.455 -0.58 23.031 1 96.19 287 PRO B O 1
ATOM 5856 N N . GLU B 1 288 ? -4.734 -0.787 24.797 1 96.06 288 GLU B N 1
ATOM 5857 C CA . GLU B 1 288 ? -5.5 -1.887 24.219 1 96.06 288 GLU B CA 1
ATOM 5858 C C . GLU B 1 288 ? -6.535 -1.375 23.219 1 96.06 288 GLU B C 1
ATOM 5860 O O . GLU B 1 288 ? -7.066 -2.145 22.406 1 96.06 288 GLU B O 1
ATOM 5865 N N . ASN B 1 289 ? -6.797 -0.022 23.281 1 97.75 289 ASN B N 1
ATOM 5866 C CA . ASN B 1 289 ? -7.789 0.575 22.391 1 97.75 289 ASN B CA 1
ATOM 5867 C C . ASN B 1 289 ? -7.141 1.479 21.359 1 97.75 289 ASN B C 1
ATOM 5869 O O . ASN B 1 289 ? -7.824 2.256 20.688 1 97.75 289 ASN B O 1
ATOM 5873 N N . SER B 1 290 ? -5.816 1.344 21.25 1 98 290 SER B N 1
ATOM 5874 C CA . SER B 1 290 ? -5.176 2.365 20.422 1 98 290 SER B CA 1
ATOM 5875 C C . SER B 1 290 ? -4.172 1.749 19.469 1 98 290 SER B C 1
ATOM 5877 O O . SER B 1 290 ? -3.518 0.756 19.797 1 98 290 SER B O 1
ATOM 5879 N N . ILE B 1 291 ? -4.109 2.309 18.344 1 98.56 291 ILE B N 1
ATOM 5880 C CA . ILE B 1 291 ? -3.023 2.135 17.391 1 98.56 291 ILE B CA 1
ATOM 5881 C C . ILE B 1 291 ? -2.254 3.443 17.234 1 98.56 291 ILE B C 1
ATOM 5883 O O . ILE B 1 291 ? -2.854 4.504 17.047 1 98.56 291 ILE B O 1
ATOM 5887 N N . TYR B 1 292 ? -0.978 3.365 17.438 1 98.19 292 TYR B N 1
ATOM 5888 C CA . TYR B 1 292 ? -0.102 4.531 17.359 1 98.19 292 TYR B CA 1
ATOM 5889 C C . TYR B 1 292 ? 0.761 4.477 16.094 1 98.19 292 TYR B C 1
ATOM 5891 O O . TYR B 1 292 ? 1.522 3.525 15.906 1 98.19 292 TYR B O 1
ATOM 5899 N N . ILE B 1 293 ? 0.66 5.477 15.266 1 98.25 293 ILE B N 1
ATOM 5900 C CA . ILE B 1 293 ? 1.379 5.52 13.992 1 98.25 293 ILE B CA 1
ATOM 5901 C C . ILE B 1 293 ? 2.557 6.484 14.102 1 98.25 293 ILE B C 1
ATOM 5903 O O . ILE B 1 293 ? 2.367 7.703 14.164 1 98.25 293 ILE B O 1
ATOM 5907 N N . ALA B 1 294 ? 3.719 5.91 14.078 1 96.5 294 ALA B N 1
ATOM 5908 C CA . ALA B 1 294 ? 4.957 6.68 14.156 1 96.5 294 ALA B CA 1
ATOM 5909 C C . ALA B 1 294 ? 5.676 6.707 12.812 1 96.5 294 ALA B C 1
ATOM 5911 O O . ALA B 1 294 ? 6.645 5.973 12.609 1 96.5 294 ALA B O 1
ATOM 5912 N N . GLY B 1 295 ? 5.23 7.559 11.961 1 95.06 295 GLY B N 1
ATOM 5913 C CA . GLY B 1 295 ? 5.922 7.77 10.703 1 95.06 295 GLY B CA 1
ATOM 5914 C C . GLY B 1 295 ? 7.246 8.492 10.867 1 95.06 295 GLY B C 1
ATOM 5915 O O . GLY B 1 295 ? 7.387 9.359 11.727 1 95.06 295 GLY B O 1
ATOM 5916 N N . VAL B 1 296 ? 8.211 8.211 10 1 96.12 296 VAL B N 1
ATOM 5917 C CA . VAL B 1 296 ? 9.516 8.836 10.141 1 96.12 296 VAL B CA 1
ATOM 5918 C C . VAL B 1 296 ? 9.75 9.812 8.984 1 96.12 296 VAL B C 1
ATOM 5920 O O . VAL B 1 296 ? 10.75 10.539 8.977 1 96.12 296 VAL B O 1
ATOM 5923 N N . SER B 1 297 ? 8.867 9.93 8.086 1 95.5 297 SER B N 1
ATOM 5924 C CA . SER B 1 297 ? 9.07 10.602 6.805 1 95.5 297 SER B CA 1
ATOM 5925 C C . SER B 1 297 ? 9.344 12.086 6.996 1 95.5 297 SER B C 1
ATOM 5927 O O . SER B 1 297 ? 10.055 12.703 6.199 1 95.5 297 SER B O 1
ATOM 5929 N N . LYS B 1 298 ? 8.711 12.711 7.992 1 96.12 298 LYS B N 1
ATOM 5930 C CA . LYS B 1 298 ? 8.953 14.125 8.234 1 96.12 298 LYS B CA 1
ATOM 5931 C C . LYS B 1 298 ? 10.234 14.336 9.039 1 96.12 298 LYS B C 1
ATOM 5933 O O . LYS B 1 298 ? 10.844 15.406 8.977 1 96.12 298 LYS B O 1
ATOM 5938 N N . ALA B 1 299 ? 10.648 13.32 9.711 1 96.38 299 ALA B N 1
ATOM 5939 C CA . ALA B 1 299 ? 11.867 13.391 10.508 1 96.38 299 ALA B CA 1
ATOM 5940 C C . ALA B 1 299 ? 13.102 13.203 9.625 1 96.38 299 ALA B C 1
ATOM 5942 O O . ALA B 1 299 ? 14.086 13.938 9.758 1 96.38 299 ALA B O 1
ATOM 5943 N N . PHE B 1 300 ? 13.031 12.148 8.781 1 96.75 300 PHE B N 1
ATOM 5944 C CA . PHE B 1 300 ? 14.195 11.945 7.926 1 96.75 300 PHE B CA 1
ATOM 5945 C C . PHE B 1 300 ? 13.859 10.992 6.777 1 96.75 300 PHE B C 1
ATOM 5947 O O . PHE B 1 300 ? 13.07 10.062 6.945 1 96.75 300 PHE B O 1
ATOM 5954 N N . TYR B 1 301 ? 14.398 11.273 5.605 1 97.06 301 TYR B N 1
ATOM 5955 C CA . TYR B 1 301 ? 14.469 10.453 4.402 1 97.06 301 TYR B CA 1
ATOM 5956 C C . TYR B 1 301 ? 13.094 9.883 4.051 1 97.06 301 TYR B C 1
ATOM 5958 O O . TYR B 1 301 ? 12.914 8.664 4.012 1 97.06 301 TYR B O 1
ATOM 5966 N N . ALA B 1 302 ? 12.188 10.758 3.656 1 96.12 302 ALA B N 1
ATOM 5967 C CA . ALA B 1 302 ? 10.781 10.461 3.371 1 96.12 302 ALA B CA 1
ATOM 5968 C C . ALA B 1 302 ? 10.664 9.422 2.258 1 96.12 302 ALA B C 1
ATOM 5970 O O . ALA B 1 302 ? 9.727 8.617 2.25 1 96.12 302 ALA B O 1
ATOM 5971 N N . GLY B 1 303 ? 11.625 9.352 1.383 1 95.44 303 GLY B N 1
ATOM 5972 C CA . GLY B 1 303 ? 11.57 8.477 0.226 1 95.44 303 GLY B CA 1
ATOM 5973 C C . GLY B 1 303 ? 11.695 7.008 0.588 1 95.44 303 GLY B C 1
ATOM 5974 O O . GLY B 1 303 ? 11.391 6.133 -0.226 1 95.44 303 GLY B O 1
ATOM 5975 N N . LEU B 1 304 ? 12.117 6.695 1.783 1 97.12 304 LEU B N 1
ATOM 5976 C CA . LEU B 1 304 ? 12.305 5.309 2.195 1 97.12 304 LEU B CA 1
ATOM 5977 C C . LEU B 1 304 ? 10.969 4.656 2.551 1 97.12 304 LEU B C 1
ATOM 5979 O O . LEU B 1 304 ? 10.867 3.43 2.596 1 97.12 304 LEU B O 1
ATOM 5983 N N . ARG B 1 305 ? 9.961 5.418 2.807 1 97.25 305 ARG B N 1
ATOM 5984 C CA . ARG B 1 305 ? 8.586 4.973 2.984 1 97.25 305 ARG B CA 1
ATOM 5985 C C . ARG B 1 305 ? 8.484 3.93 4.094 1 97.25 305 ARG B C 1
ATOM 5987 O O . ARG B 1 305 ? 7.973 2.83 3.875 1 97.25 305 ARG B O 1
ATOM 5994 N N . ILE B 1 306 ? 8.891 4.297 5.289 1 98.19 306 ILE B N 1
ATOM 5995 C CA . ILE B 1 306 ? 8.805 3.395 6.43 1 98.19 306 ILE B CA 1
ATOM 5996 C C . ILE B 1 306 ? 8.062 4.082 7.574 1 98.19 306 ILE B C 1
ATOM 5998 O O . ILE B 1 306 ? 8.281 5.266 7.844 1 98.19 306 ILE B O 1
ATOM 6002 N N . ALA B 1 307 ? 7.191 3.389 8.242 1 98.44 307 ALA B N 1
ATOM 6003 C CA . ALA B 1 307 ? 6.559 3.787 9.492 1 98.44 307 ALA B CA 1
ATOM 6004 C C . ALA B 1 307 ? 6.535 2.633 10.492 1 98.44 307 ALA B C 1
ATOM 6006 O O . ALA B 1 307 ? 6.332 1.479 10.109 1 98.44 307 ALA B O 1
ATOM 6007 N N . TYR B 1 308 ? 6.781 2.918 11.727 1 98.38 308 TYR B N 1
ATOM 6008 C CA . TYR B 1 308 ? 6.574 1.979 12.82 1 98.38 308 TYR B CA 1
ATOM 6009 C C . TYR B 1 308 ? 5.203 2.172 13.453 1 98.38 308 TYR B C 1
ATOM 6011 O O . TYR B 1 308 ? 4.863 3.275 13.898 1 98.38 308 TYR B O 1
ATOM 6019 N N . VAL B 1 309 ? 4.414 1.116 13.523 1 98.62 309 VAL B N 1
ATOM 6020 C CA . VAL B 1 309 ? 3.049 1.193 14.031 1 98.62 309 VAL B CA 1
ATOM 6021 C C . VAL B 1 309 ? 2.908 0.317 15.273 1 98.62 309 VAL B C 1
ATOM 6023 O O . VAL B 1 309 ? 3.221 -0.875 15.242 1 98.62 309 VAL B O 1
ATOM 6026 N N . VAL B 1 310 ? 2.498 0.935 16.375 1 98.56 310 VAL B N 1
ATOM 6027 C CA . VAL B 1 310 ? 2.213 0.178 17.578 1 98.56 310 VAL B CA 1
ATOM 6028 C C . VAL B 1 310 ? 0.789 -0.37 17.531 1 98.56 310 VAL B C 1
ATOM 6030 O O . VAL B 1 310 ? -0.176 0.397 17.484 1 98.56 310 VAL B O 1
ATOM 6033 N N . VAL B 1 311 ? 0.685 -1.643 17.531 1 98.31 311 VAL B N 1
ATOM 6034 C CA . VAL B 1 311 ? -0.602 -2.32 17.406 1 98.31 311 VAL B CA 1
ATOM 6035 C C . VAL B 1 311 ? -0.807 -3.26 18.594 1 98.31 311 VAL B C 1
ATOM 6037 O O . VAL B 1 311 ? 0.046 -4.105 18.875 1 98.31 311 VAL B O 1
ATOM 6040 N N . PRO B 1 312 ? -1.923 -3.088 19.359 1 96.56 312 PRO B N 1
ATOM 6041 C CA . PRO B 1 312 ? -2.17 -4.055 20.422 1 96.56 312 PRO B CA 1
ATOM 6042 C C . PRO B 1 312 ? -2.377 -5.477 19.906 1 96.56 312 PRO B C 1
ATOM 6044 O O . PRO B 1 312 ? -2.727 -5.66 18.734 1 96.56 312 PRO B O 1
ATOM 6047 N N . LYS B 1 313 ? -2.223 -6.43 20.734 1 93 313 LYS B N 1
ATOM 6048 C CA . LYS B 1 313 ? -2.23 -7.844 20.359 1 93 313 LYS B CA 1
ATOM 6049 C C . LYS B 1 313 ? -3.521 -8.219 19.641 1 93 313 LYS B C 1
ATOM 6051 O O . LYS B 1 313 ? -3.494 -8.953 18.656 1 93 313 LYS B O 1
ATOM 6056 N N . ARG B 1 314 ? -4.598 -7.688 20.016 1 91.75 314 ARG B N 1
ATOM 6057 C CA . ARG B 1 314 ? -5.895 -8.094 19.5 1 91.75 314 ARG B CA 1
ATOM 6058 C C . ARG B 1 314 ? -6.055 -7.672 18.031 1 91.75 314 ARG B C 1
ATOM 6060 O O . ARG B 1 314 ? -6.863 -8.25 17.297 1 91.75 314 ARG B O 1
ATOM 6067 N N . PHE B 1 315 ? -5.238 -6.656 17.625 1 94.69 315 PHE B N 1
ATOM 6068 C CA . PHE B 1 315 ? -5.375 -6.168 16.266 1 94.69 315 PHE B CA 1
ATOM 6069 C C . PHE B 1 315 ? -4.215 -6.641 15.398 1 94.69 315 PHE B C 1
ATOM 6071 O O . PHE B 1 315 ? -4.223 -6.449 14.18 1 94.69 315 PHE B O 1
ATOM 6078 N N . ARG B 1 316 ? -3.236 -7.246 15.93 1 93.25 316 ARG B N 1
ATOM 6079 C CA . ARG B 1 316 ? -1.969 -7.527 15.258 1 93.25 316 ARG B CA 1
ATOM 6080 C C . ARG B 1 316 ? -2.182 -8.391 14.023 1 93.25 316 ARG B C 1
ATOM 6082 O O . ARG B 1 316 ? -1.677 -8.078 12.945 1 93.25 316 ARG B O 1
ATOM 6089 N N . TYR B 1 317 ? -2.916 -9.445 14.141 1 89.38 317 TYR B N 1
ATOM 6090 C CA . TYR B 1 317 ? -3.146 -10.359 13.031 1 89.38 317 TYR B CA 1
ATOM 6091 C C . TYR B 1 317 ? -3.91 -9.664 11.906 1 89.38 317 TYR B C 1
ATOM 6093 O O . TYR B 1 317 ? -3.58 -9.836 10.727 1 89.38 317 TYR B O 1
ATOM 6101 N N . LYS B 1 318 ? -4.891 -8.891 12.266 1 92 318 LYS B N 1
ATOM 6102 C CA . LYS B 1 318 ? -5.695 -8.164 11.281 1 92 318 LYS B CA 1
ATOM 6103 C C . LYS B 1 318 ? -4.84 -7.172 10.5 1 92 318 LYS B C 1
ATOM 6105 O O . LYS B 1 318 ? -4.934 -7.102 9.273 1 92 318 LYS B O 1
ATOM 6110 N N . VAL B 1 319 ? -4.031 -6.484 11.227 1 95.5 319 VAL B N 1
ATOM 6111 C CA . VAL B 1 319 ? -3.199 -5.477 10.578 1 95.5 319 VAL B CA 1
ATOM 6112 C C . VAL B 1 319 ? -2.143 -6.156 9.711 1 95.5 319 VAL B C 1
ATOM 6114 O O . VAL B 1 319 ? -1.847 -5.695 8.609 1 95.5 319 VAL B O 1
ATOM 6117 N N . ALA B 1 320 ? -1.609 -7.25 10.172 1 93.06 320 ALA B N 1
ATOM 6118 C CA . ALA B 1 320 ? -0.647 -8.016 9.391 1 93.06 320 ALA B CA 1
ATOM 6119 C C . ALA B 1 320 ? -1.268 -8.5 8.086 1 93.06 320 ALA B C 1
ATOM 6121 O O . ALA B 1 320 ? -0.648 -8.406 7.02 1 93.06 320 ALA B O 1
ATOM 6122 N N . GLN B 1 321 ? -2.426 -8.984 8.195 1 92.12 321 GLN B N 1
ATOM 6123 C CA . GLN B 1 321 ? -3.129 -9.453 7.004 1 92.12 321 GLN B CA 1
ATOM 6124 C C . GLN B 1 321 ? -3.383 -8.312 6.023 1 92.12 321 GLN B C 1
ATOM 6126 O O . GLN B 1 321 ? -3.285 -8.5 4.809 1 92.12 321 GLN B O 1
ATOM 6131 N N . ALA B 1 322 ? -3.691 -7.199 6.543 1 96.12 322 ALA B N 1
ATOM 6132 C CA . ALA B 1 322 ? -3.91 -6.035 5.688 1 96.12 322 ALA B CA 1
ATOM 6133 C C . ALA B 1 322 ? -2.633 -5.652 4.945 1 96.12 322 ALA B C 1
ATOM 6135 O O . ALA B 1 322 ? -2.682 -5.25 3.781 1 96.12 322 ALA B O 1
ATOM 6136 N N . VAL B 1 323 ? -1.51 -5.742 5.641 1 96.88 323 VAL B N 1
ATOM 6137 C CA . VAL B 1 323 ? -0.234 -5.477 4.984 1 96.88 323 VAL B CA 1
ATOM 6138 C C . VAL B 1 323 ? -0.047 -6.441 3.812 1 96.88 323 VAL B C 1
ATOM 6140 O O . VAL B 1 323 ? 0.233 -6.016 2.689 1 96.88 323 VAL B O 1
ATOM 6143 N N . VAL B 1 324 ? -0.319 -7.66 4.023 1 94.69 324 VAL B N 1
ATOM 6144 C CA . VAL B 1 324 ? -0.187 -8.672 2.979 1 94.69 324 VAL B CA 1
ATOM 6145 C C . VAL B 1 324 ? -1.142 -8.359 1.829 1 94.69 324 VAL B C 1
ATOM 6147 O O . VAL B 1 324 ? -0.741 -8.359 0.663 1 94.69 324 VAL B O 1
ATOM 6150 N N . ASN B 1 325 ? -2.301 -8.023 2.219 1 93.62 325 ASN B N 1
ATOM 6151 C CA . ASN B 1 325 ? -3.354 -7.832 1.227 1 93.62 325 ASN B CA 1
ATOM 6152 C C . ASN B 1 325 ? -3.088 -6.605 0.355 1 93.62 325 ASN B C 1
ATOM 6154 O O . ASN B 1 325 ? -3.549 -6.539 -0.786 1 93.62 325 ASN B O 1
ATOM 6158 N N . THR B 1 326 ? -2.33 -5.707 0.861 1 96 326 THR B N 1
ATOM 6159 C CA . THR B 1 326 ? -2.197 -4.441 0.15 1 96 326 THR B CA 1
ATOM 6160 C C . THR B 1 326 ? -0.874 -4.379 -0.606 1 96 326 THR B C 1
ATOM 6162 O O . THR B 1 326 ? -0.841 -4.016 -1.783 1 96 326 THR B O 1
ATOM 6165 N N . ILE B 1 327 ? 0.206 -4.773 0.147 1 95.31 327 ILE B N 1
ATOM 6166 C CA . ILE B 1 327 ? 1.493 -4.605 -0.518 1 95.31 327 ILE B CA 1
ATOM 6167 C C . ILE B 1 327 ? 2.375 -5.824 -0.258 1 95.31 327 ILE B C 1
ATOM 6169 O O . ILE B 1 327 ? 3.551 -5.84 -0.631 1 95.31 327 ILE B O 1
ATOM 6173 N N . TRP B 1 328 ? 1.846 -6.828 0.392 1 92.88 328 TRP B N 1
ATOM 6174 C CA . TRP B 1 328 ? 2.547 -8.039 0.814 1 92.88 328 TRP B CA 1
ATOM 6175 C C . TRP B 1 328 ? 3.443 -7.754 2.016 1 92.88 328 TRP B C 1
ATOM 6177 O O . TRP B 1 328 ? 3.355 -8.438 3.039 1 92.88 328 TRP B O 1
ATOM 6187 N N . MET B 1 329 ? 4.285 -6.789 1.934 1 95.12 329 MET B N 1
ATOM 6188 C CA . MET B 1 329 ? 5.164 -6.371 3.02 1 95.12 329 MET B CA 1
ATOM 6189 C C . MET B 1 329 ? 5.812 -5.027 2.705 1 95.12 329 MET B C 1
ATOM 6191 O O . MET B 1 329 ? 5.957 -4.66 1.538 1 95.12 329 MET B O 1
ATOM 6195 N N . ALA B 1 330 ? 6.152 -4.324 3.754 1 96.56 330 ALA B N 1
ATOM 6196 C CA . ALA B 1 330 ? 7.02 -3.166 3.559 1 96.56 330 ALA B CA 1
ATOM 6197 C C . ALA B 1 330 ? 8.414 -3.596 3.109 1 96.56 330 ALA B C 1
ATOM 6199 O O . ALA B 1 330 ? 8.906 -4.648 3.52 1 96.56 330 ALA B O 1
ATOM 6200 N N . PRO B 1 331 ? 9.055 -2.789 2.256 1 97 331 PRO B N 1
ATOM 6201 C CA . PRO B 1 331 ? 10.391 -3.189 1.81 1 97 331 PRO B CA 1
ATOM 6202 C C . PRO B 1 331 ? 11.383 -3.322 2.963 1 97 331 PRO B C 1
ATOM 6204 O O . PRO B 1 331 ? 11.656 -2.342 3.658 1 97 331 PRO B O 1
ATOM 6207 N N . THR B 1 332 ? 11.977 -4.449 3.066 1 96.62 332 THR B N 1
ATOM 6208 C CA . THR B 1 332 ? 12.797 -4.785 4.23 1 96.62 332 THR B CA 1
ATOM 6209 C C . THR B 1 332 ? 14.125 -4.047 4.18 1 96.62 332 THR B C 1
ATOM 6211 O O . THR B 1 332 ? 14.672 -3.664 5.219 1 96.62 332 THR B O 1
ATOM 6214 N N . LEU B 1 333 ? 14.672 -3.838 2.961 1 96.81 333 LEU B N 1
ATOM 6215 C CA . LEU B 1 333 ? 15.898 -3.066 2.828 1 96.81 333 LEU B CA 1
ATOM 6216 C C . LEU B 1 333 ? 15.719 -1.658 3.385 1 96.81 333 LEU B C 1
ATOM 6218 O O . LEU B 1 333 ? 16.594 -1.149 4.09 1 96.81 333 LEU B O 1
ATOM 6222 N N . ASN B 1 334 ? 14.633 -1.057 3.074 1 98.06 334 ASN B N 1
ATOM 6223 C CA . ASN B 1 334 ? 14.344 0.288 3.561 1 98.06 334 ASN B CA 1
ATOM 6224 C C . ASN B 1 334 ? 14.195 0.315 5.078 1 98.06 334 ASN B C 1
ATOM 6226 O O . ASN B 1 334 ? 14.664 1.248 5.738 1 98.06 334 ASN B O 1
ATOM 6230 N N . ALA B 1 335 ? 13.5 -0.718 5.586 1 98.25 335 ALA B N 1
ATOM 6231 C CA . ALA B 1 335 ? 13.383 -0.828 7.039 1 98.25 335 ALA B CA 1
ATOM 6232 C C . ALA B 1 335 ? 14.758 -0.952 7.691 1 98.25 335 ALA B C 1
ATOM 6234 O O . ALA B 1 335 ? 15 -0.38 8.758 1 98.25 335 ALA B O 1
ATOM 6235 N N . ALA B 1 336 ? 15.648 -1.696 7.059 1 97.81 336 ALA B N 1
ATOM 6236 C CA . ALA B 1 336 ? 17.016 -1.845 7.562 1 97.81 336 ALA B CA 1
ATOM 6237 C C . ALA B 1 336 ? 17.734 -0.503 7.582 1 97.81 336 ALA B C 1
ATOM 6239 O O . ALA B 1 336 ? 18.422 -0.171 8.555 1 97.81 336 ALA B O 1
ATOM 6240 N N . ILE B 1 337 ? 17.594 0.262 6.539 1 97.75 337 ILE B N 1
ATOM 6241 C CA . ILE B 1 337 ? 18.266 1.554 6.418 1 97.75 337 ILE B CA 1
ATOM 6242 C C . ILE B 1 337 ? 17.734 2.514 7.477 1 97.75 337 ILE B C 1
ATOM 6244 O O . ILE B 1 337 ? 18.5 3.164 8.18 1 97.75 337 ILE B O 1
ATOM 6248 N N . VAL B 1 338 ? 16.422 2.572 7.629 1 98.5 338 VAL B N 1
ATOM 6249 C CA . VAL B 1 338 ? 15.797 3.439 8.617 1 98.5 338 VAL B CA 1
ATOM 6250 C C . VAL B 1 338 ? 16.234 3.029 10.023 1 98.5 338 VAL B C 1
ATOM 6252 O O . VAL B 1 338 ? 16.578 3.881 10.852 1 98.5 338 VAL B O 1
ATOM 6255 N N . SER B 1 339 ? 16.234 1.72 10.234 1 98.25 339 SER B N 1
ATOM 6256 C CA . SER B 1 339 ? 16.688 1.216 11.531 1 98.25 339 SER B CA 1
ATOM 6257 C C . SER B 1 339 ? 18.125 1.625 11.82 1 98.25 339 SER B C 1
ATOM 6259 O O . SER B 1 339 ? 18.453 2.018 12.938 1 98.25 339 SER B O 1
ATOM 6261 N N . GLU B 1 340 ? 18.953 1.536 10.82 1 97.94 340 GLU B N 1
ATOM 6262 C CA . GLU B 1 340 ? 20.359 1.922 10.977 1 97.94 340 GLU B CA 1
ATOM 6263 C C . GLU B 1 340 ? 20.484 3.412 11.281 1 97.94 340 GLU B C 1
ATOM 6265 O O . GLU B 1 340 ? 21.297 3.809 12.117 1 97.94 340 GLU B O 1
ATOM 6270 N N . CYS B 1 341 ? 19.719 4.262 10.625 1 98.31 341 CYS B N 1
ATOM 6271 C CA . CYS B 1 341 ? 19.719 5.699 10.883 1 98.31 341 CYS B CA 1
ATOM 6272 C C . CYS B 1 341 ? 19.406 5.988 12.344 1 98.31 341 CYS B C 1
ATOM 6274 O O . CYS B 1 341 ? 19.984 6.902 12.938 1 98.31 341 CYS B O 1
ATOM 6276 N N . ILE B 1 342 ? 18.5 5.246 12.898 1 97.69 342 ILE B N 1
ATOM 6277 C CA . ILE B 1 342 ? 18.062 5.445 14.281 1 97.69 342 ILE B CA 1
ATOM 6278 C C . ILE B 1 342 ? 19.156 4.961 15.227 1 97.69 342 ILE B C 1
ATOM 6280 O O . ILE B 1 342 ? 19.531 5.664 16.172 1 97.69 342 ILE B O 1
ATOM 6284 N N . ARG B 1 343 ? 19.703 3.84 14.961 1 96.31 343 ARG B N 1
ATOM 6285 C CA . ARG B 1 343 ? 20.656 3.195 15.844 1 96.31 343 ARG B CA 1
ATOM 6286 C C . ARG B 1 343 ? 21.984 3.957 15.867 1 96.31 343 ARG B C 1
ATOM 6288 O O . ARG B 1 343 ? 22.609 4.098 16.922 1 96.31 343 ARG B O 1
ATOM 6295 N N . ASP B 1 344 ? 22.406 4.484 14.727 1 96.25 344 ASP B N 1
ATOM 6296 C CA . ASP B 1 344 ? 23.734 5.082 14.656 1 96.25 344 ASP B CA 1
ATOM 6297 C C . ASP B 1 344 ? 23.688 6.578 14.969 1 96.25 344 ASP B C 1
ATOM 6299 O O . ASP B 1 344 ? 24.703 7.266 14.906 1 96.25 344 ASP B O 1
ATOM 6303 N N . GLY B 1 345 ? 22.5 7.137 15.211 1 96.44 345 GLY B N 1
ATOM 6304 C CA . GLY B 1 345 ? 22.375 8.516 15.656 1 96.44 345 GLY B CA 1
ATOM 6305 C C . GLY B 1 345 ? 22.125 9.492 14.523 1 96.44 345 GLY B C 1
ATOM 6306 O O . GLY B 1 345 ? 21.891 10.68 14.766 1 96.44 345 GLY B O 1
ATOM 6307 N N . THR B 1 346 ? 22.141 9.008 13.273 1 97.62 346 THR B N 1
ATOM 6308 C CA . THR B 1 346 ? 21.891 9.867 12.117 1 97.62 346 THR B CA 1
ATOM 6309 C C . THR B 1 346 ? 20.531 10.531 12.227 1 97.62 346 THR B C 1
ATOM 6311 O O . THR B 1 346 ? 20.391 11.727 11.961 1 97.62 346 THR B O 1
ATOM 6314 N N . ALA B 1 347 ? 19.547 9.805 12.656 1 97.19 347 ALA B N 1
ATOM 6315 C CA . ALA B 1 347 ? 18.188 10.336 12.797 1 97.19 347 ALA B CA 1
ATOM 6316 C C . ALA B 1 347 ? 18.172 11.516 13.766 1 97.19 347 ALA B C 1
ATOM 6318 O O . ALA B 1 347 ? 17.609 12.57 13.461 1 97.19 347 ALA B O 1
ATOM 6319 N N . ASP B 1 348 ? 18.797 11.391 14.898 1 96.19 348 ASP B N 1
ATOM 6320 C CA . ASP B 1 348 ? 18.797 12.43 15.922 1 96.19 348 ASP B CA 1
ATOM 6321 C C . ASP B 1 348 ? 19.516 13.68 15.43 1 96.19 348 ASP B C 1
ATOM 6323 O O . ASP B 1 348 ? 19.094 14.805 15.719 1 96.19 348 ASP B O 1
ATOM 6327 N N . LYS B 1 349 ? 20.594 13.453 14.727 1 97.38 349 LYS B N 1
ATOM 6328 C CA . LYS B 1 349 ? 21.328 14.586 14.164 1 97.38 349 LYS B CA 1
ATOM 6329 C C . LYS B 1 349 ? 20.469 15.367 13.18 1 97.38 349 LYS B C 1
ATOM 6331 O O . LYS B 1 349 ? 20.422 16.594 13.227 1 97.38 349 LYS B O 1
ATOM 6336 N N . ILE B 1 350 ? 19.781 14.664 12.336 1 97.75 350 ILE B N 1
ATOM 6337 C CA . ILE B 1 350 ? 18.922 15.297 11.336 1 97.75 350 ILE B CA 1
ATOM 6338 C C . ILE B 1 350 ? 17.812 16.078 12.039 1 97.75 350 ILE B C 1
ATOM 6340 O O . ILE B 1 350 ? 17.516 17.219 11.68 1 97.75 350 ILE B O 1
ATOM 6344 N N . ILE B 1 351 ? 17.188 15.484 13.039 1 96.75 351 ILE B N 1
ATOM 6345 C CA . ILE B 1 351 ? 16.109 16.125 13.781 1 96.75 351 ILE B CA 1
ATOM 6346 C C . ILE B 1 351 ? 16.594 17.422 14.398 1 96.75 351 ILE B C 1
ATOM 6348 O O . ILE B 1 351 ? 15.914 18.453 14.312 1 96.75 351 ILE B O 1
ATOM 6352 N N . SER B 1 352 ? 17.766 17.391 14.984 1 96.81 352 SER B N 1
ATOM 6353 C CA . SER B 1 352 ? 18.328 18.578 15.594 1 96.81 352 SER B CA 1
ATOM 6354 C C . SER B 1 352 ? 18.516 19.688 14.562 1 96.81 352 SER B C 1
ATOM 6356 O O . SER B 1 352 ? 18.203 20.859 14.836 1 96.81 352 SER B O 1
ATOM 6358 N N . TRP B 1 353 ? 19.031 19.328 13.414 1 97.81 353 TRP B N 1
ATOM 6359 C CA . TRP B 1 353 ? 19.234 20.297 12.344 1 97.81 353 TRP B CA 1
ATOM 6360 C C . TRP B 1 353 ? 17.906 20.859 11.859 1 97.81 353 TRP B C 1
ATOM 6362 O O . TRP B 1 353 ? 17.797 22.062 11.586 1 97.81 353 TRP B O 1
ATOM 6372 N N . LYS B 1 354 ? 16.922 20.047 11.773 1 97.62 354 LYS B N 1
ATOM 6373 C CA . LYS B 1 354 ? 15.602 20.484 11.297 1 97.62 354 LYS B CA 1
ATOM 6374 C C . LYS B 1 354 ? 14.93 21.406 12.305 1 97.62 354 LYS B C 1
ATOM 6376 O O . LYS B 1 354 ? 14.273 22.375 11.922 1 97.62 354 LYS B O 1
ATOM 6381 N N . LEU B 1 355 ? 15.07 21.078 13.562 1 96.69 355 LEU B N 1
ATOM 6382 C CA . LEU B 1 355 ? 14.461 21.906 14.602 1 96.69 355 LEU B CA 1
ATOM 6383 C C . LEU B 1 355 ? 15.102 23.297 14.633 1 96.69 355 LEU B C 1
ATOM 6385 O O . LEU B 1 355 ? 14.406 24.297 14.828 1 96.69 355 LEU B O 1
ATOM 6389 N N . GLU B 1 356 ? 16.391 23.328 14.414 1 97.44 356 GLU B N 1
ATOM 6390 C CA . GLU B 1 356 ? 17.078 24.609 14.328 1 97.44 356 GLU B CA 1
ATOM 6391 C C . GLU B 1 356 ? 16.578 25.422 13.133 1 97.44 356 GLU B C 1
ATOM 6393 O O . GLU B 1 356 ? 16.297 26.609 13.25 1 97.44 356 GLU B O 1
ATOM 6398 N N . GLU B 1 357 ? 16.516 24.75 12.055 1 98 357 GLU B N 1
ATOM 6399 C CA . GLU B 1 357 ? 16.078 25.406 10.828 1 98 357 GLU B CA 1
ATOM 6400 C C . GLU B 1 357 ? 14.633 25.875 10.93 1 98 357 GLU B C 1
ATOM 6402 O O . GLU B 1 357 ? 14.305 26.984 10.516 1 98 357 GLU B O 1
ATOM 6407 N N . ILE B 1 358 ? 13.812 25.062 11.484 1 97.56 358 ILE B N 1
ATOM 6408 C CA . ILE B 1 358 ? 12.398 25.406 11.555 1 97.56 358 ILE B CA 1
ATOM 6409 C C . ILE B 1 358 ? 12.203 26.594 12.492 1 97.56 358 ILE B C 1
ATOM 6411 O O . ILE B 1 358 ? 11.328 27.438 12.266 1 97.56 358 ILE B O 1
ATOM 6415 N N . SER B 1 359 ? 12.945 26.656 13.508 1 97.88 359 SER B N 1
ATOM 6416 C CA . SER B 1 359 ? 12.891 27.781 14.43 1 97.88 359 SER B CA 1
ATOM 6417 C C . SER B 1 359 ? 13.195 29.094 13.711 1 97.88 359 SER B C 1
ATOM 6419 O O . SER B 1 359 ? 12.516 30.094 13.914 1 97.88 359 SER B O 1
ATOM 6421 N N . LYS B 1 360 ? 14.195 29.062 12.883 1 98.44 360 LYS B N 1
ATOM 6422 C CA . LYS B 1 360 ? 14.547 30.25 12.094 1 98.44 360 LYS B CA 1
ATOM 6423 C C . LYS B 1 360 ? 13.414 30.625 11.148 1 98.44 360 LYS B C 1
ATOM 6425 O O . LYS B 1 360 ? 13.086 31.812 11.016 1 98.44 360 LYS B O 1
ATOM 6430 N N . ARG B 1 361 ? 12.898 29.656 10.523 1 98.5 361 ARG B N 1
ATOM 6431 C CA . ARG B 1 361 ? 11.828 29.906 9.562 1 98.5 361 ARG B CA 1
ATOM 6432 C C . ARG B 1 361 ? 10.586 30.453 10.258 1 98.5 361 ARG B C 1
ATOM 6434 O O . ARG B 1 361 ? 9.898 31.312 9.703 1 98.5 361 ARG B O 1
ATOM 6441 N N . PHE B 1 362 ? 10.328 29.984 11.438 1 98.25 362 PHE B N 1
ATOM 6442 C CA . PHE B 1 362 ? 9.211 30.5 12.227 1 98.25 362 PHE B CA 1
ATOM 6443 C C . PHE B 1 362 ? 9.422 31.969 12.547 1 98.25 362 PHE B C 1
ATOM 6445 O O . PHE B 1 362 ? 8.477 32.75 12.492 1 98.25 362 PHE B O 1
ATOM 6452 N N . GLU B 1 363 ? 10.609 32.344 12.891 1 98.44 363 GLU B N 1
ATOM 6453 C CA . GLU B 1 363 ? 10.906 33.719 13.211 1 98.44 363 GLU B CA 1
ATOM 6454 C C . GLU B 1 363 ? 10.664 34.625 12.008 1 98.44 363 GLU B C 1
ATOM 6456 O O . GLU B 1 363 ? 10.172 35.75 12.164 1 98.44 363 GLU B O 1
ATOM 6461 N N . VAL B 1 364 ? 11.008 34.125 10.883 1 98.44 364 VAL B N 1
ATOM 6462 C CA . VAL B 1 364 ? 10.75 34.875 9.664 1 98.44 364 VAL B CA 1
ATOM 6463 C C . VAL B 1 364 ? 9.25 35.062 9.484 1 98.44 364 VAL B C 1
ATOM 6465 O O . VAL B 1 364 ? 8.789 36.188 9.156 1 98.44 364 VAL B O 1
ATOM 6468 N N . ALA B 1 365 ? 8.531 34.062 9.688 1 98.62 365 ALA B N 1
ATOM 6469 C CA . ALA B 1 365 ? 7.074 34.156 9.562 1 98.62 365 ALA B CA 1
ATOM 6470 C C . ALA B 1 365 ? 6.492 35.125 10.586 1 98.62 365 ALA B C 1
ATOM 6472 O O . ALA B 1 365 ? 5.602 35.906 10.266 1 98.62 365 ALA B O 1
ATOM 6473 N N . LYS B 1 366 ? 6.941 35.031 11.766 1 98.06 366 LYS B N 1
ATOM 6474 C CA . LYS B 1 366 ? 6.488 35.906 12.852 1 98.06 366 LYS B CA 1
ATOM 6475 C C . LYS B 1 366 ? 6.723 37.375 12.508 1 98.06 366 LYS B C 1
ATOM 6477 O O . LYS B 1 366 ? 5.867 38.219 12.766 1 98.06 366 LYS B O 1
ATOM 6482 N N . GLU B 1 367 ? 7.852 37.594 11.938 1 97.75 367 GLU B N 1
ATOM 6483 C CA . GLU B 1 367 ? 8.203 38.969 11.547 1 97.75 367 GLU B CA 1
ATOM 6484 C C . GLU B 1 367 ? 7.336 39.438 10.391 1 97.75 367 GLU B C 1
ATOM 6486 O O . GLU B 1 367 ? 6.758 40.531 10.453 1 97.75 367 GLU B O 1
ATOM 6491 N N . LYS B 1 368 ? 7.234 38.656 9.391 1 97 368 LYS B N 1
ATOM 6492 C CA . LYS B 1 368 ? 6.566 39.062 8.156 1 97 368 LYS B CA 1
ATOM 6493 C C . LYS B 1 368 ? 5.055 39.156 8.352 1 97 368 LYS B C 1
ATOM 6495 O O . LYS B 1 368 ? 4.379 39.938 7.699 1 97 368 LYS B O 1
ATOM 6500 N N . LEU B 1 369 ? 4.555 38.375 9.273 1 97.38 369 LEU B N 1
ATOM 6501 C CA . LEU B 1 369 ? 3.111 38.312 9.477 1 97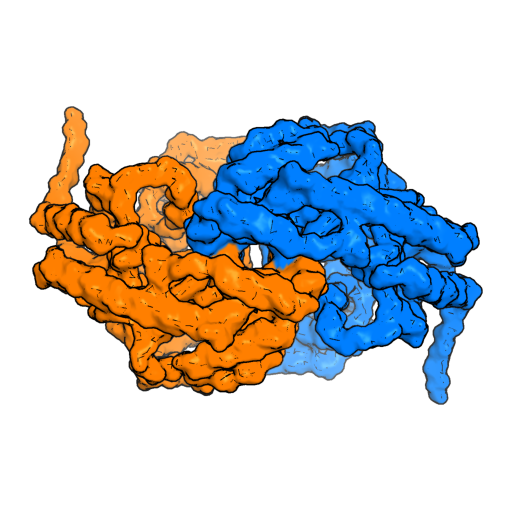.38 369 LEU B CA 1
ATOM 6502 C C . LEU B 1 369 ? 2.734 38.875 10.844 1 97.38 369 LEU B C 1
ATOM 6504 O O . LEU B 1 369 ? 1.736 38.469 11.438 1 97.38 369 LEU B O 1
ATOM 6508 N N . SER B 1 370 ? 3.453 39.781 11.32 1 95.88 370 SER B N 1
ATOM 6509 C CA . SER B 1 370 ? 3.311 40.344 12.656 1 95.88 370 SER B CA 1
ATOM 6510 C C . SER B 1 370 ? 1.969 41.031 12.82 1 95.88 370 SER B C 1
ATOM 6512 O O . SER B 1 370 ? 1.462 41.156 13.938 1 95.88 370 SER B O 1
ATOM 6514 N N . ASN B 1 371 ? 1.333 41.406 11.734 1 94.88 371 ASN B N 1
ATOM 6515 C CA . ASN B 1 371 ? 0.085 42.156 11.797 1 94.88 371 ASN B CA 1
ATOM 6516 C C . ASN B 1 371 ? -1.129 41.25 11.773 1 94.88 371 ASN B C 1
ATOM 6518 O O . ASN B 1 371 ? -2.27 41.719 11.812 1 94.88 371 ASN B O 1
ATOM 6522 N N . TYR B 1 372 ? -0.846 40 11.789 1 95.94 372 TYR B N 1
ATOM 6523 C CA . TYR B 1 372 ? -1.945 39.062 11.648 1 95.94 372 TYR B CA 1
ATOM 6524 C C . TYR B 1 372 ? -1.936 38.031 12.789 1 95.94 372 TYR B C 1
ATOM 6526 O O . TYR B 1 372 ? -0.899 37.812 13.422 1 95.94 372 TYR B O 1
ATOM 6534 N N . CYS B 1 373 ? -3.078 37.531 12.992 1 95.94 373 CYS B N 1
ATOM 6535 C CA . CYS B 1 373 ? -3.223 36.531 14.047 1 95.94 373 CYS B CA 1
ATOM 6536 C C . CYS B 1 373 ? -3.006 35.125 13.5 1 95.94 373 CYS B C 1
ATOM 6538 O O . CYS B 1 373 ? -3.732 34.688 12.609 1 95.94 373 CYS B O 1
ATOM 6540 N N . PHE B 1 374 ? -2.027 34.438 14.031 1 97.12 374 PHE B N 1
ATOM 6541 C CA . PHE B 1 374 ? -1.822 33.062 13.633 1 97.12 374 PHE B CA 1
ATOM 6542 C C . PHE B 1 374 ? -1.361 32.219 14.82 1 97.12 374 PHE B C 1
ATOM 6544 O O . PHE B 1 374 ? -0.882 32.75 15.82 1 97.12 374 PHE B O 1
ATOM 6551 N N . SER B 1 375 ? -1.6 30.953 14.734 1 97.12 375 SER B N 1
ATOM 6552 C CA . SER B 1 375 ? -1.153 29.969 15.727 1 97.12 375 SER B CA 1
ATOM 6553 C C . SER B 1 375 ? 0.068 29.203 15.234 1 97.12 375 SER B C 1
ATOM 6555 O O . SER B 1 375 ? 0.21 28.953 14.031 1 97.12 375 SER B O 1
ATOM 6557 N N . GLY B 1 376 ? 0.981 28.859 16.141 1 95.44 376 GLY B N 1
ATOM 6558 C CA . GLY B 1 376 ? 2.203 28.109 15.883 1 95.44 376 GLY B CA 1
ATOM 6559 C C . GLY B 1 376 ? 3.332 28.484 16.828 1 95.44 376 GLY B C 1
ATOM 6560 O O . GLY B 1 376 ? 3.221 29.453 17.594 1 95.44 376 GLY B O 1
ATOM 6561 N N . ASN B 1 377 ? 4.312 27.656 16.812 1 94.25 377 ASN B 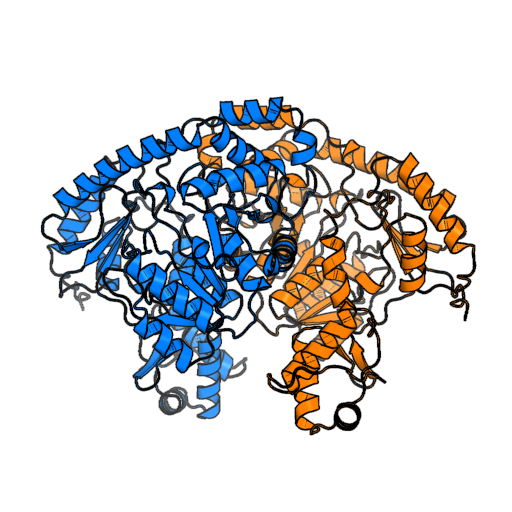N 1
ATOM 6562 C CA . ASN B 1 377 ? 5.508 27.938 17.609 1 94.25 377 ASN B CA 1
ATOM 6563 C C . ASN B 1 377 ? 6.777 27.531 16.859 1 94.25 377 ASN B C 1
ATOM 6565 O O . ASN B 1 377 ? 6.727 27.172 15.68 1 94.25 377 ASN B O 1
ATOM 6569 N N . ASN B 1 378 ? 7.875 27.656 17.5 1 95.19 378 ASN B N 1
ATOM 6570 C CA . ASN B 1 378 ? 9.172 27.547 16.828 1 95.19 378 ASN B CA 1
ATOM 6571 C C . ASN B 1 378 ? 9.5 26.094 16.484 1 95.19 378 ASN B C 1
ATOM 6573 O O . ASN B 1 378 ? 10.508 25.828 15.828 1 95.19 378 ASN B O 1
ATOM 6577 N N . ASN B 1 379 ? 8.648 25.156 16.812 1 94.06 379 ASN B N 1
ATOM 6578 C CA . ASN B 1 379 ? 8.891 23.75 16.469 1 94.06 379 ASN B CA 1
ATOM 6579 C C . ASN B 1 379 ? 7.871 23.25 15.453 1 94.06 379 ASN B C 1
ATOM 6581 O O . ASN B 1 379 ? 7.844 22.047 15.133 1 94.06 379 ASN B O 1
ATOM 6585 N N . ASN B 1 380 ? 7.012 24.094 15.008 1 96.19 380 ASN B N 1
ATOM 6586 C CA . ASN B 1 380 ? 5.969 23.672 14.07 1 96.19 380 ASN B CA 1
ATOM 6587 C C . ASN B 1 380 ? 6.43 23.812 12.625 1 96.19 380 ASN B C 1
ATOM 6589 O O . ASN B 1 380 ? 7.102 24.781 12.273 1 96.19 380 ASN B O 1
ATOM 6593 N N . PHE B 1 381 ? 6.062 22.875 11.789 1 97.62 381 PHE B N 1
ATOM 6594 C CA . PHE B 1 381 ? 6.43 22.875 10.383 1 97.62 381 PHE B CA 1
ATOM 6595 C C . PHE B 1 381 ? 5.449 23.703 9.562 1 97.62 381 PHE B C 1
ATOM 6597 O O . PHE B 1 381 ? 5.66 23.938 8.367 1 97.62 381 PHE B O 1
ATOM 6604 N N . TYR B 1 382 ? 4.418 24.172 10.141 1 98.25 382 TYR B N 1
ATOM 6605 C CA . TYR B 1 382 ? 3.436 25.062 9.523 1 98.25 382 TYR B CA 1
ATOM 6606 C C . TYR B 1 382 ? 2.791 25.953 10.57 1 98.25 382 TYR B C 1
ATOM 6608 O O . TYR B 1 382 ? 2.957 25.75 11.773 1 98.25 382 TYR B O 1
ATOM 6616 N N . ILE B 1 383 ? 2.135 26.984 10.117 1 98.5 383 ILE B N 1
ATOM 6617 C CA . ILE B 1 383 ? 1.361 27.891 10.969 1 98.5 383 ILE B CA 1
ATOM 6618 C C . ILE B 1 383 ? -0.067 28 10.438 1 98.5 383 ILE B C 1
ATOM 6620 O O . ILE B 1 383 ? -0.345 27.609 9.297 1 98.5 383 ILE B O 1
ATOM 6624 N N . TRP B 1 384 ? -0.906 28.344 11.305 1 98.56 384 TRP B N 1
ATOM 6625 C CA . TRP B 1 384 ? -2.332 28.484 11.023 1 98.56 384 TRP B CA 1
ATOM 6626 C C . TRP B 1 384 ? -2.773 29.938 11.164 1 98.56 384 TRP B C 1
ATOM 6628 O O . TRP B 1 384 ? -2.807 30.469 12.266 1 98.56 384 TRP B O 1
ATOM 6638 N N . LEU B 1 385 ? -3.148 30.562 10.039 1 98.31 385 LEU B N 1
ATOM 6639 C CA . LEU B 1 385 ? -3.422 32 10.008 1 98.31 385 LEU B CA 1
ATOM 6640 C C . LEU B 1 385 ? -4.91 32.25 9.812 1 98.31 385 LEU B C 1
ATOM 6642 O O . LEU B 1 385 ? -5.523 31.75 8.875 1 98.31 385 LEU B O 1
ATOM 6646 N N . LYS B 1 386 ? -5.484 33.031 10.695 1 97.12 386 LYS B N 1
ATOM 6647 C CA . LYS B 1 386 ? -6.848 33.531 10.523 1 97.12 386 LYS B CA 1
ATOM 6648 C C . LYS B 1 386 ? -6.902 34.656 9.516 1 97.12 386 LYS B C 1
ATOM 6650 O O . LYS B 1 386 ? -6.113 35.625 9.594 1 97.12 386 LYS B O 1
ATOM 6655 N N . LEU B 1 387 ? -7.809 34.562 8.672 1 96.12 387 LEU B N 1
ATOM 6656 C CA . LEU B 1 387 ? -7.895 35.531 7.605 1 96.12 387 LEU B CA 1
ATOM 6657 C C . LEU B 1 387 ? -8.688 36.75 8.062 1 96.12 387 LEU B C 1
ATOM 6659 O O . LEU B 1 387 ? -9.625 36.625 8.859 1 96.12 387 LEU B O 1
ATOM 6663 N N . PRO B 1 388 ? -8.305 37.906 7.465 1 92.19 388 PRO B N 1
ATOM 6664 C CA . PRO B 1 388 ? -9.188 39.031 7.645 1 92.19 388 PRO B CA 1
ATOM 6665 C C . PRO B 1 388 ? -10.594 38.812 7.09 1 92.19 388 PRO B C 1
ATOM 6667 O O . PRO B 1 388 ? -10.766 38 6.176 1 92.19 388 PRO B O 1
ATOM 6670 N N . ASN B 1 389 ? -11.539 39.562 7.512 1 88.44 389 ASN B N 1
ATOM 6671 C CA . ASN B 1 389 ? -12.953 39.344 7.234 1 88.44 389 ASN B CA 1
ATOM 6672 C C . ASN B 1 389 ? -13.266 39.5 5.75 1 88.44 389 ASN B C 1
ATOM 6674 O O . ASN B 1 389 ? -14.273 39 5.262 1 88.44 389 ASN B O 1
ATOM 6678 N N . TYR B 1 390 ? -12.414 40.125 5.094 1 86.06 390 TYR B N 1
ATOM 6679 C CA . TYR B 1 390 ? -12.719 40.406 3.697 1 86.06 390 TYR B CA 1
ATOM 6680 C C . TYR B 1 390 ? -12.141 39.344 2.783 1 86.06 390 TYR B C 1
ATOM 6682 O O . TYR B 1 390 ? -12.266 39.438 1.56 1 86.06 390 TYR B O 1
ATOM 6690 N N . TRP B 1 391 ? -11.578 38.312 3.365 1 89.94 391 TRP B N 1
ATOM 6691 C CA . TRP B 1 391 ? -11.055 37.188 2.582 1 89.94 391 TRP B CA 1
ATOM 6692 C C . TRP B 1 391 ? -11.742 35.875 2.965 1 89.94 391 TRP B C 1
ATOM 6694 O O . TRP B 1 391 ? -11.922 35.594 4.148 1 89.94 391 TRP B O 1
ATOM 6704 N N . SER B 1 392 ? -12.102 35.188 1.923 1 88.81 392 SER B N 1
ATOM 6705 C CA . SER B 1 392 ? -12.422 33.781 2.131 1 88.81 392 SER B CA 1
ATOM 6706 C C . SER B 1 392 ? -11.227 32.875 1.82 1 88.81 392 SER B C 1
ATOM 6708 O O . SER B 1 392 ? -10.281 33.312 1.157 1 88.81 392 SER B O 1
ATOM 6710 N N . GLY B 1 393 ? -11.281 31.688 2.34 1 90.88 393 GLY B N 1
ATOM 6711 C CA . GLY B 1 393 ? -10.219 30.734 2.062 1 90.88 393 GLY B CA 1
ATOM 6712 C C . GLY B 1 393 ? -10 30.5 0.581 1 90.88 393 GLY B C 1
ATOM 6713 O O . GLY B 1 393 ? -8.859 30.547 0.102 1 90.88 393 GLY B O 1
ATOM 6714 N N . LYS B 1 394 ? -10.984 30.328 -0.114 1 86.81 394 LYS B N 1
ATOM 6715 C CA . LYS B 1 394 ? -10.914 30.047 -1.545 1 86.81 394 LYS B CA 1
ATOM 6716 C C . LYS B 1 394 ? -10.352 31.25 -2.312 1 86.81 394 LYS B C 1
ATOM 6718 O O . LYS B 1 394 ? -9.531 31.078 -3.219 1 86.81 394 LYS B O 1
ATOM 6723 N N . GLU B 1 395 ? -10.828 32.406 -1.983 1 87.5 395 GLU B N 1
ATOM 6724 C CA . GLU B 1 395 ? -10.398 33.625 -2.664 1 87.5 395 GLU B CA 1
ATOM 6725 C C . GLU B 1 395 ? -8.906 33.875 -2.473 1 87.5 395 GLU B C 1
ATOM 6727 O O . GLU B 1 395 ? -8.195 34.219 -3.424 1 87.5 395 GLU B O 1
ATOM 6732 N N . ILE B 1 396 ? -8.508 33.688 -1.308 1 92.81 396 ILE B N 1
ATOM 6733 C CA . ILE B 1 396 ? -7.109 34 -1.032 1 92.81 396 ILE B CA 1
ATOM 6734 C C . ILE B 1 396 ? -6.207 32.938 -1.7 1 92.81 396 ILE B C 1
ATOM 6736 O O . ILE B 1 396 ? -5.105 33.281 -2.154 1 92.81 396 ILE B O 1
ATOM 6740 N N . GLU B 1 397 ? -6.578 31.734 -1.737 1 92.69 397 GLU B N 1
ATOM 6741 C CA . GLU B 1 397 ? -5.816 30.703 -2.436 1 92.69 397 GLU B CA 1
ATOM 6742 C C . GLU B 1 397 ? -5.664 31.031 -3.916 1 92.69 397 GLU B C 1
ATOM 6744 O O . GLU B 1 397 ? -4.586 30.844 -4.488 1 92.69 397 GLU B O 1
ATOM 6749 N N . LEU B 1 398 ? -6.723 31.422 -4.488 1 88.94 398 LEU B N 1
ATOM 6750 C CA . LEU B 1 398 ? -6.691 31.812 -5.895 1 88.94 398 LEU B CA 1
ATOM 6751 C C . LEU B 1 398 ? -5.758 33 -6.117 1 88.94 398 LEU B C 1
ATOM 6753 O O . LEU B 1 398 ? -4.953 33 -7.051 1 88.94 398 LEU B O 1
ATOM 6757 N N . ALA B 1 399 ? -5.926 34.031 -5.305 1 91.44 399 ALA B N 1
ATOM 6758 C CA . ALA B 1 399 ? -5.062 35.188 -5.391 1 91.44 399 ALA B CA 1
ATOM 6759 C C . ALA B 1 399 ? -3.596 34.812 -5.23 1 91.44 399 ALA B C 1
ATOM 6761 O O . ALA B 1 399 ? -2.727 35.344 -5.93 1 91.44 399 ALA B O 1
ATOM 6762 N N . ALA B 1 400 ? -3.336 33.938 -4.293 1 94.81 400 ALA B N 1
ATOM 6763 C CA . ALA B 1 400 ? -1.977 33.469 -4.043 1 94.81 400 ALA B CA 1
ATOM 6764 C C . ALA B 1 400 ? -1.415 32.75 -5.266 1 94.81 400 ALA B C 1
ATOM 6766 O O . ALA B 1 400 ? -0.278 33 -5.672 1 94.81 400 ALA B O 1
ATOM 6767 N N . ARG B 1 401 ? -2.182 31.906 -5.824 1 92.31 401 ARG B N 1
ATOM 6768 C CA . ARG B 1 401 ? -1.767 31.156 -7.008 1 92.31 401 ARG B CA 1
ATOM 6769 C C . ARG B 1 401 ? -1.432 32.094 -8.156 1 92.31 401 ARG B C 1
ATOM 6771 O O . ARG B 1 401 ? -0.458 31.891 -8.883 1 92.31 401 ARG B O 1
ATOM 6778 N N . GLU B 1 402 ? -2.215 33.031 -8.336 1 90.06 402 GLU B N 1
ATOM 6779 C CA . GLU B 1 402 ? -2.006 34.031 -9.398 1 90.06 402 GLU B CA 1
ATOM 6780 C C . GLU B 1 402 ? -0.694 34.781 -9.195 1 90.06 402 GLU B C 1
ATOM 6782 O O . GLU B 1 402 ? -0.115 35.281 -10.156 1 90.06 402 GLU B O 1
ATOM 6787 N N . ARG B 1 403 ? -0.289 34.844 -7.977 1 92.81 403 ARG B N 1
ATOM 6788 C CA . ARG B 1 403 ? 0.934 35.594 -7.676 1 92.81 403 ARG B CA 1
ATOM 6789 C C . ARG B 1 403 ? 2.111 34.656 -7.477 1 92.81 403 ARG B C 1
ATOM 6791 O O . ARG B 1 403 ? 3.174 35.062 -7.008 1 92.81 403 ARG B O 1
ATOM 6798 N N . GLY B 1 404 ? 1.832 33.375 -7.656 1 93.56 404 GLY B N 1
ATOM 6799 C CA . GLY B 1 404 ? 2.938 32.438 -7.746 1 93.56 404 GLY B CA 1
ATOM 6800 C C . GLY B 1 404 ? 3.24 31.734 -6.43 1 93.56 404 GLY B C 1
ATOM 6801 O O . GLY B 1 404 ? 4.352 31.25 -6.219 1 93.56 404 GLY B O 1
ATOM 6802 N N . ILE B 1 405 ? 2.35 31.75 -5.477 1 95.88 405 ILE B N 1
ATOM 6803 C CA . ILE B 1 405 ? 2.586 31.016 -4.246 1 95.88 405 ILE B CA 1
ATOM 6804 C C . ILE B 1 405 ? 1.458 30 -4.031 1 95.88 405 ILE B C 1
ATOM 6806 O O . ILE B 1 405 ? 0.309 30.266 -4.395 1 95.88 405 ILE B O 1
ATOM 6810 N N . ASN B 1 406 ? 1.796 28.844 -3.494 1 96.38 406 ASN B N 1
ATOM 6811 C CA . ASN B 1 406 ? 0.839 27.812 -3.148 1 96.38 406 ASN B CA 1
ATOM 6812 C C . ASN B 1 406 ? 0.548 27.781 -1.65 1 96.38 406 ASN B C 1
ATOM 6814 O O . ASN B 1 406 ? 1.471 27.719 -0.835 1 96.38 406 ASN B O 1
ATOM 6818 N N . ILE B 1 407 ? -0.7 27.938 -1.293 1 96.56 407 ILE B N 1
ATOM 6819 C CA . ILE B 1 407 ? -1.127 27.812 0.097 1 96.56 407 ILE B CA 1
ATOM 6820 C C . ILE B 1 407 ? -2.418 27 0.174 1 96.56 407 ILE B C 1
ATOM 6822 O O . ILE B 1 407 ? -3.098 26.812 -0.837 1 96.56 407 ILE B O 1
ATOM 6826 N N . PHE B 1 408 ? -2.711 26.516 1.375 1 97 408 PHE B N 1
ATOM 6827 C CA . PHE B 1 408 ? -3.928 25.719 1.53 1 97 408 PHE B CA 1
ATOM 6828 C C . PHE B 1 408 ? -4.898 26.406 2.484 1 97 408 PHE B C 1
ATOM 6830 O O . PHE B 1 408 ? -4.535 26.75 3.611 1 97 408 PHE B O 1
ATOM 6837 N N . SER B 1 409 ? -6.098 26.594 1.994 1 96.44 409 SER B N 1
ATOM 6838 C CA . SER B 1 409 ? -7.156 27.109 2.855 1 96.44 409 SER B CA 1
ATOM 6839 C C . SER B 1 409 ? -7.758 26.016 3.723 1 96.44 409 SER B C 1
ATOM 6841 O O . SER B 1 409 ? -7.527 24.828 3.479 1 96.44 409 SER B O 1
ATOM 6843 N N . ALA B 1 410 ? -8.5 26.422 4.691 1 96.44 410 ALA B N 1
ATOM 6844 C CA . ALA B 1 410 ? -9.148 25.5 5.633 1 96.44 410 ALA B CA 1
ATOM 6845 C C . ALA B 1 410 ? -10.07 24.531 4.902 1 96.44 410 ALA B C 1
ATOM 6847 O O . ALA B 1 410 ? -10.32 23.422 5.391 1 96.44 410 ALA B O 1
ATOM 6848 N N . ASP B 1 411 ? -10.523 24.844 3.768 1 92.19 411 ASP B N 1
ATOM 6849 C CA . ASP B 1 411 ? -11.469 24.031 3 1 92.19 411 ASP B CA 1
ATOM 6850 C C . ASP B 1 411 ? -10.867 22.672 2.68 1 92.19 411 ASP B C 1
ATOM 6852 O O . ASP B 1 411 ? -11.586 21.672 2.635 1 92.19 411 ASP B O 1
ATOM 6856 N N . LYS B 1 412 ? -9.648 22.656 2.523 1 93.56 412 LYS B N 1
ATOM 6857 C CA . LYS B 1 412 ? -8.953 21.422 2.166 1 93.56 412 LYS B CA 1
ATOM 6858 C C . LYS B 1 412 ? -9 20.422 3.309 1 93.56 412 LYS B C 1
ATOM 6860 O O . LYS B 1 412 ? -8.906 19.203 3.08 1 93.56 412 LYS B O 1
ATOM 6865 N N . PHE B 1 413 ? -9.18 20.859 4.5 1 97.12 413 PHE B N 1
ATOM 6866 C CA . PHE B 1 413 ? -9.047 20.047 5.691 1 97.12 413 PHE B CA 1
ATOM 6867 C C . PHE B 1 413 ? -10.414 19.75 6.305 1 97.12 413 PHE B C 1
ATOM 6869 O O . PHE B 1 413 ? -10.531 18.906 7.195 1 97.12 413 PHE B O 1
ATOM 6876 N N . ALA B 1 414 ? -11.398 20.422 5.863 1 95.62 414 ALA B N 1
ATOM 6877 C CA . ALA B 1 414 ? -12.734 20.328 6.461 1 95.62 414 ALA B CA 1
ATOM 6878 C C . ALA B 1 414 ? -13.344 18.953 6.227 1 95.62 414 ALA B C 1
ATOM 6880 O O . ALA B 1 414 ? -13.203 18.375 5.145 1 95.62 414 ALA B O 1
ATOM 6881 N N . VAL B 1 415 ? -13.93 18.438 7.23 1 95.25 415 VAL B N 1
ATOM 6882 C CA . VAL B 1 415 ? -14.555 17.109 7.168 1 95.25 415 VAL B CA 1
ATOM 6883 C C . VAL B 1 415 ? -16.062 17.266 7.012 1 95.25 415 VAL B C 1
ATOM 6885 O O . VAL B 1 415 ? -16.688 18.078 7.703 1 95.25 415 VAL B O 1
ATOM 6888 N N . GLY B 1 416 ? -16.531 16.422 6.109 1 82.44 416 GLY B N 1
ATOM 6889 C CA . GLY B 1 416 ? -17.969 16.406 5.922 1 82.44 416 GLY B CA 1
ATOM 6890 C C . GLY B 1 416 ? -18.516 17.719 5.402 1 82.44 416 GLY B C 1
ATOM 6891 O O . GLY B 1 416 ? -17.953 18.312 4.488 1 82.44 416 GLY B O 1
ATOM 6892 N N . GLY B 1 417 ? -19.625 18.188 5.891 1 75.5 417 GLY B N 1
ATOM 6893 C CA . GLY B 1 417 ? -20.297 19.406 5.477 1 75.5 417 GLY B CA 1
ATOM 6894 C C . GLY B 1 417 ? -20.031 20.578 6.398 1 75.5 417 GLY B C 1
ATOM 6895 O O . GLY B 1 417 ? -20.75 21.578 6.371 1 75.5 417 GLY B O 1
ATOM 6896 N N . GLU B 1 418 ? -18.938 20.391 7.152 1 78.12 418 GLU B N 1
ATOM 6897 C CA . GLU B 1 418 ? -18.609 21.484 8.07 1 78.12 418 GLU B CA 1
ATOM 6898 C C . GLU B 1 418 ? -18.125 22.719 7.316 1 78.12 418 GLU B C 1
ATOM 6900 O O . GLU B 1 418 ? -17.438 22.594 6.297 1 78.12 418 GLU B O 1
ATOM 6905 N N . VAL B 1 419 ? -18.516 23.844 7.801 1 82.94 419 VAL B N 1
ATOM 6906 C CA . VAL B 1 419 ? -18.047 25.094 7.223 1 82.94 419 VAL B CA 1
ATOM 6907 C C . VAL B 1 419 ? -16.609 25.359 7.672 1 82.94 419 VAL B C 1
ATOM 6909 O O . VAL B 1 419 ? -16.328 25.406 8.875 1 82.94 419 VAL B O 1
ATOM 6912 N N . ALA B 1 420 ? -15.836 25.469 6.754 1 90.5 420 ALA B N 1
ATOM 6913 C CA . ALA B 1 420 ? -14.438 25.766 7.062 1 90.5 420 ALA B CA 1
ATOM 6914 C C . ALA B 1 420 ? -14.281 27.219 7.547 1 90.5 420 ALA B C 1
ATOM 6916 O O . ALA B 1 420 ? -14.93 28.125 7.023 1 90.5 420 ALA B O 1
ATOM 6917 N N . PRO B 1 421 ? -13.547 27.391 8.57 1 93.12 421 PRO B N 1
ATOM 6918 C CA . PRO B 1 421 ? -13.25 28.781 8.969 1 93.12 421 PRO B CA 1
ATOM 6919 C C . PRO B 1 421 ? -12.438 29.531 7.922 1 93.12 421 PRO B C 1
ATOM 6921 O O . PRO B 1 421 ? -11.82 28.906 7.051 1 93.12 421 PRO B O 1
ATOM 6924 N N . SER B 1 422 ? -12.477 30.812 8.016 1 94.25 422 SER B N 1
ATOM 6925 C CA . SER B 1 422 ? -11.633 31.625 7.152 1 94.25 422 SER B CA 1
ATOM 6926 C C . SER B 1 422 ? -10.188 31.641 7.645 1 94.25 422 SER B C 1
ATOM 6928 O O . SER B 1 422 ? -9.781 32.531 8.375 1 94.25 422 SER B O 1
ATOM 6930 N N . ALA B 1 423 ? -9.461 30.703 7.211 1 97.44 423 ALA B N 1
ATOM 6931 C CA . ALA B 1 423 ? -8.086 30.516 7.652 1 97.44 423 ALA B CA 1
ATOM 6932 C C . ALA B 1 423 ? -7.27 29.766 6.605 1 97.44 423 ALA B C 1
ATOM 6934 O O . ALA B 1 423 ? -7.828 29.172 5.688 1 97.44 423 ALA B O 1
ATOM 6935 N N . ILE B 1 424 ? -5.984 29.875 6.715 1 97.94 424 ILE B N 1
ATOM 6936 C CA . ILE B 1 424 ? -5.086 29.172 5.816 1 97.94 424 ILE B CA 1
ATOM 6937 C C . ILE B 1 424 ? -3.951 28.531 6.617 1 97.94 424 ILE B C 1
ATOM 6939 O O . ILE B 1 424 ? -3.531 29.078 7.645 1 97.94 424 ILE B O 1
ATOM 6943 N N . ARG B 1 425 ? -3.52 27.375 6.176 1 98.5 425 ARG B N 1
ATOM 6944 C CA . ARG B 1 425 ? -2.275 26.781 6.66 1 98.5 425 ARG B CA 1
ATOM 6945 C C . ARG B 1 425 ? -1.1 27.172 5.773 1 98.5 425 ARG B C 1
ATOM 6947 O O . ARG B 1 425 ? -1.171 27.062 4.551 1 98.5 425 ARG B O 1
ATOM 6954 N N . ILE B 1 426 ? -0.074 27.625 6.383 1 98.44 426 ILE B N 1
ATOM 6955 C CA . ILE B 1 426 ? 1.138 28.016 5.672 1 98.44 426 ILE B CA 1
ATOM 6956 C C . ILE B 1 426 ? 2.287 27.094 6.062 1 98.44 426 ILE B C 1
ATOM 6958 O O . ILE B 1 426 ? 2.734 27.094 7.215 1 98.44 426 ILE B O 1
ATOM 6962 N N . SER B 1 427 ? 2.746 26.344 5.105 1 98.5 427 SER B N 1
ATOM 6963 C CA . SER B 1 427 ? 3.9 25.484 5.348 1 98.5 427 SER B CA 1
ATOM 6964 C C . SER B 1 427 ? 5.18 26.297 5.484 1 98.5 427 SER B C 1
ATOM 6966 O O . SER B 1 427 ? 5.457 27.172 4.656 1 98.5 427 SER B O 1
ATOM 6968 N N . LEU B 1 428 ? 5.957 26.062 6.484 1 98.38 428 LEU B N 1
ATOM 6969 C CA . LEU B 1 428 ? 7.246 26.703 6.691 1 98.38 428 LEU B CA 1
ATOM 6970 C C . LEU B 1 428 ? 8.375 25.859 6.109 1 98.38 428 LEU B C 1
ATOM 6972 O O . LEU B 1 428 ? 9.516 26.328 6.02 1 98.38 428 LEU B O 1
ATOM 6976 N N . SER B 1 429 ? 7.973 24.672 5.648 1 97.56 429 SER B N 1
ATOM 6977 C CA . SER B 1 429 ? 9.016 23.734 5.227 1 97.56 429 SER B CA 1
ATOM 6978 C C . SER B 1 429 ? 8.852 23.359 3.758 1 97.56 429 SER B C 1
ATOM 6980 O O . SER B 1 429 ? 9.602 22.531 3.24 1 97.56 429 SER B O 1
ATOM 6982 N N . GLY B 1 430 ? 7.91 23.922 3.061 1 95.69 430 GLY B N 1
ATOM 6983 C CA . GLY B 1 430 ? 7.672 23.578 1.665 1 95.69 430 GLY B CA 1
ATOM 6984 C C . GLY B 1 430 ? 8.766 24.078 0.736 1 95.69 430 GLY B C 1
ATOM 6985 O O . GLY B 1 430 ? 9.023 23.469 -0.304 1 95.69 430 GLY B O 1
ATOM 6986 N N . THR B 1 431 ? 9.383 25.188 1.104 1 95.94 431 THR B N 1
ATOM 6987 C CA . THR B 1 431 ? 10.43 25.781 0.27 1 95.94 431 THR B CA 1
ATOM 6988 C C . THR B 1 431 ? 11.781 25.156 0.566 1 95.94 431 THR B C 1
ATOM 6990 O O . THR B 1 431 ? 12.039 24.719 1.692 1 95.94 431 THR B O 1
ATOM 6993 N N . GLU B 1 432 ? 12.562 25.188 -0.352 1 93.19 432 GLU B N 1
ATOM 6994 C CA . GLU B 1 432 ? 13.906 24.641 -0.182 1 93.19 432 GLU B CA 1
ATOM 6995 C C . GLU B 1 432 ? 14.766 25.531 0.706 1 93.19 432 GLU B C 1
ATOM 6997 O O . GLU B 1 432 ? 15.508 25.047 1.556 1 93.19 432 GLU B O 1
ATOM 7002 N N . THR B 1 433 ? 14.641 26.859 0.51 1 96.06 433 THR B N 1
ATOM 7003 C CA . THR B 1 433 ? 15.484 27.781 1.257 1 96.06 433 THR B CA 1
ATOM 7004 C C . THR B 1 433 ? 14.633 28.75 2.084 1 96.06 433 THR B C 1
ATOM 7006 O O . THR B 1 433 ? 13.453 28.938 1.797 1 96.06 433 THR B O 1
ATOM 7009 N N . ILE B 1 434 ? 15.227 29.281 3.102 1 97.44 434 ILE B N 1
ATOM 7010 C CA . ILE B 1 434 ? 14.57 30.266 3.959 1 97.44 434 ILE B CA 1
ATOM 7011 C C . ILE B 1 434 ? 14.305 31.547 3.17 1 97.44 434 ILE B C 1
ATOM 7013 O O . ILE B 1 434 ? 13.305 32.219 3.406 1 97.44 434 ILE B O 1
ATOM 7017 N N . GLU B 1 435 ? 15.188 31.859 2.18 1 97.5 435 GLU B N 1
ATOM 7018 C CA . GLU B 1 435 ? 15.016 33.031 1.323 1 97.5 435 GLU B CA 1
ATOM 7019 C C . GLU B 1 435 ? 13.742 32.906 0.486 1 97.5 435 GLU B C 1
ATOM 7021 O O . GLU B 1 435 ? 13 33.875 0.336 1 97.5 435 GLU B O 1
ATOM 7026 N N . GLU B 1 436 ? 13.57 31.719 -0.002 1 97.5 436 GLU B N 1
ATOM 7027 C CA . GLU B 1 436 ? 12.359 31.484 -0.775 1 97.5 436 GLU B CA 1
ATOM 7028 C C . GLU B 1 436 ? 11.109 31.609 0.097 1 97.5 436 GLU B C 1
ATOM 7030 O O . GLU B 1 436 ? 10.094 32.156 -0.344 1 97.5 436 GLU B O 1
ATOM 7035 N N . LEU B 1 437 ? 11.18 31.125 1.314 1 98.38 437 LEU B N 1
ATOM 7036 C CA . LEU B 1 437 ? 10.086 31.281 2.26 1 98.38 437 LEU B CA 1
ATOM 7037 C C . LEU B 1 437 ? 9.805 32.75 2.535 1 98.38 437 LEU B C 1
ATOM 7039 O O . LEU B 1 437 ? 8.648 33.188 2.518 1 98.38 437 LEU B O 1
ATOM 7043 N N . SER B 1 438 ? 10.852 33.469 2.785 1 98.44 438 SER B N 1
ATOM 7044 C CA . SER B 1 438 ? 10.727 34.906 3.053 1 98.44 438 SER B CA 1
ATOM 7045 C C . SER B 1 438 ? 10.031 35.625 1.902 1 98.44 438 SER B C 1
ATOM 7047 O O . SER B 1 438 ? 9.141 36.438 2.125 1 98.44 438 SER B O 1
ATOM 7049 N N . LYS B 1 439 ? 10.477 35.281 0.72 1 97.69 439 LYS B N 1
ATOM 7050 C CA . LYS B 1 439 ? 9.867 35.875 -0.469 1 97.69 439 LYS B CA 1
ATOM 7051 C C . LYS B 1 439 ? 8.383 35.531 -0.551 1 97.69 439 LYS B C 1
ATOM 7053 O O . LYS B 1 439 ? 7.555 36.375 -0.857 1 97.69 439 LYS B O 1
ATOM 7058 N N . GLY B 1 440 ? 8.07 34.25 -0.339 1 98.19 440 GLY B N 1
ATOM 7059 C CA . GLY B 1 440 ? 6.676 33.812 -0.356 1 98.19 440 GLY B CA 1
ATOM 7060 C C . GLY B 1 440 ? 5.824 34.531 0.681 1 98.19 440 GLY B C 1
ATOM 7061 O O . GLY B 1 440 ? 4.688 34.906 0.4 1 98.19 440 GLY B O 1
ATOM 7062 N N . LEU B 1 441 ? 6.34 34.719 1.854 1 98.38 441 LEU B N 1
ATOM 7063 C CA . LEU B 1 441 ? 5.629 35.406 2.938 1 98.38 441 LEU B CA 1
ATOM 7064 C C . LEU B 1 441 ? 5.418 36.875 2.621 1 98.38 441 LEU B C 1
ATOM 7066 O O . LEU B 1 441 ? 4.395 37.469 2.988 1 98.38 441 LEU B O 1
ATOM 7070 N N . ASP B 1 442 ? 6.391 37.5 1.934 1 97.31 442 ASP B N 1
ATOM 7071 C CA . ASP B 1 442 ? 6.23 38.875 1.487 1 97.31 442 ASP B CA 1
ATOM 7072 C C . ASP B 1 442 ? 5.051 39 0.529 1 97.31 442 ASP B C 1
ATOM 7074 O O . ASP B 1 442 ? 4.242 39.938 0.655 1 97.31 442 ASP B O 1
ATOM 7078 N N . ILE B 1 443 ? 5.059 38.125 -0.353 1 96.62 443 ILE B N 1
ATOM 7079 C CA . ILE B 1 443 ? 3.971 38.125 -1.327 1 96.62 443 ILE B CA 1
ATOM 7080 C C . ILE B 1 443 ? 2.635 37.938 -0.613 1 96.62 443 ILE B C 1
ATOM 7082 O O . ILE B 1 443 ? 1.671 38.656 -0.886 1 96.62 443 ILE B O 1
ATOM 7086 N N . LEU B 1 444 ? 2.564 37 0.307 1 97.25 444 LEU B N 1
ATOM 7087 C CA . LEU B 1 444 ? 1.34 36.719 1.046 1 97.25 444 LEU B CA 1
ATOM 7088 C C . LEU B 1 444 ? 0.889 37.938 1.843 1 97.25 444 LEU B C 1
ATOM 7090 O O . LEU B 1 444 ? -0.301 38.25 1.877 1 97.25 444 LEU B O 1
ATOM 7094 N N . GLU B 1 445 ? 1.829 38.562 2.504 1 96.19 445 GLU B N 1
ATOM 7095 C CA . GLU B 1 445 ? 1.509 39.75 3.283 1 96.19 445 GLU B CA 1
ATOM 7096 C C . GLU B 1 445 ? 0.891 40.844 2.406 1 96.19 445 GLU B C 1
ATOM 7098 O O . GLU B 1 445 ? -0.063 41.5 2.814 1 96.19 445 GLU B O 1
ATOM 7103 N N . ARG B 1 446 ? 1.417 41 1.22 1 94.19 446 ARG B N 1
ATOM 7104 C CA . ARG B 1 446 ? 0.878 41.969 0.281 1 94.19 446 ARG B CA 1
ATOM 7105 C C . ARG B 1 446 ? -0.544 41.625 -0.133 1 94.19 446 ARG B C 1
ATOM 7107 O O . ARG B 1 446 ? -1.396 42.5 -0.282 1 94.19 446 ARG B O 1
ATOM 7114 N N . ILE B 1 447 ? -0.756 40.375 -0.313 1 94.5 447 ILE B N 1
ATOM 7115 C CA . ILE B 1 447 ? -2.092 39.938 -0.676 1 94.5 447 ILE B CA 1
ATOM 7116 C C . ILE B 1 447 ? -3.062 40.219 0.47 1 94.5 447 ILE B C 1
ATOM 7118 O O . ILE B 1 447 ? -4.148 40.75 0.253 1 94.5 447 ILE B O 1
ATOM 7122 N N . LEU B 1 448 ? -2.65 39.875 1.648 1 94.88 448 LEU B N 1
ATOM 7123 C CA . LEU B 1 448 ? -3.498 40 2.83 1 94.88 448 LEU B CA 1
ATOM 7124 C C . LEU B 1 448 ? -3.85 41.469 3.102 1 94.88 448 LEU B C 1
ATOM 7126 O O . LEU B 1 448 ? -4.93 41.75 3.613 1 94.88 448 LEU B O 1
ATOM 7130 N N . SER B 1 449 ? -2.932 42.375 2.756 1 88.69 449 SER B N 1
ATOM 7131 C CA . SER B 1 449 ? -3.111 43.781 3.047 1 88.69 449 SER B CA 1
ATOM 7132 C C . SER B 1 449 ? -4.062 44.438 2.051 1 88.69 449 SER B C 1
ATOM 7134 O O . SER B 1 449 ? -4.57 45.531 2.297 1 88.69 449 SER B O 1
ATOM 7136 N N . ASN B 1 450 ? -4.156 43.812 0.867 1 77.19 450 ASN B N 1
ATOM 7137 C CA . ASN B 1 450 ? -5.027 44.375 -0.153 1 77.19 450 ASN B CA 1
ATOM 7138 C C . ASN B 1 450 ? -6.414 43.75 -0.13 1 77.19 450 ASN B C 1
ATOM 7140 O O . ASN B 1 450 ? -6.555 42.594 0.242 1 77.19 450 ASN B O 1
ATOM 7144 N N . GLU B 1 451 ? -7.523 44.594 -0.179 1 62 451 GLU B N 1
ATOM 7145 C CA . GLU B 1 451 ? -8.852 44.031 -0.345 1 62 451 GLU B CA 1
ATOM 7146 C C . GLU B 1 451 ? -9 43.344 -1.704 1 62 451 GLU B C 1
ATOM 7148 O O . GLU B 1 451 ? -8.367 43.75 -2.68 1 62 451 GLU B O 1
ATOM 7153 N N . TYR B 1 452 ? -9.273 42.094 -1.719 1 55.09 452 TYR B N 1
ATOM 7154 C CA . TYR B 1 452 ? -9.516 41.375 -2.975 1 55.09 452 TYR B CA 1
ATOM 7155 C C . TYR B 1 452 ? -10.352 42.25 -3.922 1 55.09 452 TYR B C 1
ATOM 7157 O O . TYR B 1 452 ? -11.469 42.625 -3.586 1 55.09 452 TYR B O 1
ATOM 7165 N N . ILE B 1 453 ? -9.859 43.125 -4.719 1 48.59 453 ILE B N 1
ATOM 7166 C CA . ILE B 1 453 ? -10.672 43.781 -5.73 1 48.59 453 ILE B CA 1
ATOM 7167 C C . ILE B 1 453 ? -11.102 42.781 -6.793 1 48.59 453 ILE B C 1
ATOM 7169 O O . ILE B 1 453 ? -10.25 42.188 -7.461 1 48.59 453 ILE B O 1
ATOM 7173 N N . THR B 1 454 ? -12.055 42.031 -6.512 1 43.97 454 THR B N 1
ATOM 7174 C CA . THR B 1 454 ? -12.648 41.219 -7.559 1 43.97 454 THR B CA 1
ATOM 7175 C C . THR B 1 454 ? -12.578 41.906 -8.906 1 43.97 454 THR B C 1
ATOM 7177 O O . THR B 1 454 ? -13.07 43.031 -9.055 1 43.97 454 THR B O 1
ATOM 7180 N N . LEU B 1 455 ? -11.469 41.906 -9.586 1 37.97 455 LEU B N 1
ATOM 7181 C CA . LEU B 1 455 ? -11.562 42.438 -10.938 1 37.97 455 LEU B CA 1
ATOM 7182 C C . LEU B 1 455 ? -12.891 42.031 -11.586 1 37.97 455 LEU B C 1
ATOM 7184 O O . LEU B 1 455 ? -13.211 40.844 -11.672 1 37.97 455 LEU B O 1
ATOM 7188 N N . ASP B 1 456 ? -13.953 42.75 -11.422 1 34.12 456 ASP B N 1
ATOM 7189 C CA . ASP B 1 456 ? -15.141 42.656 -12.273 1 34.12 456 ASP B CA 1
ATOM 7190 C C . ASP B 1 456 ? -14.758 42.188 -13.68 1 34.12 456 ASP B C 1
ATOM 7192 O O . ASP B 1 456 ? -13.766 42.656 -14.242 1 34.12 456 ASP B O 1
ATOM 7196 N N . PRO B 1 457 ? -15.086 40.906 -14.094 1 35.31 457 PRO B N 1
ATOM 7197 C CA . PRO B 1 457 ? -14.898 40.781 -15.539 1 35.31 457 PRO B CA 1
ATOM 7198 C C . PRO B 1 457 ? -15.195 42.094 -16.297 1 35.31 457 PRO B C 1
ATOM 7200 O O . PRO B 1 457 ? -16.109 42.812 -15.914 1 35.31 457 PRO B O 1
ATOM 7203 N N . ILE B 1 458 ? -14.219 42.75 -16.75 1 30.89 458 ILE B N 1
ATOM 7204 C CA . ILE B 1 458 ? -14.641 43.688 -17.781 1 30.89 458 ILE B CA 1
ATOM 7205 C C . ILE B 1 458 ? -15.852 43.125 -18.516 1 30.89 458 ILE B C 1
ATOM 7207 O O . ILE B 1 458 ? -15.805 42 -19.047 1 30.89 458 ILE B O 1
ATOM 7211 N N . LEU B 1 459 ? -17.078 43.719 -18.406 1 23.59 459 LEU B N 1
ATOM 7212 C CA . LEU B 1 459 ? -18.172 43.5 -19.344 1 23.59 459 LEU B CA 1
ATOM 7213 C C . LEU B 1 459 ? -17.641 43.469 -20.781 1 23.59 459 LEU B C 1
ATOM 7215 O O . LEU B 1 459 ? -16.828 44.312 -21.156 1 23.59 459 LEU B O 1
#

Secondary structure (DSSP, 8-state):
----S---TTS-HHHHHHHHHHHHHHTTSS-TTPBPPPHHHHHHHHT--HHHHHHHHHHHHHTTSEEEETTTEEEE-GGGGHHHHHHTTSS---S-EE-SS----GGG----HHHHHHHHHTT-HHHHTS---TT--HHHHHHHHHHHHTTT----GGGEEEESSHHHHHHHHHHHH--TT-EEEEESB--HHHHHHHHHHT-EEEEE-EETTEE-HHHHHHHHHHS-EEEEEE--SS-TTT-----HHHHHHHHHHHHHTTPEEEEE-TTGGG-SS-PPPHHHHSGGGEEEEEE-TTTTTGGG--EEEE--HHHHHHHHHHHHHHHSS--HHHHHHHHHHHHTSHHHHHHHHHHHHHHHHHHHHHHHTTTS-EE--TT-SEEEEEPPTT--HHHHHHHHHHTTEE-EEGGGTB-TTPPPPSEEEEESSSSSSHHHHHHHHHHHHHHHHS---------/----S---TTS-HHHHHHHHHHHHHHTTSS-TTPBPPPHHHHHHHHT--HHHHHHHHHHHHHTTSEEEETTTEEEE-GGGGHHHHHHTTSS---S-EE-SS----GGG----HHHHHHHHHTT-HHHHTS---TT--HHHHHHHHHHHHTTT----GGGEEEESSHHHHHHHHHHHH--TT-EEEEESB--HHHHHHHHHHT-EEEEE-EETTEE-HHHHHHHHHHS-EEEEEE--SS-TTT-----HHHHHHHHHHHHHHTPEEEEE-TTGGG-SS-PPPHHHHSGGGEEEEEE-TTTTTGGG--EEEE--HHHHHHHHHHHHHHHSS--HHHHHHHHHHHHTTHHHHHHHHHHHHHHHHHHHHHHHTTTS-EE--TT-SEEEEEPPTT--HHHHHHHHHHTTEE-EEGGGTB-TTPPPPSEEEEESSSSSSHHHHHHHHHHHHHHHHS---------

Nearest PDB structures (foldseek):
  2z1y-assembly1_A  TM=8.576E-01  e=7.810E-26  unclassified
  8tn2-assembly1_A  TM=8.719E-01  e=3.315E-26  Streptomyces hygroscopicus
  4tv7-assembly2_D  TM=6.916E-01  e=4.823E-26  Bacillus subtilis subsp. subtilis str. 168
  5yhv-assembly1_B  TM=8.335E-01  e=1.267E-21  Mycobacterium tuberculosis H37Rv
  4wbt-assembly2_B-3  TM=7.682E-01  e=3.706E-18  Sinorhizobium meliloti 1021

pLDDT: mean 88.3, std 14.98, range [23.52, 98.88]

Radius of gyration: 28.21 Å; Cα contacts (8 Å, |Δi|>4): 1834; chains: 2; bounding box: 68×89×62 Å

Solvent-accessible surface area (backbone atoms only — not comparable to full-atom values): 46829 Å² total; per-residue (Å²): 126,86,66,75,86,61,62,56,76,91,40,61,62,31,56,18,49,28,48,30,50,49,49,30,38,72,70,56,75,41,44,61,63,39,71,48,62,52,44,64,53,40,7,63,70,75,69,48,53,49,66,43,31,42,46,12,50,49,49,22,36,73,69,44,46,30,43,75,37,91,96,78,48,37,22,29,30,55,66,64,67,52,62,53,61,75,60,52,62,61,52,79,76,56,91,45,43,41,19,39,57,74,43,48,61,61,86,45,55,72,84,59,61,66,58,50,52,53,54,63,68,64,74,47,58,74,64,27,31,35,85,66,45,32,39,46,54,67,72,45,18,40,42,38,28,56,59,41,40,75,41,56,33,88,61,58,35,89,31,32,34,40,28,33,16,50,48,22,41,51,40,22,45,51,60,42,74,50,52,70,65,39,29,29,33,29,39,34,51,29,56,52,64,61,54,51,36,32,53,65,52,44,34,40,71,40,59,22,52,63,57,80,45,32,65,36,55,69,47,45,53,52,45,50,72,75,38,82,50,48,31,34,46,45,35,55,69,56,22,45,59,55,44,23,39,47,49,71,68,55,39,51,51,42,43,50,51,34,62,74,64,62,24,40,36,40,39,48,42,51,61,53,84,52,54,88,58,88,54,73,44,54,43,60,78,38,47,85,40,22,33,37,36,42,27,36,38,62,57,53,59,34,12,48,32,44,15,37,27,42,34,31,78,91,46,40,66,43,39,33,49,27,31,36,46,36,36,42,39,42,43,41,50,42,41,48,46,53,35,45,31,56,74,74,42,52,44,58,53,27,40,53,47,41,47,54,50,34,30,54,43,38,53,50,48,51,61,63,43,60,91,52,58,63,39,64,52,50,59,40,58,37,30,22,34,55,49,59,90,84,43,48,30,68,57,48,37,51,55,34,45,76,72,34,29,39,53,35,30,32,60,67,24,34,31,77,82,52,80,51,60,46,22,34,33,40,22,64,23,34,35,88,44,66,67,53,43,52,52,44,44,51,53,48,44,55,52,71,73,42,76,77,67,72,73,64,74,79,127,126,86,68,75,85,64,62,56,74,93,42,60,61,32,57,19,49,26,48,28,49,50,50,30,38,72,70,58,76,42,44,59,63,39,71,50,62,52,45,61,52,41,8,63,71,75,70,49,54,48,66,44,32,43,48,12,50,51,49,22,35,74,70,44,46,30,41,75,39,91,96,78,46,37,22,29,30,54,65,64,67,53,64,53,62,75,61,51,60,62,50,80,70,56,91,44,42,43,19,39,56,75,43,49,60,60,87,44,55,72,84,57,62,66,57,51,50,52,52,64,68,64,75,46,57,72,65,25,30,34,85,65,46,31,39,45,54,67,73,44,19,38,44,37,26,55,58,41,40,75,40,57,33,88,61,58,36,89,31,31,34,40,27,34,16,49,47,22,43,50,40,22,45,50,60,44,74,49,52,71,65,39,28,30,34,30,39,33,50,29,58,53,65,60,55,52,37,32,54,64,54,44,35,40,71,40,57,22,53,64,57,80,45,32,64,37,54,70,47,46,52,51,47,51,71,75,39,83,50,49,30,35,47,45,36,54,71,57,22,42,61,56,43,22,40,46,49,71,70,55,38,50,50,43,44,49,50,33,61,74,64,63,25,40,34,38,41,47,42,52,61,54,85,51,54,88,57,87,56,74,45,56,42,60,78,39,46,85,39,22,32,39,36,41,26,37,38,61,57,52,57,36,11,49,33,45,15,38,28,42,35,30,78,91,46,40,64,42,39,33,46,28,31,38,46,36,36,41,40,43,40,41,51,41,41,49,47,54,36,46,31,56,74,74,42,52,44,58,55,27,42,54,48,42,48,55,50,33,30,53,41,37,51,51,49,51,63,62,43,62,91,52,58,62,40,67,53,49,60,42,57,38,31,21,34,55,49,59,91,82,44,48,29,68,57,49,36,52,56,33,47,75,70,34,30,39,52,36,29,31,57,67,26,35,32,74,83,55,80,49,60,45,22,34,34,40,22,65,23,34,35,88,44,68,68,53,43,51,51,43,45,51,54,49,44,55,52,70,73,43,77,76,69,73,74,64,75,79,127

Foldseek 3Di:
DDAQPDFDPVDQRLCSLLVSLVVCPVVVVFDFFDFDDDLVVRCVRHVHDSVSSVSNVVVNVLVVQWFADVPPGITGALQPVLVVPVVCPPDPPQLFQEFADQAALAVLADDLVVLLVVLVVVPCVVVLVDQDQQQFDLLLLQLLQVVCVLQVDHDHSLQKGKALFLLRLLLLCPQQVHAAAAEEEEAQFADLSNVVSCSVRRYAYDHAYADLQGGDLVRVLVVVVVDVHAAYEAAACQGPPAGHHHDPVRLVSNLVSCVVSVHAYEYEHAQVLLDPDRDHHSCNVPVQRYKYKHGCLNQHDVVLRIIIIRHDPVCSVSSSVSSCVPPNHRRNSSSSSVSSCSVVCVSVSSSVSSLVVQLVLVVLLCVLQVVFDWDDHSSDQKIKTAADPLDAQVLLQVVLVVVRYHWHASSSRGHGSDDGHRMTITGSSSGNDSVSSNVSSNVSSVSRPDRPPVPPPPD/DDAQPDFDPVDQRLVSLLVSLVVCPVVVVFDFFDFDDDLVVRCVRHVHDSVSSVSNVVVNVLVVQWFADVPPGITGALQPVLVVPVVCPPDPPPLFQEFADQAALAVLADDLVVLLVVLVVVPCVVVLVDQDQQQFDLLLLQLLQVVCVLQVDHDHSLQKGKALFLLRLLLLCPQQVHAAAAEEEEAQFADLSNVVSCSVRRYAYDHAYADLQGGDLVRVLVVVVVDVHAAYEAAACQGPPAGHHHDPVRLVSNLVSCVVSVHAYEYEHQQVLLDPDRDHDSCNVPVQRYKYKHGCLNQHDVVLRIIIIRHDPVCSVSSSVSSCVPPNHRRNSSSSSVSSCSVVCVSVSSSVSSLVVQLVLVVLLCVLQVVFDWDDHSSDQKIKTAADPLDAQVLLQVVLVVVRYHWHASSSRGHGSDDGGRMTITGSSSGNDSVSSNVSSNSSSVSRVDRPPPPPPPD

InterPro domains:
  IPR000524 Transcription regulator HTH, GntR [PF00392] (14-76)
  IPR000524 Transcription regulator HTH, GntR [PS50949] (11-79)
  IPR000524 Transcription regulator HTH, GntR [SM00345] (17-76)
  IPR000524 Transcription regulator HTH, GntR [cd07377] (12-77)
  IPR004839 Aminotransferase, class I/classII, large domain [PF00155] (111-436)
  IPR015421 Pyridoxal phosphate-dependent transferase, major domain [G3DSA:3.40.640.10] (130-346)
  IPR015422 Pyridoxal phosphate-dependent transferase, small domain [G3DSA:3.90.1150.10] (88-442)
  IPR015424 Pyridoxal phosphate-dependent transferase [SSF53383] (92-449)
  IPR036388 Winged helix-like DNA-binding domain superfamily [G3DSA:1.10.10.10] (3-77)
  IPR036390 Winged helix DNA-binding domain superfamily [SSF46785] (8-78)
  IPR051446 HTH-type transcriptional regulator with aminotransferase domain [PTHR46577] (10-450)

Sequence (918 aa):
MWNPKTIDTDKSLYIAIAEALERDIRNGILKPGYRMPTHRELADIIGVNVTTASRAYKEAERRGLISGIVGRGTYVTADLGMDSSMMKIEEKVSKMIEMGLVLPLYSKEPDISRVIENVLKSNQMDRFLRYTDPLGLPDHRETGAYWVKRFDIKVSWENIVICAGAQHALTCCLSSIFEVGDRIATDSLTYPGIKTVAKTLGMKLEPIQMDEEGMIPESLEAACHRNPIKGLYLMPNMQNPTTSSMSMKRKKEIANIVEGYNLTLLEDDIYSFTNQSSMQAIASLIPENSIYIAGVSKAFYAGLRIAYVVVPKRFRYKVAQAVVNTIWMAPTLNAAIVSECIRDGTADKIISWKLEEISKRFEVAKEKLSNYCFSGNNNNFYIWLKLPNYWSGKEIELAARERGINIFSADKFAVGGEVAPSAIRISLSGTETIEELSKGLDILERILSNEYITLDPILMWNPKTIDTDKSLYIAIAEALERDIRNGILKPGYRMPTHRELADIIGVNVTTASRAYKEAERRGLISGIVGRGTYVTADLGMDSSMMKIEEKVSKMIEMGLVLPLYSKEPDISRVIENVLKSNQMDRFLRYTDPLGLPDHRETGAYWVKRFDIKVSWENIVICAGAQHALTCCLSSIFEVGDRIATDSLTYPGIKTVAKTLGMKLEPIQMDEEGMIPESLEAACHRNPIKGLYLMPNMQNPTTSSMSMKRKKEIANIVEGYNLTLLEDDIYSFTNQSSMQAIASLIPENSIYIAGVSKAFYAGLRIAYVVVPKRFRYKVAQAVVNTIWMAPTLNAAIVSECIRDGTADKIISWKLEEISKRFEVAKEKLSNYCFSGNNNNFYIWLKLPNYWSGKEIELAARERGINIFSADKFAVGGEVAPSAIRISLSGTETIEELSKGLDILERILSNEYITLDPIL